Protein 7L1J (pdb70)

Sequence (908 aa):
GGTILVVTGTGTGVGKTVVCAALASAARQAGIDVAVCKPVQTGTARGDDDLAEVGRRLAGVTQLAGLARYPQPMAPAAAAEHAGMALPARDQIVRLIADLDRPGRLTLVEGAGGLLVELAEPGVTLRDVAVDVAAAALVVVTADLGTLNHTKLTLEALAAQQVSCAGLVIGSWPDPPGLVAASNRSALARIAMVRAALPAGAASLDAGDFAAMSAAAFDRNWVAGLVGGGTILVVTGTGTGVGKTVVCAALASAARQAGIDVAVCKPVQTGTARGDDDLAEVGRLAGVTQLAGLARYPQPMAPAAAAEHAGMALPARDQIVRLIADLDRPGRLTLVEGAGGLLVELAEPGVTLRDVAVDVAAAALVVVTADLGTLNHTKLTLEALAAQQVSCAGLVIGSWPDPPGLVAASNRSALARIAMVRAALPAGAASLDAGDFAAMSAAAFDRNWVAGLVHHGGTILVVTGTGTGVGKTVVCAALASAARQAGIDVAVCKPVQTGTARGDDDLAEVGRRLAGVTQLAGLARYPQPMAPAAAAEHAGMALPARDQIVRLIADLDRPGRLTLVEGAGGLLVELAEPGVTLRDVAVDVAAAALVVVTADLGTLNHTKLTLEALAAQQVSCAGLVIGSWPDPPGLVAASNRSALARIAMVRAALPAGAASLDAGDFAAMSAAAFDRNWVAGLVGGGTILVVTGTGTGVGKTVVCAALASAARQAGIDVAVCKPVQTGTARGDDDLAEVGRLAGVTQLAGLARYPQPMAPAAAAEHAGMALPARDQIVRLIADLDRPGRLTLVEGAGGLLVELAEPGVTLRDVAVDVAAAALVVVTADLGTLNHTKLTLEALAAQQVSCAGLVIGSWPDPPGLVAASNRSALARIAMVRAALPAGAASLDAGDFAAMSAAAFDRNWVAGLV

InterPro domains:
  IPR004472 Dethiobiotin synthase BioD [MF_00336] (1-216)
  IPR004472 Dethiobiotin synthase BioD [PTHR43210] (2-219)
  IPR004472 Dethiobiotin synthase BioD [TIGR00347] (6-168)
  IPR027417 P-loop containing nucleoside triphosphate hydrolase [G3DSA:3.40.50.300] (2-226)
  IPR027417 P-loop containing nucleoside triphosphate hydrolase [SSF52540] (1-179)

Secondary structure (DSSP, 8-state):
--EEEEEEESSSSSSHHHHHHHHHHHHHHTT-EEEEEEEEE--GGGT--HHHHHHHHH---EEEEEEE-SSSS-HHHHHHHHT-PPPPHHHHHHHHHHH--TTEEEEEE-SSSTT-EEETTTEEHHHHHHHHT-EEEEEE-SSTTHHHHHHHHHHHHHHTT--EEEEEEEEE-SS--HHHHHHHHHHHHHS-EEEEEETTGGGS-HHHHHHHHHHHS-HHHHHHT--/--EEEEEEESSSSSSHHHHHHHHHHHHHHTT-EEEEE-SEE--TTTT--HHHHHHHHH---EEE-SEE-SSSS-HHHHHHHHT-PPPBHHHHHHHHHHH--TTEEEEEE-SSSTT-EEEBTTEEHHHHHHHHT-EEEEEE-SSTTHHHHHHHHHHHHHHTTPPEEEEEEEEE-SS--HHHHHHHHHHHHHS-EEEEEETTGGGS-HHHHHHHHHHHS-HHHHHHT-/--S-EEEEEEESSSSSSHHHHHHHHHHHHHHTT-EEEEEEEEE--GGGT--HHHHHHHHH----EEEEEE-SSSS-HHHHHHHHT-PPPPHHHHHHHHHHH--TTEEEEEE-SSSTT-EEETTTEEHHHHHHHHT-EEEEEE-SSTTHHHHHHHHHHHHHHTT--EEEEEEEEE-SS--HHHHHHHHHHHHHS-EEEEEETTGGGS-HHHHHHHHHHHS-HHHHHTT--/--EEEEEEESSSSSSHHHHHHHHHHHHHHTT-EEEEE--EE--GGGT--HHHHHHHHH---EEE-SEE-SSSS-HHHHHHHHT-PPPPHHHHHHHHHHH--TTEEEEEEPSSSTT-EEETTTEEHHHHHHHHT-EEEEEE-SSTTHHHHHHHHHHHHHHTTPPEEEEEEEEE-SS--HHHHHHHHHHHHHS-EEEEEETTGGGS-HHHHHHHHHHHS-HHHHHTT-

Structure (mmCIF, N/CA/C/O backbone):
data_7L1J
#
_entry.id   7L1J
#
_cell.length_a   54.866
_cell.length_b   104.406
_cell.length_c   153.787
_cell.angle_alpha   90.000
_cell.angle_beta   90.000
_cell.angle_gamma   90.000
#
_symmetry.space_group_name_H-M   'P 21 21 21'
#
loop_
_entity.id
_entity.type
_entity.pdbx_description
1 polymer 'ATP-dependent dethiobiotin synthetase BioD'
2 non-polymer '{(1R,2R)-2-[4-(1H-tetrazol-5-yl)benzene-1-carbonyl]cyclopentyl}propanedioic acid'
3 non-polymer GLYCEROL
4 non-polymer 'SULFATE ION'
5 water water
#
loop_
_atom_site.group_PDB
_atom_site.id
_atom_site.type_symbol
_atom_site.label_atom_id
_atom_site.label_alt_id
_atom_site.label_comp_id
_atom_site.label_asym_id
_atom_site.label_entity_id
_atom_site.label_seq_id
_atom_site.pdbx_PDB_ins_code
_atom_site.Cartn_x
_atom_site.Cartn_y
_atom_site.Cartn_z
_atom_site.occupancy
_atom_site.B_iso_or_equiv
_atom_site.auth_seq_id
_atom_site.auth_comp_id
_atom_site.auth_asym_id
_atom_site.auth_atom_id
_atom_site.pdbx_PDB_model_num
ATOM 1 N N . GLY A 1 7 ? -9.943 -18.183 -2.483 1.00 38.88 0 GLY A N 1
ATOM 2 C CA . GLY A 1 7 ? -10.102 -19.484 -1.862 1.00 27.58 0 GLY A CA 1
ATOM 3 C C . GLY A 1 7 ? -11.393 -19.628 -1.073 1.00 36.92 0 GLY A C 1
ATOM 4 O O . GLY A 1 7 ? -12.367 -18.916 -1.318 1.00 32.16 0 GLY A O 1
ATOM 5 N N . GLY A 1 8 ? -11.398 -20.562 -0.131 1.00 28.14 1 GLY A N 1
ATOM 6 C CA . GLY A 1 8 ? -12.515 -20.791 0.775 1.00 24.89 1 GLY A CA 1
ATOM 7 C C . GLY A 1 8 ? -12.242 -20.210 2.145 1.00 28.37 1 GLY A C 1
ATOM 8 O O . GLY A 1 8 ? -11.655 -19.131 2.278 1.00 25.48 1 GLY A O 1
ATOM 9 N N . THR A 1 9 ? -12.660 -20.930 3.183 1.00 22.72 2 THR A N 1
ATOM 10 C CA . THR A 1 9 ? -12.421 -20.498 4.555 1.00 23.63 2 THR A CA 1
ATOM 11 C C . THR A 1 9 ? -11.430 -21.449 5.203 1.00 23.59 2 THR A C 1
ATOM 12 O O . THR A 1 9 ? -11.674 -22.659 5.257 1.00 23.63 2 THR A O 1
ATOM 16 N N . ILE A 1 10 ? -10.317 -20.899 5.687 1.00 21.96 3 ILE A N 1
ATOM 17 C CA . ILE A 1 10 ? -9.344 -21.656 6.465 1.00 22.64 3 ILE A CA 1
ATOM 18 C C . ILE A 1 10 ? -9.504 -21.268 7.923 1.00 21.92 3 ILE A C 1
ATOM 19 O O . ILE A 1 10 ? -9.542 -20.080 8.266 1.00 22.30 3 ILE A O 1
ATOM 24 N N . LEU A 1 11 ? -9.577 -22.267 8.785 1.00 21.19 4 LEU A N 1
ATOM 25 C CA . LEU A 1 11 ? -9.765 -22.046 10.203 1.00 22.03 4 LEU A CA 1
ATOM 26 C C . LEU A 1 11 ? -8.750 -22.921 10.911 1.00 20.60 4 LEU A C 1
ATOM 27 O O . LEU A 1 11 ? -8.771 -24.138 10.734 1.00 21.92 4 LEU A O 1
ATOM 32 N N . VAL A 1 12 ? -7.819 -22.315 11.634 1.00 18.93 5 VAL A N 1
ATOM 33 C CA . VAL A 1 12 ? -6.948 -23.126 12.479 1.00 19.31 5 VAL A CA 1
ATOM 34 C C . VAL A 1 12 ? -7.697 -23.477 13.756 1.00 21.81 5 VAL A C 1
ATOM 35 O O . VAL A 1 12 ? -8.448 -22.664 14.309 1.00 21.62 5 VAL A O 1
ATOM 39 N N . VAL A 1 13 ? -7.525 -24.711 14.206 1.00 19.14 6 VAL A N 1
ATOM 40 C CA . VAL A 1 13 ? -8.156 -25.179 15.439 1.00 17.62 6 VAL A CA 1
ATOM 41 C C . VAL A 1 13 ? -7.035 -25.446 16.420 1.00 18.68 6 VAL A C 1
ATOM 42 O O . VAL A 1 13 ? -6.264 -26.397 16.253 1.00 18.89 6 VAL A O 1
ATOM 46 N N . THR A 1 14 ? -6.928 -24.588 17.429 1.00 18.32 7 THR A N 1
ATOM 47 C CA . THR A 1 14 ? -5.902 -24.689 18.442 1.00 18.08 7 THR A CA 1
ATOM 48 C C . THR A 1 14 ? -6.578 -25.028 19.769 1.00 18.75 7 THR A C 1
ATOM 49 O O . THR A 1 14 ? -7.767 -25.357 19.824 1.00 18.31 7 THR A O 1
ATOM 53 N N . GLY A 1 15 ? -5.811 -24.972 20.840 1.00 16.68 8 GLY A N 1
ATOM 54 C CA . GLY A 1 15 ? -6.396 -25.236 22.142 1.00 19.41 8 GLY A CA 1
ATOM 55 C C . GLY A 1 15 ? -5.543 -24.575 23.193 1.00 17.06 8 GLY A C 1
ATOM 56 O O . GLY A 1 15 ? -4.470 -24.045 22.903 1.00 19.36 8 GLY A O 1
ATOM 57 N N . THR A 1 16 ? -6.031 -24.617 24.433 1.00 17.73 9 THR A N 1
ATOM 58 C CA . THR A 1 16 ? -5.217 -24.101 25.526 1.00 16.27 9 THR A CA 1
ATOM 59 C C . THR A 1 16 ? -4.062 -25.032 25.867 1.00 19.66 9 THR A C 1
ATOM 60 O O . THR A 1 16 ? -3.147 -24.620 26.583 1.00 19.79 9 THR A O 1
ATOM 64 N N . GLY A 1 17 ? -4.063 -26.255 25.352 1.00 18.86 10 GLY A N 1
ATOM 65 C CA . GLY A 1 17 ? -2.994 -27.191 25.653 1.00 18.39 10 GLY A CA 1
ATOM 66 C C . GLY A 1 17 ? -3.160 -28.487 24.894 1.00 19.54 10 GLY A C 1
ATOM 67 O O . GLY A 1 17 ? -3.781 -28.509 23.825 1.00 18.09 10 GLY A O 1
ATOM 68 N N . THR A 1 18 ? -2.594 -29.570 25.419 1.00 19.04 11 THR A N 1
ATOM 69 C CA . THR A 1 18 ? -2.780 -30.887 24.832 1.00 22.50 11 THR A CA 1
ATOM 70 C C . THR A 1 18 ? -3.816 -31.656 25.644 1.00 22.87 11 THR A C 1
ATOM 71 O O . THR A 1 18 ? -3.941 -31.471 26.858 1.00 24.05 11 THR A O 1
ATOM 75 N N . GLY A 1 19 ? -4.572 -32.510 24.957 1.00 22.68 12 GLY A N 1
ATOM 76 C CA . GLY A 1 19 ? -5.602 -33.288 25.617 1.00 20.36 12 GLY A CA 1
ATOM 77 C C . GLY A 1 19 ? -6.831 -32.502 26.013 1.00 20.39 12 GLY A C 1
ATOM 78 O O . GLY A 1 19 ? -7.543 -32.907 26.942 1.00 26.11 12 GLY A O 1
ATOM 79 N N . VAL A 1 20 ? -7.110 -31.389 25.331 1.00 18.87 13 VAL A N 1
ATOM 80 C CA . VAL A 1 20 ? -8.232 -30.521 25.700 1.00 19.97 13 VAL A CA 1
ATOM 81 C C . VAL A 1 20 ? -9.435 -30.715 24.798 1.00 18.67 13 VAL A C 1
ATOM 82 O O . VAL A 1 20 ? -10.498 -30.140 25.078 1.00 20.05 13 VAL A O 1
ATOM 86 N N . GLY A 1 21 ? -9.302 -31.475 23.711 1.00 20.38 14 GLY A N 1
ATOM 87 C CA . GLY A 1 21 ? -10.426 -31.740 22.837 1.00 20.66 14 GLY A CA 1
ATOM 88 C C . GLY A 1 21 ? -10.273 -31.218 21.423 1.00 22.36 14 GLY A C 1
ATOM 89 O O . GLY A 1 21 ? -11.261 -31.151 20.688 1.00 20.33 14 GLY A O 1
ATOM 90 N N . LYS A 1 22 ? -9.052 -30.856 21.017 1.00 19.64 15 LYS A N 1
ATOM 91 C CA . LYS A 1 22 ? -8.851 -30.345 19.660 1.00 19.35 15 LYS A CA 1
ATOM 92 C C . LYS A 1 22 ? -9.389 -31.312 18.611 1.00 20.34 15 LYS A C 1
ATOM 93 O O . LYS A 1 22 ? -10.075 -30.900 17.669 1.00 19.07 15 LYS A O 1
ATOM 99 N N . THR A 1 23 ? -9.055 -32.598 18.725 1.00 19.62 16 THR A N 1
ATOM 100 C CA . THR A 1 23 ? -9.429 -33.526 17.659 1.00 20.68 16 THR A CA 1
ATOM 101 C C . THR A 1 23 ? -10.940 -33.724 17.607 1.00 20.71 16 THR A C 1
ATOM 102 O O . THR A 1 23 ? -11.548 -33.674 16.528 1.00 21.00 16 THR A O 1
ATOM 106 N N . VAL A 1 24 ? -11.575 -33.940 18.766 1.00 19.44 17 VAL A N 1
ATOM 107 C CA . VAL A 1 24 ? -13.014 -34.200 18.733 1.00 20.33 17 VAL A CA 1
ATOM 108 C C . VAL A 1 24 ? -13.772 -32.952 18.292 1.00 20.30 17 VAL A C 1
ATOM 109 O O . VAL A 1 24 ? -14.816 -33.054 17.636 1.00 21.94 17 VAL A O 1
ATOM 113 N N . VAL A 1 25 ? -13.255 -31.758 18.607 1.00 19.44 18 VAL A N 1
ATOM 114 C CA . VAL A 1 25 ? -13.885 -30.530 18.127 1.00 19.78 18 VAL A CA 1
ATOM 115 C C . VAL A 1 25 ? -13.735 -30.399 16.616 1.00 21.31 18 VAL A C 1
ATOM 116 O O . VAL A 1 25 ? -14.683 -30.025 15.919 1.00 20.73 18 VAL A O 1
ATOM 120 N N . CYS A 1 26 ? -12.534 -30.672 16.092 1.00 18.31 19 CYS A N 1
ATOM 121 C CA . CYS A 1 26 ? -12.342 -30.714 14.644 1.00 19.69 19 CYS A CA 1
ATOM 122 C C . CYS A 1 26 ? -13.355 -31.635 13.984 1.00 19.28 19 CYS A C 1
ATOM 123 O O . CYS A 1 26 ? -13.961 -31.285 12.962 1.00 20.95 19 CYS A O 1
ATOM 126 N N . ALA A 1 27 ? -13.528 -32.834 14.547 1.00 19.19 20 ALA A N 1
ATOM 127 C CA . ALA A 1 27 ? -14.484 -33.792 13.999 1.00 21.27 20 ALA A CA 1
ATOM 128 C C . ALA A 1 27 ? -15.910 -33.269 14.104 1.00 23.39 20 ALA A C 1
ATOM 129 O O . ALA A 1 27 ? -16.694 -33.392 13.153 1.00 21.51 20 ALA A O 1
ATOM 131 N N . ALA A 1 28 ? -16.255 -32.650 15.234 1.00 21.54 21 ALA A N 1
ATOM 132 C CA . ALA A 1 28 ? -17.625 -32.184 15.425 1.00 21.71 21 ALA A CA 1
ATOM 133 C C . ALA A 1 28 ? -17.966 -31.036 14.477 1.00 22.88 21 ALA A C 1
ATOM 134 O O . ALA A 1 28 ? -19.052 -31.020 13.886 1.00 20.40 21 ALA A O 1
ATOM 136 N N . LEU A 1 29 ? -17.060 -30.060 14.332 1.00 20.38 22 LEU A N 1
ATOM 137 C CA . LEU A 1 29 ? -17.300 -28.969 13.395 1.00 18.43 22 LEU A CA 1
ATOM 138 C C . LEU A 1 29 ? -17.312 -29.489 11.962 1.00 19.36 22 LEU A C 1
ATOM 139 O O . LEU A 1 29 ? -18.137 -29.065 11.141 1.00 22.86 22 LEU A O 1
ATOM 144 N N . ALA A 1 30 ? -16.409 -30.419 11.652 1.00 19.61 23 ALA A N 1
ATOM 145 C CA . ALA A 1 30 ? -16.411 -31.011 10.320 1.00 20.98 23 ALA A CA 1
ATOM 146 C C . ALA A 1 30 ? -17.746 -31.687 10.037 1.00 24.35 23 ALA A C 1
ATOM 147 O O . ALA A 1 30 ? -18.324 -31.520 8.954 1.00 24.46 23 ALA A O 1
ATOM 149 N N . SER A 1 31 ? -18.253 -32.443 11.011 1.00 23.94 24 SER A N 1
ATOM 150 C CA . SER A 1 31 ? -19.539 -33.112 10.852 1.00 22.25 24 SER A CA 1
ATOM 151 C C . SER A 1 31 ? -20.665 -32.105 10.665 1.00 24.66 24 SER A C 1
ATOM 152 O O . SER A 1 31 ? -21.511 -32.262 9.776 1.00 23.89 24 SER A O 1
ATOM 155 N N . ALA A 1 32 ? -20.707 -31.069 11.511 1.00 23.23 25 ALA A N 1
ATOM 156 C CA . ALA A 1 32 ? -21.767 -30.071 11.394 1.00 23.52 25 ALA A CA 1
ATOM 157 C C . ALA A 1 32 ? -21.719 -29.379 10.041 1.00 25.68 25 ALA A C 1
ATOM 158 O O . ALA A 1 32 ? -22.759 -29.151 9.410 1.00 25.06 25 ALA A O 1
ATOM 160 N N . ALA A 1 33 ? -20.519 -29.022 9.588 1.00 22.31 26 ALA A N 1
ATOM 161 C CA . ALA A 1 33 ? -20.390 -28.357 8.296 1.00 23.44 26 ALA A CA 1
ATOM 162 C C . ALA A 1 33 ? -20.800 -29.279 7.148 1.00 23.63 26 ALA A C 1
ATOM 163 O O . ALA A 1 33 ? -21.507 -28.852 6.224 1.00 24.91 26 ALA A O 1
ATOM 165 N N . ARG A 1 34 ? -20.351 -30.535 7.170 1.00 23.68 27 ARG A N 1
ATOM 166 C CA . ARG A 1 34 ? -20.755 -31.474 6.121 1.00 24.47 27 ARG A CA 1
ATOM 167 C C . ARG A 1 34 ? -22.268 -31.639 6.082 1.00 30.86 27 ARG A C 1
ATOM 168 O O . ARG A 1 34 ? -22.867 -31.710 5.001 1.00 28.88 27 ARG A O 1
ATOM 176 N N . GLN A 1 35 ? -22.912 -31.681 7.251 1.00 26.84 28 GLN A N 1
ATOM 177 C CA . GLN A 1 35 ? -24.363 -31.803 7.250 1.00 30.49 28 GLN A CA 1
ATOM 178 C C . GLN A 1 35 ? -25.037 -30.562 6.690 1.00 27.03 28 GLN A C 1
ATOM 179 O O . GLN A 1 35 ? -26.161 -30.657 6.189 1.00 35.14 28 GLN A O 1
ATOM 185 N N . ALA A 1 36 ? -24.374 -29.410 6.753 1.00 23.95 29 ALA A N 1
ATOM 186 C CA . ALA A 1 36 ? -24.854 -28.196 6.109 1.00 25.77 29 ALA A CA 1
ATOM 187 C C . ALA A 1 36 ? -24.480 -28.120 4.628 1.00 27.55 29 ALA A C 1
ATOM 188 O O . ALA A 1 36 ? -24.728 -27.085 4.002 1.00 28.69 29 ALA A O 1
ATOM 190 N N . GLY A 1 37 ? -23.905 -29.181 4.064 1.00 27.17 30 GLY A N 1
ATOM 191 C CA . GLY A 1 37 ? -23.556 -29.210 2.653 1.00 26.30 30 GLY A CA 1
ATOM 192 C C . GLY A 1 37 ? -22.263 -28.511 2.306 1.00 28.98 30 GLY A C 1
ATOM 193 O O . GLY A 1 37 ? -21.987 -28.302 1.117 1.00 26.49 30 GLY A O 1
ATOM 194 N N . ILE A 1 38 ? -21.465 -28.146 3.308 1.00 24.91 31 ILE A N 1
ATOM 195 C CA . ILE A 1 38 ? -20.171 -27.506 3.110 1.00 23.63 31 ILE A CA 1
ATOM 196 C C . ILE A 1 38 ? -19.129 -28.594 2.895 1.00 23.79 31 ILE A C 1
ATOM 197 O O . ILE A 1 38 ? -19.067 -29.556 3.668 1.00 23.88 31 ILE A O 1
ATOM 202 N N . ASP A 1 39 ? -18.303 -28.441 1.857 1.00 23.74 32 ASP A N 1
ATOM 203 C CA . ASP A 1 39 ? -17.177 -29.345 1.651 1.00 23.07 32 ASP A CA 1
ATOM 204 C C . ASP A 1 39 ? -16.109 -29.083 2.712 1.00 21.06 32 ASP A C 1
ATOM 205 O O . ASP A 1 39 ? -15.755 -27.931 2.960 1.00 21.85 32 ASP A O 1
ATOM 210 N N . VAL A 1 40 ? -15.594 -30.144 3.341 1.00 22.02 33 VAL A N 1
ATOM 211 C CA . VAL A 1 40 ? -14.657 -30.000 4.456 1.00 22.68 33 VAL A CA 1
ATOM 212 C C . VAL A 1 40 ? -13.376 -30.765 4.158 1.00 22.56 33 VAL A C 1
ATOM 213 O O . VAL A 1 40 ? -13.419 -31.928 3.740 1.00 23.09 33 VAL A O 1
ATOM 217 N N . ALA A 1 41 ? -12.237 -30.117 4.396 1.00 23.33 34 ALA A N 1
ATOM 218 C CA . ALA A 1 41 ? -10.950 -30.790 4.467 1.00 21.16 34 ALA A CA 1
ATOM 219 C C . ALA A 1 41 ? -10.366 -30.555 5.855 1.00 19.21 34 ALA A C 1
ATOM 220 O O . ALA A 1 41 ? -10.553 -29.487 6.443 1.00 23.27 34 ALA A O 1
ATOM 222 N N . VAL A 1 42 ? -9.676 -31.560 6.391 1.00 18.69 35 VAL A N 1
ATOM 223 C CA . VAL A 1 42 ? -8.996 -31.426 7.679 1.00 21.29 35 VAL A CA 1
ATOM 224 C C . VAL A 1 42 ? -7.528 -31.762 7.475 1.00 21.84 35 VAL A C 1
ATOM 225 O O . VAL A 1 42 ? -7.200 -32.776 6.851 1.00 22.44 35 VAL A O 1
ATOM 229 N N . CYS A 1 43 ? -6.641 -30.912 7.982 1.00 20.22 36 CYS A N 1
ATOM 230 C CA . CYS A 1 43 ? -5.236 -31.266 7.936 1.00 22.18 36 CYS A CA 1
ATOM 231 C C . CYS A 1 43 ? -4.592 -31.104 9.302 1.00 20.04 36 CYS A C 1
ATOM 232 O O . CYS A 1 43 ? -5.009 -30.291 10.133 1.00 21.62 36 CYS A O 1
ATOM 235 N N . LYS A 1 44 ? -3.595 -31.945 9.525 1.00 21.33 37 LYS A N 1
ATOM 236 C CA . LYS A 1 44 ? -2.856 -32.010 10.781 1.00 18.63 37 LYS A CA 1
ATOM 237 C C . LYS A 1 44 ? -1.409 -31.965 10.328 1.00 20.94 37 LYS A C 1
ATOM 238 O O . LYS A 1 44 ? -0.803 -33.011 10.036 1.00 22.97 37 LYS A O 1
ATOM 244 N N . PRO A 1 45 ? -0.835 -30.771 10.193 1.00 18.60 38 PRO A N 1
ATOM 245 C CA . PRO A 1 45 ? 0.495 -30.688 9.571 1.00 22.96 38 PRO A CA 1
ATOM 246 C C . PRO A 1 45 ? 1.582 -31.349 10.397 1.00 26.36 38 PRO A C 1
ATOM 247 O O . PRO A 1 45 ? 2.558 -31.851 9.827 1.00 20.30 38 PRO A O 1
ATOM 251 N N . VAL A 1 46 ? 1.439 -31.396 11.721 1.00 20.32 39 VAL A N 1
ATOM 252 C CA . VAL A 1 46 ? 2.407 -32.069 12.574 1.00 19.73 39 VAL A CA 1
ATOM 253 C C . VAL A 1 46 ? 1.650 -32.983 13.522 1.00 18.66 39 VAL A C 1
ATOM 254 O O . VAL A 1 46 ? 0.809 -32.515 14.296 1.00 20.41 39 VAL A O 1
ATOM 258 N N . GLN A 1 47 ? 1.955 -34.278 13.468 1.00 19.27 40 GLN A N 1
ATOM 259 C CA . GLN A 1 47 ? 1.334 -35.284 14.315 1.00 18.04 40 GLN A CA 1
ATOM 260 C C . GLN A 1 47 ? 2.427 -36.000 15.094 1.00 20.64 40 GLN A C 1
ATOM 261 O O . GLN A 1 47 ? 3.300 -36.633 14.494 1.00 21.62 40 GLN A O 1
ATOM 267 N N . THR A 1 48 ? 2.375 -35.920 16.427 1.00 18.71 41 THR A N 1
ATOM 268 C CA . THR A 1 48 ? 3.270 -36.725 17.249 1.00 19.08 41 THR A CA 1
ATOM 269 C C . THR A 1 48 ? 2.500 -37.887 17.864 1.00 21.38 41 THR A C 1
ATOM 270 O O . THR A 1 48 ? 1.283 -38.015 17.711 1.00 21.48 41 THR A O 1
ATOM 274 N N . GLY A 1 49 ? 3.228 -38.744 18.579 1.00 20.42 42 GLY A N 1
ATOM 275 C CA . GLY A 1 49 ? 2.600 -39.889 19.212 1.00 20.64 42 GLY A CA 1
ATOM 276 C C . GLY A 1 49 ? 2.133 -41.000 18.289 1.00 22.26 42 GLY A C 1
ATOM 277 O O . GLY A 1 49 ? 1.295 -41.807 18.694 1.00 22.29 42 GLY A O 1
ATOM 278 N N . THR A 1 50 ? 2.640 -41.080 17.051 1.00 20.95 43 THR A N 1
ATOM 279 C CA . THR A 1 50 ? 2.139 -42.119 16.158 1.00 24.37 43 THR A CA 1
ATOM 280 C C . THR A 1 50 ? 2.539 -43.514 16.610 1.00 22.99 43 THR A C 1
ATOM 281 O O . THR A 1 50 ? 1.862 -44.476 16.234 1.00 25.19 43 THR A O 1
ATOM 285 N N . ALA A 1 51 ? 3.607 -43.644 17.405 1.00 23.67 44 ALA A N 1
ATOM 286 C CA . ALA A 1 51 ? 3.978 -44.948 17.950 1.00 25.47 44 ALA A CA 1
ATOM 287 C C . ALA A 1 51 ? 3.063 -45.385 19.087 1.00 25.95 44 ALA A C 1
ATOM 288 O O . ALA A 1 51 ? 3.130 -46.546 19.524 1.00 26.43 44 ALA A O 1
ATOM 290 N N . ARG A 1 52 ? 2.209 -44.492 19.569 1.00 24.28 45 ARG A N 1
ATOM 291 C CA . ARG A 1 52 ? 1.192 -44.814 20.557 1.00 30.51 45 ARG A CA 1
ATOM 292 C C . ARG A 1 52 ? -0.182 -44.979 19.925 1.00 31.82 45 ARG A C 1
ATOM 293 O O . ARG A 1 52 ? -1.157 -45.235 20.637 1.00 38.27 45 ARG A O 1
ATOM 301 N N . GLY A 1 53 ? -0.277 -44.840 18.605 1.00 26.22 46 GLY A N 1
ATOM 302 C CA . GLY A 1 53 ? -1.537 -44.936 17.907 1.00 29.61 46 GLY A CA 1
ATOM 303 C C . GLY A 1 53 ? -2.217 -43.611 17.664 1.00 29.13 46 GLY A C 1
ATOM 304 O O . GLY A 1 53 ? -3.287 -43.589 17.043 1.00 39.40 46 GLY A O 1
ATOM 305 N N . ASP A 1 54 ? -1.641 -42.510 18.147 1.00 27.51 47 ASP A N 1
ATOM 306 C CA . ASP A 1 54 ? -2.229 -41.196 17.928 1.00 25.96 47 ASP A CA 1
ATOM 307 C C . ASP A 1 54 ? -2.252 -40.886 16.438 1.00 32.42 47 ASP A C 1
ATOM 308 O O . ASP A 1 54 ? -1.207 -40.878 15.783 1.00 30.71 47 ASP A O 1
ATOM 313 N N . ASP A 1 55 ? -3.444 -40.640 15.899 1.00 25.93 48 ASP A N 1
ATOM 314 C CA . ASP A 1 55 ? -3.582 -40.305 14.476 1.00 22.69 48 ASP A CA 1
ATOM 315 C C . ASP A 1 55 ? -4.877 -39.505 14.362 1.00 25.28 48 ASP A C 1
ATOM 316 O O . ASP A 1 55 ? -5.952 -40.071 14.152 1.00 24.87 48 ASP A O 1
ATOM 321 N N . ASP A 1 56 ? -4.756 -38.184 14.521 1.00 22.13 49 ASP A N 1
ATOM 322 C CA . ASP A 1 56 ? -5.948 -37.350 14.619 1.00 20.38 49 ASP A CA 1
ATOM 323 C C . ASP A 1 56 ? -6.732 -37.315 13.318 1.00 20.71 49 ASP A C 1
ATOM 324 O O . ASP A 1 56 ? -7.965 -37.235 13.351 1.00 23.87 49 ASP A O 1
ATOM 329 N N . LEU A 1 57 ? -6.047 -37.363 12.170 1.00 23.11 50 LEU A N 1
ATOM 330 C CA . LEU A 1 57 ? -6.750 -37.402 10.891 1.00 20.36 50 LEU A CA 1
ATOM 331 C C . LEU A 1 57 ? -7.623 -38.643 10.791 1.00 25.00 50 LEU A C 1
ATOM 332 O O . LEU A 1 57 ? -8.787 -38.568 10.376 1.00 23.08 50 LEU A O 1
ATOM 337 N N . ALA A 1 58 ? -7.072 -39.797 11.168 1.00 23.84 51 ALA A N 1
ATOM 338 C CA . ALA A 1 58 ? -7.846 -41.032 11.111 1.00 27.12 51 ALA A CA 1
ATOM 339 C C . ALA A 1 58 ? -9.057 -40.957 12.032 1.00 28.36 51 ALA A C 1
ATOM 340 O O . ALA A 1 58 ? -10.153 -41.407 11.668 1.00 26.76 51 ALA A O 1
ATOM 342 N N . GLU A 1 59 ? -8.881 -40.365 13.221 1.00 23.53 52 GLU A N 1
ATOM 343 C CA . GLU A 1 59 ? -9.990 -40.230 14.159 1.00 22.49 52 GLU A CA 1
ATOM 344 C C . GLU A 1 59 ? -11.074 -39.311 13.606 1.00 25.53 52 GLU A C 1
ATOM 345 O O . GLU A 1 59 ? -12.268 -39.605 13.738 1.00 24.45 52 GLU A O 1
ATOM 351 N N . VAL A 1 60 ? -10.685 -38.202 12.967 1.00 20.90 53 VAL A N 1
ATOM 352 C CA . VAL A 1 60 ? -11.682 -37.325 12.358 1.00 22.12 53 VAL A CA 1
ATOM 353 C C . VAL A 1 60 ? -12.426 -38.050 11.242 1.00 25.21 53 VAL A C 1
ATOM 354 O O . VAL A 1 60 ? -13.648 -37.923 11.110 1.00 27.99 53 VAL A O 1
ATOM 358 N N . GLY A 1 61 ? -11.705 -38.811 10.415 1.00 27.81 54 GLY A N 1
ATOM 359 C CA . GLY A 1 61 ? -12.379 -39.603 9.394 1.00 27.65 54 GLY A CA 1
ATOM 360 C C . GLY A 1 61 ? -13.385 -40.568 9.992 1.00 27.63 54 GLY A C 1
ATOM 361 O O . GLY A 1 61 ? -14.512 -40.689 9.503 1.00 31.01 54 GLY A O 1
ATOM 362 N N A ARG A 1 62 ? -12.992 -41.264 11.057 0.46 27.51 55 ARG A N 1
ATOM 363 N N B ARG A 1 62 ? -13.003 -41.228 11.085 0.54 27.49 55 ARG A N 1
ATOM 364 C CA A ARG A 1 62 ? -13.894 -42.193 11.731 0.46 27.79 55 ARG A CA 1
ATOM 365 C CA B ARG A 1 62 ? -13.866 -42.200 11.750 0.54 27.74 55 ARG A CA 1
ATOM 366 C C A ARG A 1 62 ? -15.137 -41.483 12.256 0.46 34.48 55 ARG A C 1
ATOM 367 C C B ARG A 1 62 ? -15.112 -41.538 12.332 0.54 34.57 55 ARG A C 1
ATOM 368 O O A ARG A 1 62 ? -16.268 -41.910 11.997 0.46 31.94 55 ARG A O 1
ATOM 369 O O B ARG A 1 62 ? -16.229 -42.046 12.176 0.54 31.99 55 ARG A O 1
ATOM 384 N N . LEU A 1 63 ? -14.942 -40.400 13.009 1.00 27.22 56 LEU A N 1
ATOM 385 C CA . LEU A 1 63 ? -16.061 -39.770 13.700 1.00 25.51 56 LEU A CA 1
ATOM 386 C C . LEU A 1 63 ? -16.984 -39.011 12.759 1.00 26.37 56 LEU A C 1
ATOM 387 O O . LEU A 1 63 ? -18.207 -39.028 12.948 1.00 30.05 56 LEU A O 1
ATOM 392 N N . ALA A 1 64 ? -16.426 -38.315 11.767 1.00 25.47 57 ALA A N 1
ATOM 393 C CA . ALA A 1 64 ? -17.179 -37.342 10.985 1.00 27.48 57 ALA A CA 1
ATOM 394 C C . ALA A 1 64 ? -17.356 -37.720 9.521 1.00 29.06 57 ALA A C 1
ATOM 395 O O . ALA A 1 64 ? -18.111 -37.042 8.816 1.00 29.62 57 ALA A O 1
ATOM 397 N N . GLY A 1 65 ? -16.683 -38.760 9.046 1.00 28.56 58 GLY A N 1
ATOM 398 C CA . GLY A 1 65 ? -16.791 -39.147 7.649 1.00 30.83 58 GLY A CA 1
ATOM 399 C C . GLY A 1 65 ? -15.945 -38.341 6.692 1.00 34.46 58 GLY A C 1
ATOM 400 O O . GLY A 1 65 ? -16.078 -38.514 5.471 1.00 35.61 58 GLY A O 1
ATOM 401 N N . VAL A 1 66 ? -15.082 -37.458 7.202 1.00 27.76 59 VAL A N 1
ATOM 402 C CA . VAL A 1 66 ? -14.221 -36.667 6.333 1.00 28.31 59 VAL A CA 1
ATOM 403 C C . VAL A 1 66 ? -13.287 -37.593 5.573 1.00 23.53 59 VAL A C 1
ATOM 404 O O . VAL A 1 66 ? -12.633 -38.459 6.163 1.00 28.18 59 VAL A O 1
ATOM 408 N N . THR A 1 67 ? -13.229 -37.415 4.249 1.00 31.05 60 THR A N 1
ATOM 409 C CA . THR A 1 67 ? -12.294 -38.151 3.407 1.00 31.84 60 THR A CA 1
ATOM 410 C C . THR A 1 67 ? -11.109 -37.309 2.957 1.00 29.05 60 THR A C 1
ATOM 411 O O . THR A 1 67 ? -10.049 -37.867 2.647 1.00 30.92 60 THR A O 1
ATOM 415 N N . GLN A 1 68 ? -11.263 -35.988 2.927 1.00 26.53 61 GLN A N 1
ATOM 416 C CA . GLN A 1 68 ? -10.203 -35.072 2.518 1.00 22.27 61 GLN A CA 1
ATOM 417 C C . GLN A 1 68 ? -9.358 -34.769 3.748 1.00 23.26 61 GLN A C 1
ATOM 418 O O . GLN A 1 68 ? -9.598 -33.807 4.479 1.00 26.49 61 GLN A O 1
ATOM 424 N N . LEU A 1 69 ? -8.354 -35.616 3.963 1.00 24.16 62 LEU A N 1
ATOM 425 C CA . LEU A 1 69 ? -7.482 -35.591 5.133 1.00 22.89 62 LEU A CA 1
ATOM 426 C C . LEU A 1 69 ? -6.051 -35.428 4.645 1.00 28.45 62 LEU A C 1
ATOM 427 O O . LEU A 1 69 ? -5.635 -36.111 3.701 1.00 32.17 62 LEU A O 1
ATOM 432 N N . ALA A 1 70 ? -5.303 -34.519 5.264 1.00 22.72 63 ALA A N 1
ATOM 433 C CA . ALA A 1 70 ? -3.968 -34.183 4.781 1.00 25.11 63 ALA A CA 1
ATOM 434 C C . ALA A 1 70 ? -3.003 -34.086 5.947 1.00 24.45 63 ALA A C 1
ATOM 435 O O . ALA A 1 70 ? -3.206 -33.281 6.860 1.00 23.74 63 ALA A O 1
ATOM 437 N N . GLY A 1 71 ? -1.923 -34.867 5.888 1.00 23.35 64 GLY A N 1
ATOM 438 C CA . GLY A 1 71 ? -0.857 -34.782 6.860 1.00 22.12 64 GLY A CA 1
ATOM 439 C C . GLY A 1 71 ? 0.449 -34.377 6.193 1.00 28.03 64 GLY A C 1
ATOM 440 O O . GLY A 1 71 ? 0.540 -34.236 4.967 1.00 27.08 64 GLY A O 1
ATOM 441 N N . LEU A 1 72 ? 1.464 -34.177 7.027 1.00 24.38 65 LEU A N 1
ATOM 442 C CA . LEU A 1 72 ? 2.784 -33.801 6.539 1.00 23.64 65 LEU A CA 1
ATOM 443 C C . LEU A 1 72 ? 3.847 -34.499 7.376 1.00 25.89 65 LEU A C 1
ATOM 444 O O . LEU A 1 72 ? 4.480 -35.451 6.917 1.00 27.59 65 LEU A O 1
ATOM 449 N N . ALA A 1 73 ? 4.035 -34.063 8.619 1.00 21.25 66 ALA A N 1
ATOM 450 C CA . ALA A 1 73 ? 5.044 -34.645 9.491 1.00 20.69 66 ALA A CA 1
ATOM 451 C C . ALA A 1 73 ? 4.389 -35.566 10.516 1.00 23.41 66 ALA A C 1
ATOM 452 O O . ALA A 1 73 ? 3.381 -35.197 11.135 1.00 22.30 66 ALA A O 1
ATOM 454 N N . ARG A 1 74 ? 4.968 -36.756 10.698 1.00 22.68 67 ARG A N 1
ATOM 455 C CA . ARG A 1 74 ? 4.509 -37.740 11.675 1.00 20.72 67 ARG A CA 1
ATOM 456 C C . ARG A 1 74 ? 5.705 -38.175 12.516 1.00 25.70 67 ARG A C 1
ATOM 457 O O . ARG A 1 74 ? 6.727 -38.601 11.965 1.00 24.77 67 ARG A O 1
ATOM 465 N N . TYR A 1 75 ? 5.593 -38.055 13.846 1.00 19.95 68 TYR A N 1
ATOM 466 C CA . TYR A 1 75 ? 6.680 -38.464 14.728 1.00 21.20 68 TYR A CA 1
ATOM 467 C C . TYR A 1 75 ? 6.201 -39.504 15.738 1.00 19.96 68 TYR A C 1
ATOM 468 O O . TYR A 1 75 ? 5.087 -39.397 16.255 1.00 21.79 68 TYR A O 1
ATOM 477 N N . PRO A 1 76 ? 7.021 -40.515 16.040 1.00 20.51 69 PRO A N 1
ATOM 478 C CA . PRO A 1 76 ? 6.548 -41.607 16.918 1.00 19.84 69 PRO A CA 1
ATOM 479 C C . PRO A 1 76 ? 6.210 -41.204 18.349 1.00 19.75 69 PRO A C 1
ATOM 480 O O . PRO A 1 76 ? 5.166 -41.617 18.860 1.00 20.98 69 PRO A O 1
ATOM 484 N N . GLN A 1 77 ? 7.078 -40.448 19.030 1.00 19.24 70 GLN A N 1
ATOM 485 C CA . GLN A 1 77 ? 6.894 -40.311 20.477 1.00 22.51 70 GLN A CA 1
ATOM 486 C C . GLN A 1 77 ? 5.781 -39.314 20.794 1.00 21.12 70 GLN A C 1
ATOM 487 O O . GLN A 1 77 ? 5.659 -38.291 20.115 1.00 20.01 70 GLN A O 1
ATOM 493 N N . PRO A 1 78 ? 4.977 -39.571 21.859 1.00 22.94 71 PRO A N 1
ATOM 494 C CA . PRO A 1 78 ? 3.914 -38.639 22.316 1.00 19.96 71 PRO A CA 1
ATOM 495 C C . PRO A 1 78 ? 4.488 -37.475 23.112 1.00 20.10 71 PRO A C 1
ATOM 496 O O . PRO A 1 78 ? 4.374 -37.390 24.350 1.00 23.21 71 PRO A O 1
ATOM 500 N N . MET A 1 79 ? 5.139 -36.571 22.388 1.00 19.05 72 MET A N 1
ATOM 501 C CA . MET A 1 79 ? 5.889 -35.469 22.964 1.00 22.03 72 MET A CA 1
ATOM 502 C C . MET A 1 79 ? 5.578 -34.229 22.142 1.00 22.35 72 MET A C 1
ATOM 503 O O . MET A 1 79 ? 4.942 -34.306 21.087 1.00 21.98 72 MET A O 1
ATOM 508 N N . ALA A 1 80 ? 6.055 -33.083 22.612 1.00 19.39 73 ALA A N 1
ATOM 509 C CA . ALA A 1 80 ? 5.993 -31.894 21.780 1.00 17.37 73 ALA A CA 1
ATOM 510 C C . ALA A 1 80 ? 6.758 -32.145 20.481 1.00 22.19 73 ALA A C 1
ATOM 511 O O . ALA A 1 80 ? 7.760 -32.864 20.475 1.00 20.84 73 ALA A O 1
ATOM 513 N N . PRO A 1 81 ? 6.301 -31.559 19.369 1.00 20.55 74 PRO A N 1
ATOM 514 C CA . PRO A 1 81 ? 6.963 -31.804 18.072 1.00 19.05 74 PRO A CA 1
ATOM 515 C C . PRO A 1 81 ? 8.485 -31.709 18.083 1.00 22.90 74 PRO A C 1
ATOM 516 O O . PRO A 1 81 ? 9.155 -32.604 17.551 1.00 22.13 74 PRO A O 1
ATOM 520 N N . ALA A 1 82 ? 9.053 -30.642 18.645 1.00 21.21 75 ALA A N 1
ATOM 521 C CA . ALA A 1 82 ? 10.506 -30.503 18.625 1.00 22.52 75 ALA A CA 1
ATOM 522 C C . ALA A 1 82 ? 11.178 -31.684 19.313 1.00 26.11 75 ALA A C 1
ATOM 523 O O . ALA A 1 82 ? 12.163 -32.233 18.801 1.00 24.87 75 ALA A O 1
ATOM 525 N N . ALA A 1 83 ? 10.623 -32.123 20.446 1.00 20.34 76 ALA A N 1
ATOM 526 C CA . ALA A 1 83 ? 11.194 -33.246 21.187 1.00 21.84 76 ALA A CA 1
ATOM 527 C C . ALA A 1 83 ? 10.969 -34.565 20.459 1.00 25.63 76 ALA A C 1
ATOM 528 O O . ALA A 1 83 ? 11.854 -35.432 20.440 1.00 26.61 76 ALA A O 1
ATOM 530 N N . ALA A 1 84 ? 9.782 -34.753 19.885 1.00 20.40 77 ALA A N 1
ATOM 531 C CA . ALA A 1 84 ? 9.525 -35.985 19.145 1.00 22.92 77 ALA A CA 1
ATOM 532 C C . ALA A 1 84 ? 10.435 -36.083 17.927 1.00 25.84 77 ALA A C 1
ATOM 533 O O . ALA A 1 84 ? 10.986 -37.153 17.639 1.00 24.92 77 ALA A O 1
ATOM 535 N N . ALA A 1 85 ? 10.628 -34.973 17.214 1.00 24.52 78 ALA A N 1
ATOM 536 C CA . ALA A 1 85 ? 11.536 -34.988 16.074 1.00 26.62 78 ALA A CA 1
ATOM 537 C C . ALA A 1 85 ? 12.949 -35.331 16.523 1.00 29.41 78 ALA A C 1
ATOM 538 O O . ALA A 1 85 ? 13.592 -36.222 15.959 1.00 29.44 78 ALA A O 1
ATOM 540 N N . GLU A 1 86 ? 13.428 -34.667 17.578 1.00 27.06 79 GLU A N 1
ATOM 541 C CA . GLU A 1 86 ? 14.767 -34.955 18.084 1.00 31.45 79 GLU A CA 1
ATOM 542 C C . GLU A 1 86 ? 14.914 -36.424 18.453 1.00 30.37 79 GLU A C 1
ATOM 543 O O . GLU A 1 86 ? 15.925 -37.058 18.122 1.00 33.04 79 GLU A O 1
ATOM 549 N N . HIS A 1 87 ? 13.911 -36.990 19.124 1.00 28.38 80 HIS A N 1
ATOM 550 C CA . HIS A 1 87 ? 14.010 -38.379 19.556 1.00 26.75 80 HIS A CA 1
ATOM 551 C C . HIS A 1 87 ? 14.059 -39.336 18.371 1.00 29.84 80 HIS A C 1
ATOM 552 O O . HIS A 1 87 ? 14.752 -40.356 18.428 1.00 28.50 80 HIS A O 1
ATOM 559 N N . ALA A 1 88 ? 13.342 -39.030 17.295 1.00 27.97 81 ALA A N 1
ATOM 560 C CA . ALA A 1 88 ? 13.361 -39.876 16.111 1.00 29.78 81 ALA A CA 1
ATOM 561 C C . ALA A 1 88 ? 14.539 -39.588 15.189 1.00 36.99 81 ALA A C 1
ATOM 562 O O . ALA A 1 88 ? 14.671 -40.258 14.158 1.00 37.07 81 ALA A O 1
ATOM 564 N N . GLY A 1 89 ? 15.391 -38.623 15.526 1.00 30.00 82 GLY A N 1
ATOM 565 C CA . GLY A 1 89 ? 16.458 -38.222 14.630 1.00 31.76 82 GLY A CA 1
ATOM 566 C C . GLY A 1 89 ? 15.962 -37.541 13.373 1.00 36.70 82 GLY A C 1
ATOM 567 O O . GLY A 1 89 ? 16.635 -37.587 12.336 1.00 33.90 82 GLY A O 1
ATOM 568 N N . MET A 1 90 ? 14.793 -36.916 13.437 1.00 30.26 83 MET A N 1
ATOM 569 C CA . MET A 1 90 ? 14.172 -36.254 12.300 1.00 27.04 83 MET A CA 1
ATOM 570 C C . MET A 1 90 ? 14.147 -34.745 12.518 1.00 30.35 83 MET A C 1
ATOM 571 O O . MET A 1 90 ? 14.405 -34.236 13.612 1.00 31.51 83 MET A O 1
ATOM 576 N N . ALA A 1 91 ? 13.834 -34.024 11.452 1.00 33.92 84 ALA A N 1
ATOM 577 C CA . ALA A 1 91 ? 13.714 -32.576 11.505 1.00 30.62 84 ALA A CA 1
ATOM 578 C C . ALA A 1 91 ? 12.244 -32.178 11.511 1.00 25.38 84 ALA A C 1
ATOM 579 O O . ALA A 1 91 ? 11.382 -32.920 11.033 1.00 27.72 84 ALA A O 1
ATOM 581 N N . LEU A 1 92 ? 11.966 -31.007 12.087 1.00 22.89 85 LEU A N 1
ATOM 582 C CA . LEU A 1 92 ? 10.666 -30.374 11.913 1.00 25.08 85 LEU A CA 1
ATOM 583 C C . LEU A 1 92 ? 10.497 -29.926 10.460 1.00 23.42 85 LEU A C 1
ATOM 584 O O . LEU A 1 92 ? 11.481 -29.652 9.772 1.00 25.55 85 LEU A O 1
ATOM 589 N N . PRO A 1 93 ? 9.265 -29.827 9.971 1.00 22.16 86 PRO A N 1
ATOM 590 C CA . PRO A 1 93 ? 9.059 -29.271 8.628 1.00 22.46 86 PRO A CA 1
ATOM 591 C C . PRO A 1 93 ? 9.402 -27.794 8.602 1.00 25.46 86 PRO A C 1
ATOM 592 O O . PRO A 1 93 ? 9.531 -27.131 9.633 1.00 25.22 86 PRO A O 1
ATOM 596 N N . ALA A 1 94 ? 9.562 -27.275 7.391 1.00 22.59 87 ALA A N 1
ATOM 597 C CA . ALA A 1 94 ? 9.748 -25.847 7.239 1.00 24.68 87 ALA A CA 1
ATOM 598 C C . ALA A 1 94 ? 8.401 -25.144 7.253 1.00 21.61 87 ALA A C 1
ATOM 599 O O . ALA A 1 94 ? 7.376 -25.719 6.880 1.00 25.71 87 ALA A O 1
ATOM 601 N N . ARG A 1 95 ? 8.422 -23.886 7.691 1.00 22.84 88 ARG A N 1
ATOM 602 C CA . ARG A 1 95 ? 7.214 -23.070 7.712 1.00 20.12 88 ARG A CA 1
ATOM 603 C C . ARG A 1 95 ? 6.485 -23.116 6.371 1.00 23.56 88 ARG A C 1
ATOM 604 O O . ARG A 1 95 ? 5.279 -23.379 6.315 1.00 22.13 88 ARG A O 1
ATOM 612 N N . ASP A 1 96 ? 7.204 -22.883 5.273 1.00 26.21 89 ASP A N 1
ATOM 613 C CA . ASP A 1 96 ? 6.542 -22.866 3.968 1.00 24.05 89 ASP A CA 1
ATOM 614 C C . ASP A 1 96 ? 5.941 -24.223 3.600 1.00 22.51 89 ASP A C 1
ATOM 615 O O . ASP A 1 96 ? 4.983 -24.278 2.820 1.00 25.85 89 ASP A O 1
ATOM 620 N N . GLN A 1 97 ? 6.473 -25.327 4.140 1.00 21.34 90 GLN A N 1
ATOM 621 C CA . GLN A 1 97 ? 5.882 -26.635 3.860 1.00 21.83 90 GLN A CA 1
ATOM 622 C C . GLN A 1 97 ? 4.510 -26.776 4.501 1.00 22.39 90 GLN A C 1
ATOM 623 O O . GLN A 1 97 ? 3.601 -27.367 3.907 1.00 22.27 90 GLN A O 1
ATOM 629 N N . ILE A 1 98 ? 4.360 -26.268 5.727 1.00 20.90 91 ILE A N 1
ATOM 630 C CA . ILE A 1 98 ? 3.060 -26.277 6.390 1.00 22.10 91 ILE A CA 1
ATOM 631 C C . ILE A 1 98 ? 2.073 -25.427 5.604 1.00 21.57 91 ILE A C 1
ATOM 632 O O . ILE A 1 98 ? 0.927 -25.829 5.358 1.00 22.19 91 ILE A O 1
ATOM 637 N N . VAL A 1 99 ? 2.523 -24.253 5.155 1.00 21.06 92 VAL A N 1
ATOM 638 C CA . VAL A 1 99 ? 1.653 -23.346 4.418 1.00 18.85 92 VAL A CA 1
ATOM 639 C C . VAL A 1 99 ? 1.243 -23.974 3.092 1.00 24.41 92 VAL A C 1
ATOM 640 O O . VAL A 1 99 ? 0.084 -23.878 2.673 1.00 21.69 92 VAL A O 1
ATOM 644 N N . ARG A 1 100 ? 2.180 -24.658 2.429 1.00 23.54 93 ARG A N 1
ATOM 645 C CA . ARG A 1 100 ? 1.867 -25.303 1.159 1.00 25.27 93 ARG A CA 1
ATOM 646 C C . ARG A 1 100 ? 0.785 -26.361 1.330 1.00 25.43 93 ARG A C 1
ATOM 647 O O . ARG A 1 100 ? -0.161 -26.432 0.531 1.00 23.28 93 ARG A O 1
ATOM 655 N N . LEU A 1 101 ? 0.904 -27.184 2.374 1.00 22.01 94 LEU A N 1
ATOM 656 C CA . LEU A 1 101 ? -0.102 -28.202 2.662 1.00 25.61 94 LEU A CA 1
ATOM 657 C C . LEU A 1 101 ? -1.494 -27.595 2.750 1.00 28.24 94 LEU A C 1
ATOM 658 O O . LEU A 1 101 ? -2.451 -28.109 2.154 1.00 25.54 94 LEU A O 1
ATOM 663 N N . ILE A 1 102 ? -1.615 -26.494 3.499 1.00 21.70 95 ILE A N 1
ATOM 664 C CA . ILE A 1 102 ? -2.905 -25.843 3.722 1.00 23.36 95 ILE A CA 1
ATOM 665 C C . ILE A 1 102 ? -3.414 -25.211 2.437 1.00 29.33 95 ILE A C 1
ATOM 666 O O . ILE A 1 102 ? -4.589 -25.349 2.079 1.00 24.61 95 ILE A O 1
ATOM 671 N N . ALA A 1 103 ? -2.536 -24.484 1.737 1.00 26.46 96 ALA A N 1
ATOM 672 C CA . ALA A 1 103 ? -2.937 -23.787 0.520 1.00 27.25 96 ALA A CA 1
ATOM 673 C C . ALA A 1 103 ? -3.405 -24.753 -0.559 1.00 28.61 96 ALA A C 1
ATOM 674 O O . ALA A 1 103 ? -4.310 -24.423 -1.337 1.00 27.95 96 ALA A O 1
ATOM 676 N N . ASP A 1 104 ? -2.802 -25.944 -0.626 1.00 23.28 97 ASP A N 1
ATOM 677 C CA . ASP A 1 104 ? -3.225 -26.938 -1.608 1.00 25.18 97 ASP A CA 1
ATOM 678 C C . ASP A 1 104 ? -4.662 -27.389 -1.369 1.00 31.79 97 ASP A C 1
ATOM 679 O O . ASP A 1 104 ? -5.349 -27.798 -2.311 1.00 28.77 97 ASP A O 1
ATOM 684 N N . LEU A 1 105 ? -5.138 -27.315 -0.125 1.00 22.72 98 LEU A N 1
ATOM 685 C CA . LEU A 1 105 ? -6.500 -27.723 0.191 1.00 22.74 98 LEU A CA 1
ATOM 686 C C . LEU A 1 105 ? -7.517 -26.619 -0.046 1.00 24.46 98 LEU A C 1
ATOM 687 O O . LEU A 1 105 ? -8.694 -26.916 -0.278 1.00 25.80 98 LEU A O 1
ATOM 692 N N . ASP A 1 106 ? -7.096 -25.360 0.045 1.00 23.83 99 ASP A N 1
ATOM 693 C CA . ASP A 1 106 ? -8.027 -24.240 0.102 1.00 25.48 99 ASP A CA 1
ATOM 694 C C . ASP A 1 106 ? -8.729 -24.072 -1.241 1.00 28.01 99 ASP A C 1
ATOM 695 O O . ASP A 1 106 ? -8.087 -24.117 -2.294 1.00 30.77 99 ASP A O 1
ATOM 700 N N . ARG A 1 107 ? -10.052 -23.864 -1.201 1.00 27.67 100 ARG A N 1
ATOM 701 C CA . ARG A 1 107 ? -10.888 -23.869 -2.403 1.00 24.65 100 ARG A CA 1
ATOM 702 C C . ARG A 1 107 ? -12.196 -23.166 -2.079 1.00 27.66 100 ARG A C 1
ATOM 703 O O . ARG A 1 107 ? -12.728 -23.378 -0.985 1.00 24.24 100 ARG A O 1
ATOM 711 N N . PRO A 1 108 ? -12.739 -22.334 -2.973 1.00 27.64 101 PRO A N 1
ATOM 712 C CA . PRO A 1 108 ? -14.009 -21.664 -2.667 1.00 27.20 101 PRO A CA 1
ATOM 713 C C . PRO A 1 108 ? -15.087 -22.672 -2.286 1.00 25.76 101 PRO A C 1
ATOM 714 O O . PRO A 1 108 ? -15.156 -23.772 -2.837 1.00 24.94 101 PRO A O 1
ATOM 718 N N . GLY A 1 109 ? -15.903 -22.306 -1.292 1.00 25.30 102 GLY A N 1
ATOM 719 C CA . GLY A 1 109 ? -16.949 -23.186 -0.817 1.00 25.51 102 GLY A CA 1
ATOM 720 C C . GLY A 1 109 ? -16.502 -24.231 0.182 1.00 27.71 102 GLY A C 1
ATOM 721 O O . GLY A 1 109 ? -17.354 -24.923 0.754 1.00 24.83 102 GLY A O 1
ATOM 722 N N . ARG A 1 110 ? -15.206 -24.360 0.427 1.00 23.31 103 ARG A N 1
ATOM 723 C CA . ARG A 1 110 ? -14.664 -25.391 1.299 1.00 21.28 103 ARG A CA 1
ATOM 724 C C . ARG A 1 110 ? -14.221 -24.786 2.626 1.00 20.77 103 ARG A C 1
ATOM 725 O O . ARG A 1 110 ? -13.629 -23.699 2.662 1.00 21.93 103 ARG A O 1
ATOM 733 N N . LEU A 1 111 ? -14.528 -25.499 3.716 1.00 22.51 104 LEU A N 1
ATOM 734 C CA . LEU A 1 111 ? -13.980 -25.219 5.039 1.00 22.32 104 LEU A CA 1
ATOM 735 C C . LEU A 1 111 ? -12.768 -26.125 5.243 1.00 20.64 104 LEU A C 1
ATOM 736 O O . LEU A 1 111 ? -12.907 -27.349 5.303 1.00 21.66 104 LEU A O 1
ATOM 741 N N . THR A 1 112 ? -11.582 -25.521 5.345 1.00 20.23 105 THR A N 1
ATOM 742 C CA . THR A 1 112 ? -10.349 -26.243 5.646 1.00 18.71 105 THR A CA 1
ATOM 743 C C . THR A 1 112 ? -9.981 -25.995 7.106 1.00 20.69 105 THR A C 1
ATOM 744 O O . THR A 1 112 ? -9.653 -24.866 7.474 1.00 19.76 105 THR A O 1
ATOM 748 N N . LEU A 1 113 ? -10.031 -27.048 7.922 1.00 19.08 106 LEU A N 1
ATOM 749 C CA . LEU A 1 113 ? -9.650 -26.993 9.329 1.00 18.75 106 LEU A CA 1
ATOM 750 C C . LEU A 1 113 ? -8.198 -27.427 9.474 1.00 20.36 106 LEU A C 1
ATOM 751 O O . LEU A 1 113 ? -7.822 -28.503 8.997 1.00 21.47 106 LEU A O 1
ATOM 756 N N . VAL A 1 114 ? -7.394 -26.612 10.160 1.00 19.75 107 VAL A N 1
ATOM 757 C CA . VAL A 1 114 ? -5.979 -26.901 10.356 1.00 16.16 107 VAL A CA 1
ATOM 758 C C . VAL A 1 114 ? -5.784 -27.173 11.839 1.00 18.99 107 VAL A C 1
ATOM 759 O O . VAL A 1 114 ? -5.797 -26.234 12.647 1.00 19.07 107 VAL A O 1
ATOM 763 N N . GLU A 1 115 ? -5.597 -28.441 12.203 1.00 17.99 108 GLU A N 1
ATOM 764 C CA . GLU A 1 115 ? -5.502 -28.830 13.608 1.00 17.40 108 GLU A CA 1
ATOM 765 C C . GLU A 1 115 ? -4.063 -28.684 14.094 1.00 18.37 108 GLU A C 1
ATOM 766 O O . GLU A 1 115 ? -3.140 -29.270 13.522 1.00 19.89 108 GLU A O 1
ATOM 772 N N . GLY A 1 116 ? -3.874 -27.905 15.146 1.00 17.78 109 GLY A N 1
ATOM 773 C CA . GLY A 1 116 ? -2.552 -27.756 15.714 1.00 17.75 109 GLY A CA 1
ATOM 774 C C . GLY A 1 116 ? -2.111 -28.975 16.515 1.00 20.25 109 GLY A C 1
ATOM 775 O O . GLY A 1 116 ? -2.865 -29.924 16.739 1.00 19.36 109 GLY A O 1
ATOM 776 N N . ALA A 1 117 ? -0.857 -28.931 16.965 1.00 17.15 110 ALA A N 1
ATOM 777 C CA . ALA A 1 117 ? -0.314 -29.906 17.909 1.00 18.55 110 ALA A CA 1
ATOM 778 C C . ALA A 1 117 ? -0.148 -29.211 19.254 1.00 16.59 110 ALA A C 1
ATOM 779 O O . ALA A 1 117 ? 0.562 -28.199 19.346 1.00 17.84 110 ALA A O 1
ATOM 781 N N . GLY A 1 118 ? -0.808 -29.742 20.285 1.00 18.10 111 GLY A N 1
ATOM 782 C CA . GLY A 1 118 ? -0.815 -29.058 21.576 1.00 18.58 111 GLY A CA 1
ATOM 783 C C . GLY A 1 118 ? -1.476 -27.695 21.447 1.00 18.27 111 GLY A C 1
ATOM 784 O O . GLY A 1 118 ? -2.398 -27.490 20.639 1.00 18.47 111 GLY A O 1
ATOM 785 N N . GLY A 1 119 ? -0.974 -26.741 22.233 1.00 18.80 112 GLY A N 1
ATOM 786 C CA . GLY A 1 119 ? -1.500 -25.391 22.260 1.00 18.72 112 GLY A CA 1
ATOM 787 C C . GLY A 1 119 ? -0.868 -24.448 21.240 1.00 17.68 112 GLY A C 1
ATOM 788 O O . GLY A 1 119 ? -0.066 -24.833 20.387 1.00 18.85 112 GLY A O 1
ATOM 789 N N . LEU A 1 120 ? -1.231 -23.167 21.375 1.00 17.81 113 LEU A N 1
ATOM 790 C CA . LEU A 1 120 ? -1.039 -22.214 20.283 1.00 19.27 113 LEU A CA 1
ATOM 791 C C . LEU A 1 120 ? 0.434 -21.946 20.013 1.00 18.07 113 LEU A C 1
ATOM 792 O O . LEU A 1 120 ? 0.834 -21.804 18.850 1.00 19.29 113 LEU A O 1
ATOM 797 N N . LEU A 1 121 ? 1.257 -21.842 21.067 1.00 17.69 114 LEU A N 1
ATOM 798 C CA . LEU A 1 121 ? 2.642 -21.426 20.896 1.00 18.22 114 LEU A CA 1
ATOM 799 C C . LEU A 1 121 ? 3.614 -22.602 20.827 1.00 18.18 114 LEU A C 1
ATOM 800 O O . LEU A 1 121 ? 4.827 -22.400 20.959 1.00 18.33 114 LEU A O 1
ATOM 805 N N . VAL A 1 122 ? 3.109 -23.818 20.582 1.00 18.02 115 VAL A N 1
ATOM 806 C CA . VAL A 1 122 ? 3.980 -24.964 20.341 1.00 18.08 115 VAL A CA 1
ATOM 807 C C . VAL A 1 122 ? 4.766 -24.750 19.051 1.00 19.63 115 VAL A C 1
ATOM 808 O O . VAL A 1 122 ? 4.208 -24.363 18.013 1.00 20.44 115 VAL A O 1
ATOM 812 N N . GLU A 1 123 ? 6.071 -25.002 19.109 1.00 18.18 116 GLU A N 1
ATOM 813 C CA . GLU A 1 123 ? 6.903 -24.915 17.909 1.00 20.50 116 GLU A CA 1
ATOM 814 C C . GLU A 1 123 ? 6.522 -26.018 16.927 1.00 22.87 116 GLU A C 1
ATOM 815 O O . GLU A 1 123 ? 6.568 -27.205 17.264 1.00 19.41 116 GLU A O 1
ATOM 821 N N . LEU A 1 124 ? 6.158 -25.626 15.700 1.00 19.08 117 LEU A N 1
ATOM 822 C CA . LEU A 1 124 ? 5.854 -26.569 14.633 1.00 22.13 117 LEU A CA 1
ATOM 823 C C . LEU A 1 124 ? 6.922 -26.593 13.553 1.00 20.60 117 LEU A C 1
ATOM 824 O O . LEU A 1 124 ? 6.995 -27.569 12.801 1.00 22.78 117 LEU A O 1
ATOM 829 N N . ALA A 1 125 ? 7.750 -25.551 13.479 1.00 22.94 118 ALA A N 1
ATOM 830 C CA . ALA A 1 125 ? 8.800 -25.413 12.478 1.00 21.55 118 ALA A CA 1
ATOM 831 C C . ALA A 1 125 ? 9.898 -24.528 13.059 1.00 25.63 118 ALA A C 1
ATOM 832 O O . ALA A 1 125 ? 9.627 -23.642 13.874 1.00 24.75 118 ALA A O 1
ATOM 834 N N . GLU A 1 126 ? 11.156 -24.774 12.633 1.00 30.28 119 GLU A N 1
ATOM 835 C CA . GLU A 1 126 ? 12.258 -23.944 13.108 1.00 30.08 119 GLU A CA 1
ATOM 836 C C . GLU A 1 126 ? 12.265 -22.591 12.391 1.00 33.82 119 GLU A C 1
ATOM 837 O O . GLU A 1 126 ? 11.875 -22.502 11.226 1.00 35.87 119 GLU A O 1
ATOM 843 N N . PRO A 1 127 ? 12.689 -21.508 13.074 1.00 32.80 120 PRO A N 1
ATOM 844 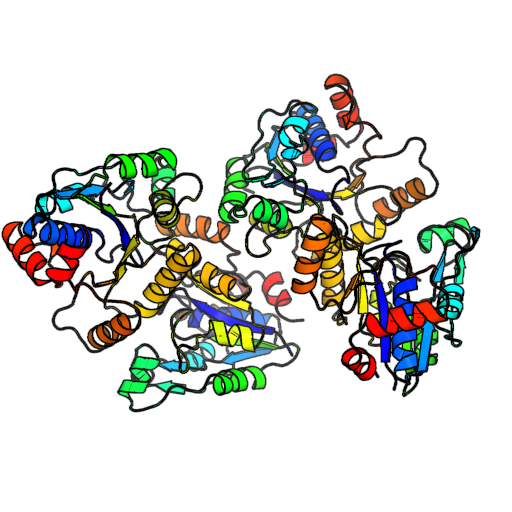C CA . PRO A 1 127 ? 12.978 -21.420 14.507 1.00 36.63 120 PRO A CA 1
ATOM 845 C C . PRO A 1 127 ? 11.811 -20.812 15.276 1.00 35.33 120 PRO A C 1
ATOM 846 O O . PRO A 1 127 ? 11.502 -19.634 15.099 1.00 31.43 120 PRO A O 1
ATOM 850 N N . GLY A 1 128 ? 11.152 -21.611 16.108 1.00 29.79 121 GLY A N 1
ATOM 851 C CA . GLY A 1 128 ? 10.064 -21.087 16.911 1.00 27.29 121 GLY A CA 1
ATOM 852 C C . GLY A 1 128 ? 8.849 -20.643 16.123 1.00 25.97 121 GLY A C 1
ATOM 853 O O . GLY A 1 128 ? 8.097 -19.782 16.594 1.00 25.38 121 GLY A O 1
ATOM 854 N N . VAL A 1 129 ? 8.636 -21.214 14.937 1.00 26.62 122 VAL A N 1
ATOM 855 C CA . VAL A 1 129 ? 7.435 -20.942 14.152 1.00 22.16 122 VAL A CA 1
ATOM 856 C C . VAL A 1 129 ? 6.277 -21.742 14.731 1.00 22.43 122 VAL A C 1
ATOM 857 O O . VAL A 1 129 ? 6.382 -22.962 14.907 1.00 22.10 122 VAL A O 1
ATOM 861 N N . THR A 1 130 ? 5.159 -21.067 14.988 1.00 20.08 123 THR A N 1
ATOM 862 C CA . THR A 1 130 ? 4.012 -21.693 15.639 1.00 18.46 123 THR A CA 1
ATOM 863 C C . THR A 1 130 ? 2.797 -21.662 14.718 1.00 15.53 123 THR A C 1
ATOM 864 O O . THR A 1 130 ? 2.805 -21.044 13.653 1.00 18.69 123 THR A O 1
ATOM 868 N N . LEU A 1 131 ? 1.721 -22.294 15.189 1.00 21.01 124 LEU A N 1
ATOM 869 C CA . LEU A 1 131 ? 0.441 -22.226 14.494 1.00 18.75 124 LEU A CA 1
ATOM 870 C C . LEU A 1 131 ? -0.064 -20.788 14.375 1.00 19.81 124 LEU A C 1
ATOM 871 O O . LEU A 1 131 ? -0.822 -20.470 13.448 1.00 20.19 124 LEU A O 1
ATOM 876 N N . ARG A 1 132 ? 0.320 -19.912 15.311 1.00 18.84 125 ARG A N 1
ATOM 877 C CA . ARG A 1 132 ? -0.023 -18.501 15.167 1.00 18.96 125 ARG A CA 1
ATOM 878 C C . ARG A 1 132 ? 0.616 -17.907 13.915 1.00 19.60 125 ARG A C 1
ATOM 879 O O . ARG A 1 132 ? -0.040 -17.186 13.153 1.00 20.88 125 ARG A O 1
ATOM 887 N N . ASP A 1 133 ? 1.900 -18.197 13.686 1.00 19.65 126 ASP A N 1
ATOM 888 C CA . ASP A 1 133 ? 2.566 -17.715 12.475 1.00 22.18 126 ASP A CA 1
ATOM 889 C C . ASP A 1 133 ? 1.910 -18.277 11.222 1.00 21.11 126 ASP A C 1
ATOM 890 O O . ASP A 1 133 ? 1.742 -17.569 10.224 1.00 23.18 126 ASP A O 1
ATOM 895 N N . VAL A 1 134 ? 1.542 -19.555 11.255 1.00 20.12 127 VAL A N 1
ATOM 896 C CA . VAL A 1 134 ? 0.896 -20.184 10.109 1.00 21.22 127 VAL A CA 1
ATOM 897 C C . VAL A 1 134 ? -0.439 -19.516 9.817 1.00 22.32 127 VAL A C 1
ATOM 898 O O . VAL A 1 134 ? -0.787 -19.264 8.654 1.00 20.64 127 VAL A O 1
ATOM 902 N N . ALA A 1 135 ? -1.211 -19.232 10.868 1.00 21.08 128 ALA A N 1
ATOM 903 C CA . ALA A 1 135 ? -2.487 -18.544 10.699 1.00 20.94 128 ALA A CA 1
ATOM 904 C C . ALA A 1 135 ? -2.293 -17.195 10.017 1.00 22.94 128 ALA A C 1
ATOM 905 O O . ALA A 1 135 ? -3.076 -16.822 9.135 1.00 22.16 128 ALA A O 1
ATOM 907 N N . VAL A 1 136 ? -1.233 -16.467 10.376 1.00 21.63 129 VAL A N 1
ATOM 908 C CA . VAL A 1 136 ? -0.964 -15.205 9.682 1.00 23.70 129 VAL A CA 1
ATOM 909 C C . VAL A 1 136 ? -0.673 -15.462 8.209 1.00 25.35 129 VAL A C 1
ATOM 910 O O . VAL A 1 136 ? -1.191 -14.758 7.325 1.00 23.53 129 VAL A O 1
ATOM 914 N N . ASP A 1 137 ? 0.136 -16.489 7.915 1.00 21.04 130 ASP A N 1
ATOM 915 C CA . ASP A 1 137 ? 0.546 -16.740 6.531 1.00 22.36 130 ASP A CA 1
ATOM 916 C C . ASP A 1 137 ? -0.647 -17.045 5.633 1.00 27.52 130 ASP A C 1
ATOM 917 O O . ASP A 1 137 ? -0.668 -16.639 4.461 1.00 27.12 130 ASP A O 1
ATOM 922 N N . VAL A 1 138 ? -1.641 -17.774 6.147 1.00 22.79 131 VAL A N 1
ATOM 923 C CA . VAL A 1 138 ? -2.779 -18.188 5.325 1.00 22.50 131 VAL A CA 1
ATOM 924 C C . VAL A 1 138 ? -4.026 -17.354 5.609 1.00 23.61 131 VAL A C 1
ATOM 925 O O . VAL A 1 138 ? -5.103 -17.658 5.081 1.00 25.55 131 VAL A O 1
ATOM 929 N N . ALA A 1 139 ? -3.897 -16.300 6.414 1.00 22.14 132 ALA A N 1
ATOM 930 C CA . ALA A 1 139 ? -4.996 -15.395 6.762 1.00 21.02 132 ALA A CA 1
ATOM 931 C C . ALA A 1 139 ? -6.172 -16.147 7.377 1.00 25.23 132 ALA A C 1
ATOM 932 O O . ALA A 1 139 ? -7.328 -15.917 7.022 1.00 27.79 132 ALA A O 1
ATOM 934 N N . ALA A 1 140 ? -5.876 -17.077 8.279 1.00 22.32 133 ALA A N 1
ATOM 935 C CA . ALA A 1 140 ? -6.908 -17.850 8.957 1.00 20.28 133 ALA A CA 1
ATOM 936 C C . ALA A 1 140 ? -7.266 -17.240 10.304 1.00 21.36 133 ALA A C 1
ATOM 937 O O . ALA A 1 140 ? -6.412 -16.705 11.017 1.00 23.36 133 ALA A O 1
ATOM 939 N N . ALA A 1 141 ? -8.539 -17.351 10.656 1.00 19.29 134 ALA A N 1
ATOM 940 C CA . ALA A 1 141 ? -8.930 -17.150 12.042 1.00 20.86 134 ALA A CA 1
ATOM 941 C C . ALA A 1 141 ? -8.652 -18.423 12.841 1.00 17.35 134 ALA A C 1
ATOM 942 O O . ALA A 1 141 ? -8.381 -19.489 12.287 1.00 19.28 134 ALA A O 1
ATOM 944 N N . ALA A 1 142 ? -8.728 -18.303 14.165 1.00 18.51 135 ALA A N 1
ATOM 945 C CA . ALA A 1 142 ? -8.395 -19.397 15.068 1.00 17.61 135 ALA A CA 1
ATOM 946 C C . ALA A 1 142 ? -9.580 -19.711 15.965 1.00 20.24 135 ALA A C 1
ATOM 947 O O . ALA A 1 142 ? -10.069 -18.829 16.683 1.00 20.38 135 ALA A O 1
ATOM 949 N N . LEU A 1 143 ? -10.001 -20.977 15.953 1.00 19.18 136 LEU A N 1
ATOM 950 C CA . LEU A 1 143 ? -10.970 -21.513 16.900 1.00 19.87 136 LEU A CA 1
ATOM 951 C C . LEU A 1 143 ? -10.185 -22.131 18.049 1.00 19.63 136 LEU A C 1
ATOM 952 O O . LEU A 1 143 ? -9.250 -22.903 17.808 1.00 19.69 136 LEU A O 1
ATOM 957 N N . VAL A 1 144 ? -10.536 -21.773 19.286 1.00 17.94 137 VAL A N 1
ATOM 958 C CA . VAL A 1 144 ? -9.758 -22.143 20.471 1.00 16.07 137 VAL A CA 1
ATOM 959 C C . VAL A 1 144 ? -10.555 -23.135 21.303 1.00 21.55 137 VAL A C 1
ATOM 960 O O . VAL A 1 144 ? -11.605 -22.788 21.856 1.00 19.83 137 VAL A O 1
ATOM 964 N N . VAL A 1 145 ? -10.041 -24.355 21.424 1.00 18.90 138 VAL A N 1
ATOM 965 C CA . VAL A 1 145 ? -10.655 -25.377 22.263 1.00 18.03 138 VAL A CA 1
ATOM 966 C C . VAL A 1 145 ? -10.160 -25.219 23.696 1.00 19.58 138 VAL A C 1
ATOM 967 O O . VAL A 1 145 ? -8.955 -25.090 23.944 1.00 18.82 138 VAL A O 1
ATOM 971 N N . VAL A 1 146 ? -11.098 -25.220 24.639 1.00 18.69 139 VAL A N 1
ATOM 972 C CA . VAL A 1 146 ? -10.808 -24.995 26.050 1.00 17.03 139 VAL A CA 1
ATOM 973 C C . VAL A 1 146 ? -11.480 -26.091 26.862 1.00 16.66 139 VAL A C 1
ATOM 974 O O . VAL A 1 146 ? -12.404 -26.760 26.395 1.00 20.49 139 VAL A O 1
ATOM 978 N N . THR A 1 147 ? -11.002 -26.282 28.093 1.00 21.20 140 THR A N 1
ATOM 979 C CA . THR A 1 147 ? -11.713 -27.167 29.006 1.00 18.26 140 THR A CA 1
ATOM 980 C C . THR A 1 147 ? -12.688 -26.361 29.856 1.00 19.46 140 THR A C 1
ATOM 981 O O . THR A 1 147 ? -12.707 -25.128 29.844 1.00 20.14 140 THR A O 1
ATOM 985 N N . ALA A 1 148 ? -13.506 -27.087 30.609 1.00 20.42 141 ALA A N 1
ATOM 986 C CA . ALA A 1 148 ? -14.374 -26.484 31.603 1.00 23.09 141 ALA A CA 1
ATOM 987 C C . ALA A 1 148 ? -13.774 -26.557 32.992 1.00 23.43 141 ALA A C 1
ATOM 988 O O . ALA A 1 148 ? -14.427 -26.152 33.955 1.00 22.90 141 ALA A O 1
ATOM 990 N N . ASP A 1 149 ? -12.546 -27.054 33.113 1.00 20.76 142 ASP A N 1
ATOM 991 C CA . ASP A 1 149 ? -11.974 -27.400 34.405 1.00 24.13 142 ASP A CA 1
ATOM 992 C C . ASP A 1 149 ? -11.251 -26.218 35.042 1.00 21.66 142 ASP A C 1
ATOM 993 O O . ASP A 1 149 ? -10.961 -25.200 34.406 1.00 20.94 142 ASP A O 1
ATOM 998 N N . LEU A 1 150 ? -10.980 -26.377 36.334 1.00 22.34 143 LEU A N 1
ATOM 999 C CA . LEU A 1 150 ? -10.224 -25.397 37.096 1.00 21.85 143 LEU A CA 1
ATOM 1000 C C . LEU A 1 150 ? -8.959 -24.990 36.350 1.00 22.17 143 LEU A C 1
ATOM 1001 O O . LEU A 1 150 ? -8.192 -25.842 35.892 1.00 22.13 143 LEU A O 1
ATOM 1006 N N . GLY A 1 151 ? -8.767 -23.676 36.205 1.00 19.49 144 GLY A N 1
ATOM 1007 C CA . GLY A 1 151 ? -7.638 -23.112 35.501 1.00 17.80 144 GLY A CA 1
ATOM 1008 C C . GLY A 1 151 ? -7.904 -22.700 34.060 1.00 22.46 144 GLY A C 1
ATOM 1009 O O . GLY A 1 151 ? -7.043 -22.049 33.457 1.00 20.92 144 GLY A O 1
ATOM 1010 N N . THR A 1 152 ? -9.076 -23.022 33.498 1.00 17.97 145 THR A N 1
ATOM 1011 C CA . THR A 1 152 ? -9.289 -22.781 32.070 1.00 18.21 145 THR A CA 1
ATOM 1012 C C . THR A 1 152 ? -9.342 -21.293 31.722 1.00 19.35 145 THR A C 1
ATOM 1013 O O . THR A 1 152 ? -8.922 -20.910 30.624 1.00 19.50 145 THR A O 1
ATOM 1017 N N . LEU A 1 153 ? -9.818 -20.434 32.634 1.00 20.18 146 LEU A N 1
ATOM 1018 C CA . LEU A 1 153 ? -9.979 -19.026 32.279 1.00 19.07 146 LEU A CA 1
ATOM 1019 C C . LEU A 1 153 ? -8.626 -18.362 32.042 1.00 19.35 146 LEU A C 1
ATOM 1020 O O . LEU A 1 153 ? -8.448 -17.626 31.061 1.00 19.52 146 LEU A O 1
ATOM 1025 N N . ASN A 1 154 ? -7.657 -18.617 32.928 1.00 19.88 147 ASN A N 1
ATOM 1026 C CA . ASN A 1 154 ? -6.315 -18.078 32.742 1.00 18.08 147 ASN A CA 1
ATOM 1027 C C . ASN A 1 154 ? -5.716 -18.534 31.412 1.00 17.90 147 ASN A C 1
ATOM 1028 O O . ASN A 1 154 ? -5.196 -17.719 30.641 1.00 19.40 147 ASN A O 1
ATOM 1033 N N . HIS A 1 155 ? -5.772 -19.839 31.136 1.00 18.77 148 HIS A N 1
ATOM 1034 C CA . HIS A 1 155 ? -5.187 -20.355 29.901 1.00 19.13 148 HIS A CA 1
ATOM 1035 C C . HIS A 1 155 ? -5.898 -19.802 28.677 1.00 18.41 148 HIS A C 1
ATOM 1036 O O . HIS A 1 155 ? -5.260 -19.514 27.658 1.00 19.28 148 HIS A O 1
ATOM 1043 N N . THR A 1 156 ? -7.224 -19.666 28.746 1.00 17.94 149 THR A N 1
ATOM 1044 C CA . THR A 1 156 ? -7.958 -19.108 27.612 1.00 18.06 149 THR A CA 1
ATOM 1045 C C . THR A 1 156 ? -7.571 -17.653 27.372 1.00 19.41 149 THR A C 1
ATOM 1046 O O . THR A 1 156 ? -7.322 -17.249 26.232 1.00 19.66 149 THR A O 1
ATOM 1050 N N . LYS A 1 157 ? -7.501 -16.847 28.440 1.00 18.93 150 LYS A N 1
ATOM 1051 C CA . LYS A 1 157 ? -7.148 -15.441 28.244 1.00 17.10 150 LYS A CA 1
ATOM 1052 C C . LYS A 1 157 ? -5.725 -15.303 27.724 1.00 19.04 150 LYS A C 1
ATOM 1053 O O . LYS A 1 157 ? -5.457 -14.453 26.865 1.00 20.33 150 LYS A O 1
ATOM 1059 N N . LEU A 1 158 ? -4.804 -16.130 28.238 1.00 19.33 151 LEU A N 1
ATOM 1060 C CA . LEU A 1 158 ? -3.437 -16.138 27.719 1.00 19.41 151 LEU A CA 1
ATOM 1061 C C . LEU A 1 158 ? -3.417 -16.444 26.231 1.00 20.80 151 LEU A C 1
ATOM 1062 O O . LEU A 1 158 ? -2.683 -15.807 25.467 1.00 19.18 151 LEU A O 1
ATOM 1067 N N . THR A 1 159 ? -4.198 -17.440 25.811 1.00 17.93 152 THR A N 1
ATOM 1068 C CA . THR A 1 159 ? -4.214 -17.831 24.404 1.00 16.52 152 THR A CA 1
ATOM 1069 C C . THR A 1 159 ? -4.826 -16.733 23.534 1.00 17.95 152 THR A C 1
ATOM 1070 O O . THR A 1 159 ? -4.282 -16.399 22.476 1.00 18.00 152 THR A O 1
ATOM 1074 N N . LEU A 1 160 ? -5.919 -16.109 23.995 1.00 19.66 153 LEU A N 1
ATOM 1075 C CA . LEU A 1 160 ? -6.544 -15.060 23.188 1.00 19.63 153 LEU A CA 1
ATOM 1076 C C . LEU A 1 160 ? -5.657 -13.824 23.098 1.00 20.95 153 LEU A C 1
ATOM 1077 O O . LEU A 1 160 ? -5.612 -13.162 22.055 1.00 20.33 153 LEU A O 1
ATOM 1082 N N . GLU A 1 161 ? -4.949 -13.485 24.176 1.00 19.83 154 GLU A N 1
ATOM 1083 C CA . GLU A 1 161 ? -4.022 -12.362 24.091 1.00 21.32 154 GLU A CA 1
ATOM 1084 C C . GLU A 1 161 ? -2.927 -12.647 23.076 1.00 21.67 154 GLU A C 1
ATOM 1085 O O . GLU A 1 161 ? -2.542 -11.770 22.292 1.00 22.58 154 GLU A O 1
ATOM 1091 N N . ALA A 1 162 ? -2.444 -13.886 23.046 1.00 19.13 155 ALA A N 1
ATOM 1092 C CA . ALA A 1 162 ? -1.413 -14.247 22.086 1.00 17.28 155 ALA A CA 1
ATOM 1093 C C . ALA A 1 162 ? -1.927 -14.139 20.655 1.00 19.35 155 ALA A C 1
ATOM 1094 O O . ALA A 1 162 ? -1.199 -13.692 19.759 1.00 22.44 155 ALA A O 1
ATOM 1096 N N . LEU A 1 163 ? -3.177 -14.548 20.415 1.00 18.15 156 LEU A N 1
ATOM 1097 C CA . LEU A 1 163 ? -3.744 -14.403 19.077 1.00 19.78 156 LEU A CA 1
ATOM 1098 C C . LEU A 1 163 ? -3.803 -12.935 18.687 1.00 23.68 156 LEU A C 1
ATOM 1099 O O . LEU A 1 163 ? -3.420 -12.554 17.572 1.00 23.14 156 LEU A O 1
ATOM 1104 N N . ALA A 1 164 ? -4.268 -12.095 19.609 1.00 20.42 157 ALA A N 1
ATOM 1105 C CA . ALA A 1 164 ? -4.432 -10.682 19.286 1.00 22.60 157 ALA A CA 1
ATOM 1106 C C . ALA A 1 164 ? -3.092 -10.015 19.006 1.00 24.33 157 ALA A C 1
ATOM 1107 O O . ALA A 1 164 ? -3.030 -9.062 18.218 1.00 24.18 157 ALA A O 1
ATOM 1109 N N . ALA A 1 165 ? -2.010 -10.520 19.612 1.00 24.16 158 ALA A N 1
ATOM 1110 C CA . ALA A 1 165 ? -0.697 -9.898 19.451 1.00 25.82 158 ALA A CA 1
ATOM 1111 C C . ALA A 1 165 ? -0.217 -9.935 18.007 1.00 26.85 158 ALA A C 1
ATOM 1112 O O . ALA A 1 165 ? 0.588 -9.088 17.603 1.00 31.48 158 ALA A O 1
ATOM 1114 N N . GLN A 1 166 ? -0.670 -10.916 17.225 1.00 21.05 159 GLN A N 1
ATOM 1115 C CA . GLN A 1 166 ? -0.322 -11.031 15.814 1.00 22.80 159 GLN A CA 1
ATOM 1116 C C . GLN A 1 166 ? -1.521 -10.792 14.901 1.00 27.17 159 GLN A C 1
ATOM 1117 O O . GLN A 1 166 ? -1.487 -11.154 13.716 1.00 26.13 159 GLN A O 1
ATOM 1123 N N . GLN A 1 167 ? -2.575 -10.173 15.436 1.00 23.48 160 GLN A N 1
ATOM 1124 C CA . GLN A 1 167 ? -3.775 -9.836 14.673 1.00 19.99 160 GLN A CA 1
ATOM 1125 C C . GLN A 1 167 ? -4.405 -11.073 14.033 1.00 26.57 160 GLN A C 1
ATOM 1126 O O . GLN A 1 167 ? -4.907 -11.035 12.906 1.00 26.45 160 GLN A O 1
ATOM 1132 N N . VAL A 1 168 ? -4.391 -12.189 14.754 1.00 23.19 161 VAL A N 1
ATOM 1133 C CA . VAL A 1 168 ? -5.100 -13.384 14.313 1.00 21.31 161 VAL A CA 1
ATOM 1134 C C . VAL A 1 168 ? -6.470 -13.349 14.973 1.00 22.82 161 VAL A C 1
ATOM 1135 O O . VAL A 1 168 ? -6.573 -13.393 16.199 1.00 21.72 161 VAL A O 1
ATOM 1139 N N . SER A 1 169 ? -7.520 -13.242 14.161 1.00 24.39 162 SER A N 1
ATOM 1140 C CA . SER A 1 169 ? -8.874 -13.162 14.696 1.00 24.16 162 SER A CA 1
ATOM 1141 C C . SER A 1 169 ? -9.235 -14.453 15.419 1.00 23.00 162 SER A C 1
ATOM 1142 O O . SER A 1 169 ? -8.844 -15.544 14.997 1.00 21.27 162 SER A O 1
ATOM 1145 N N . CYS A 1 170 ? -9.978 -14.325 16.514 1.00 20.83 163 CYS A N 1
ATOM 1146 C CA . CYS A 1 170 ? -10.491 -15.485 17.235 1.00 18.55 163 CYS A CA 1
ATOM 1147 C C . CYS A 1 170 ? -11.891 -15.802 16.720 1.00 25.80 163 CYS A C 1
ATOM 1148 O O . CYS A 1 170 ? -12.797 -14.964 16.815 1.00 24.41 163 CYS A O 1
ATOM 1151 N N . ALA A 1 171 ? -12.066 -17.009 16.182 1.00 20.47 164 ALA A N 1
ATOM 1152 C CA . ALA A 1 171 ? -13.362 -17.432 15.673 1.00 20.34 164 ALA A CA 1
ATOM 1153 C C . ALA A 1 171 ? -14.318 -17.858 16.772 1.00 20.51 164 ALA A C 1
ATOM 1154 O O . ALA A 1 171 ? -15.486 -18.137 16.481 1.00 22.84 164 ALA A O 1
ATOM 1156 N N . GLY A 1 172 ? -13.856 -17.927 18.014 1.00 20.40 165 GLY A N 1
ATOM 1157 C CA . GLY A 1 172 ? -14.668 -18.370 19.121 1.00 20.80 165 GLY A CA 1
ATOM 1158 C C . GLY A 1 172 ? -13.977 -19.449 19.920 1.00 21.53 165 GLY A C 1
ATOM 1159 O O . GLY A 1 172 ? -12.860 -19.872 19.626 1.00 20.19 165 GLY A O 1
ATOM 1160 N N . LEU A 1 173 ? -14.663 -19.878 20.968 1.00 17.94 166 LEU A N 1
ATOM 1161 C CA . LEU A 1 173 ? -14.204 -20.950 21.835 1.00 16.37 166 LEU A CA 1
ATOM 1162 C C . LEU A 1 173 ? -15.108 -22.164 21.676 1.00 19.36 166 LEU A C 1
ATOM 1163 O O . LEU A 1 173 ? -16.295 -22.037 21.382 1.00 20.74 166 LEU A O 1
ATOM 1168 N N . VAL A 1 174 ? -14.554 -23.346 21.913 1.00 20.53 167 VAL A N 1
ATOM 1169 C CA . VAL A 1 174 ? -15.365 -24.552 22.045 1.00 18.32 167 VAL A CA 1
ATOM 1170 C C . VAL A 1 174 ? -14.918 -25.266 23.304 1.00 19.97 167 VAL A C 1
ATOM 1171 O O . VAL A 1 174 ? -13.729 -25.555 23.465 1.00 20.05 167 VAL A O 1
ATOM 1175 N N . ILE A 1 175 ? -15.864 -25.556 24.194 1.00 20.49 168 ILE A N 1
ATOM 1176 C CA . ILE A 1 175 ? -15.556 -26.405 25.338 1.00 20.56 168 ILE A CA 1
ATOM 1177 C C . ILE A 1 175 ? -15.467 -27.851 24.858 1.00 20.98 168 ILE A C 1
ATOM 1178 O O . ILE A 1 175 ? -16.430 -28.398 24.309 1.00 21.96 168 ILE A O 1
ATOM 1183 N N . GLY A 1 176 ? -14.306 -28.481 25.066 1.00 19.52 169 GLY A N 1
ATOM 1184 C CA . GLY A 1 176 ? -14.065 -29.781 24.462 1.00 20.70 169 GLY A CA 1
ATOM 1185 C C . GLY A 1 176 ? -14.815 -30.916 25.123 1.00 21.27 169 GLY A C 1
ATOM 1186 O O . GLY A 1 176 ? -15.123 -31.921 24.469 1.00 22.06 169 GLY A O 1
ATOM 1187 N N . SER A 1 177 ? -15.119 -30.778 26.411 1.00 23.63 170 SER A N 1
ATOM 1188 C CA . SER A 1 177 ? -15.832 -31.808 27.156 1.00 24.50 170 SER A CA 1
ATOM 1189 C C . SER A 1 177 ? -16.671 -31.120 28.219 1.00 24.30 170 SER A C 1
ATOM 1190 O O . SER A 1 177 ? -16.128 -30.462 29.115 1.00 23.07 170 SER A O 1
ATOM 1193 N N . TRP A 1 178 ? -17.990 -31.254 28.104 1.00 25.78 171 TRP A N 1
ATOM 1194 C CA . TRP A 1 178 ? -18.916 -30.604 29.017 1.00 21.84 171 TRP A CA 1
ATOM 1195 C C . TRP A 1 178 ? -19.558 -31.667 29.895 1.00 28.36 171 TRP A C 1
ATOM 1196 O O . TRP A 1 178 ? -20.205 -32.590 29.378 1.00 28.60 171 TRP A O 1
ATOM 1207 N N . PRO A 1 179 ? -19.386 -31.587 31.206 1.00 29.11 172 PRO A N 1
ATOM 1208 C CA . PRO A 1 179 ? -19.859 -32.660 32.087 1.00 30.36 172 PRO A CA 1
ATOM 1209 C C . PRO A 1 179 ? -21.361 -32.591 32.311 1.00 33.65 172 PRO A C 1
ATOM 1210 O O . PRO A 1 179 ? -21.982 -31.526 32.256 1.00 32.47 172 PRO A O 1
ATOM 1214 N N . ASP A 1 180 ? -21.945 -33.757 32.558 1.00 37.26 173 ASP A N 1
ATOM 1215 C CA . ASP A 1 180 ? -23.363 -33.860 32.900 1.00 55.97 173 ASP A CA 1
ATOM 1216 C C . ASP A 1 180 ? -23.503 -34.707 34.155 1.00 63.00 173 ASP A C 1
ATOM 1217 O O . ASP A 1 180 ? -23.174 -35.911 34.124 1.00 54.66 173 ASP A O 1
ATOM 1222 N N . PRO A 1 181 ? -23.964 -34.133 35.277 1.00 62.72 174 PRO A N 1
ATOM 1223 C CA . PRO A 1 181 ? -24.306 -32.712 35.401 1.00 54.27 174 PRO A CA 1
ATOM 1224 C C . PRO A 1 181 ? -23.071 -31.842 35.651 1.00 42.05 174 PRO A C 1
ATOM 1225 O O . PRO A 1 181 ? -22.035 -32.369 36.043 1.00 37.43 174 PRO A O 1
ATOM 1229 N N . PRO A 1 182 ? -23.169 -30.536 35.410 1.00 36.81 175 PRO A N 1
ATOM 1230 C CA . PRO A 1 182 ? -22.033 -29.652 35.698 1.00 38.16 175 PRO A CA 1
ATOM 1231 C C . PRO A 1 182 ? -21.934 -29.309 37.178 1.00 40.24 175 PRO A C 1
ATOM 1232 O O . PRO A 1 182 ? -22.931 -29.003 37.837 1.00 43.84 175 PRO A O 1
ATOM 1236 N N . GLY A 1 183 ? -20.708 -29.364 37.699 1.00 30.10 176 GLY A N 1
ATOM 1237 C CA . GLY A 1 183 ? -20.423 -28.878 39.035 1.00 27.59 176 GLY A CA 1
ATOM 1238 C C . GLY A 1 183 ? -20.366 -27.361 39.066 1.00 27.64 176 GLY A C 1
ATOM 1239 O O . GLY A 1 183 ? -20.491 -26.685 38.043 1.00 27.97 176 GLY A O 1
ATOM 1240 N N . LEU A 1 184 ? -20.179 -26.822 40.277 1.00 27.63 177 LEU A N 1
ATOM 1241 C CA . LEU A 1 184 ? -20.128 -25.372 40.447 1.00 28.29 177 LEU A CA 1
ATOM 1242 C C . LEU A 1 184 ? -19.001 -24.755 39.634 1.00 25.18 177 LEU A C 1
ATOM 1243 O O . LEU A 1 184 ? -19.174 -23.687 39.027 1.00 24.28 177 LEU A O 1
ATOM 1248 N N . VAL A 1 185 ? -17.830 -25.394 39.642 1.00 25.00 178 VAL A N 1
ATOM 1249 C CA . VAL A 1 185 ? -16.680 -24.855 38.925 1.00 20.73 178 VAL A CA 1
ATOM 1250 C C . VAL A 1 185 ? -16.949 -24.847 37.425 1.00 18.55 178 VAL A C 1
ATOM 1251 O O . VAL A 1 185 ? -16.725 -23.840 36.748 1.00 22.05 178 VAL A O 1
ATOM 1255 N N . ALA A 1 186 ? -17.454 -25.962 36.890 1.00 23.68 179 ALA A N 1
ATOM 1256 C CA . ALA A 1 186 ? -17.722 -26.028 35.453 1.00 25.38 179 ALA A CA 1
ATOM 1257 C C . ALA A 1 186 ? -18.774 -25.005 35.030 1.00 23.66 179 ALA A C 1
ATOM 1258 O O . ALA A 1 186 ? -18.624 -24.330 34.001 1.00 23.95 179 ALA A O 1
ATOM 1260 N N . ALA A 1 187 ? -19.841 -24.859 35.822 1.00 23.34 180 ALA A N 1
ATOM 1261 C CA . ALA A 1 187 ? -20.875 -23.887 35.484 1.00 24.32 180 ALA A CA 1
ATOM 1262 C C . ALA A 1 187 ? -20.327 -22.468 35.545 1.00 22.53 180 ALA A C 1
ATOM 1263 O O . ALA A 1 187 ? -20.612 -21.642 34.668 1.00 23.39 180 ALA A O 1
ATOM 1265 N N . SER A 1 188 ? -19.546 -22.166 36.587 1.00 21.25 181 SER A N 1
ATOM 1266 C CA . SER A 1 188 ? -18.950 -20.842 36.699 1.00 23.29 181 SER A CA 1
ATOM 1267 C C . SER A 1 188 ? -18.014 -20.576 35.531 1.00 19.99 181 SER A C 1
ATOM 1268 O O . SER A 1 188 ? -18.028 -19.485 34.947 1.00 20.78 181 SER A O 1
ATOM 1271 N N . ASN A 1 189 ? -17.204 -21.570 35.169 1.00 21.72 182 ASN A N 1
ATOM 1272 C CA . ASN A 1 189 ? -16.253 -21.376 34.080 1.00 20.66 182 ASN A CA 1
ATOM 1273 C C . ASN A 1 189 ? -16.966 -21.133 32.760 1.00 19.82 182 ASN A C 1
ATOM 1274 O O . ASN A 1 189 ? -16.527 -20.301 31.958 1.00 19.87 182 ASN A O 1
ATOM 1279 N N . ARG A 1 190 ? -18.068 -21.847 32.508 1.00 22.00 183 ARG A N 1
ATOM 1280 C CA . ARG A 1 190 ? -18.765 -21.646 31.242 1.00 26.10 183 ARG A CA 1
ATOM 1281 C C . ARG A 1 190 ? -19.324 -20.235 31.144 1.00 23.35 183 ARG A C 1
ATOM 1282 O O . ARG A 1 190 ? -19.211 -19.592 30.096 1.00 22.00 183 ARG A O 1
ATOM 1290 N N . SER A 1 191 ? -19.917 -19.724 32.232 1.00 23.09 184 SER A N 1
ATOM 1291 C CA . SER A 1 191 ? -20.409 -18.350 32.208 1.00 22.05 184 SER A CA 1
ATOM 1292 C C . SER A 1 191 ? -19.274 -17.358 31.967 1.00 18.49 184 SER A C 1
ATOM 1293 O O . SER A 1 191 ? -19.420 -16.407 31.192 1.00 24.38 184 SER A O 1
ATOM 1296 N N . ALA A 1 192 ? -18.128 -17.570 32.618 1.00 21.83 185 ALA A N 1
ATOM 1297 C CA . ALA A 1 192 ? -17.017 -16.631 32.479 1.00 22.06 185 ALA A CA 1
ATOM 1298 C C . ALA A 1 192 ? -16.382 -16.716 31.097 1.00 24.28 185 ALA A C 1
ATOM 1299 O O . ALA A 1 192 ? -15.995 -15.693 30.519 1.00 22.81 185 ALA A O 1
ATOM 1301 N N . LEU A 1 193 ? -16.254 -17.929 30.560 1.00 21.71 186 LEU A N 1
ATOM 1302 C CA . LEU A 1 193 ? -15.722 -18.084 29.208 1.00 19.90 186 LEU A CA 1
ATOM 1303 C C . LEU A 1 193 ? -16.556 -17.308 28.196 1.00 21.29 186 LEU A C 1
ATOM 1304 O O . LEU A 1 193 ? -16.010 -16.702 27.267 1.00 22.51 186 LEU A O 1
ATOM 1309 N N . ALA A 1 194 ? -17.884 -17.317 28.360 1.00 23.68 187 ALA A N 1
ATOM 1310 C CA . ALA A 1 194 ? -18.768 -16.631 27.421 1.00 24.30 187 ALA A CA 1
ATOM 1311 C C . ALA A 1 194 ? -18.662 -15.114 27.510 1.00 26.84 187 ALA A C 1
ATOM 1312 O O . ALA A 1 194 ? -19.087 -14.424 26.575 1.00 26.31 187 ALA A O 1
ATOM 1314 N N . ARG A 1 195 ? -18.112 -14.573 28.601 1.00 24.58 188 ARG A N 1
ATOM 1315 C CA . ARG A 1 195 ? -17.844 -13.137 28.652 1.00 24.69 188 ARG A CA 1
ATOM 1316 C C . ARG A 1 195 ? -16.532 -12.768 27.972 1.00 25.32 188 ARG A C 1
ATOM 1317 O O . ARG A 1 195 ? -16.338 -11.601 27.614 1.00 25.52 188 ARG A O 1
ATOM 1325 N N . ILE A 1 196 ? -15.644 -13.744 27.771 1.00 24.96 189 ILE A N 1
ATOM 1326 C CA . ILE A 1 196 ? -14.349 -13.507 27.136 1.00 21.61 189 ILE A CA 1
ATOM 1327 C C . ILE A 1 196 ? -14.461 -13.565 25.613 1.00 27.88 189 ILE A C 1
ATOM 1328 O O . ILE A 1 196 ? -13.774 -12.825 24.900 1.00 26.67 189 ILE A O 1
ATOM 1333 N N . ALA A 1 197 ? -15.281 -14.478 25.091 1.00 26.22 190 ALA A N 1
ATOM 1334 C CA . ALA A 1 197 ? -15.439 -14.660 23.655 1.00 25.36 190 ALA A CA 1
ATOM 1335 C C . ALA A 1 197 ? -16.684 -15.501 23.426 1.00 24.16 190 ALA A C 1
ATOM 1336 O O . ALA A 1 197 ? -17.252 -16.073 24.361 1.00 28.66 190 ALA A O 1
ATOM 1338 N N . MET A 1 198 ? -17.093 -15.590 22.163 1.00 22.34 191 MET A N 1
ATOM 1339 C CA . MET A 1 198 ? -18.253 -16.405 21.834 1.00 20.06 191 MET A CA 1
ATOM 1340 C C . MET A 1 198 ? -17.927 -17.872 22.063 1.00 24.67 191 MET A C 1
ATOM 1341 O O . MET A 1 198 ? -16.920 -18.375 21.558 1.00 24.21 191 MET A O 1
ATOM 1346 N N . VAL A 1 199 ? -18.785 -18.562 22.805 1.00 21.77 192 VAL A N 1
ATOM 1347 C CA . VAL A 1 199 ? -18.647 -20.003 22.986 1.00 22.36 192 VAL A CA 1
ATOM 1348 C C . VAL A 1 199 ? -19.496 -20.691 21.923 1.00 25.58 192 VAL A C 1
ATOM 1349 O O . VAL A 1 199 ? -20.728 -20.683 22.000 1.00 24.71 192 VAL A O 1
ATOM 1353 N N . ARG A 1 200 ? -18.835 -21.277 20.919 1.00 20.92 193 ARG A N 1
ATOM 1354 C CA . ARG A 1 200 ? -19.563 -21.806 19.769 1.00 20.22 193 ARG A CA 1
ATOM 1355 C C . ARG A 1 200 ? -20.233 -23.134 20.066 1.00 23.67 193 ARG A C 1
ATOM 1356 O O . ARG A 1 200 ? -21.226 -23.472 19.413 1.00 25.77 193 ARG A O 1
ATOM 1364 N N . ALA A 1 201 ? -19.702 -23.900 21.016 1.00 20.07 194 ALA A N 1
ATOM 1365 C CA . ALA A 1 201 ? -20.247 -25.206 21.354 1.00 21.33 194 ALA A CA 1
ATOM 1366 C C . ALA A 1 201 ? -19.623 -25.670 22.657 1.00 22.92 194 ALA A C 1
ATOM 1367 O O . ALA A 1 201 ? -18.562 -25.190 23.072 1.00 21.01 194 ALA A O 1
ATOM 1369 N N . ALA A 1 202 ? -20.307 -26.612 23.302 1.00 21.43 195 ALA A N 1
ATOM 1370 C CA . ALA A 1 202 ? -19.775 -27.311 24.470 1.00 20.67 195 ALA A CA 1
ATOM 1371 C C . ALA A 1 202 ? -20.106 -28.774 24.222 1.00 22.54 195 ALA A C 1
ATOM 1372 O O . ALA A 1 202 ? -21.259 -29.179 24.376 1.00 25.37 195 ALA A O 1
ATOM 1374 N N . LEU A 1 203 ? -19.119 -29.544 23.785 1.00 21.99 196 LEU A N 1
ATOM 1375 C CA . LEU A 1 203 ? -19.397 -30.907 23.374 1.00 21.04 196 LEU A CA 1
ATOM 1376 C C . LEU A 1 203 ? -19.640 -31.762 24.605 1.00 22.94 196 LEU A C 1
ATOM 1377 O O . LEU A 1 203 ? -18.879 -31.671 25.579 1.00 24.17 196 LEU A O 1
ATOM 1382 N N . PRO A 1 204 ? -20.668 -32.603 24.606 1.00 25.60 197 PRO A N 1
ATOM 1383 C CA . PRO A 1 204 ? -20.894 -33.463 25.771 1.00 22.68 197 PRO A CA 1
ATOM 1384 C C . PRO A 1 204 ? -19.704 -34.370 26.021 1.00 23.45 197 PRO A C 1
ATOM 1385 O O . PRO A 1 204 ? -19.061 -34.859 25.088 1.00 26.00 197 PRO A O 1
ATOM 1389 N N . ALA A 1 205 ? -19.403 -34.573 27.305 1.00 24.34 198 ALA A N 1
ATOM 1390 C CA . ALA A 1 205 ? -18.370 -35.524 27.684 1.00 23.99 198 ALA A CA 1
ATOM 1391 C C . ALA A 1 205 ? -18.659 -36.878 27.046 1.00 25.27 198 ALA A C 1
ATOM 1392 O O . ALA A 1 205 ? -19.816 -37.286 26.925 1.00 30.40 198 ALA A O 1
ATOM 1394 N N . GLY A 1 206 ? -17.602 -37.558 26.605 1.00 26.10 199 GLY A N 1
ATOM 1395 C CA . GLY A 1 206 ? -17.746 -38.844 25.958 1.00 27.71 199 GLY A CA 1
ATOM 1396 C C . GLY A 1 206 ? -18.079 -38.786 24.484 1.00 30.65 199 GLY A C 1
ATOM 1397 O O . GLY A 1 206 ? -18.279 -39.841 23.870 1.00 31.45 199 GLY A O 1
ATOM 1398 N N . ALA A 1 207 ? -18.132 -37.588 23.894 1.00 25.20 200 ALA A N 1
ATOM 1399 C CA . ALA A 1 207 ? -18.497 -37.464 22.484 1.00 25.04 200 ALA A CA 1
ATOM 1400 C C . ALA A 1 207 ? -17.584 -38.277 21.580 1.00 26.62 200 ALA A C 1
ATOM 1401 O O . ALA A 1 207 ? -18.036 -38.798 20.556 1.00 26.41 200 ALA A O 1
ATOM 1403 N N . ALA A 1 208 ? -16.299 -38.378 21.921 1.00 27.26 201 ALA A N 1
ATOM 1404 C CA . ALA A 1 208 ? -15.366 -39.131 21.095 1.00 31.33 201 ALA A CA 1
ATOM 1405 C C . ALA A 1 208 ? -15.666 -40.624 21.079 1.00 34.76 201 ALA A C 1
ATOM 1406 O O . ALA A 1 208 ? -15.076 -41.344 20.268 1.00 35.04 201 ALA A O 1
ATOM 1408 N N . SER A 1 209 ? -16.566 -41.098 21.939 1.00 30.88 202 SER A N 1
ATOM 1409 C CA . SER A 1 209 ? -16.949 -42.502 21.979 1.00 33.00 202 SER A CA 1
ATOM 1410 C C . SER A 1 209 ? -18.254 -42.790 21.251 1.00 38.16 202 SER A C 1
ATOM 1411 O O . SER A 1 209 ? -18.685 -43.947 21.223 1.00 34.32 202 SER A O 1
ATOM 1414 N N . LEU A 1 210 ? -18.895 -41.781 20.667 1.00 30.95 203 LEU A N 1
ATOM 1415 C CA . LEU A 1 210 ? -20.134 -42.001 19.937 1.00 30.66 203 LEU A CA 1
ATOM 1416 C C . LEU A 1 210 ? -19.856 -42.662 18.589 1.00 33.42 203 LEU A C 1
ATOM 1417 O O . LEU A 1 210 ? -18.813 -42.440 17.964 1.00 31.22 203 LEU A O 1
ATOM 1422 N N . ASP A 1 211 ? -20.799 -43.490 18.145 1.00 39.07 204 ASP A N 1
ATOM 1423 C CA . ASP A 1 211 ? -20.713 -44.036 16.798 1.00 37.33 204 ASP A CA 1
ATOM 1424 C C . ASP A 1 211 ? -21.005 -42.936 15.778 1.00 34.59 204 ASP A C 1
ATOM 1425 O O . ASP A 1 211 ? -21.373 -41.809 16.124 1.00 31.03 204 ASP A O 1
ATOM 1430 N N . ALA A 1 212 ? -20.856 -43.280 14.496 1.00 32.81 205 ALA A N 1
ATOM 1431 C CA . ALA A 1 212 ? -20.941 -42.277 13.438 1.00 36.29 205 ALA A CA 1
ATOM 1432 C C . ALA A 1 212 ? -22.269 -41.524 13.475 1.00 36.16 205 ALA A C 1
ATOM 1433 O O . ALA A 1 212 ? -22.299 -40.290 13.388 1.00 32.25 205 ALA A O 1
ATOM 1435 N N . GLY A 1 213 ? -23.382 -42.252 13.594 1.00 36.66 206 GLY A N 1
ATOM 1436 C CA . GLY A 1 213 ? -24.682 -41.599 13.571 1.00 30.94 206 GLY A CA 1
ATOM 1437 C C . GLY A 1 213 ? -24.941 -40.734 14.793 1.00 27.58 206 GLY A C 1
ATOM 1438 O O . GLY A 1 213 ? -25.462 -39.620 14.679 1.00 32.86 206 GLY A O 1
ATOM 1439 N N . ASP A 1 214 ? -24.611 -41.244 15.980 1.00 28.03 207 ASP A N 1
ATOM 1440 C CA . ASP A 1 214 ? -24.783 -40.452 17.195 1.00 28.05 207 ASP A CA 1
ATOM 1441 C C . ASP A 1 214 ? -23.840 -39.254 17.211 1.00 29.17 207 ASP A C 1
ATOM 1442 O O . ASP A 1 214 ? -24.204 -38.177 17.698 1.00 29.26 207 ASP A O 1
ATOM 1447 N N . PHE A 1 215 ? -22.620 -39.428 16.698 1.00 30.14 208 PHE A N 1
ATOM 1448 C CA . PHE A 1 215 ? -21.709 -38.292 16.612 1.00 26.96 208 PHE A CA 1
ATOM 1449 C C . PHE A 1 215 ? -22.254 -37.223 15.677 1.00 26.03 208 PHE A C 1
ATOM 1450 O O . PHE A 1 215 ? -22.139 -36.026 15.964 1.00 24.69 208 PHE A O 1
ATOM 1458 N N . ALA A 1 216 ? -22.839 -37.630 14.544 1.00 25.61 209 ALA A N 1
ATOM 1459 C CA . ALA A 1 216 ? -23.409 -36.650 13.623 1.00 24.37 209 ALA A CA 1
ATOM 1460 C C . ALA A 1 216 ? -24.542 -35.868 14.280 1.00 25.93 209 ALA A C 1
ATOM 1461 O O . ALA A 1 216 ? -24.609 -34.640 14.160 1.00 28.48 209 ALA A O 1
ATOM 1463 N N . ALA A 1 217 ? -25.423 -36.555 15.014 1.00 28.03 210 ALA A N 1
ATOM 1464 C CA . ALA A 1 217 ? -26.520 -35.859 15.680 1.00 29.79 210 ALA A CA 1
ATOM 1465 C C . ALA A 1 217 ? -26.005 -34.910 16.756 1.00 27.03 210 ALA A C 1
ATOM 1466 O O . ALA A 1 217 ? -26.488 -33.778 16.884 1.00 26.76 210 ALA A O 1
ATOM 1468 N N . MET A 1 218 ? -25.043 -35.365 17.554 1.00 29.09 211 MET A N 1
ATOM 1469 C CA . MET A 1 218 ? -24.442 -34.495 18.558 1.00 29.80 211 MET A CA 1
ATOM 1470 C C . MET A 1 218 ? -23.855 -33.251 17.907 1.00 26.48 211 MET A C 1
ATOM 1471 O O . MET A 1 218 ? -24.047 -32.131 18.395 1.00 24.23 211 MET A O 1
ATOM 1476 N N . SER A 1 219 ? -23.162 -33.433 16.782 1.00 23.14 212 SER A N 1
ATOM 1477 C CA . SER A 1 219 ? -22.477 -32.315 16.139 1.00 22.89 212 SER A CA 1
ATOM 1478 C C . SER A 1 219 ? -23.463 -31.279 15.605 1.00 24.39 212 SER A C 1
ATOM 1479 O O . SER A 1 219 ? -23.238 -30.070 15.739 1.00 26.89 212 SER A O 1
ATOM 1482 N N . ALA A 1 220 ? -24.560 -31.734 14.995 1.00 26.59 213 ALA A N 1
ATOM 1483 C CA . ALA A 1 220 ? -25.542 -30.803 14.445 1.00 28.40 213 ALA A CA 1
ATOM 1484 C C . ALA A 1 220 ? -26.201 -29.979 15.544 1.00 34.28 213 ALA A C 1
ATOM 1485 O O . ALA A 1 220 ? -26.468 -28.785 15.361 1.00 32.01 213 ALA A O 1
ATOM 1487 N N . ALA A 1 221 ? -26.456 -30.592 16.698 1.00 30.60 214 ALA A N 1
ATOM 1488 C CA . ALA A 1 221 ? -27.080 -29.883 17.806 1.00 28.78 214 ALA A CA 1
ATOM 1489 C C . ALA A 1 221 ? -26.095 -29.015 18.578 1.00 26.08 214 ALA A C 1
ATOM 1490 O O . ALA A 1 221 ? -26.522 -28.083 19.268 1.00 29.39 214 ALA A O 1
ATOM 1492 N N . ALA A 1 222 ? -24.793 -29.295 18.469 1.00 26.09 215 ALA A N 1
ATOM 1493 C CA . ALA A 1 222 ? -23.809 -28.625 19.317 1.00 21.92 215 ALA A CA 1
ATOM 1494 C C . ALA A 1 222 ? -23.524 -27.194 18.875 1.00 23.09 215 ALA A C 1
ATOM 1495 O O . ALA A 1 222 ? -23.256 -26.332 19.723 1.00 25.94 215 ALA A O 1
ATOM 1497 N N . PHE A 1 223 ? -23.557 -26.926 17.571 1.00 23.45 216 PHE A N 1
ATOM 1498 C CA . PHE A 1 223 ? -23.213 -25.630 17.007 1.00 27.03 216 PHE A CA 1
ATOM 1499 C C . PHE A 1 223 ? -24.462 -24.901 16.535 1.00 26.71 216 PHE A C 1
ATOM 1500 O O . PHE A 1 223 ? -25.455 -25.525 16.158 1.00 28.28 216 PHE A O 1
ATOM 1508 N N . ASP A 1 224 ? -24.397 -23.571 16.542 1.00 25.02 217 ASP A N 1
ATOM 1509 C CA . ASP A 1 224 ? -25.440 -22.759 15.929 1.00 23.73 217 ASP A CA 1
ATOM 1510 C C . ASP A 1 224 ? -25.374 -22.924 14.416 1.00 28.60 217 ASP A C 1
ATOM 1511 O O . ASP A 1 224 ? -24.322 -22.690 13.811 1.00 25.60 217 ASP A O 1
ATOM 1516 N N . ARG A 1 225 ? -26.494 -23.340 13.814 1.00 33.86 218 ARG A N 1
ATOM 1517 C CA . ARG A 1 225 ? -26.526 -23.617 12.380 1.00 34.05 218 ARG A CA 1
ATOM 1518 C C . ARG A 1 225 ? -26.184 -22.376 11.563 1.00 28.66 218 ARG A C 1
ATOM 1519 O O . ARG A 1 225 ? -25.528 -22.473 10.518 1.00 30.71 218 ARG A O 1
ATOM 1521 N N . ASN A 1 226 ? -26.619 -21.197 12.018 1.00 29.63 219 ASN A N 1
ATOM 1522 C CA . ASN A 1 226 ? -26.307 -19.972 11.286 1.00 28.45 219 ASN A CA 1
ATOM 1523 C C . ASN A 1 226 ? -24.823 -19.649 11.333 1.00 28.71 219 ASN A C 1
ATOM 1524 O O . ASN A 1 226 ? -24.280 -19.124 10.355 1.00 31.25 219 ASN A O 1
ATOM 1529 N N . TRP A 1 227 ? -24.152 -19.948 12.451 1.00 25.99 220 TRP A N 1
ATOM 1530 C CA . TRP A 1 227 ? -22.715 -19.700 12.524 1.00 24.10 220 TRP A CA 1
ATOM 1531 C C . TRP A 1 227 ? -21.949 -20.640 11.599 1.00 21.64 220 TRP A C 1
ATOM 1532 O O . TRP A 1 227 ? -21.056 -20.203 10.858 1.00 24.59 220 TRP A O 1
ATOM 1543 N N . VAL A 1 228 ? -22.289 -21.932 11.624 1.00 25.14 221 VAL A N 1
ATOM 1544 C CA . VAL A 1 228 ? -21.612 -22.895 10.759 1.00 22.74 221 VAL A CA 1
ATOM 1545 C C . VAL A 1 228 ? -21.819 -22.516 9.296 1.00 23.90 221 VAL A C 1
ATOM 1546 O O . VAL A 1 228 ? -20.864 -22.435 8.512 1.00 23.57 221 VAL A O 1
ATOM 1550 N N . ALA A 1 229 ? -23.065 -22.225 8.919 1.00 24.30 222 ALA A N 1
ATOM 1551 C CA . ALA A 1 229 ? -23.337 -21.847 7.532 1.00 26.41 222 ALA A CA 1
ATOM 1552 C C . ALA A 1 229 ? -22.626 -20.553 7.158 1.00 27.75 222 ALA A C 1
ATOM 1553 O O . ALA A 1 229 ? -22.183 -20.386 6.014 1.00 27.57 222 ALA A O 1
ATOM 1555 N N . GLY A 1 230 ? -22.507 -19.622 8.105 1.00 24.35 223 GLY A N 1
ATOM 1556 C CA . GLY A 1 230 ? -21.847 -18.364 7.829 1.00 26.49 223 GLY A CA 1
ATOM 1557 C C . GLY A 1 230 ? -20.346 -18.462 7.644 1.00 26.68 223 GLY A C 1
ATOM 1558 O O . GLY A 1 230 ? -19.739 -17.499 7.164 1.00 28.47 223 GLY A O 1
ATOM 1559 N N . LEU A 1 231 ? -19.739 -19.595 8.004 1.00 26.31 224 LEU A N 1
ATOM 1560 C CA . LEU A 1 231 ? -18.287 -19.715 7.908 1.00 23.31 224 LEU A CA 1
ATOM 1561 C C . LEU A 1 231 ? -17.803 -19.699 6.467 1.00 25.49 224 LEU A C 1
ATOM 1562 O O . LEU A 1 231 ? -16.692 -19.233 6.199 1.00 26.27 224 LEU A O 1
ATOM 1567 N N . VAL A 1 232 ? -18.604 -20.220 5.537 1.00 25.92 225 VAL A N 1
ATOM 1568 C CA . VAL A 1 232 ? -18.184 -20.444 4.161 1.00 30.12 225 VAL A CA 1
ATOM 1569 C C . VAL A 1 232 ? -19.276 -19.921 3.245 1.00 34.30 225 VAL A C 1
ATOM 1570 O O . VAL A 1 232 ? -20.444 -20.299 3.390 1.00 29.14 225 VAL A O 1
ATOM 1574 N N . GLY A 1 233 ? -18.899 -19.057 2.309 1.00 35.04 226 GLY A N 1
ATOM 1575 C CA . GLY A 1 233 ? -19.840 -18.550 1.330 1.00 33.77 226 GLY A CA 1
ATOM 1576 C C . GLY A 1 233 ? -19.723 -19.282 0.006 1.00 50.22 226 GLY A C 1
ATOM 1577 O O . GLY A 1 233 ? -20.653 -19.963 -0.421 1.00 41.46 226 GLY A O 1
ATOM 1578 N N . GLY B 1 7 ? 12.996 1.572 48.438 1.00 51.14 0 GLY B N 1
ATOM 1579 C CA . GLY B 1 7 ? 12.602 0.318 49.060 1.00 45.41 0 GLY B CA 1
ATOM 1580 C C . GLY B 1 7 ? 13.544 -0.833 48.757 1.00 45.30 0 GLY B C 1
ATOM 1581 O O . GLY B 1 7 ? 14.721 -0.621 48.466 1.00 40.64 0 GLY B O 1
ATOM 1582 N N . GLY B 1 8 ? 13.025 -2.059 48.821 1.00 30.00 1 GLY B N 1
ATOM 1583 C CA . GLY B 1 8 ? 13.843 -3.234 48.592 1.00 29.35 1 GLY B CA 1
ATOM 1584 C C . GLY B 1 8 ? 13.551 -3.878 47.252 1.00 27.35 1 GLY B C 1
ATOM 1585 O O . GLY B 1 8 ? 13.477 -3.189 46.229 1.00 29.23 1 GLY B O 1
ATOM 1586 N N . THR B 1 9 ? 13.370 -5.195 47.238 1.00 22.64 2 THR B N 1
ATOM 1587 C CA . THR B 1 9 ? 13.053 -5.920 46.014 1.00 24.20 2 THR B CA 1
ATOM 1588 C C . THR B 1 9 ? 11.687 -6.566 46.168 1.00 27.20 2 THR B C 1
ATOM 1589 O O . THR B 1 9 ? 11.468 -7.334 47.110 1.00 24.08 2 THR B O 1
ATOM 1593 N N . ILE B 1 10 ? 10.770 -6.238 45.261 1.00 23.58 3 ILE B N 1
ATOM 1594 C CA . ILE B 1 10 ? 9.469 -6.894 45.179 1.00 23.66 3 ILE B CA 1
ATOM 1595 C C . ILE B 1 10 ? 9.485 -7.848 43.992 1.00 24.71 3 ILE B C 1
ATOM 1596 O O . ILE B 1 10 ? 9.799 -7.444 42.866 1.00 25.35 3 ILE B O 1
ATOM 1601 N N . LEU B 1 11 ? 9.121 -9.104 44.240 1.00 20.46 4 LEU B N 1
ATOM 1602 C CA . LEU B 1 11 ? 8.943 -10.111 43.199 1.00 23.08 4 LEU B CA 1
ATOM 1603 C C . LEU B 1 11 ? 7.538 -10.669 43.305 1.00 21.16 4 LEU B C 1
ATOM 1604 O O . LEU B 1 11 ? 7.144 -11.133 44.380 1.00 22.13 4 LEU B O 1
ATOM 1609 N N . VAL B 1 12 ? 6.785 -10.641 42.206 1.00 18.96 5 VAL B N 1
ATOM 1610 C CA . VAL B 1 12 ? 5.546 -11.404 42.192 1.00 19.97 5 VAL B CA 1
ATOM 1611 C C . VAL B 1 12 ? 5.906 -12.831 41.824 1.00 20.55 5 VAL B C 1
ATOM 1612 O O . VAL B 1 12 ? 6.818 -13.070 41.022 1.00 23.50 5 VAL B O 1
ATOM 1616 N N . VAL B 1 13 ? 5.255 -13.781 42.476 1.00 19.29 6 VAL B N 1
ATOM 1617 C CA . VAL B 1 13 ? 5.449 -15.191 42.179 1.00 20.83 6 VAL B CA 1
ATOM 1618 C C . VAL B 1 13 ? 4.149 -15.686 41.579 1.00 19.86 6 VAL B C 1
ATOM 1619 O O . VAL B 1 13 ? 3.127 -15.796 42.270 1.00 21.34 6 VAL B O 1
ATOM 1623 N N . THR B 1 14 ? 4.187 -15.957 40.284 1.00 18.87 7 THR B N 1
ATOM 1624 C CA . THR B 1 14 ? 3.034 -16.421 39.538 1.00 18.27 7 THR B CA 1
ATOM 1625 C C . THR B 1 14 ? 3.288 -17.856 39.089 1.00 18.00 7 THR B C 1
ATOM 1626 O O . THR B 1 14 ? 4.283 -18.486 39.464 1.00 19.81 7 THR B O 1
ATOM 1630 N N . GLY B 1 15 ? 2.351 -18.393 38.321 1.00 21.33 8 GLY B N 1
ATOM 1631 C CA . GLY B 1 15 ? 2.518 -19.739 37.808 1.00 20.68 8 GLY B CA 1
ATOM 1632 C C . GLY B 1 15 ? 1.836 -19.847 36.465 1.00 18.47 8 GLY B C 1
ATOM 1633 O O . GLY B 1 15 ? 1.057 -18.984 36.073 1.00 19.32 8 GLY B O 1
ATOM 1634 N N . THR B 1 16 ? 2.133 -20.937 35.754 1.00 16.82 9 THR B N 1
ATOM 1635 C CA . THR B 1 16 ? 1.394 -21.197 34.526 1.00 18.04 9 THR B CA 1
ATOM 1636 C C . THR B 1 16 ? -0.064 -21.555 34.790 1.00 19.60 9 THR B C 1
ATOM 1637 O O . THR B 1 16 ? -0.872 -21.545 33.852 1.00 22.49 9 THR B O 1
ATOM 1641 N N . GLY B 1 17 ? -0.412 -21.871 36.031 1.00 19.83 10 GLY B N 1
ATOM 1642 C CA . GLY B 1 17 ? -1.782 -22.226 36.361 1.00 20.77 10 GLY B CA 1
ATOM 1643 C C . GLY B 1 17 ? -1.917 -22.454 37.849 1.00 21.16 10 GLY B C 1
ATOM 1644 O O . GLY B 1 17 ? -1.117 -21.951 38.644 1.00 20.94 10 GLY B O 1
ATOM 1645 N N . THR B 1 18 ? -2.949 -23.201 38.235 1.00 22.05 11 THR B N 1
ATOM 1646 C CA . THR B 1 18 ? -3.144 -23.515 39.642 1.00 22.24 11 THR B CA 1
ATOM 1647 C C . THR B 1 18 ? -2.649 -24.930 39.931 1.00 24.69 11 THR B C 1
ATOM 1648 O O . THR B 1 18 ? -2.669 -25.811 39.069 1.00 23.08 11 THR B O 1
ATOM 1652 N N . GLY B 1 19 ? -2.178 -25.133 41.153 1.00 23.97 12 GLY B N 1
ATOM 1653 C CA . GLY B 1 19 ? -1.646 -26.433 41.515 1.00 21.85 12 GLY B CA 1
ATOM 1654 C C . GLY B 1 19 ? -0.290 -26.762 40.932 1.00 24.06 12 GLY B C 1
ATOM 1655 O O . GLY B 1 19 ? 0.041 -27.945 40.803 1.00 26.73 12 GLY B O 1
ATOM 1656 N N . VAL B 1 20 ? 0.516 -25.750 40.586 1.00 21.13 13 VAL B N 1
ATOM 1657 C CA . VAL B 1 20 ? 1.810 -25.970 39.944 1.00 18.70 13 VAL B CA 1
ATOM 1658 C C . VAL B 1 20 ? 2.970 -25.837 40.910 1.00 23.30 13 VAL B C 1
ATOM 1659 O O . VAL B 1 20 ? 4.123 -26.045 40.510 1.00 20.58 13 VAL B O 1
ATOM 1663 N N . GLY B 1 21 ? 2.710 -25.465 42.154 1.00 22.44 14 GLY B N 1
ATOM 1664 C CA . GLY B 1 21 ? 3.735 -25.317 43.156 1.00 25.61 14 GLY B CA 1
ATOM 1665 C C . GLY B 1 21 ? 4.077 -23.905 43.570 1.00 22.71 14 GLY B C 1
ATOM 1666 O O . GLY B 1 21 ? 5.154 -23.703 44.129 1.00 25.39 14 GLY B O 1
ATOM 1667 N N . LYS B 1 22 ? 3.200 -22.925 43.320 1.00 22.69 15 LYS B N 1
ATOM 1668 C CA . LYS B 1 22 ? 3.515 -21.542 43.676 1.00 20.51 15 LYS B CA 1
ATOM 1669 C C . LYS B 1 22 ? 3.868 -21.411 45.151 1.00 20.52 15 LYS B C 1
ATOM 1670 O O . LYS B 1 22 ? 4.854 -20.753 45.503 1.00 22.31 15 LYS B O 1
ATOM 1676 N N . THR B 1 23 ? 3.055 -22.003 46.037 1.00 19.88 16 THR B N 1
ATOM 1677 C CA . THR B 1 23 ? 3.266 -21.773 47.464 1.00 19.02 16 THR B CA 1
ATOM 1678 C C . THR B 1 23 ? 4.578 -22.395 47.923 1.00 18.22 16 THR B C 1
ATOM 1679 O O . THR B 1 23 ? 5.344 -21.764 48.661 1.00 18.95 16 THR B O 1
ATOM 1683 N N . VAL B 1 24 ? 4.870 -23.622 47.481 1.00 21.82 17 VAL B N 1
ATOM 1684 C CA . VAL B 1 24 ? 6.107 -24.258 47.930 1.00 19.07 17 VAL B CA 1
ATOM 1685 C C . VAL B 1 24 ? 7.321 -23.524 47.363 1.00 19.86 17 VAL B C 1
ATOM 1686 O O . VAL B 1 24 ? 8.362 -23.434 48.024 1.00 20.63 17 VAL B O 1
ATOM 1690 N N . VAL B 1 25 ? 7.215 -22.975 46.146 1.00 19.07 18 VAL B N 1
ATOM 1691 C CA . VAL B 1 25 ? 8.311 -22.175 45.604 1.00 18.49 18 VAL B CA 1
ATOM 1692 C C . VAL B 1 25 ? 8.482 -20.879 46.393 1.00 21.33 18 VAL B C 1
ATOM 1693 O O . VAL B 1 25 ? 9.605 -20.479 46.715 1.00 20.11 18 VAL B O 1
ATOM 1697 N N . CYS B 1 26 ? 7.382 -20.185 46.690 1.00 20.07 19 CYS B N 1
ATOM 1698 C CA . CYS B 1 26 ? 7.468 -19.029 47.583 1.00 19.73 19 CYS B CA 1
ATOM 1699 C C . CYS B 1 26 ? 8.201 -19.376 48.874 1.00 20.14 19 CYS B C 1
ATOM 1700 O O . CYS B 1 26 ? 9.110 -18.651 49.303 1.00 22.88 19 CYS B O 1
ATOM 1703 N N . ALA B 1 27 ? 7.809 -20.487 49.508 1.00 17.61 20 ALA B N 1
ATOM 1704 C CA . ALA B 1 27 ? 8.471 -20.935 50.729 1.00 20.37 20 ALA B CA 1
ATOM 1705 C C . ALA B 1 27 ? 9.943 -21.238 50.485 1.00 21.87 20 ALA B C 1
ATOM 1706 O O . ALA B 1 27 ? 10.801 -20.877 51.300 1.00 20.15 20 ALA B O 1
ATOM 1708 N N . ALA B 1 28 ? 10.254 -21.935 49.385 1.00 19.89 21 ALA B N 1
ATOM 1709 C CA . ALA B 1 28 ? 11.638 -22.309 49.122 1.00 18.04 21 ALA B CA 1
ATOM 1710 C C . ALA B 1 28 ? 12.521 -21.088 48.882 1.00 20.09 21 ALA B C 1
ATOM 1711 O O . ALA B 1 28 ? 13.634 -21.014 49.418 1.00 21.68 21 ALA B O 1
ATOM 1713 N N . LEU B 1 29 ? 12.054 -20.122 48.079 1.00 18.52 22 LEU B N 1
ATOM 1714 C CA . LEU B 1 29 ? 12.871 -18.941 47.830 1.00 18.95 22 LEU B CA 1
ATOM 1715 C C . LEU B 1 29 ? 13.011 -18.124 49.102 1.00 22.34 22 LEU B C 1
ATOM 1716 O O . LEU B 1 29 ? 14.108 -17.657 49.430 1.00 21.91 22 LEU B O 1
ATOM 1721 N N . ALA B 1 30 ? 11.921 -18.003 49.862 1.00 19.71 23 ALA B N 1
ATOM 1722 C CA . ALA B 1 30 ? 11.996 -17.311 51.147 1.00 18.08 23 ALA B CA 1
ATOM 1723 C C . ALA B 1 30 ? 13.029 -17.960 52.064 1.00 19.97 23 ALA B C 1
ATOM 1724 O O . ALA B 1 30 ? 13.822 -17.261 52.704 1.00 22.28 23 ALA B O 1
ATOM 1726 N N . SER B 1 31 ? 13.043 -19.293 52.129 1.00 19.87 24 SER B N 1
ATOM 1727 C CA . SER B 1 31 ? 14.008 -19.983 52.984 1.00 17.96 24 SER B CA 1
ATOM 1728 C C . SER B 1 31 ? 15.436 -19.754 52.498 1.00 22.52 24 SER B C 1
ATOM 1729 O O . SER B 1 31 ? 16.337 -19.464 53.297 1.00 22.79 24 SER B O 1
ATOM 1732 N N . ALA B 1 32 ? 15.667 -19.886 51.189 1.00 22.57 25 ALA B N 1
ATOM 1733 C CA . ALA B 1 32 ? 17.004 -19.631 50.652 1.00 24.81 25 ALA B CA 1
ATOM 1734 C C . ALA B 1 32 ? 17.452 -18.198 50.928 1.00 24.41 25 ALA B C 1
ATOM 1735 O O . ALA B 1 32 ? 18.612 -17.961 51.290 1.00 26.41 25 ALA B O 1
ATOM 1737 N N . ALA B 1 33 ? 16.541 -17.232 50.776 1.00 20.74 26 ALA B N 1
ATOM 1738 C CA . ALA B 1 33 ? 16.887 -15.838 51.016 1.00 23.10 26 ALA B CA 1
ATOM 1739 C C . ALA B 1 33 ? 17.170 -15.592 52.492 1.00 25.27 26 ALA B C 1
ATOM 1740 O O . ALA B 1 33 ? 18.140 -14.906 52.836 1.00 25.37 26 ALA B O 1
ATOM 1742 N N . ARG B 1 34 ? 16.340 -16.147 53.381 1.00 23.97 27 ARG B N 1
ATOM 1743 C CA . ARG B 1 34 ? 16.586 -15.974 54.810 1.00 25.27 27 ARG B CA 1
ATOM 1744 C C . ARG B 1 34 ? 17.954 -16.527 55.193 1.00 27.55 27 ARG B C 1
ATOM 1745 O O . ARG B 1 34 ? 18.676 -15.920 55.996 1.00 29.29 27 ARG B O 1
ATOM 1753 N N . GLN B 1 35 ? 18.340 -17.664 54.606 1.00 24.94 28 GLN B N 1
ATOM 1754 C CA . GLN B 1 35 ? 19.625 -18.263 54.928 1.00 27.35 28 GLN B CA 1
ATOM 1755 C C . GLN B 1 35 ? 20.790 -17.452 54.379 1.00 29.28 28 GLN B C 1
ATOM 1756 O O . GLN B 1 35 ? 21.899 -17.544 54.914 1.00 35.48 28 GLN B O 1
ATOM 1762 N N . ALA B 1 36 ? 20.562 -16.655 53.339 1.00 26.54 29 ALA B N 1
ATOM 1763 C CA . ALA B 1 36 ? 21.550 -15.701 52.855 1.00 27.19 29 ALA B CA 1
ATOM 1764 C C . ALA B 1 36 ? 21.567 -14.404 53.662 1.00 32.29 29 ALA B C 1
ATOM 1765 O O . ALA B 1 36 ? 22.300 -13.479 53.300 1.00 36.50 29 ALA B O 1
ATOM 1767 N N . GLY B 1 37 ? 20.779 -14.311 54.731 1.00 26.85 30 GLY B N 1
ATOM 1768 C CA . GLY B 1 37 ? 20.749 -13.115 55.549 1.00 30.56 30 GLY B CA 1
ATOM 1769 C C . GLY B 1 37 ? 19.814 -12.026 55.078 1.00 32.78 30 GLY B C 1
ATOM 1770 O O . GLY B 1 37 ? 19.909 -10.896 55.572 1.00 32.51 30 GLY B O 1
ATOM 1771 N N . ILE B 1 38 ? 18.913 -12.326 54.155 1.00 28.04 31 ILE B N 1
ATOM 1772 C CA . ILE B 1 38 ? 17.962 -11.358 53.624 1.00 24.84 31 ILE B CA 1
ATOM 1773 C C . ILE B 1 38 ? 16.676 -11.440 54.433 1.00 28.24 31 ILE B C 1
ATOM 1774 O O . ILE B 1 38 ? 16.214 -12.536 54.774 1.00 27.65 31 ILE B O 1
ATOM 1779 N N . ASP B 1 39 ? 16.103 -10.282 54.764 1.00 26.32 32 ASP B N 1
ATOM 1780 C CA . ASP B 1 39 ? 14.793 -10.239 55.399 1.00 26.52 32 ASP B CA 1
ATOM 1781 C C . ASP B 1 39 ? 13.720 -10.487 54.345 1.00 24.30 32 ASP B C 1
ATOM 1782 O O . ASP B 1 39 ? 13.764 -9.898 53.264 1.00 24.38 32 ASP B O 1
ATOM 1787 N N . VAL B 1 40 ? 12.752 -11.349 54.659 1.00 24.54 33 VAL B N 1
ATOM 1788 C CA . VAL B 1 40 ? 11.767 -11.797 53.677 1.00 21.16 33 VAL B CA 1
ATOM 1789 C C . VAL B 1 40 ? 10.365 -11.560 54.216 1.00 21.55 33 VAL B C 1
ATOM 1790 O O . VAL B 1 40 ? 10.063 -11.917 55.360 1.00 23.55 33 VAL B O 1
ATOM 1794 N N . ALA B 1 41 ? 9.517 -10.948 53.396 1.00 22.23 34 ALA B N 1
ATOM 1795 C CA . ALA B 1 41 ? 8.087 -10.910 53.642 1.00 20.64 34 ALA B CA 1
ATOM 1796 C C . ALA B 1 41 ? 7.378 -11.615 52.494 1.00 22.90 34 ALA B C 1
ATOM 1797 O O . ALA B 1 41 ? 7.856 -11.620 51.352 1.00 21.83 34 ALA B O 1
ATOM 1799 N N . VAL B 1 42 ? 6.236 -12.220 52.795 1.00 20.76 35 VAL B N 1
ATOM 1800 C CA . VAL B 1 42 ? 5.430 -12.875 51.772 1.00 21.31 35 VAL B CA 1
ATOM 1801 C C . VAL B 1 42 ? 3.999 -12.387 51.906 1.00 23.25 35 VAL B C 1
ATOM 1802 O O . VAL B 1 42 ? 3.447 -12.352 53.014 1.00 21.04 35 VAL B O 1
ATOM 1806 N N . CYS B 1 43 ? 3.409 -11.999 50.783 1.00 22.05 36 CYS B N 1
ATOM 1807 C CA . CYS B 1 43 ? 2.065 -11.443 50.725 1.00 22.43 36 CYS B CA 1
ATOM 1808 C C . CYS B 1 43 ? 1.245 -12.307 49.784 1.00 22.90 36 CYS B C 1
ATOM 1809 O O . CYS B 1 43 ? 1.625 -12.489 48.622 1.00 22.54 36 CYS B O 1
ATOM 1812 N N . LYS B 1 44 ? 0.139 -12.849 50.286 1.00 21.30 37 LYS B N 1
ATOM 1813 C CA . LYS B 1 44 ? -0.845 -13.556 49.465 1.00 21.43 37 LYS B CA 1
ATOM 1814 C C . LYS B 1 44 ? -2.121 -12.738 49.590 1.00 21.10 37 LYS B C 1
ATOM 1815 O O . LYS B 1 44 ? -2.939 -12.967 50.499 1.00 22.01 37 LYS B O 1
ATOM 1821 N N . PRO B 1 45 ? -2.309 -11.731 48.733 1.00 20.09 38 PRO B N 1
ATOM 1822 C CA . PRO B 1 45 ? -3.432 -10.810 48.953 1.00 22.13 38 PRO B CA 1
ATOM 1823 C C . PRO B 1 45 ? -4.774 -11.504 48.953 1.00 25.85 38 PRO B C 1
ATOM 1824 O O . PRO B 1 45 ? -5.621 -11.183 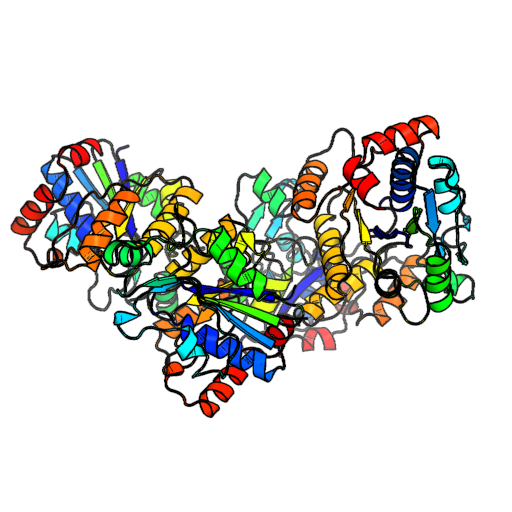49.791 1.00 21.81 38 PRO B O 1
ATOM 1828 N N . VAL B 1 46 ? -4.990 -12.457 48.043 1.00 22.68 39 VAL B N 1
ATOM 1829 C CA . VAL B 1 46 ? -6.253 -13.178 47.948 1.00 23.26 39 VAL B CA 1
ATOM 1830 C C . VAL B 1 46 ? -5.978 -14.674 47.996 1.00 23.49 39 VAL B C 1
ATOM 1831 O O . VAL B 1 46 ? -5.164 -15.183 47.217 1.00 26.73 39 VAL B O 1
ATOM 1835 N N . GLN B 1 47 ? -6.684 -15.365 48.888 1.00 23.02 40 GLN B N 1
ATOM 1836 C CA . GLN B 1 47 ? -6.591 -16.805 49.108 1.00 27.66 40 GLN B CA 1
ATOM 1837 C C . GLN B 1 47 ? -7.983 -17.407 48.956 1.00 28.68 40 GLN B C 1
ATOM 1838 O O . GLN B 1 47 ? -8.943 -16.891 49.533 1.00 27.29 40 GLN B O 1
ATOM 1844 N N . THR B 1 48 ? -8.108 -18.486 48.183 1.00 23.67 41 THR B N 1
ATOM 1845 C CA . THR B 1 48 ? -9.375 -19.212 48.153 1.00 22.53 41 THR B CA 1
ATOM 1846 C C . THR B 1 48 ? -9.171 -20.639 48.657 1.00 23.19 41 THR B C 1
ATOM 1847 O O . THR B 1 48 ? -8.066 -21.046 49.025 1.00 24.47 41 THR B O 1
ATOM 1851 N N . GLY B 1 49 ? -10.272 -21.387 48.699 1.00 23.30 42 GLY B N 1
ATOM 1852 C CA . GLY B 1 49 ? -10.243 -22.753 49.190 1.00 25.51 42 GLY B CA 1
ATOM 1853 C C . GLY B 1 49 ? -10.000 -22.910 50.677 1.00 26.49 42 GLY B C 1
ATOM 1854 O O . GLY B 1 49 ? -9.452 -23.933 51.096 1.00 29.93 42 GLY B O 1
ATOM 1855 N N . THR B 1 50 ? -10.399 -21.933 51.498 1.00 25.40 43 THR B N 1
ATOM 1856 C CA . THR B 1 50 ? -10.118 -22.039 52.926 1.00 31.79 43 THR B CA 1
ATOM 1857 C C . THR B 1 50 ? -11.063 -22.976 53.661 1.00 35.07 43 THR B C 1
ATOM 1858 O O . THR B 1 50 ? -10.807 -23.280 54.829 1.00 38.00 43 THR B O 1
ATOM 1862 N N . ALA B 1 51 ? -12.155 -23.416 53.038 1.00 31.51 44 ALA B N 1
ATOM 1863 C CA . ALA B 1 51 ? -13.062 -24.313 53.747 1.00 37.44 44 ALA B CA 1
ATOM 1864 C C . ALA B 1 51 ? -12.396 -25.653 54.033 1.00 49.75 44 ALA B C 1
ATOM 1865 O O . ALA B 1 51 ? -12.565 -26.218 55.119 1.00 46.03 44 ALA B O 1
ATOM 1867 N N . ARG B 1 52 ? -11.624 -26.171 53.084 1.00 41.10 45 ARG B N 1
ATOM 1868 C CA . ARG B 1 52 ? -10.938 -27.440 53.270 1.00 45.83 45 ARG B CA 1
ATOM 1869 C C . ARG B 1 52 ? -9.588 -27.287 53.957 1.00 56.13 45 ARG B C 1
ATOM 1870 O O . ARG B 1 52 ? -8.928 -28.298 54.226 1.00 60.55 45 ARG B O 1
ATOM 1878 N N . GLY B 1 53 ? -9.162 -26.057 54.247 1.00 48.20 46 GLY B N 1
ATOM 1879 C CA . GLY B 1 53 ? -7.969 -25.819 55.037 1.00 57.47 46 GLY B CA 1
ATOM 1880 C C . GLY B 1 53 ? -6.838 -25.104 54.329 1.00 51.32 46 GLY B C 1
ATOM 1881 O O . GLY B 1 53 ? -5.776 -24.919 54.939 1.00 54.06 46 GLY B O 1
ATOM 1882 N N . ASP B 1 54 ? -7.016 -24.700 53.072 1.00 42.86 47 ASP B N 1
ATOM 1883 C CA . ASP B 1 54 ? -5.964 -23.976 52.370 1.00 47.44 47 ASP B CA 1
ATOM 1884 C C . ASP B 1 54 ? -5.642 -22.670 53.091 1.00 45.79 47 ASP B C 1
ATOM 1885 O O . ASP B 1 54 ? -6.535 -21.878 53.410 1.00 41.80 47 ASP B O 1
ATOM 1890 N N . ASP B 1 55 ? -4.351 -22.459 53.366 1.00 47.97 48 ASP B N 1
ATOM 1891 C CA . ASP B 1 55 ? -3.844 -21.257 54.035 1.00 34.85 48 ASP B CA 1
ATOM 1892 C C . ASP B 1 55 ? -2.368 -21.181 53.650 1.00 30.54 48 ASP B C 1
ATOM 1893 O O . ASP B 1 55 ? -1.485 -21.631 54.382 1.00 28.55 48 ASP B O 1
ATOM 1898 N N . ASP B 1 56 ? -2.111 -20.615 52.464 1.00 28.12 49 ASP B N 1
ATOM 1899 C CA . ASP B 1 56 ? -0.764 -20.670 51.909 1.00 23.86 49 ASP B CA 1
ATOM 1900 C C . ASP B 1 56 ? 0.228 -19.883 52.757 1.00 23.32 49 ASP B C 1
ATOM 1901 O O . ASP B 1 56 ? 1.403 -20.256 52.837 1.00 22.97 49 ASP B O 1
ATOM 1906 N N . LEU B 1 57 ? -0.214 -18.791 53.381 1.00 24.12 50 LEU B N 1
ATOM 1907 C CA . LEU B 1 57 ? 0.682 -18.043 54.255 1.00 24.54 50 LEU B CA 1
ATOM 1908 C C . LEU B 1 57 ? 1.122 -18.884 55.445 1.00 22.31 50 LEU B C 1
ATOM 1909 O O . LEU B 1 57 ? 2.291 -18.843 55.838 1.00 24.17 50 LEU B O 1
ATOM 1914 N N . ALA B 1 58 ? 0.201 -19.657 56.028 1.00 23.04 51 ALA B N 1
ATOM 1915 C CA . ALA B 1 58 ? 0.576 -20.531 57.137 1.00 23.01 51 ALA B CA 1
ATOM 1916 C C . ALA B 1 58 ? 1.605 -21.564 56.700 1.00 21.87 51 ALA B C 1
ATOM 1917 O O . ALA B 1 58 ? 2.535 -21.885 57.450 1.00 25.67 51 ALA B O 1
ATOM 1919 N N . GLU B 1 59 ? 1.458 -22.090 55.486 1.00 21.54 52 GLU B N 1
ATOM 1920 C CA . GLU B 1 59 ? 2.436 -23.047 54.980 1.00 24.16 52 GLU B CA 1
ATOM 1921 C C . GLU B 1 59 ? 3.803 -22.402 54.789 1.00 22.74 52 GLU B C 1
ATOM 1922 O O . GLU B 1 59 ? 4.828 -23.000 55.137 1.00 24.53 52 GLU B O 1
ATOM 1928 N N . VAL B 1 60 ? 3.847 -21.186 54.229 1.00 21.47 53 VAL B N 1
ATOM 1929 C CA . VAL B 1 60 ? 5.124 -20.487 54.102 1.00 19.89 53 VAL B CA 1
ATOM 1930 C C . VAL B 1 60 ? 5.747 -20.261 55.475 1.00 24.45 53 VAL B C 1
ATOM 1931 O O . VAL B 1 60 ? 6.958 -20.447 55.669 1.00 23.42 53 VAL B O 1
ATOM 1935 N N . GLY B 1 61 ? 4.931 -19.880 56.457 1.00 22.07 54 GLY B N 1
ATOM 1936 C CA . GLY B 1 61 ? 5.459 -19.672 57.798 1.00 22.57 54 GLY B CA 1
ATOM 1937 C C . GLY B 1 61 ? 6.058 -20.935 58.389 1.00 22.13 54 GLY B C 1
ATOM 1938 O O . GLY B 1 61 ? 7.143 -20.905 58.975 1.00 29.01 54 GLY B O 1
ATOM 1939 N N . ARG B 1 62 ? 5.381 -22.067 58.209 1.00 23.15 55 ARG B N 1
ATOM 1940 C CA . ARG B 1 62 ? 5.881 -23.315 58.772 1.00 29.06 55 ARG B CA 1
ATOM 1941 C C . ARG B 1 62 ? 7.118 -23.808 58.032 1.00 31.34 55 ARG B C 1
ATOM 1942 O O . ARG B 1 62 ? 8.075 -24.283 58.657 1.00 30.73 55 ARG B O 1
ATOM 1950 N N . LEU B 1 63 ? 7.112 -23.722 56.703 1.00 24.60 56 LEU B N 1
ATOM 1951 C CA . LEU B 1 63 ? 8.214 -24.283 55.934 1.00 23.26 56 LEU B CA 1
ATOM 1952 C C . LEU B 1 63 ? 9.468 -23.425 56.003 1.00 26.34 56 LEU B C 1
ATOM 1953 O O . LEU B 1 63 ? 10.578 -23.966 56.056 1.00 22.63 56 LEU B O 1
ATOM 1958 N N . ALA B 1 64 ? 9.318 -22.092 55.966 1.00 20.03 57 ALA B N 1
ATOM 1959 C CA . ALA B 1 64 ? 10.445 -21.186 55.804 1.00 19.31 57 ALA B CA 1
ATOM 1960 C C . ALA B 1 64 ? 10.698 -20.302 57.014 1.00 20.54 57 ALA B C 1
ATOM 1961 O O . ALA B 1 64 ? 11.728 -19.619 57.052 1.00 24.07 57 ALA B O 1
ATOM 1963 N N . GLY B 1 65 ? 9.776 -20.259 57.969 1.00 23.19 58 GLY B N 1
ATOM 1964 C CA . GLY B 1 65 ? 9.958 -19.446 59.161 1.00 21.57 58 GLY B CA 1
ATOM 1965 C C . GLY B 1 65 ? 9.646 -17.975 58.985 1.00 25.94 58 GLY B C 1
ATOM 1966 O O . GLY B 1 65 ? 9.914 -17.191 59.901 1.00 23.93 58 GLY B O 1
ATOM 1967 N N . VAL B 1 66 ? 9.106 -17.575 57.830 1.00 22.69 59 VAL B N 1
ATOM 1968 C CA . VAL B 1 66 ? 8.722 -16.184 57.607 1.00 22.07 59 VAL B CA 1
ATOM 1969 C C . VAL B 1 66 ? 7.674 -15.761 58.627 1.00 21.07 59 VAL B C 1
ATOM 1970 O O . VAL B 1 66 ? 6.740 -16.516 58.929 1.00 22.80 59 VAL B O 1
ATOM 1974 N N . THR B 1 67 ? 7.834 -14.551 59.177 1.00 22.42 60 THR B N 1
ATOM 1975 C CA . THR B 1 67 ? 6.842 -13.986 60.089 1.00 22.42 60 THR B CA 1
ATOM 1976 C C . THR B 1 67 ? 6.047 -12.841 59.489 1.00 23.07 60 THR B C 1
ATOM 1977 O O . THR B 1 67 ? 4.911 -12.614 59.910 1.00 21.44 60 THR B O 1
ATOM 1981 N N . GLN B 1 68 ? 6.609 -12.102 58.535 1.00 21.76 61 GLN B N 1
ATOM 1982 C CA . GLN B 1 68 ? 5.870 -11.020 57.890 1.00 22.32 61 GLN B CA 1
ATOM 1983 C C . GLN B 1 68 ? 5.045 -11.644 56.771 1.00 21.60 61 GLN B C 1
ATOM 1984 O O . GLN B 1 68 ? 5.492 -11.783 55.630 1.00 21.33 61 GLN B O 1
ATOM 1990 N N . LEU B 1 69 ? 3.828 -12.042 57.131 1.00 20.53 62 LEU B N 1
ATOM 1991 C CA . LEU B 1 69 ? 2.911 -12.798 56.287 1.00 20.80 62 LEU B CA 1
ATOM 1992 C C . LEU B 1 69 ? 1.629 -11.985 56.184 1.00 21.93 62 LEU B C 1
ATOM 1993 O O . LEU B 1 69 ? 0.888 -11.864 57.169 1.00 23.42 62 LEU B O 1
ATOM 1998 N N . ALA B 1 70 ? 1.370 -11.421 55.005 1.00 21.18 63 ALA B N 1
ATOM 1999 C CA . ALA B 1 70 ? 0.329 -10.418 54.841 1.00 22.06 63 ALA B CA 1
ATOM 2000 C C . ALA B 1 70 ? -0.711 -10.870 53.824 1.00 24.23 63 ALA B C 1
ATOM 2001 O O . ALA B 1 70 ? -0.367 -11.367 52.744 1.00 23.68 63 ALA B O 1
ATOM 2003 N N . GLY B 1 71 ? -1.983 -10.671 54.168 1.00 22.66 64 GLY B N 1
ATOM 2004 C CA . GLY B 1 71 ? -3.077 -11.009 53.274 1.00 24.21 64 GLY B CA 1
ATOM 2005 C C . GLY B 1 71 ? -4.258 -10.095 53.520 1.00 21.70 64 GLY B C 1
ATOM 2006 O O . GLY B 1 71 ? -4.335 -9.410 54.548 1.00 23.31 64 GLY B O 1
ATOM 2007 N N . LEU B 1 72 ? -5.186 -10.089 52.560 1.00 20.82 65 LEU B N 1
ATOM 2008 C CA . LEU B 1 72 ? -6.354 -9.211 52.601 1.00 21.15 65 LEU B CA 1
ATOM 2009 C C . LEU B 1 72 ? -7.683 -9.940 52.582 1.00 25.44 65 LEU B C 1
ATOM 2010 O O . LEU B 1 72 ? -8.648 -9.442 53.162 1.00 21.74 65 LEU B O 1
ATOM 2015 N N . ALA B 1 73 ? -7.784 -11.078 51.900 1.00 22.75 66 ALA B N 1
ATOM 2016 C CA . ALA B 1 73 ? -9.088 -11.682 51.711 1.00 23.97 66 ALA B CA 1
ATOM 2017 C C . ALA B 1 73 ? -8.932 -13.189 51.646 1.00 21.69 66 ALA B C 1
ATOM 2018 O O . ALA B 1 73 ? -7.926 -13.707 51.141 1.00 23.75 66 ALA B O 1
ATOM 2020 N N . ARG B 1 74 ? -9.945 -13.885 52.158 1.00 20.99 67 ARG B N 1
ATOM 2021 C CA . ARG B 1 74 ? -9.934 -15.341 52.244 1.00 21.74 67 ARG B CA 1
ATOM 2022 C C . ARG B 1 74 ? -11.326 -15.845 51.908 1.00 29.46 67 ARG B C 1
ATOM 2023 O O . ARG B 1 74 ? -12.293 -15.499 52.595 1.00 29.26 67 ARG B O 1
ATOM 2031 N N . TYR B 1 75 ? -11.432 -16.654 50.846 1.00 25.17 68 TYR B N 1
ATOM 2032 C CA . TYR B 1 75 ? -12.730 -17.188 50.477 1.00 26.46 68 TYR B CA 1
ATOM 2033 C C . TYR B 1 75 ? -12.752 -18.694 50.685 1.00 28.34 68 TYR B C 1
ATOM 2034 O O . TYR B 1 75 ? -11.746 -19.367 50.442 1.00 25.43 68 TYR B O 1
ATOM 2043 N N . PRO B 1 76 ? -13.870 -19.233 51.175 1.00 27.16 69 PRO B N 1
ATOM 2044 C CA . PRO B 1 76 ? -13.906 -20.665 51.520 1.00 24.17 69 PRO B CA 1
ATOM 2045 C C . PRO B 1 76 ? -13.880 -21.603 50.322 1.00 23.30 69 PRO B C 1
ATOM 2046 O O . PRO B 1 76 ? -13.280 -22.681 50.415 1.00 25.24 69 PRO B O 1
ATOM 2050 N N . GLN B 1 77 ? -14.538 -21.252 49.220 1.00 24.14 70 GLN B N 1
ATOM 2051 C CA . GLN B 1 77 ? -14.695 -22.223 48.139 1.00 26.58 70 GLN B CA 1
ATOM 2052 C C . GLN B 1 77 ? -13.404 -22.355 47.333 1.00 22.94 70 GLN B C 1
ATOM 2053 O O . GLN B 1 77 ? -12.716 -21.360 47.089 1.00 23.36 70 GLN B O 1
ATOM 2059 N N . PRO B 1 78 ? -13.067 -23.572 46.885 1.00 24.10 71 PRO B N 1
ATOM 2060 C CA . PRO B 1 78 ? -11.843 -23.791 46.085 1.00 23.61 71 PRO B CA 1
ATOM 2061 C C . PRO B 1 78 ? -12.059 -23.452 44.615 1.00 22.82 71 PRO B C 1
ATOM 2062 O O . PRO B 1 78 ? -12.116 -24.311 43.715 1.00 25.62 71 PRO B O 1
ATOM 2066 N N . MET B 1 79 ? -12.209 -22.159 44.344 1.00 22.43 72 MET B N 1
ATOM 2067 C CA . MET B 1 79 ? -12.535 -21.659 43.022 1.00 20.91 72 MET B CA 1
ATOM 2068 C C . MET B 1 79 ? -11.615 -20.493 42.695 1.00 22.42 72 MET B C 1
ATOM 2069 O O . MET B 1 79 ? -10.888 -19.988 43.558 1.00 24.42 72 MET B O 1
ATOM 2074 N N . ALA B 1 80 ? -11.654 -20.056 41.433 1.00 22.61 73 ALA B N 1
ATOM 2075 C CA . ALA B 1 80 ? -10.993 -18.812 41.065 1.00 19.76 73 ALA B CA 1
ATOM 2076 C C . ALA B 1 80 ? -11.503 -17.715 41.995 1.00 21.81 73 ALA B C 1
ATOM 2077 O O . ALA B 1 80 ? -12.676 -17.749 42.391 1.00 23.66 73 ALA B O 1
ATOM 2079 N N . PRO B 1 81 ? -10.656 -16.749 42.371 1.00 20.79 74 PRO B N 1
ATOM 2080 C CA . PRO B 1 81 ? -11.115 -15.670 43.271 1.00 20.71 74 PRO B CA 1
ATOM 2081 C C . PRO B 1 81 ? -12.456 -15.049 42.895 1.00 21.06 74 PRO B C 1
ATOM 2082 O O . PRO B 1 81 ? -13.335 -14.932 43.762 1.00 22.85 74 PRO B O 1
ATOM 2086 N N . ALA B 1 82 ? -12.660 -14.675 41.628 1.00 23.36 75 ALA B N 1
ATOM 2087 C CA . ALA B 1 82 ? -13.920 -14.033 41.254 1.00 24.47 75 ALA B CA 1
ATOM 2088 C C . ALA B 1 82 ? -15.115 -14.950 41.509 1.00 29.53 75 ALA B C 1
ATOM 2089 O O . ALA B 1 82 ? -16.162 -14.498 41.991 1.00 26.93 75 ALA B O 1
ATOM 2091 N N . ALA B 1 83 ? -14.976 -16.242 41.206 1.00 21.00 76 ALA B N 1
ATOM 2092 C CA . ALA B 1 83 ? -16.074 -17.176 41.442 1.00 26.63 76 ALA B CA 1
ATOM 2093 C C . ALA B 1 83 ? -16.277 -17.424 42.932 1.00 26.01 76 ALA B C 1
ATOM 2094 O O . ALA B 1 83 ? -17.418 -17.528 43.402 1.00 26.54 76 ALA B O 1
ATOM 2096 N N . ALA B 1 84 ? -15.180 -17.546 43.687 1.00 23.55 77 ALA B N 1
ATOM 2097 C CA . ALA B 1 84 ? -15.290 -17.750 45.127 1.00 22.77 77 ALA B CA 1
ATOM 2098 C C . ALA B 1 84 ? -15.942 -16.546 45.798 1.00 22.29 77 ALA B C 1
ATOM 2099 O O . ALA B 1 84 ? -16.757 -16.701 46.716 1.00 22.81 77 ALA B O 1
ATOM 2101 N N . ALA B 1 85 ? -15.606 -15.343 45.337 1.00 25.71 78 ALA B N 1
ATOM 2102 C CA . ALA B 1 85 ? -16.234 -14.140 45.874 1.00 24.90 78 ALA B CA 1
ATOM 2103 C C . ALA B 1 85 ? -17.715 -14.098 45.526 1.00 30.84 78 ALA B C 1
ATOM 2104 O O . ALA B 1 85 ? -18.557 -13.822 46.390 1.00 31.97 78 ALA B O 1
ATOM 2106 N N . GLU B 1 86 ? -18.051 -14.406 44.271 1.00 26.29 79 GLU B N 1
ATOM 2107 C CA . GLU B 1 86 ? -19.452 -14.450 43.862 1.00 27.34 79 GLU B CA 1
ATOM 2108 C C . GLU B 1 86 ? -20.231 -15.456 44.698 1.00 30.09 79 GLU B C 1
ATOM 2109 O O . GLU B 1 86 ? -21.341 -15.162 45.162 1.00 32.79 79 GLU B O 1
ATOM 2115 N N . HIS B 1 87 ? -19.659 -16.646 44.905 1.00 25.29 80 HIS B N 1
ATOM 2116 C CA . HIS B 1 87 ? -20.325 -17.669 45.704 1.00 24.89 80 HIS B CA 1
ATOM 2117 C C . HIS B 1 87 ? -20.571 -17.180 47.127 1.00 32.54 80 HIS B C 1
ATOM 2118 O O . HIS B 1 87 ? -21.623 -17.459 47.714 1.00 29.78 80 HIS B O 1
ATOM 2125 N N . ALA B 1 88 ? -19.615 -16.443 47.693 1.00 28.84 81 ALA B N 1
ATOM 2126 C CA . ALA B 1 88 ? -19.749 -15.939 49.052 1.00 30.27 81 ALA B CA 1
ATOM 2127 C C . ALA B 1 88 ? -20.623 -14.697 49.146 1.00 30.25 81 ALA B C 1
ATOM 2128 O O . ALA B 1 88 ? -20.986 -14.306 50.262 1.00 32.07 81 ALA B O 1
ATOM 2130 N N . GLY B 1 89 ? -20.981 -14.079 48.021 1.00 30.91 82 GLY B N 1
ATOM 2131 C CA . GLY B 1 89 ? -21.777 -12.868 48.060 1.00 30.71 82 GLY B CA 1
ATOM 2132 C C . GLY B 1 89 ? -21.015 -11.636 48.478 1.00 37.02 82 GLY B C 1
ATOM 2133 O O . GLY B 1 89 ? -21.620 -10.676 48.970 1.00 34.96 82 GLY B O 1
ATOM 2134 N N . MET B 1 90 ? -19.699 -11.629 48.297 1.00 30.77 83 MET B N 1
ATOM 2135 C CA . MET B 1 90 ? -18.871 -10.510 48.707 1.00 31.81 83 MET B CA 1
ATOM 2136 C C . MET B 1 90 ? -17.866 -10.198 47.610 1.00 32.59 83 MET B C 1
ATOM 2137 O O . MET B 1 90 ? -17.449 -11.083 46.864 1.00 40.66 83 MET B O 1
ATOM 2142 N N . ALA B 1 91 ? -17.488 -8.928 47.507 1.00 28.58 84 ALA B N 1
ATOM 2143 C CA . ALA B 1 91 ? -16.583 -8.524 46.445 1.00 27.62 84 ALA B CA 1
ATOM 2144 C C . ALA B 1 91 ? -15.142 -8.920 46.764 1.00 30.00 84 ALA B C 1
ATOM 2145 O O . ALA B 1 91 ? -14.773 -9.152 47.919 1.00 31.64 84 ALA B O 1
ATOM 2147 N N . LEU B 1 92 ? -14.325 -8.987 45.709 1.00 25.08 85 LEU B N 1
ATOM 2148 C CA . LEU B 1 92 ? -12.881 -9.047 45.856 1.00 24.11 85 LEU B CA 1
ATOM 2149 C C . LEU B 1 92 ? -12.370 -7.744 46.466 1.00 24.85 85 LEU B C 1
ATOM 2150 O O . LEU B 1 92 ? -13.067 -6.725 46.439 1.00 26.58 85 LEU B O 1
ATOM 2155 N N . PRO B 1 93 ? -11.152 -7.742 47.011 1.00 25.88 86 PRO B N 1
ATOM 2156 C CA . PRO B 1 93 ? -10.583 -6.479 47.504 1.00 27.04 86 PRO B CA 1
ATOM 2157 C C . PRO B 1 93 ? -10.380 -5.484 46.374 1.00 32.13 86 PRO B C 1
ATOM 2158 O O . PRO B 1 93 ? -10.410 -5.823 45.188 1.00 29.76 86 PRO B O 1
ATOM 2162 N N . ALA B 1 94 ? -10.143 -4.233 46.760 1.00 26.89 87 ALA B N 1
ATOM 2163 C CA . ALA B 1 94 ? -9.899 -3.181 45.787 1.00 28.85 87 ALA B CA 1
ATOM 2164 C C . ALA B 1 94 ? -8.453 -3.214 45.308 1.00 22.60 87 ALA B C 1
ATOM 2165 O O . ALA B 1 94 ? -7.544 -3.618 46.037 1.00 25.34 87 ALA B O 1
ATOM 2167 N N . ARG B 1 95 ? -8.250 -2.787 44.059 1.00 25.91 88 ARG B N 1
ATOM 2168 C CA . ARG B 1 95 ? -6.900 -2.675 43.514 1.00 25.54 88 ARG B CA 1
ATOM 2169 C C . ARG B 1 95 ? -5.988 -1.879 44.440 1.00 32.01 88 ARG B C 1
ATOM 2170 O O . ARG B 1 95 ? -4.847 -2.281 44.698 1.00 26.11 88 ARG B O 1
ATOM 2178 N N . ASP B 1 96 ? -6.480 -0.747 44.958 1.00 27.08 89 ASP B N 1
ATOM 2179 C CA . ASP B 1 96 ? -5.668 0.087 45.838 1.00 24.97 89 ASP B CA 1
ATOM 2180 C C . ASP B 1 96 ? -5.214 -0.673 47.078 1.00 22.81 89 ASP B C 1
ATOM 2181 O O . ASP B 1 96 ? -4.087 -0.484 47.548 1.00 27.76 89 ASP B O 1
ATOM 2186 N N . GLN B 1 97 ? -6.085 -1.520 47.633 1.00 26.22 90 GLN B N 1
ATOM 2187 C CA . GLN B 1 97 ? -5.718 -2.305 48.807 1.00 21.47 90 GLN B CA 1
ATOM 2188 C C . GLN B 1 97 ? -4.501 -3.174 48.526 1.00 24.24 90 GLN B C 1
ATOM 2189 O O . GLN B 1 97 ? -3.575 -3.248 49.341 1.00 22.96 90 GLN B O 1
ATOM 2195 N N . ILE B 1 98 ? -4.498 -3.857 47.378 1.00 21.60 91 ILE B N 1
ATOM 2196 C CA . ILE B 1 98 ? -3.425 -4.804 47.095 1.00 21.86 91 ILE B CA 1
ATOM 2197 C C . ILE B 1 98 ? -2.119 -4.070 46.844 1.00 23.47 91 ILE B C 1
ATOM 2198 O O . ILE B 1 98 ? -1.071 -4.430 47.395 1.00 22.84 91 ILE B O 1
ATOM 2203 N N . VAL B 1 99 ? -2.156 -3.042 45.992 1.00 23.88 92 VAL B N 1
ATOM 2204 C CA . VAL B 1 99 ? -0.937 -2.320 45.639 1.00 23.48 92 VAL B CA 1
ATOM 2205 C C . VAL B 1 99 ? -0.333 -1.646 46.866 1.00 22.73 92 VAL B C 1
ATOM 2206 O O . VAL B 1 99 ? 0.885 -1.688 47.079 1.00 25.95 92 VAL B O 1
ATOM 2210 N N . ARG B 1 100 ? -1.169 -1.027 47.701 1.00 24.70 93 ARG B N 1
ATOM 2211 C CA . ARG B 1 100 ? -0.637 -0.305 48.854 1.00 24.35 93 ARG B CA 1
ATOM 2212 C C . ARG B 1 100 ? -0.093 -1.257 49.916 1.00 23.24 93 ARG B C 1
ATOM 2213 O O . ARG B 1 100 ? 0.929 -0.961 50.550 1.00 25.78 93 ARG B O 1
ATOM 2221 N N . LEU B 1 101 ? -0.773 -2.391 50.142 1.00 24.37 94 LEU B N 1
ATOM 2222 C CA . LEU B 1 101 ? -0.260 -3.394 51.075 1.00 22.64 94 LEU B CA 1
ATOM 2223 C C . LEU B 1 101 ? 1.149 -3.816 50.686 1.00 24.90 94 LEU B C 1
ATOM 2224 O O . LEU B 1 101 ? 2.052 -3.873 51.528 1.00 23.86 94 LEU B O 1
ATOM 2229 N N . ILE B 1 102 ? 1.354 -4.112 49.400 1.00 22.08 95 ILE B N 1
ATOM 2230 C CA . ILE B 1 102 ? 2.664 -4.545 48.921 1.00 22.85 95 ILE B CA 1
ATOM 2231 C C . ILE B 1 102 ? 3.696 -3.438 49.082 1.00 23.04 95 ILE B C 1
ATOM 2232 O O . ILE B 1 102 ? 4.804 -3.669 49.581 1.00 23.22 95 ILE B O 1
ATOM 2237 N N . ALA B 1 103 ? 3.357 -2.222 48.639 1.00 25.66 96 ALA B N 1
ATOM 2238 C CA . ALA B 1 103 ? 4.278 -1.096 48.758 1.00 27.90 96 ALA B CA 1
ATOM 2239 C C . ALA B 1 103 ? 4.657 -0.842 50.213 1.00 25.77 96 ALA B C 1
ATOM 2240 O O . ALA B 1 103 ? 5.808 -0.505 50.510 1.00 27.48 96 ALA B O 1
ATOM 2242 N N . ASP B 1 104 ? 3.704 -1.023 51.135 1.00 25.70 97 ASP B N 1
ATOM 2243 C CA . ASP B 1 104 ? 3.971 -0.825 52.560 1.00 23.38 97 ASP B CA 1
ATOM 2244 C C . ASP B 1 104 ? 4.872 -1.915 53.137 1.00 28.89 97 ASP B C 1
ATOM 2245 O O . ASP B 1 104 ? 5.651 -1.649 54.061 1.00 28.70 97 ASP B O 1
ATOM 2250 N N . LEU B 1 105 ? 4.756 -3.148 52.627 1.00 24.38 98 LEU B N 1
ATOM 2251 C CA . LEU B 1 105 ? 5.620 -4.241 53.062 1.00 22.78 98 LEU B CA 1
ATOM 2252 C C . LEU B 1 105 ? 7.053 -4.017 52.612 1.00 24.91 98 LEU B C 1
ATOM 2253 O O . LEU B 1 105 ? 8.003 -4.392 53.307 1.00 25.73 98 LEU B O 1
ATOM 2258 N N . ASP B 1 106 ? 7.216 -3.449 51.425 1.00 20.40 99 ASP B N 1
ATOM 2259 C CA . ASP B 1 106 ? 8.519 -3.268 50.808 1.00 27.82 99 ASP B CA 1
ATOM 2260 C C . ASP B 1 106 ? 9.375 -2.314 51.632 1.00 31.26 99 ASP B C 1
ATOM 2261 O O . ASP B 1 106 ? 8.898 -1.282 52.106 1.00 31.51 99 ASP B O 1
ATOM 2266 N N . ARG B 1 107 ? 10.640 -2.675 51.823 1.00 27.10 100 ARG B N 1
ATOM 2267 C CA . ARG B 1 107 ? 11.567 -1.832 52.567 1.00 32.38 100 ARG B CA 1
ATOM 2268 C C . ARG B 1 107 ? 12.989 -2.198 52.158 1.00 37.30 100 ARG B C 1
ATOM 2269 O O . ARG B 1 107 ? 13.234 -3.312 51.670 1.00 30.63 100 ARG B O 1
ATOM 2277 N N . PRO B 1 108 ? 13.942 -1.279 52.325 1.00 30.16 101 PRO B N 1
ATOM 2278 C CA . PRO B 1 108 ? 15.329 -1.585 51.954 1.00 32.31 101 PRO B CA 1
ATOM 2279 C C . PRO B 1 108 ? 15.846 -2.799 52.709 1.00 29.69 101 PRO B C 1
ATOM 2280 O O . PRO B 1 108 ? 15.551 -2.992 53.892 1.00 32.08 101 PRO B O 1
ATOM 2284 N N . GLY B 1 109 ? 16.600 -3.641 52.000 1.00 32.93 102 GLY B N 1
ATOM 2285 C CA . GLY B 1 109 ? 17.132 -4.865 52.565 1.00 31.29 102 GLY B CA 1
ATOM 2286 C C . GLY B 1 109 ? 16.161 -6.026 52.620 1.00 31.88 102 GLY B C 1
ATOM 2287 O O . GLY B 1 109 ? 16.521 -7.093 53.137 1.00 31.97 102 GLY B O 1
ATOM 2288 N N . ARG B 1 110 ? 14.946 -5.857 52.117 1.00 28.33 103 ARG B N 1
ATOM 2289 C CA . ARG B 1 110 ? 13.914 -6.879 52.203 1.00 25.73 103 ARG B CA 1
ATOM 2290 C C . ARG B 1 110 ? 13.573 -7.412 50.818 1.00 23.11 103 ARG B C 1
ATOM 2291 O O . ARG B 1 110 ? 13.526 -6.655 49.841 1.00 24.75 103 ARG B O 1
ATOM 2299 N N . LEU B 1 111 ? 13.347 -8.722 50.745 1.00 22.42 104 LEU B N 1
ATOM 2300 C CA . LEU B 1 111 ? 12.744 -9.368 49.587 1.00 20.94 104 LEU B CA 1
ATOM 2301 C C . LEU B 1 111 ? 11.277 -9.608 49.911 1.00 23.41 104 LEU B C 1
ATOM 2302 O O . LEU B 1 111 ? 10.967 -10.367 50.833 1.00 21.28 104 LEU B O 1
ATOM 2307 N N . THR B 1 112 ? 10.384 -8.958 49.169 1.00 21.34 105 THR B N 1
ATOM 2308 C CA . THR B 1 112 ? 8.942 -9.104 49.350 1.00 20.15 105 THR B CA 1
ATOM 2309 C C . THR B 1 112 ? 8.422 -9.952 48.205 1.00 20.73 105 THR B C 1
ATOM 2310 O O . THR B 1 112 ? 8.486 -9.530 47.048 1.00 22.37 105 THR B O 1
ATOM 2314 N N . LEU B 1 113 ? 7.922 -11.145 48.527 1.00 20.16 106 LEU B N 1
ATOM 2315 C CA . LEU B 1 113 ? 7.335 -12.042 47.537 1.00 17.20 106 LEU B CA 1
ATOM 2316 C C . LEU B 1 113 ? 5.817 -11.896 47.547 1.00 22.21 106 LEU B C 1
ATOM 2317 O O . LEU B 1 113 ? 5.188 -11.971 48.610 1.00 25.79 106 LEU B O 1
ATOM 2322 N N . VAL B 1 114 ? 5.225 -11.716 46.366 1.00 22.16 107 VAL B N 1
ATOM 2323 C CA . VAL B 1 114 ? 3.780 -11.554 46.239 1.00 17.60 107 VAL B CA 1
ATOM 2324 C C . VAL B 1 114 ? 3.234 -12.775 45.513 1.00 21.60 107 VAL B C 1
ATOM 2325 O O . VAL B 1 114 ? 3.450 -12.929 44.305 1.00 24.41 107 VAL B O 1
ATOM 2329 N N . GLU B 1 115 ? 2.504 -13.630 46.232 1.00 19.72 108 GLU B N 1
ATOM 2330 C CA . GLU B 1 115 ? 2.017 -14.881 45.649 1.00 20.33 108 GLU B CA 1
ATOM 2331 C C . GLU B 1 115 ? 0.644 -14.646 45.040 1.00 20.37 108 GLU B C 1
ATOM 2332 O O . GLU B 1 115 ? -0.280 -14.207 45.734 1.00 23.97 108 GLU B O 1
ATOM 2338 N N . GLY B 1 116 ? 0.515 -14.946 43.742 1.00 19.65 109 GLY B N 1
ATOM 2339 C CA . GLY B 1 116 ? -0.774 -14.873 43.091 1.00 24.52 109 GLY B CA 1
ATOM 2340 C C . GLY B 1 116 ? -1.662 -16.062 43.429 1.00 24.50 109 GLY B C 1
ATOM 2341 O O . GLY B 1 116 ? -1.258 -17.004 44.112 1.00 25.61 109 GLY B O 1
ATOM 2342 N N . ALA B 1 117 ? -2.905 -15.984 42.961 1.00 18.66 110 ALA B N 1
ATOM 2343 C CA . ALA B 1 117 ? -3.838 -17.100 42.992 1.00 19.19 110 ALA B CA 1
ATOM 2344 C C . ALA B 1 117 ? -3.985 -17.615 41.568 1.00 21.73 110 ALA B C 1
ATOM 2345 O O . ALA B 1 117 ? -4.260 -16.831 40.652 1.00 21.25 110 ALA B O 1
ATOM 2347 N N . GLY B 1 118 ? -3.800 -18.923 41.384 1.00 19.07 111 GLY B N 1
ATOM 2348 C CA . GLY B 1 118 ? -3.762 -19.436 40.019 1.00 20.00 111 GLY B CA 1
ATOM 2349 C C . GLY B 1 118 ? -2.671 -18.762 39.199 1.00 21.56 111 GLY B C 1
ATOM 2350 O O . GLY B 1 118 ? -1.631 -18.333 39.715 1.00 19.62 111 GLY B O 1
ATOM 2351 N N . GLY B 1 119 ? -2.930 -18.638 37.895 1.00 20.25 112 GLY B N 1
ATOM 2352 C CA . GLY B 1 119 ? -1.971 -18.081 36.962 1.00 21.72 112 GLY B CA 1
ATOM 2353 C C . GLY B 1 119 ? -2.042 -16.564 36.818 1.00 19.08 112 GLY B C 1
ATOM 2354 O O . GLY B 1 119 ? -2.721 -15.857 37.564 1.00 19.96 112 GLY B O 1
ATOM 2355 N N . LEU B 1 120 ? -1.325 -16.071 35.805 1.00 18.45 113 LEU B N 1
ATOM 2356 C CA . LEU B 1 120 ? -0.981 -14.651 35.742 1.00 19.11 113 LEU B CA 1
ATOM 2357 C C . LEU B 1 120 ? -2.196 -13.767 35.464 1.00 19.29 113 LEU B C 1
ATOM 2358 O O . LEU B 1 120 ? -2.289 -12.655 35.999 1.00 21.15 113 LEU B O 1
ATOM 2363 N N . LEU B 1 121 ? -3.136 -14.221 34.630 1.00 17.72 114 LEU B N 1
ATOM 2364 C CA . LEU B 1 121 ? -4.246 -13.370 34.213 1.00 19.75 114 LEU B CA 1
ATOM 2365 C C . LEU B 1 121 ? -5.510 -13.607 35.036 1.00 18.66 114 LEU B C 1
ATOM 2366 O O . LEU B 1 121 ? -6.609 -13.233 34.606 1.00 23.32 114 LEU B O 1
ATOM 2371 N N . VAL B 1 122 ? -5.368 -14.208 36.220 1.00 17.77 115 VAL B N 1
ATOM 2372 C CA . VAL B 1 122 ? -6.493 -14.412 37.124 1.00 19.61 115 VAL B CA 1
ATOM 2373 C C . VAL B 1 122 ? -6.906 -13.079 37.740 1.00 21.00 115 VAL B C 1
ATOM 2374 O O . VAL B 1 122 ? -6.055 -12.289 38.176 1.00 22.05 115 VAL B O 1
ATOM 2378 N N . GLU B 1 123 ? -8.214 -12.815 37.786 1.00 21.97 116 GLU B N 1
ATOM 2379 C CA . GLU B 1 123 ? -8.702 -11.586 38.422 1.00 22.76 116 GLU B CA 1
ATOM 2380 C C . GLU B 1 123 ? -8.507 -11.668 39.938 1.00 24.83 116 GLU B C 1
ATOM 2381 O O . GLU B 1 123 ? -8.955 -12.626 40.579 1.00 23.95 116 GLU B O 1
ATOM 2387 N N . LEU B 1 124 ? -7.827 -10.671 40.506 1.00 23.10 117 LEU B N 1
ATOM 2388 C CA . LEU B 1 124 ? -7.599 -10.604 41.948 1.00 26.34 117 LEU B CA 1
ATOM 2389 C C . LEU B 1 124 ? -8.336 -9.465 42.626 1.00 24.10 117 LEU B C 1
ATOM 2390 O O . LEU B 1 124 ? -8.642 -9.565 43.816 1.00 28.47 117 LEU B O 1
ATOM 2395 N N . ALA B 1 125 ? -8.613 -8.392 41.902 1.00 25.25 118 ALA B N 1
ATOM 2396 C CA . ALA B 1 125 ? -9.300 -7.237 42.450 1.00 29.22 118 ALA B CA 1
ATOM 2397 C C . ALA B 1 125 ? -10.307 -6.730 41.433 1.00 35.74 118 ALA B C 1
ATOM 2398 O O . ALA B 1 125 ? -10.175 -6.952 40.225 1.00 32.18 118 ALA B O 1
ATOM 2400 N N . GLU B 1 126 ? -11.306 -6.021 41.945 1.00 48.52 119 GLU B N 1
ATOM 2401 C CA . GLU B 1 126 ? -12.298 -5.385 41.096 1.00 46.43 119 GLU B CA 1
ATOM 2402 C C . GLU B 1 126 ? -11.688 -4.171 40.396 1.00 43.04 119 GLU B C 1
ATOM 2403 O O . GLU B 1 126 ? -10.882 -3.452 40.994 1.00 52.66 119 GLU B O 1
ATOM 2409 N N . PRO B 1 127 ? -12.026 -3.929 39.121 1.00 39.67 120 PRO B N 1
ATOM 2410 C CA . PRO B 1 127 ? -12.705 -4.839 38.199 1.00 51.80 120 PRO B CA 1
ATOM 2411 C C . PRO B 1 127 ? -11.737 -5.380 37.143 1.00 44.42 120 PRO B C 1
ATOM 2412 O O . PRO B 1 127 ? -11.224 -4.627 36.307 1.00 50.37 120 PRO B O 1
ATOM 2416 N N . GLY B 1 128 ? -11.478 -6.681 37.188 1.00 39.50 121 GLY B N 1
ATOM 2417 C CA . GLY B 1 128 ? -10.597 -7.289 36.212 1.00 34.16 121 GLY B CA 1
ATOM 2418 C C . GLY B 1 128 ? -9.127 -6.995 36.404 1.00 32.36 121 GLY B C 1
ATOM 2419 O O . GLY B 1 128 ? -8.367 -7.040 35.436 1.00 34.27 121 GLY B O 1
ATOM 2420 N N . VAL B 1 129 ? -8.701 -6.706 37.632 1.00 23.58 122 VAL B N 1
ATOM 2421 C CA . VAL B 1 129 ? -7.305 -6.396 37.926 1.00 23.88 122 VAL B CA 1
ATOM 2422 C C . VAL B 1 129 ? -6.563 -7.689 38.252 1.00 22.92 122 VAL B C 1
ATOM 2423 O O . VAL B 1 129 ? -7.024 -8.493 39.070 1.00 24.11 122 VAL B O 1
ATOM 2427 N N . THR B 1 130 ? -5.411 -7.889 37.618 1.00 21.58 123 THR B N 1
ATOM 2428 C CA . THR B 1 130 ? -4.642 -9.122 37.754 1.00 21.48 123 THR B CA 1
ATOM 2429 C C . THR B 1 130 ? -3.322 -8.867 38.465 1.00 22.27 123 THR B C 1
ATOM 2430 O O . THR B 1 130 ? -2.904 -7.726 38.672 1.00 21.55 123 THR B O 1
ATOM 2434 N N . LEU B 1 131 ? -2.640 -9.967 38.794 1.00 18.99 124 LEU B N 1
ATOM 2435 C CA . LEU B 1 131 ? -1.288 -9.869 39.327 1.00 21.33 124 LEU B CA 1
ATOM 2436 C C . LEU B 1 131 ? -0.343 -9.165 38.356 1.00 21.77 124 LEU B C 1
ATOM 2437 O O . LEU B 1 131 ? 0.627 -8.533 38.792 1.00 22.26 124 LEU B O 1
ATOM 2442 N N . ARG B 1 132 ? -0.579 -9.289 37.043 1.00 19.33 125 ARG B N 1
ATOM 2443 C CA . ARG B 1 132 ? 0.236 -8.549 36.085 1.00 19.86 125 ARG B CA 1
ATOM 2444 C C . ARG B 1 132 ? 0.064 -7.047 36.279 1.00 22.78 125 ARG B C 1
ATOM 2445 O O . ARG B 1 132 ? 1.050 -6.301 36.297 1.00 21.68 125 ARG B O 1
ATOM 2453 N N . ASP B 1 133 ? -1.190 -6.587 36.417 1.00 22.55 126 ASP B N 1
ATOM 2454 C CA . ASP B 1 133 ? -1.448 -5.169 36.683 1.00 22.95 126 ASP B CA 1
ATOM 2455 C C . ASP B 1 133 ? -0.766 -4.723 37.968 1.00 25.35 126 ASP B C 1
ATOM 2456 O O . ASP B 1 133 ? -0.157 -3.645 38.023 1.00 25.90 126 ASP B O 1
ATOM 2461 N N . VAL B 1 134 ? -0.863 -5.545 39.016 1.00 20.82 127 VAL B N 1
ATOM 2462 C CA . VAL B 1 134 ? -0.218 -5.239 40.292 1.00 23.87 127 VAL B CA 1
ATOM 2463 C C . VAL B 1 134 ? 1.291 -5.132 40.125 1.00 26.77 127 VAL B C 1
ATOM 2464 O O . VAL B 1 134 ? 1.927 -4.220 40.672 1.00 25.40 127 VAL B O 1
ATOM 2468 N N . ALA B 1 135 ? 1.889 -6.061 39.371 1.00 21.93 128 ALA B N 1
ATOM 2469 C CA . ALA B 1 135 ? 3.332 -6.028 39.148 1.00 18.25 128 ALA B CA 1
ATOM 2470 C C . ALA B 1 135 ? 3.756 -4.733 38.466 1.00 24.30 128 ALA B C 1
ATOM 2471 O O . ALA B 1 135 ? 4.807 -4.165 38.793 1.00 27.10 128 ALA B O 1
ATOM 2473 N N . VAL B 1 136 ? 2.960 -4.260 37.504 1.00 26.93 129 VAL B N 1
ATOM 2474 C CA . VAL B 1 136 ? 3.240 -2.974 36.867 1.00 24.28 129 VAL B CA 1
ATOM 2475 C C . VAL B 1 136 ? 3.200 -1.852 37.902 1.00 25.77 129 VAL B C 1
ATOM 2476 O O . VAL B 1 136 ? 4.112 -1.020 37.980 1.00 28.83 129 VAL B O 1
ATOM 2480 N N . ASP B 1 137 ? 2.155 -1.842 38.737 1.00 24.13 130 ASP B N 1
ATOM 2481 C CA . ASP B 1 137 ? 1.940 -0.748 39.685 1.00 24.39 130 ASP B CA 1
ATOM 2482 C C . ASP B 1 137 ? 3.057 -0.647 40.717 1.00 30.28 130 ASP B C 1
ATOM 2483 O O . ASP B 1 137 ? 3.433 0.462 41.116 1.00 29.36 130 ASP B O 1
ATOM 2488 N N . VAL B 1 138 ? 3.576 -1.779 41.199 1.00 28.23 131 VAL B N 1
ATOM 2489 C CA . VAL B 1 138 ? 4.609 -1.750 42.232 1.00 25.21 131 VAL B CA 1
ATOM 2490 C C . VAL B 1 138 ? 6.005 -1.940 41.661 1.00 25.86 131 VAL B C 1
ATOM 2491 O O . VAL B 1 138 ? 6.967 -2.032 42.434 1.00 30.03 131 VAL B O 1
ATOM 2495 N N . ALA B 1 139 ? 6.141 -1.999 40.332 1.00 26.32 132 ALA B N 1
ATOM 2496 C CA . ALA B 1 139 ? 7.429 -2.129 39.643 1.00 28.42 132 ALA B CA 1
ATOM 2497 C C . ALA B 1 139 ? 8.167 -3.407 40.051 1.00 31.39 132 ALA B C 1
ATOM 2498 O O . ALA B 1 139 ? 9.367 -3.401 40.333 1.00 32.67 132 ALA B O 1
ATOM 2500 N N . ALA B 1 140 ? 7.438 -4.518 40.071 1.00 27.06 133 ALA B N 1
ATOM 2501 C CA . ALA B 1 140 ? 8.003 -5.807 40.439 1.00 23.25 133 ALA B CA 1
ATOM 2502 C C . ALA B 1 140 ? 8.263 -6.646 39.196 1.00 22.83 133 ALA B C 1
ATOM 2503 O O . ALA B 1 140 ? 7.505 -6.584 38.224 1.00 25.18 133 ALA B O 1
ATOM 2505 N N . ALA B 1 141 ? 9.349 -7.416 39.229 1.00 21.97 134 ALA B N 1
ATOM 2506 C CA . ALA B 1 141 ? 9.545 -8.474 38.255 1.00 22.83 134 ALA B CA 1
ATOM 2507 C C . ALA B 1 141 ? 8.740 -9.703 38.676 1.00 21.35 134 ALA B C 1
ATOM 2508 O O . ALA B 1 141 ? 8.193 -9.764 39.778 1.00 22.51 134 ALA B O 1
ATOM 2510 N N . ALA B 1 142 ? 8.655 -10.690 37.777 1.00 19.98 135 ALA B N 1
ATOM 2511 C CA . ALA B 1 142 ? 7.827 -11.869 38.015 1.00 20.74 135 ALA B CA 1
ATOM 2512 C C . ALA B 1 142 ? 8.656 -13.140 37.934 1.00 19.91 135 ALA B C 1
ATOM 2513 O O . ALA B 1 142 ? 9.363 -13.370 36.949 1.00 23.41 135 ALA B O 1
ATOM 2515 N N . LEU B 1 143 ? 8.544 -13.967 38.968 1.00 17.40 136 LEU B N 1
ATOM 2516 C CA . LEU B 1 143 ? 9.068 -15.325 38.952 1.00 21.36 136 LEU B CA 1
ATOM 2517 C C . LEU B 1 143 ? 7.927 -16.263 38.576 1.00 20.84 136 LEU B C 1
ATOM 2518 O O . LEU B 1 143 ? 6.840 -16.180 39.160 1.00 21.81 136 LEU B O 1
ATOM 2523 N N . VAL B 1 144 ? 8.163 -17.148 37.605 1.00 17.30 137 VAL B N 1
ATOM 2524 C CA . VAL B 1 144 ? 7.101 -17.962 37.019 1.00 18.55 137 VAL B CA 1
ATOM 2525 C C . VAL B 1 144 ? 7.317 -19.411 37.419 1.00 18.80 137 VAL B C 1
ATOM 2526 O O . VAL B 1 144 ? 8.336 -20.018 37.060 1.00 19.03 137 VAL B O 1
ATOM 2530 N N . VAL B 1 145 ? 6.350 -19.974 38.149 1.00 18.24 138 VAL B N 1
ATOM 2531 C CA . VAL B 1 145 ? 6.399 -21.377 38.545 1.00 14.75 138 VAL B CA 1
ATOM 2532 C C . VAL B 1 145 ? 5.766 -22.230 37.450 1.00 18.12 138 VAL B C 1
ATOM 2533 O O . VAL B 1 145 ? 4.652 -21.953 36.988 1.00 19.55 138 VAL B O 1
ATOM 2537 N N . VAL B 1 146 ? 6.484 -23.268 37.030 1.00 16.89 139 VAL B N 1
ATOM 2538 C CA . VAL B 1 146 ? 6.073 -24.107 35.912 1.00 18.59 139 VAL B CA 1
ATOM 2539 C C . VAL B 1 146 ? 6.147 -25.564 36.340 1.00 18.50 139 VAL B C 1
ATOM 2540 O O . VAL B 1 146 ? 6.841 -25.926 37.297 1.00 20.80 139 VAL B O 1
ATOM 2544 N N . THR B 1 147 ? 5.429 -26.414 35.612 1.00 19.45 140 THR B N 1
ATOM 2545 C CA . THR B 1 147 ? 5.594 -27.839 35.855 1.00 18.76 140 THR B CA 1
ATOM 2546 C C . THR B 1 147 ? 6.632 -28.430 34.905 1.00 17.88 140 THR B C 1
ATOM 2547 O O . THR B 1 147 ? 7.098 -27.788 33.959 1.00 20.47 140 THR B O 1
ATOM 2551 N N . ALA B 1 148 ? 7.004 -29.674 35.181 1.00 20.27 141 ALA B N 1
ATOM 2552 C CA . ALA B 1 148 ? 7.845 -30.435 34.277 1.00 21.94 141 ALA B CA 1
ATOM 2553 C C . ALA B 1 148 ? 7.041 -31.277 33.298 1.00 21.16 141 ALA B C 1
ATOM 2554 O O . ALA B 1 148 ? 7.640 -32.045 32.539 1.00 20.95 141 ALA B O 1
ATOM 2556 N N . ASP B 1 149 ? 5.713 -31.163 33.307 1.00 20.93 142 ASP B N 1
ATOM 2557 C CA . ASP B 1 149 ? 4.866 -32.155 32.659 1.00 22.05 142 ASP B CA 1
ATOM 2558 C C . ASP B 1 149 ? 4.494 -31.752 31.235 1.00 20.09 142 ASP B C 1
ATOM 2559 O O . ASP B 1 149 ? 4.694 -30.617 30.797 1.00 18.68 142 ASP B O 1
ATOM 2564 N N . LEU B 1 150 ? 3.943 -32.717 30.512 1.00 19.01 143 LEU B N 1
ATOM 2565 C CA . LEU B 1 150 ? 3.453 -32.478 29.158 1.00 17.82 143 LEU B CA 1
ATOM 2566 C C . LEU B 1 150 ? 2.570 -31.235 29.104 1.00 20.32 143 LEU B C 1
ATOM 2567 O O . LEU B 1 150 ? 1.626 -31.092 29.884 1.00 23.05 143 LEU B O 1
ATOM 2572 N N . GLY B 1 151 ? 2.885 -30.329 28.173 1.00 17.96 144 GLY B N 1
ATOM 2573 C CA . GLY B 1 151 ? 2.147 -29.097 28.013 1.00 20.17 144 GLY B CA 1
ATOM 2574 C C . GLY B 1 151 ? 2.801 -27.883 28.635 1.00 19.16 144 GLY B C 1
ATOM 2575 O O . GLY B 1 151 ? 2.354 -26.762 28.371 1.00 19.03 144 GLY B O 1
ATOM 2576 N N . THR B 1 152 ? 3.856 -28.068 29.438 1.00 18.94 145 THR B N 1
ATOM 2577 C CA . THR B 1 152 ? 4.405 -26.932 30.180 1.00 17.93 145 THR B CA 1
ATOM 2578 C C . THR B 1 152 ? 5.030 -25.872 29.269 1.00 18.57 145 THR B C 1
ATOM 2579 O O . THR B 1 152 ? 4.983 -24.679 29.596 1.00 17.41 145 THR B O 1
ATOM 2583 N N . LEU B 1 153 ? 5.609 -26.271 28.131 1.00 18.33 146 LEU B N 1
ATOM 2584 C CA . LEU B 1 153 ? 6.314 -25.310 27.291 1.00 19.80 146 LEU B CA 1
ATOM 2585 C C . LEU B 1 153 ? 5.351 -24.268 26.728 1.00 17.73 146 LEU B C 1
ATOM 2586 O O . LEU B 1 153 ? 5.630 -23.060 26.761 1.00 18.63 146 LEU B O 1
ATOM 2591 N N . ASN B 1 154 ? 4.215 -24.725 26.191 1.00 18.24 147 ASN B N 1
ATOM 2592 C CA . ASN B 1 154 ? 3.201 -23.809 25.677 1.00 18.59 147 ASN B CA 1
ATOM 2593 C C . ASN B 1 154 ? 2.728 -22.850 26.763 1.00 18.81 147 ASN B C 1
ATOM 2594 O O . ASN B 1 154 ? 2.702 -21.625 26.568 1.00 18.82 147 ASN B O 1
ATOM 2599 N N . HIS B 1 155 ? 2.362 -23.394 27.925 1.00 16.51 148 HIS B N 1
ATOM 2600 C CA . HIS B 1 155 ? 1.872 -22.542 29.008 1.00 15.61 148 HIS B CA 1
ATOM 2601 C C . HIS B 1 155 ? 2.934 -21.558 29.485 1.00 17.87 148 HIS B C 1
ATOM 2602 O O . HIS B 1 155 ? 2.618 -20.402 29.789 1.00 19.15 148 HIS B O 1
ATOM 2609 N N . THR B 1 156 ? 4.201 -21.986 29.537 1.00 17.59 149 THR B N 1
ATOM 2610 C CA . THR B 1 156 ? 5.279 -21.082 29.930 1.00 21.73 149 THR B CA 1
ATOM 2611 C C . THR B 1 156 ? 5.468 -19.971 28.899 1.00 18.94 149 THR B C 1
ATOM 2612 O O . THR B 1 156 ? 5.557 -18.792 29.258 1.00 18.21 149 THR B O 1
ATOM 2616 N N . LYS B 1 157 ? 5.514 -20.330 27.608 1.00 17.05 150 LYS B N 1
ATOM 2617 C CA . LYS B 1 157 ? 5.672 -19.316 26.567 1.00 17.58 150 LYS B CA 1
ATOM 2618 C C . LYS B 1 157 ? 4.510 -18.322 26.581 1.00 17.92 150 LYS B C 1
ATOM 2619 O O . LYS B 1 157 ? 4.719 -17.111 26.445 1.00 20.28 150 LYS B O 1
ATOM 2625 N N . LEU B 1 158 ? 3.280 -18.819 26.745 1.00 18.23 151 LEU B N 1
ATOM 2626 C CA . LEU B 1 158 ? 2.125 -17.929 26.844 1.00 18.84 151 LEU B CA 1
ATOM 2627 C C . LEU B 1 158 ? 2.261 -16.961 28.011 1.00 18.22 151 LEU B C 1
ATOM 2628 O O . LEU B 1 158 ? 1.933 -15.777 27.876 1.00 18.97 151 LEU B O 1
ATOM 2633 N N . THR B 1 159 ? 2.709 -17.459 29.171 1.00 17.46 152 THR B N 1
ATOM 2634 C CA . THR B 1 159 ? 2.831 -16.611 30.358 1.00 18.07 152 THR B CA 1
ATOM 2635 C C . THR B 1 159 ? 3.945 -15.591 30.172 1.00 19.27 152 THR B C 1
ATOM 2636 O O . THR B 1 159 ? 3.790 -14.422 30.537 1.00 18.98 152 THR B O 1
ATOM 2640 N N . LEU B 1 160 ? 5.065 -16.004 29.577 1.00 19.11 153 LEU B N 1
ATOM 2641 C CA . LEU B 1 160 ? 6.149 -15.056 29.336 1.00 20.68 153 LEU B CA 1
ATOM 2642 C C . LEU B 1 160 ? 5.746 -13.970 28.340 1.00 23.24 153 LEU B C 1
ATOM 2643 O O . LEU B 1 160 ? 6.101 -12.799 28.529 1.00 21.92 153 LEU B O 1
ATOM 2648 N N . GLU B 1 161 ? 5.018 -14.334 27.275 1.00 19.62 154 GLU B N 1
ATOM 2649 C CA . GLU B 1 161 ? 4.548 -13.318 26.329 1.00 20.82 154 GLU B CA 1
ATOM 2650 C C . GLU B 1 161 ? 3.648 -12.306 27.027 1.00 22.41 154 GLU B C 1
ATOM 2651 O O . GLU B 1 161 ? 3.729 -11.096 26.768 1.00 21.68 154 GLU B O 1
ATOM 2657 N N . ALA B 1 162 ? 2.795 -12.781 27.940 1.00 21.17 155 ALA B N 1
ATOM 2658 C CA . ALA B 1 162 ? 1.882 -11.882 28.639 1.00 23.45 155 ALA B CA 1
ATOM 2659 C C . ALA B 1 162 ? 2.633 -10.928 29.564 1.00 20.84 155 ALA B C 1
ATOM 2660 O O . ALA B 1 162 ? 2.244 -9.762 29.705 1.00 22.31 155 ALA B O 1
ATOM 2662 N N . LEU B 1 163 ? 3.702 -11.406 30.212 1.00 20.98 156 LEU B N 1
ATOM 2663 C CA . LEU B 1 163 ? 4.540 -10.524 31.020 1.00 22.84 156 LEU B CA 1
ATOM 2664 C C . LEU B 1 163 ? 5.181 -9.452 30.149 1.00 22.56 156 LEU B C 1
ATOM 2665 O O . LEU B 1 163 ? 5.144 -8.261 30.477 1.00 25.18 156 LEU B O 1
ATOM 2670 N N . ALA B 1 164 ? 5.775 -9.867 29.027 1.00 21.64 157 ALA B N 1
ATOM 2671 C CA . ALA B 1 164 ? 6.446 -8.918 28.147 1.00 25.54 157 ALA B CA 1
ATOM 2672 C C . ALA B 1 164 ? 5.466 -7.903 27.576 1.00 24.62 157 ALA B C 1
ATOM 2673 O O . ALA B 1 164 ? 5.837 -6.744 27.347 1.00 27.32 157 ALA B O 1
ATOM 2675 N N . ALA B 1 165 ? 4.208 -8.304 27.362 1.00 22.25 158 ALA B N 1
ATOM 2676 C CA . ALA B 1 165 ? 3.240 -7.398 26.743 1.00 22.96 158 ALA B CA 1
ATOM 2677 C C . ALA B 1 165 ? 2.950 -6.177 27.611 1.00 29.31 158 ALA B C 1
ATOM 2678 O O . ALA B 1 165 ? 2.534 -5.135 27.087 1.00 29.62 158 ALA B O 1
ATOM 2680 N N . GLN B 1 166 ? 3.136 -6.281 28.930 1.00 26.21 159 GLN B N 1
ATOM 2681 C CA . GLN B 1 166 ? 2.969 -5.149 29.837 1.00 27.68 159 GLN B CA 1
ATOM 2682 C C . GLN B 1 166 ? 4.292 -4.732 30.469 1.00 23.71 159 GLN B C 1
ATOM 2683 O O . GLN B 1 166 ? 4.304 -4.098 31.534 1.00 29.74 159 GLN B O 1
ATOM 2689 N N . GLN B 1 167 ? 5.402 -5.094 29.825 1.00 26.96 160 GLN B N 1
ATOM 2690 C CA . GLN B 1 167 ? 6.746 -4.694 30.233 1.00 33.80 160 GLN B CA 1
ATOM 2691 C C . GLN B 1 167 ? 7.035 -5.071 31.682 1.00 32.60 160 GLN B C 1
ATOM 2692 O O . GLN B 1 167 ? 7.620 -4.298 32.442 1.00 34.26 160 GLN B O 1
ATOM 2698 N N . VAL B 1 168 ? 6.624 -6.274 32.075 1.00 26.18 161 VAL B N 1
ATOM 2699 C CA . VAL B 1 168 ? 7.006 -6.838 33.365 1.00 21.51 161 VAL B CA 1
ATOM 2700 C C . VAL B 1 168 ? 8.186 -7.771 33.130 1.00 23.12 161 VAL B C 1
ATOM 2701 O O . VAL B 1 168 ? 8.095 -8.723 32.345 1.00 24.63 161 VAL B O 1
ATOM 2705 N N . SER B 1 169 ? 9.296 -7.499 33.810 1.00 24.27 162 SER B N 1
ATOM 2706 C CA . SER B 1 169 ? 10.492 -8.311 33.662 1.00 22.36 162 SER B CA 1
ATOM 2707 C C . SER B 1 169 ? 10.267 -9.706 34.236 1.00 22.73 162 SER B C 1
ATOM 2708 O O . SER B 1 169 ? 9.601 -9.868 35.261 1.00 23.19 162 SER B O 1
ATOM 2711 N N . CYS B 1 170 ? 10.815 -10.717 33.566 1.00 23.83 163 CYS B N 1
ATOM 2712 C CA . CYS B 1 170 ? 10.772 -12.087 34.076 1.00 21.52 163 CYS B CA 1
ATOM 2713 C C . CYS B 1 170 ? 12.051 -12.369 34.857 1.00 21.94 163 CYS B C 1
ATOM 2714 O O . CYS B 1 170 ? 13.155 -12.265 34.311 1.00 23.00 163 CYS B O 1
ATOM 2717 N N . ALA B 1 171 ? 11.903 -12.735 36.131 1.00 20.03 164 ALA B N 1
ATOM 2718 C CA . ALA B 1 171 ? 13.049 -13.028 36.983 1.00 21.55 164 ALA B CA 1
ATOM 2719 C C . ALA B 1 171 ? 13.543 -14.459 36.820 1.00 21.72 164 ALA B C 1
ATOM 2720 O O . ALA B 1 171 ? 14.560 -14.824 37.420 1.00 23.97 164 ALA B O 1
ATOM 2722 N N . GLY B 1 172 ? 12.839 -15.274 36.049 1.00 19.45 165 GLY B N 1
ATOM 2723 C CA . GLY B 1 172 ? 13.206 -16.654 35.823 1.00 22.62 165 GLY B CA 1
ATOM 2724 C C . GLY B 1 172 ? 12.033 -17.584 36.048 1.00 19.92 165 GLY B C 1
ATOM 2725 O O . GLY B 1 172 ? 10.916 -17.162 36.342 1.00 20.86 165 GLY B O 1
ATOM 2726 N N . LEU B 1 173 ? 12.306 -18.880 35.880 1.00 21.44 166 LEU B N 1
ATOM 2727 C CA . LEU B 1 173 ? 11.344 -19.950 36.111 1.00 16.90 166 LEU B CA 1
ATOM 2728 C C . LEU B 1 173 ? 11.766 -20.774 37.318 1.00 18.27 166 LEU B C 1
ATOM 2729 O O . LEU B 1 173 ? 12.953 -20.866 37.639 1.00 22.84 166 LEU B O 1
ATOM 2734 N N . VAL B 1 174 ? 10.790 -21.406 37.964 1.00 20.42 167 VAL B N 1
ATOM 2735 C CA . VAL B 1 174 ? 11.068 -22.474 38.919 1.00 20.38 167 VAL B CA 1
ATOM 2736 C C . VAL B 1 174 ? 10.168 -23.651 38.581 1.00 17.88 167 VAL B C 1
ATOM 2737 O O . VAL B 1 174 ? 8.953 -23.483 38.433 1.00 19.93 167 VAL B O 1
ATOM 2741 N N . ILE B 1 175 ? 10.758 -24.838 38.451 1.00 19.90 168 ILE B N 1
ATOM 2742 C CA . ILE B 1 175 ? 9.967 -26.055 38.306 1.00 22.34 168 ILE B CA 1
ATOM 2743 C C . ILE B 1 175 ? 9.450 -26.454 39.685 1.00 21.56 168 ILE B C 1
ATOM 2744 O O . ILE B 1 175 ? 10.236 -26.727 40.597 1.00 20.54 168 ILE B O 1
ATOM 2749 N N . GLY B 1 176 ? 8.125 -26.484 39.839 1.00 19.88 169 GLY B N 1
ATOM 2750 C CA . GLY B 1 176 ? 7.536 -26.631 41.161 1.00 19.00 169 GLY B CA 1
ATOM 2751 C C . GLY B 1 176 ? 7.672 -28.026 41.737 1.00 19.98 169 GLY B C 1
ATOM 2752 O O . GLY B 1 176 ? 7.672 -28.198 42.960 1.00 22.71 169 GLY B O 1
ATOM 2753 N N . SER B 1 177 ? 7.792 -29.034 40.878 1.00 20.54 170 SER B N 1
ATOM 2754 C CA . SER B 1 177 ? 7.890 -30.412 41.344 1.00 21.68 170 SER B CA 1
ATOM 2755 C C . SER B 1 177 ? 8.707 -31.181 40.321 1.00 21.72 170 SER B C 1
ATOM 2756 O O . SER B 1 177 ? 8.275 -31.350 39.175 1.00 25.01 170 SER B O 1
ATOM 2759 N N . TRP B 1 178 ? 9.886 -31.641 40.733 1.00 21.97 171 TRP B N 1
ATOM 2760 C CA . TRP B 1 178 ? 10.752 -32.380 39.843 1.00 23.26 171 TRP B CA 1
ATOM 2761 C C . TRP B 1 178 ? 10.597 -33.861 40.144 1.00 27.39 171 TRP B C 1
ATOM 2762 O O . TRP B 1 178 ? 10.899 -34.289 41.277 1.00 24.14 171 TRP B O 1
ATOM 2773 N N . PRO B 1 179 ? 10.117 -34.667 39.193 1.00 28.13 172 PRO B N 1
ATOM 2774 C CA . PRO B 1 179 ? 9.731 -36.048 39.516 1.00 31.38 172 PRO B CA 1
ATOM 2775 C C . PRO B 1 179 ? 10.940 -36.938 39.740 1.00 30.82 172 PRO B C 1
ATOM 2776 O O . PRO B 1 179 ? 12.060 -36.633 39.324 1.00 26.44 172 PRO B O 1
ATOM 2780 N N . ASP B 1 180 ? 10.692 -38.065 40.432 1.00 34.35 173 ASP B N 1
ATOM 2781 C CA . ASP B 1 180 ? 11.725 -39.074 40.624 1.00 32.11 173 ASP B CA 1
ATOM 2782 C C . ASP B 1 180 ? 11.161 -40.470 40.392 1.00 40.74 173 ASP B C 1
ATOM 2783 O O . ASP B 1 180 ? 10.261 -40.908 41.124 1.00 33.65 173 ASP B O 1
ATOM 2788 N N . PRO B 1 181 ? 11.663 -41.204 39.386 1.00 38.66 174 PRO B N 1
ATOM 2789 C CA . PRO B 1 181 ? 12.675 -40.740 38.428 1.00 34.26 174 PRO B CA 1
ATOM 2790 C C . PRO B 1 181 ? 12.052 -39.795 37.399 1.00 32.10 174 PRO B C 1
ATOM 2791 O O . PRO B 1 181 ? 10.835 -39.847 37.227 1.00 36.99 174 PRO B O 1
ATOM 2795 N N . PRO B 1 182 ? 12.863 -38.951 36.752 1.00 32.47 175 PRO B N 1
ATOM 2796 C CA . PRO B 1 182 ? 12.304 -37.885 35.899 1.00 30.12 175 PRO B CA 1
ATOM 2797 C C . PRO B 1 182 ? 11.409 -38.380 34.768 1.00 43.98 175 PRO B C 1
ATOM 2798 O O . PRO B 1 182 ? 10.212 -38.063 34.731 1.00 43.74 175 PRO B O 1
ATOM 2802 N N . GLY B 1 183 ? 11.975 -39.148 33.844 1.00 32.81 176 GLY B N 1
ATOM 2803 C CA . GLY B 1 183 ? 11.274 -39.559 32.643 1.00 33.73 176 GLY B CA 1
ATOM 2804 C C . GLY B 1 183 ? 11.669 -38.719 31.437 1.00 31.63 176 GLY B C 1
ATOM 2805 O O . GLY B 1 183 ? 12.194 -37.609 31.556 1.00 29.83 176 GLY B O 1
ATOM 2806 N N . LEU B 1 184 ? 11.408 -39.267 30.242 1.00 28.08 177 LEU B N 1
ATOM 2807 C CA . LEU B 1 184 ? 11.867 -38.617 29.013 1.00 27.37 177 LEU B CA 1
ATOM 2808 C C . LEU B 1 184 ? 11.210 -37.255 28.815 1.00 23.39 177 LEU B C 1
ATOM 2809 O O . LEU B 1 184 ? 11.872 -36.296 28.391 1.00 27.75 177 LEU B O 1
ATOM 2814 N N . VAL B 1 185 ? 9.912 -37.145 29.109 1.00 28.29 178 VAL B N 1
ATOM 2815 C CA . VAL B 1 185 ? 9.220 -35.871 28.902 1.00 23.98 178 VAL B CA 1
ATOM 2816 C C . VAL B 1 185 ? 9.731 -34.816 29.878 1.00 22.70 178 VAL B C 1
ATOM 2817 O O . VAL B 1 185 ? 10.021 -33.676 29.488 1.00 23.17 178 VAL B O 1
ATOM 2821 N N . ALA B 1 186 ? 9.836 -35.173 31.163 1.00 25.00 179 ALA B N 1
ATOM 2822 C CA . ALA B 1 186 ? 10.331 -34.219 32.153 1.00 20.16 179 ALA B CA 1
ATOM 2823 C C . ALA B 1 186 ? 11.753 -33.779 31.834 1.00 20.08 179 ALA B C 1
ATOM 2824 O O . ALA B 1 186 ? 12.088 -32.591 31.931 1.00 23.12 179 ALA B O 1
ATOM 2826 N N . ALA B 1 187 ? 12.607 -34.723 31.437 1.00 22.87 180 ALA B N 1
ATOM 2827 C CA . ALA B 1 187 ? 13.974 -34.360 31.082 1.00 23.58 180 ALA B CA 1
ATOM 2828 C C . ALA B 1 187 ? 14.006 -33.457 29.860 1.00 21.72 180 ALA B C 1
ATOM 2829 O O . ALA B 1 187 ? 14.735 -32.456 29.829 1.00 23.11 180 ALA B O 1
ATOM 2831 N N . SER B 1 188 ? 13.231 -33.804 28.832 1.00 22.20 181 SER B N 1
ATOM 2832 C CA . SER B 1 188 ? 13.160 -32.957 27.647 1.00 24.79 181 SER B CA 1
ATOM 2833 C C . SER B 1 188 ? 12.628 -31.573 27.990 1.00 23.20 181 SER B C 1
ATOM 2834 O O . SER B 1 188 ? 13.136 -30.557 27.492 1.00 23.10 181 SER B O 1
ATOM 2837 N N . ASN B 1 189 ? 11.603 -31.513 28.843 1.00 23.36 182 ASN B N 1
ATOM 2838 C CA . ASN B 1 189 ? 11.027 -30.220 29.192 1.00 20.92 182 ASN B CA 1
ATOM 2839 C C . ASN B 1 189 ? 12.011 -29.365 29.975 1.00 22.39 182 ASN B C 1
ATOM 2840 O O . ASN B 1 189 ? 12.085 -28.152 29.761 1.00 24.29 182 ASN B O 1
ATOM 2845 N N . ARG B 1 190 ? 12.778 -29.971 30.891 1.00 22.35 183 ARG B N 1
ATOM 2846 C CA . ARG B 1 190 ? 13.738 -29.175 31.645 1.00 22.57 183 ARG B CA 1
ATOM 2847 C C . ARG B 1 190 ? 14.765 -28.526 30.721 1.00 24.45 183 ARG B C 1
ATOM 2848 O O . ARG B 1 190 ? 15.120 -27.355 30.905 1.00 25.36 183 ARG B O 1
ATOM 2856 N N . SER B 1 191 ? 15.234 -29.262 29.701 1.00 21.28 184 SER B N 1
ATOM 2857 C CA . SER B 1 191 ? 16.162 -28.678 28.737 1.00 25.69 184 SER B CA 1
ATOM 2858 C C . SER B 1 191 ? 15.495 -27.571 27.933 1.00 23.01 184 SER B C 1
ATOM 2859 O O . SER B 1 191 ? 16.086 -26.508 27.725 1.00 25.50 184 SER B O 1
ATOM 2862 N N . ALA B 1 192 ? 14.253 -27.797 27.499 1.00 22.98 185 ALA B N 1
ATOM 2863 C CA . ALA B 1 192 ? 13.550 -26.820 26.672 1.00 22.59 185 ALA B CA 1
ATOM 2864 C C . ALA B 1 192 ? 13.201 -25.557 27.455 1.00 22.86 185 ALA B C 1
ATOM 2865 O O . ALA B 1 192 ? 13.283 -24.442 26.921 1.00 24.02 185 ALA B O 1
ATOM 2867 N N . LEU B 1 193 ? 12.787 -25.718 28.714 1.00 20.55 186 LEU B N 1
ATOM 2868 C CA . LEU B 1 193 ? 12.481 -24.566 29.552 1.00 18.40 186 LEU B CA 1
ATOM 2869 C C . LEU B 1 193 ? 13.686 -23.641 29.679 1.00 27.38 186 LEU B C 1
ATOM 2870 O O . LEU B 1 193 ? 13.545 -22.416 29.641 1.00 23.38 186 LEU B O 1
ATOM 2875 N N . ALA B 1 194 ? 14.885 -24.212 29.808 1.00 24.28 187 ALA B N 1
ATOM 2876 C CA . ALA B 1 194 ? 16.085 -23.395 29.910 1.00 26.80 187 ALA B CA 1
ATOM 2877 C C . ALA B 1 194 ? 16.392 -22.646 28.616 1.00 25.08 187 ALA B C 1
ATOM 2878 O O . ALA B 1 194 ? 17.117 -21.645 28.653 1.00 30.19 187 ALA B O 1
ATOM 2880 N N . ARG B 1 195 ? 15.855 -23.095 27.478 1.00 25.00 188 ARG B N 1
ATOM 2881 C CA . ARG B 1 195 ? 15.981 -22.330 26.245 1.00 29.63 188 ARG B CA 1
ATOM 2882 C C . ARG B 1 195 ? 15.019 -21.147 26.197 1.00 30.03 188 ARG B C 1
ATOM 2883 O O . ARG B 1 195 ? 15.182 -20.269 25.344 1.00 32.05 188 ARG B O 1
ATOM 2885 N N . ILE B 1 196 ? 14.050 -21.095 27.107 1.00 25.64 189 ILE B N 1
ATOM 2886 C CA . ILE B 1 196 ? 13.046 -20.037 27.152 1.00 29.27 189 ILE B CA 1
ATOM 2887 C C . ILE B 1 196 ? 13.398 -18.964 28.178 1.00 30.30 189 ILE B C 1
ATOM 2888 O O . ILE B 1 196 ? 13.173 -17.774 27.944 1.00 31.26 189 ILE B O 1
ATOM 2893 N N . ALA B 1 197 ? 13.952 -19.367 29.321 1.00 24.35 190 ALA B N 1
ATOM 2894 C CA . ALA B 1 197 ? 14.278 -18.444 30.401 1.00 23.29 190 ALA B CA 1
ATOM 2895 C C . ALA B 1 197 ? 15.213 -19.161 31.367 1.00 20.76 190 ALA B C 1
ATOM 2896 O O . ALA B 1 197 ? 15.400 -20.376 31.284 1.00 30.67 190 ALA B O 1
ATOM 2898 N N . MET B 1 198 ? 15.805 -18.398 32.294 1.00 22.20 191 MET B N 1
ATOM 2899 C CA . MET B 1 198 ? 16.643 -19.012 33.315 1.00 20.65 191 MET B CA 1
ATOM 2900 C C . MET B 1 198 ? 15.793 -19.898 34.218 1.00 25.10 191 MET B C 1
ATOM 2901 O O . MET B 1 198 ? 14.789 -19.438 34.774 1.00 24.85 191 MET B O 1
ATOM 2906 N N . VAL B 1 199 ? 16.199 -21.157 34.381 1.00 22.83 192 VAL B N 1
ATOM 2907 C CA . VAL B 1 199 ? 15.583 -22.046 35.364 1.00 23.26 192 VAL B CA 1
ATOM 2908 C C . VAL B 1 199 ? 16.336 -21.870 36.681 1.00 25.42 192 VAL B C 1
ATOM 2909 O O . VAL B 1 199 ? 17.478 -22.311 36.826 1.00 26.18 192 VAL B O 1
ATOM 2913 N N . ARG B 1 200 ? 15.693 -21.211 37.645 1.00 20.87 193 ARG B N 1
ATOM 2914 C CA . ARG B 1 200 ? 16.367 -20.854 38.892 1.00 21.94 193 ARG B CA 1
ATOM 2915 C C . ARG B 1 200 ? 16.441 -22.015 39.867 1.00 25.61 193 ARG B C 1
ATOM 2916 O O . ARG B 1 200 ? 17.339 -22.041 40.718 1.00 23.49 193 ARG B O 1
ATOM 2924 N N . ALA B 1 201 ? 15.485 -22.937 39.801 1.00 21.07 194 ALA B N 1
ATOM 2925 C CA . ALA B 1 201 ? 15.459 -24.094 40.684 1.00 20.43 194 ALA B CA 1
ATOM 2926 C C . ALA B 1 201 ? 14.477 -25.103 40.118 1.00 23.88 194 ALA B C 1
ATOM 2927 O O . ALA B 1 201 ? 13.613 -24.766 39.305 1.00 21.17 194 ALA B O 1
ATOM 2929 N N . ALA B 1 202 ? 14.623 -26.347 40.564 1.00 20.73 195 ALA B N 1
ATOM 2930 C CA . ALA B 1 202 ? 13.646 -27.405 40.324 1.00 18.99 195 ALA B CA 1
ATOM 2931 C C . ALA B 1 202 ? 13.460 -28.125 41.651 1.00 21.02 195 ALA B C 1
ATOM 2932 O O . ALA B 1 202 ? 14.348 -28.869 42.085 1.00 24.55 195 ALA B O 1
ATOM 2934 N N . LEU B 1 203 ? 12.335 -27.886 42.306 1.00 19.29 196 LEU B N 1
ATOM 2935 C CA . LEU B 1 203 ? 12.142 -28.410 43.661 1.00 20.31 196 LEU B CA 1
ATOM 2936 C C . LEU B 1 203 ? 11.800 -29.895 43.595 1.00 21.24 196 LEU B C 1
ATOM 2937 O O . LEU B 1 203 ? 10.911 -30.286 42.833 1.00 20.90 196 LEU B O 1
ATOM 2942 N N . PRO B 1 204 ? 12.488 -30.748 44.356 1.00 22.91 197 PRO B N 1
ATOM 2943 C CA . PRO B 1 204 ? 12.173 -32.179 44.320 1.00 21.88 197 PRO B CA 1
ATOM 2944 C C . PRO B 1 204 ? 10.714 -32.441 44.649 1.00 18.37 197 PRO B C 1
ATOM 2945 O O . PRO B 1 204 ? 10.121 -31.780 45.509 1.00 21.18 197 PRO B O 1
ATOM 2949 N N . ALA B 1 205 ? 10.139 -33.420 43.951 1.00 20.75 198 ALA B N 1
ATOM 2950 C CA . ALA B 1 205 ? 8.785 -33.853 44.258 1.00 18.88 198 ALA B CA 1
ATOM 2951 C C . ALA B 1 205 ? 8.690 -34.244 45.728 1.00 23.04 198 ALA B C 1
ATOM 2952 O O . ALA B 1 205 ? 9.583 -34.902 46.268 1.00 23.50 198 ALA B O 1
ATOM 2954 N N . GLY B 1 206 ? 7.615 -33.802 46.382 1.00 24.02 199 GLY B N 1
ATOM 2955 C CA . GLY B 1 206 ? 7.382 -34.095 47.784 1.00 24.26 199 GLY B CA 1
ATOM 2956 C C . GLY B 1 206 ? 7.931 -33.071 48.751 1.00 19.98 199 GLY B C 1
ATOM 2957 O O . GLY B 1 206 ? 7.731 -33.223 49.965 1.00 24.78 199 GLY B O 1
ATOM 2958 N N . ALA B 1 207 ? 8.599 -32.024 48.251 1.00 20.75 200 ALA B N 1
ATOM 2959 C CA . ALA B 1 207 ? 9.263 -31.060 49.126 1.00 21.97 200 ALA B CA 1
ATOM 2960 C C . ALA B 1 207 ? 8.282 -30.377 50.072 1.00 20.62 200 ALA B C 1
ATOM 2961 O O . ALA B 1 207 ? 8.658 -29.992 51.187 1.00 23.04 200 ALA B O 1
ATOM 2963 N N . ALA B 1 208 ? 7.017 -30.246 49.671 1.00 24.69 201 ALA B N 1
ATOM 2964 C CA . ALA B 1 208 ? 6.042 -29.570 50.520 1.00 27.70 201 ALA B CA 1
ATOM 2965 C C . ALA B 1 208 ? 5.745 -30.318 51.817 1.00 26.31 201 ALA B C 1
ATOM 2966 O O . ALA B 1 208 ? 5.153 -29.729 52.727 1.00 25.91 201 ALA B O 1
ATOM 2968 N N . SER B 1 209 ? 6.140 -31.583 51.923 1.00 23.32 202 SER B N 1
ATOM 2969 C CA . SER B 1 209 ? 5.894 -32.391 53.113 1.00 27.02 202 SER B CA 1
ATOM 2970 C C . SER B 1 209 ? 7.055 -32.374 54.099 1.00 28.38 202 SER B C 1
ATOM 2971 O O . SER B 1 209 ? 6.941 -32.974 55.173 1.00 26.52 202 SER B O 1
ATOM 2974 N N . LEU B 1 210 ? 8.156 -31.704 53.767 1.00 23.87 203 LEU B N 1
ATOM 2975 C CA . LEU B 1 210 ? 9.337 -31.681 54.621 1.00 21.02 203 LEU B CA 1
ATOM 2976 C C . LEU B 1 210 ? 9.090 -30.872 55.888 1.00 26.96 203 LEU B C 1
ATOM 2977 O O . LEU B 1 210 ? 8.293 -29.927 55.906 1.00 25.10 203 LEU B O 1
ATOM 2982 N N . ASP B 1 211 ? 9.796 -31.241 56.957 1.00 25.07 204 ASP B N 1
ATOM 2983 C CA . ASP B 1 211 ? 9.768 -30.393 58.136 1.00 22.64 204 ASP B CA 1
ATOM 2984 C C . ASP B 1 211 ? 10.652 -29.173 57.896 1.00 24.82 204 ASP B C 1
ATOM 2985 O O . ASP B 1 211 ? 11.349 -29.074 56.887 1.00 23.46 204 ASP B O 1
ATOM 2990 N N . ALA B 1 212 ? 10.602 -28.213 58.824 1.00 24.95 205 ALA B N 1
ATOM 2991 C CA . ALA B 1 212 ? 11.253 -26.933 58.566 1.00 25.31 205 ALA B CA 1
ATOM 2992 C C . ALA B 1 212 ? 12.751 -27.095 58.340 1.00 23.95 205 ALA B C 1
ATOM 2993 O O . ALA B 1 212 ? 13.319 -26.472 57.436 1.00 23.54 205 ALA B O 1
ATOM 2995 N N . GLY B 1 213 ? 13.414 -27.930 59.146 1.00 25.13 206 GLY B N 1
ATOM 2996 C CA . GLY B 1 213 ? 14.850 -28.093 58.984 1.00 24.11 206 GLY B CA 1
ATOM 2997 C C . GLY B 1 213 ? 15.212 -28.741 57.660 1.00 23.04 206 GLY B C 1
ATOM 2998 O O . GLY B 1 213 ? 16.140 -28.306 56.974 1.00 24.53 206 GLY B O 1
ATOM 2999 N N . ASP B 1 214 ? 14.490 -29.797 57.296 1.00 20.95 207 ASP B N 1
ATOM 3000 C CA . ASP B 1 214 ? 14.745 -30.477 56.026 1.00 21.01 207 ASP B CA 1
ATOM 3001 C C . ASP B 1 214 ? 14.410 -29.572 54.847 1.00 26.90 207 ASP B C 1
ATOM 3002 O O . ASP B 1 214 ? 15.116 -29.574 53.826 1.00 22.96 207 ASP B O 1
ATOM 3007 N N . PHE B 1 215 ? 13.333 -28.787 54.976 1.00 22.80 208 PHE B N 1
ATOM 3008 C CA . PHE B 1 215 ? 12.954 -27.874 53.901 1.00 22.90 208 PHE B CA 1
ATOM 3009 C C . PHE B 1 215 ? 13.997 -26.784 53.711 1.00 21.80 208 PHE B C 1
ATOM 3010 O O . PHE B 1 215 ? 14.274 -26.369 52.578 1.00 21.97 208 PHE B O 1
ATOM 3018 N N . ALA B 1 216 ? 14.585 -26.299 54.808 1.00 22.06 209 ALA B N 1
ATOM 3019 C CA . ALA B 1 216 ? 15.628 -25.289 54.686 1.00 22.06 209 ALA B CA 1
ATOM 3020 C C . ALA B 1 216 ? 16.850 -25.848 53.967 1.00 21.19 209 ALA B C 1
ATOM 3021 O O . ALA B 1 216 ? 17.449 -25.167 53.130 1.00 22.54 209 ALA B O 1
ATOM 3023 N N . ALA B 1 217 ? 17.239 -27.086 54.286 1.00 25.34 210 ALA B N 1
ATOM 3024 C CA . ALA B 1 217 ? 18.383 -27.686 53.606 1.00 25.94 210 ALA B CA 1
ATOM 3025 C C . ALA B 1 217 ? 18.104 -27.864 52.118 1.00 27.07 210 ALA B C 1
ATOM 3026 O O . ALA B 1 217 ? 18.943 -27.525 51.272 1.00 27.20 210 ALA B O 1
ATOM 3028 N N . MET B 1 218 ? 16.922 -28.387 51.787 1.00 21.39 211 MET B N 1
ATOM 3029 C CA . MET B 1 218 ? 16.498 -28.492 50.393 1.00 21.42 211 MET B CA 1
ATOM 3030 C C . MET B 1 218 ? 16.563 -27.136 49.695 1.00 23.61 211 MET B C 1
ATOM 3031 O O . MET B 1 218 ? 17.138 -27.010 48.607 1.00 22.92 211 MET B O 1
ATOM 3036 N N . SER B 1 219 ? 15.998 -26.099 50.327 1.00 21.25 212 SER B N 1
ATOM 3037 C CA . SER B 1 219 ? 15.892 -24.783 49.699 1.00 20.15 212 SER B CA 1
ATOM 3038 C C . SER B 1 219 ? 17.256 -24.165 49.424 1.00 21.45 212 SER B C 1
ATOM 3039 O O . SER B 1 219 ? 17.470 -23.563 48.363 1.00 24.74 212 SER B O 1
ATOM 3042 N N . ALA B 1 220 ? 18.180 -24.260 50.385 1.00 25.54 213 ALA B N 1
ATOM 3043 C CA . ALA B 1 220 ? 19.494 -23.663 50.190 1.00 24.82 213 ALA B CA 1
ATOM 3044 C C . ALA B 1 220 ? 20.241 -24.324 49.042 1.00 25.16 213 ALA B C 1
ATOM 3045 O O . ALA B 1 220 ? 21.030 -23.667 48.355 1.00 31.69 213 ALA B O 1
ATOM 3047 N N . ALA B 1 221 ? 20.013 -25.618 48.826 1.00 24.56 214 ALA B N 1
ATOM 3048 C CA . ALA B 1 221 ? 20.692 -26.323 47.751 1.00 22.76 214 ALA B CA 1
ATOM 3049 C C . ALA B 1 221 ? 19.995 -26.146 46.409 1.00 28.07 214 ALA B C 1
ATOM 3050 O O . ALA B 1 221 ? 20.614 -26.378 45.364 1.00 29.14 214 ALA B O 1
ATOM 3052 N N . ALA B 1 222 ? 18.727 -25.741 46.414 1.00 26.10 215 ALA B N 1
ATOM 3053 C CA . ALA B 1 222 ? 17.949 -25.700 45.180 1.00 23.42 215 ALA B CA 1
ATOM 3054 C C . ALA B 1 222 ? 18.246 -24.464 44.339 1.00 22.71 215 ALA B C 1
ATOM 3055 O O . ALA B 1 222 ? 18.089 -24.506 43.110 1.00 24.07 215 ALA B O 1
ATOM 3057 N N . PHE B 1 223 ? 18.655 -23.363 44.965 1.00 23.96 216 PHE B N 1
ATOM 3058 C CA . PHE B 1 223 ? 18.896 -22.101 44.282 1.00 28.67 216 PHE B CA 1
ATOM 3059 C C . PHE B 1 223 ? 20.381 -21.774 44.287 1.00 31.84 216 PHE B C 1
ATOM 3060 O O . PHE B 1 223 ? 21.090 -22.064 45.255 1.00 32.12 216 PHE B O 1
ATOM 3068 N N . ASP B 1 224 ? 20.833 -21.123 43.214 1.00 29.38 217 ASP B N 1
ATOM 3069 C CA . ASP B 1 224 ? 22.191 -20.593 43.168 1.00 30.24 217 ASP B CA 1
ATOM 3070 C C . ASP B 1 224 ? 22.333 -19.495 44.220 1.00 27.44 217 ASP B C 1
ATOM 3071 O O . ASP B 1 224 ? 21.590 -18.509 44.198 1.00 28.43 217 ASP B O 1
ATOM 3076 N N . ARG B 1 225 ? 23.278 -19.668 45.151 1.00 31.65 218 ARG B N 1
ATOM 3077 C CA . ARG B 1 225 ? 23.413 -18.713 46.248 1.00 34.84 218 ARG B CA 1
ATOM 3078 C C . ARG B 1 225 ? 23.730 -17.308 45.749 1.00 31.11 218 ARG B C 1
ATOM 3079 O O . ARG B 1 225 ? 23.303 -16.322 46.362 1.00 33.00 218 ARG B O 1
ATOM 3081 N N . ASN B 1 226 ? 24.464 -17.192 44.640 1.00 28.53 219 ASN B N 1
ATOM 3082 C CA . ASN B 1 226 ? 24.805 -15.873 44.116 1.00 28.93 219 ASN B CA 1
ATOM 3083 C C . ASN B 1 226 ? 23.586 -15.171 43.530 1.00 28.44 219 ASN B C 1
ATOM 3084 O O . ASN B 1 226 ? 23.476 -13.944 43.612 1.00 29.90 219 ASN B O 1
ATOM 3089 N N . TRP B 1 227 ? 22.664 -15.922 42.923 1.00 28.02 220 TRP B N 1
ATOM 3090 C CA . TRP B 1 227 ? 21.461 -15.282 42.398 1.00 28.27 220 TRP B CA 1
ATOM 3091 C C . TRP B 1 227 ? 20.580 -14.777 43.531 1.00 26.52 220 TRP B C 1
ATOM 3092 O O . TRP B 1 227 ? 20.059 -13.656 43.467 1.00 27.48 220 TRP B O 1
ATOM 3103 N N . VAL B 1 228 ? 20.402 -15.597 44.573 1.00 27.05 221 VAL B N 1
ATOM 3104 C CA . VAL B 1 228 ? 19.573 -15.198 45.707 1.00 24.27 221 VAL B CA 1
ATOM 3105 C C . VAL B 1 228 ? 20.132 -13.938 46.349 1.00 26.44 221 VAL B C 1
ATOM 3106 O O . VAL B 1 228 ? 19.414 -12.950 46.551 1.00 28.06 221 VAL B O 1
ATOM 3110 N N . ALA B 1 229 ? 21.431 -13.946 46.657 1.00 34.02 222 ALA B N 1
ATOM 3111 C CA . ALA B 1 229 ? 22.045 -12.775 47.281 1.00 33.87 222 ALA B CA 1
ATOM 3112 C C . ALA B 1 229 ? 21.932 -11.543 46.393 1.00 40.47 222 ALA B C 1
ATOM 3113 O O . ALA B 1 229 ? 21.757 -10.426 46.898 1.00 44.13 222 ALA B O 1
ATOM 3115 N N . GLY B 1 230 ? 21.999 -11.724 45.075 1.00 30.32 223 GLY B N 1
ATOM 3116 C CA . GLY B 1 230 ? 21.872 -10.610 44.158 1.00 31.57 223 GLY B CA 1
ATOM 3117 C C . GLY B 1 230 ? 20.482 -10.014 44.072 1.00 33.20 223 GLY B C 1
ATOM 3118 O O . GLY B 1 230 ? 20.329 -8.944 43.472 1.00 31.77 223 GLY B O 1
ATOM 3119 N N . LEU B 1 231 ? 19.473 -10.669 44.656 1.00 34.58 224 LEU B N 1
ATOM 3120 C CA . LEU B 1 231 ? 18.101 -10.189 44.511 1.00 31.65 224 LEU B CA 1
ATOM 3121 C C . LEU B 1 231 ? 17.873 -8.877 45.249 1.00 26.61 224 LEU B C 1
ATOM 3122 O O . LEU B 1 231 ? 17.031 -8.074 44.830 1.00 30.74 224 LEU B O 1
ATOM 3127 N N . VAL B 1 232 ? 18.608 -8.639 46.328 1.00 27.31 225 VAL B N 1
ATOM 3128 C CA . VAL B 1 232 ? 18.436 -7.435 47.134 1.00 31.54 225 VAL B CA 1
ATOM 3129 C C . VAL B 1 232 ? 19.751 -6.672 47.224 1.00 39.27 225 VAL B C 1
ATOM 3130 O O . VAL B 1 232 ? 20.804 -7.273 47.433 1.00 39.89 225 VAL B O 1
ATOM 3134 N N . HIS C 1 5 ? -34.783 -16.563 28.575 1.00 42.61 -2 HIS C N 1
ATOM 3135 C CA . HIS C 1 5 ? -35.814 -15.725 29.175 1.00 39.86 -2 HIS C CA 1
ATOM 3136 C C . HIS C 1 5 ? -35.352 -15.127 30.491 1.00 44.54 -2 HIS C C 1
ATOM 3137 O O . HIS C 1 5 ? -36.147 -14.527 31.217 1.00 38.17 -2 HIS C O 1
ATOM 3144 N N . HIS C 1 6 ? -34.072 -15.302 30.803 1.00 34.74 -1 HIS C N 1
ATOM 3145 C CA . HIS C 1 6 ? -33.560 -14.818 32.076 1.00 33.07 -1 HIS C CA 1
ATOM 3146 C C . HIS C 1 6 ? -33.469 -13.294 32.072 1.00 35.61 -1 HIS C C 1
ATOM 3147 O O . HIS C 1 6 ? -33.401 -12.648 31.019 1.00 37.25 -1 HIS C O 1
ATOM 3154 N N . GLY C 1 7 ? -33.493 -12.722 33.277 1.00 36.14 0 GLY C N 1
ATOM 3155 C CA . GLY C 1 7 ? -33.298 -11.293 33.453 1.00 28.91 0 GLY C CA 1
ATOM 3156 C C . GLY C 1 7 ? -34.431 -10.464 32.874 1.00 30.08 0 GLY C C 1
ATOM 3157 O O . GLY C 1 7 ? -35.580 -10.904 32.762 1.00 28.57 0 GLY C O 1
ATOM 3158 N N . GLY C 1 8 ? -34.096 -9.235 32.501 1.00 29.41 1 GLY C N 1
ATOM 3159 C CA . GLY C 1 8 ? -35.069 -8.357 31.893 1.00 26.20 1 GLY C CA 1
ATOM 3160 C C . GLY C 1 8 ? -34.778 -8.102 30.431 1.00 30.59 1 GLY C C 1
ATOM 3161 O O . GLY C 1 8 ? -34.432 -9.023 29.680 1.00 29.11 1 GLY C O 1
ATOM 3162 N N . THR C 1 9 ? -34.916 -6.858 30.003 1.00 26.62 2 THR C N 1
ATOM 3163 C CA . THR C 1 9 ? -34.664 -6.496 28.616 1.00 27.80 2 THR C CA 1
ATOM 3164 C C . THR C 1 9 ? -33.441 -5.593 28.567 1.00 31.36 2 THR C C 1
ATOM 3165 O O . THR C 1 9 ? -33.418 -4.538 29.212 1.00 29.15 2 THR C O 1
ATOM 3169 N N . ILE C 1 10 ? -32.422 -6.030 27.832 1.00 27.06 3 ILE C N 1
ATOM 3170 C CA . ILE C 1 10 ? -31.273 -5.202 27.494 1.00 25.41 3 ILE C CA 1
ATOM 3171 C C . ILE C 1 10 ? -31.464 -4.724 26.064 1.00 23.35 3 ILE C C 1
ATOM 3172 O O . ILE C 1 10 ? -31.796 -5.515 25.168 1.00 23.90 3 ILE C O 1
ATOM 3177 N N . LEU C 1 11 ? -31.262 -3.433 25.844 1.00 22.97 4 LEU C N 1
ATOM 3178 C CA . LEU C 1 11 ? -31.391 -2.838 24.524 1.00 22.25 4 LEU C CA 1
ATOM 3179 C C . LEU C 1 11 ? -30.177 -1.952 24.318 1.00 26.29 4 LEU C C 1
ATOM 3180 O O . LEU C 1 11 ? -29.962 -1.019 25.099 1.00 25.49 4 LEU C O 1
ATOM 3185 N N . VAL C 1 12 ? -29.368 -2.247 23.297 1.00 23.79 5 VAL C N 1
ATOM 3186 C CA . VAL C 1 12 ? -28.279 -1.333 22.977 1.00 22.36 5 VAL C CA 1
ATOM 3187 C C . VAL C 1 12 ? -28.846 -0.197 22.145 1.00 23.07 5 VAL C C 1
ATOM 3188 O O . VAL C 1 12 ? -29.739 -0.391 21.311 1.00 23.16 5 VAL C O 1
ATOM 3192 N N . VAL C 1 13 ? -28.368 1.005 22.414 1.00 20.11 6 VAL C N 1
ATOM 3193 C CA . VAL C 1 13 ? -28.781 2.182 21.667 1.00 21.75 6 VAL C CA 1
ATOM 3194 C C . VAL C 1 13 ? -27.557 2.631 20.895 1.00 21.20 6 VAL C C 1
ATOM 3195 O O . VAL C 1 13 ? -26.578 3.102 21.485 1.00 20.84 6 VAL C O 1
ATOM 3199 N N . THR C 1 14 ? -27.588 2.429 19.589 1.00 18.53 7 THR C N 1
ATOM 3200 C CA . THR C 1 14 ? -26.486 2.792 18.716 1.00 18.47 7 THR C CA 1
ATOM 3201 C C . THR C 1 14 ? -26.933 3.937 17.809 1.00 21.02 7 THR C C 1
ATOM 3202 O O . THR C 1 14 ? -28.015 4.511 17.976 1.00 21.99 7 THR C O 1
ATOM 3206 N N . GLY C 1 15 ? -26.083 4.297 16.856 1.00 21.44 8 GLY C N 1
ATOM 3207 C CA . GLY C 1 15 ? -26.419 5.355 15.926 1.00 20.65 8 GLY C CA 1
ATOM 3208 C C . GLY C 1 15 ? -25.721 5.109 14.606 1.00 21.67 8 GLY C C 1
ATOM 3209 O O . GLY C 1 15 ? -24.845 4.251 14.488 1.00 21.32 8 GLY C O 1
ATOM 3210 N N . THR C 1 16 ? -26.130 5.873 13.595 1.00 18.87 9 THR C N 1
ATOM 3211 C CA . THR C 1 16 ? -25.402 5.815 12.340 1.00 20.83 9 THR C CA 1
ATOM 3212 C C . THR C 1 16 ? -24.006 6.403 12.464 1.00 21.01 9 THR C C 1
ATOM 3213 O O . THR C 1 16 ? -23.173 6.188 11.576 1.00 21.47 9 THR C O 1
ATOM 3217 N N . GLY C 1 17 ? -23.736 7.136 13.536 1.00 21.19 10 GLY C N 1
ATOM 3218 C CA . GLY C 1 17 ? -22.445 7.767 13.705 1.00 22.38 10 GLY C CA 1
ATOM 3219 C C . GLY C 1 17 ? -22.369 8.512 15.022 1.00 22.89 10 GLY C C 1
ATOM 3220 O O . GLY C 1 17 ? -23.037 8.153 15.999 1.00 20.83 10 GLY C O 1
ATOM 3221 N N . THR C 1 18 ? -21.546 9.544 15.077 1.00 21.12 11 THR C N 1
ATOM 3222 C CA . THR C 1 18 ? -21.431 10.322 16.299 1.00 24.34 11 THR C CA 1
ATOM 3223 C C . THR C 1 18 ? -22.154 11.659 16.135 1.00 23.91 11 THR C C 1
ATOM 3224 O O . THR C 1 18 ? -22.266 12.196 15.030 1.00 24.82 11 THR C O 1
ATOM 3228 N N . GLY C 1 19 ? -22.705 12.153 17.241 1.00 22.40 12 GLY C N 1
ATOM 3229 C CA . GLY C 1 19 ? -23.442 13.405 17.212 1.00 26.12 12 GLY C CA 1
ATOM 3230 C C . GLY C 1 19 ? -24.803 13.328 16.562 1.00 26.79 12 GLY C C 1
ATOM 3231 O O . GLY C 1 19 ? -25.311 14.349 16.083 1.00 27.65 12 GLY C O 1
ATOM 3232 N N . VAL C 1 20 ? -25.416 12.141 16.532 1.00 20.76 13 VAL C N 1
ATOM 3233 C CA . VAL C 1 20 ? -26.692 11.947 15.848 1.00 21.30 13 VAL C CA 1
ATOM 3234 C C . VAL C 1 20 ? -27.876 11.920 16.798 1.00 20.45 13 VAL C C 1
ATOM 3235 O O . VAL C 1 20 ? -29.025 11.872 16.331 1.00 23.26 13 VAL C O 1
ATOM 3239 N N . GLY C 1 21 ? -27.639 11.918 18.108 1.00 20.47 14 GLY C N 1
ATOM 3240 C CA . GLY C 1 21 ? -28.714 11.967 19.081 1.00 23.43 14 GLY C CA 1
ATOM 3241 C C . GLY C 1 21 ? -28.840 10.775 20.013 1.00 21.82 14 GLY C C 1
ATOM 3242 O O . GLY C 1 21 ? -29.875 10.631 20.667 1.00 23.29 14 GLY C O 1
ATOM 3243 N N . LYS C 1 22 ? -27.810 9.923 20.102 1.00 21.00 15 LYS C N 1
ATOM 3244 C CA . LYS C 1 22 ? -27.896 8.738 20.958 1.00 21.16 15 LYS C CA 1
ATOM 3245 C C . LYS C 1 22 ? -28.246 9.105 22.397 1.00 21.20 15 LYS C C 1
ATOM 3246 O O . LYS C 1 22 ? -29.100 8.467 23.023 1.00 22.52 15 LYS C O 1
ATOM 3252 N N . THR C 1 23 ? -27.592 10.135 22.942 1.00 23.96 16 THR C N 1
ATOM 3253 C CA . THR C 1 23 ? -27.764 10.445 24.356 1.00 24.19 16 THR C CA 1
ATOM 3254 C C . THR C 1 23 ? -29.165 10.965 24.635 1.00 24.37 16 THR C C 1
ATOM 3255 O O . THR C 1 23 ? -29.826 10.519 25.583 1.00 23.75 16 THR C O 1
ATOM 3259 N N . VAL C 1 24 ? -29.635 11.911 23.819 1.00 23.16 17 VAL C N 1
ATOM 3260 C CA . VAL C 1 24 ? -30.974 12.446 24.036 1.00 21.93 17 VAL C CA 1
ATOM 3261 C C . VAL C 1 24 ? -32.021 11.374 23.773 1.00 23.73 17 VAL C C 1
ATOM 3262 O O . VAL C 1 24 ? -33.060 11.343 24.442 1.00 23.92 17 VAL C O 1
ATOM 3266 N N . VAL C 1 25 ? -31.756 10.444 22.847 1.00 21.49 18 VAL C N 1
ATOM 3267 C CA . VAL C 1 25 ? -32.692 9.344 22.638 1.00 25.10 18 VAL C CA 1
ATOM 3268 C C . VAL C 1 25 ? -32.707 8.405 23.844 1.00 23.72 18 VAL C C 1
ATOM 3269 O O . VAL C 1 25 ? -33.773 7.960 24.284 1.00 22.76 18 VAL C O 1
ATOM 3273 N N . CYS C 1 26 ? -31.534 8.062 24.379 1.00 23.28 19 CYS C N 1
ATOM 3274 C CA . CYS C 1 26 ? -31.500 7.256 25.599 1.00 22.70 19 CYS C CA 1
ATOM 3275 C C . CYS C 1 26 ? -32.302 7.922 26.704 1.00 27.02 19 CYS C C 1
ATOM 3276 O O . CYS C 1 26 ? -33.111 7.275 27.378 1.00 26.72 19 CYS C O 1
ATOM 3279 N N . ALA C 1 27 ? -32.100 9.230 26.885 1.00 23.25 20 ALA C N 1
ATOM 3280 C CA . ALA C 1 27 ? -32.848 9.966 27.898 1.00 28.99 20 ALA C CA 1
ATOM 3281 C C . ALA C 1 27 ? -34.347 9.927 27.625 1.00 25.15 20 ALA C C 1
ATOM 3282 O O . ALA C 1 27 ? -35.145 9.723 28.550 1.00 27.45 20 ALA C O 1
ATOM 3284 N N . ALA C 1 28 ? -34.750 10.125 26.363 1.00 24.46 21 ALA C N 1
ATOM 3285 C CA . ALA C 1 28 ? -36.175 10.170 26.041 1.00 22.30 21 ALA C CA 1
ATOM 3286 C C . ALA C 1 28 ? -36.834 8.812 26.240 1.00 31.82 21 ALA C C 1
ATOM 3287 O O . ALA C 1 28 ? -37.924 8.725 26.818 1.00 30.64 21 ALA C O 1
ATOM 3289 N N . LEU C 1 29 ? -36.189 7.737 25.779 1.00 24.91 22 LEU C N 1
ATOM 3290 C CA . LEU C 1 29 ? -36.743 6.406 26.001 1.00 24.36 22 LEU C CA 1
ATOM 3291 C C . LEU C 1 29 ? -36.772 6.057 27.489 1.00 26.75 22 LEU C C 1
ATOM 3292 O O . LEU C 1 29 ? -37.767 5.506 27.983 1.00 28.20 22 LEU C O 1
ATOM 3297 N N . ALA C 1 30 ? -35.699 6.378 28.224 1.00 26.03 23 ALA C N 1
ATOM 3298 C CA . ALA C 1 30 ? -35.690 6.131 29.663 1.00 27.64 23 ALA C CA 1
ATOM 3299 C C . ALA C 1 30 ? -36.840 6.858 30.345 1.00 31.78 23 ALA C C 1
ATOM 3300 O O . ALA C 1 30 ? -37.515 6.292 31.211 1.00 27.68 23 ALA C O 1
ATOM 3302 N N . SER C 1 31 ? -37.089 8.109 29.949 1.00 28.54 24 SER C N 1
ATOM 3303 C CA . SER C 1 31 ? -38.199 8.862 30.527 1.00 33.16 24 SER C CA 1
ATOM 3304 C C . SER C 1 31 ? -39.539 8.225 30.176 1.00 32.95 24 SER C C 1
ATOM 3305 O O . SER C 1 31 ? -40.395 8.041 31.050 1.00 34.13 24 SER C O 1
ATOM 3308 N N . ALA C 1 32 ? -39.740 7.890 28.896 1.00 31.20 25 ALA C N 1
ATOM 3309 C CA . ALA C 1 32 ? -40.980 7.237 28.481 1.00 32.89 25 ALA C CA 1
ATOM 3310 C C . ALA C 1 32 ? -41.187 5.927 29.231 1.00 41.81 25 ALA C C 1
ATOM 3311 O O . ALA C 1 32 ? -42.314 5.592 29.620 1.00 36.12 25 ALA C O 1
ATOM 3313 N N . ALA C 1 33 ? -40.109 5.175 29.444 1.00 31.53 26 ALA C N 1
ATOM 3314 C CA . ALA C 1 33 ? -40.231 3.902 30.146 1.00 39.78 26 ALA C CA 1
ATOM 3315 C C . ALA C 1 33 ? -40.516 4.115 31.628 1.00 38.00 26 ALA C C 1
ATOM 3316 O O . ALA C 1 33 ? -41.334 3.395 32.216 1.00 39.35 26 ALA C O 1
ATOM 3318 N N . ARG C 1 34 ? -39.857 5.098 32.249 1.00 32.22 27 ARG C N 1
ATOM 3319 C CA . ARG C 1 34 ? -40.160 5.419 33.642 1.00 36.85 27 ARG C CA 1
ATOM 3320 C C . ARG C 1 34 ? -41.614 5.843 33.808 1.00 41.69 27 ARG C C 1
ATOM 3321 O O . ARG C 1 34 ? -42.257 5.500 34.807 1.00 36.18 27 ARG C O 1
ATOM 3329 N N . GLN C 1 35 ? -42.153 6.589 32.839 1.00 39.80 28 GLN C N 1
ATOM 3330 C CA . GLN C 1 35 ? -43.543 7.019 32.930 1.00 37.99 28 GLN C CA 1
ATOM 3331 C C . GLN C 1 35 ? -44.511 5.874 32.664 1.00 48.59 28 GLN C C 1
ATOM 3332 O O . GLN C 1 35 ? -45.686 5.973 33.033 1.00 45.08 28 GLN C O 1
ATOM 3338 N N . ALA C 1 36 ? -44.045 4.790 32.051 1.00 41.03 29 ALA C N 1
ATOM 3339 C CA . ALA C 1 36 ? -44.838 3.580 31.897 1.00 44.60 29 ALA C CA 1
ATOM 3340 C C . ALA C 1 36 ? -44.679 2.624 33.074 1.00 44.00 29 ALA C C 1
ATOM 3341 O O . ALA C 1 36 ? -45.167 1.491 33.006 1.00 57.73 29 ALA C O 1
ATOM 3343 N N . GLY C 1 37 ? -44.004 3.048 34.143 1.00 42.10 30 GLY C N 1
ATOM 3344 C CA . GLY C 1 37 ? -43.821 2.221 35.319 1.00 40.58 30 GLY C CA 1
ATOM 3345 C C . GLY C 1 37 ? -42.673 1.237 35.255 1.00 45.36 30 GLY C C 1
ATOM 3346 O O . GLY C 1 37 ? -42.552 0.396 36.154 1.00 49.48 30 GLY C O 1
ATOM 3347 N N . ILE C 1 38 ? -41.821 1.320 34.232 1.00 38.51 31 ILE C N 1
ATOM 3348 C CA . ILE C 1 38 ? -40.708 0.398 34.033 1.00 34.57 31 ILE C CA 1
ATOM 3349 C C . ILE C 1 38 ? -39.508 0.852 34.856 1.00 35.51 31 ILE C C 1
ATOM 3350 O O . ILE C 1 38 ? -39.185 2.045 34.918 1.00 36.02 31 ILE C O 1
ATOM 3355 N N . ASP C 1 39 ? -38.849 -0.111 35.492 1.00 29.63 32 ASP C N 1
ATOM 3356 C CA . ASP C 1 39 ? -37.557 0.115 36.130 1.00 30.75 32 ASP C CA 1
ATOM 3357 C C . ASP C 1 39 ? -36.478 0.234 35.053 1.00 35.37 32 ASP C C 1
ATOM 3358 O O . ASP C 1 39 ? -36.296 -0.689 34.252 1.00 29.38 32 ASP C O 1
ATOM 3363 N N . VAL C 1 40 ? -35.772 1.366 35.014 1.00 29.78 33 VAL C N 1
ATOM 3364 C CA . VAL C 1 40 ? -34.862 1.684 33.912 1.00 24.70 33 VAL C CA 1
ATOM 3365 C C . VAL C 1 40 ? -33.463 1.909 34.466 1.00 28.59 33 VAL C C 1
ATOM 3366 O O . VAL C 1 40 ? -33.285 2.654 35.436 1.00 29.67 33 VAL C O 1
ATOM 3370 N N . ALA C 1 41 ? -32.475 1.267 33.849 1.00 23.19 34 ALA C N 1
ATOM 3371 C CA . ALA C 1 41 ? -31.070 1.562 34.083 1.00 25.54 34 ALA C CA 1
ATOM 3372 C C . ALA C 1 41 ? -30.438 1.963 32.759 1.00 25.85 34 ALA C C 1
ATOM 3373 O O . ALA C 1 41 ? -30.862 1.501 31.697 1.00 23.30 34 ALA C O 1
ATOM 3375 N N . VAL C 1 42 ? -29.439 2.845 32.819 1.00 25.49 35 VAL C N 1
ATOM 3376 C CA . VAL C 1 42 ? -28.714 3.276 31.627 1.00 25.22 35 VAL C CA 1
ATOM 3377 C C . VAL C 1 42 ? -27.226 3.072 31.860 1.00 25.84 35 VAL C C 1
ATOM 3378 O O . VAL C 1 42 ? -26.701 3.417 32.925 1.00 24.68 35 VAL C O 1
ATOM 3382 N N . CYS C 1 43 ? -26.554 2.514 30.856 1.00 24.67 36 CYS C N 1
ATOM 3383 C CA . CYS C 1 43 ? -25.158 2.108 30.928 1.00 23.64 36 CYS C CA 1
ATOM 3384 C C . CYS C 1 43 ? -24.423 2.772 29.774 1.00 24.97 36 CYS C C 1
ATOM 3385 O O . CYS C 1 43 ? -24.904 2.741 28.643 1.00 26.67 36 CYS C O 1
ATOM 3388 N N . LYS C 1 44 ? -23.276 3.389 30.061 1.00 22.67 37 LYS C N 1
ATOM 3389 C CA . LYS C 1 44 ? -22.413 3.980 29.035 1.00 23.69 37 LYS C CA 1
ATOM 3390 C C . LYS C 1 44 ? -21.045 3.352 29.257 1.00 22.25 37 LYS C C 1
ATOM 3391 O O . LYS C 1 44 ? -20.226 3.881 30.026 1.00 22.60 37 LYS C O 1
ATOM 3397 N N . PRO C 1 45 ? -20.767 2.192 28.657 1.00 20.67 38 PRO C N 1
ATOM 3398 C CA . PRO C 1 45 ? -19.525 1.489 29.020 1.00 21.92 38 PRO C CA 1
ATOM 3399 C C . PRO C 1 45 ? -18.271 2.240 28.625 1.00 22.94 38 PRO C C 1
ATOM 3400 O O . PRO C 1 45 ? -17.242 2.096 29.300 1.00 23.19 38 PRO C O 1
ATOM 3404 N N . VAL C 1 46 ? -18.326 3.054 27.569 1.00 20.28 39 VAL C N 1
ATOM 3405 C CA . VAL C 1 46 ? -17.178 3.831 27.117 1.00 17.52 39 VAL C CA 1
ATOM 3406 C C . VAL C 1 46 ? -17.633 5.262 26.882 1.00 23.54 39 VAL C C 1
ATOM 3407 O O . VAL C 1 46 ? -18.538 5.499 26.073 1.00 22.07 39 VAL C O 1
ATOM 3411 N N . GLN C 1 47 ? -17.003 6.211 27.579 1.00 23.09 40 GLN C N 1
ATOM 3412 C CA . GLN C 1 47 ? -17.296 7.635 27.457 1.00 20.96 40 GLN C CA 1
ATOM 3413 C C . GLN C 1 47 ? -16.007 8.370 27.102 1.00 25.43 40 GLN C C 1
ATOM 3414 O O . GLN C 1 47 ? -15.027 8.304 27.852 1.00 22.82 40 GLN C O 1
ATOM 3420 N N . THR C 1 48 ? -15.993 9.050 25.958 1.00 21.06 41 THR C N 1
ATOM 3421 C CA . THR C 1 48 ? -14.878 9.927 25.628 1.00 19.75 41 THR C CA 1
ATOM 3422 C C . THR C 1 48 ? -15.325 11.381 25.740 1.00 22.06 41 THR C C 1
ATOM 3423 O O . THR C 1 48 ? -16.496 11.684 25.982 1.00 22.25 41 THR C O 1
ATOM 3427 N N . GLY C 1 49 ? -14.361 12.287 25.602 1.00 21.43 42 GLY C N 1
ATOM 3428 C CA . GLY C 1 49 ? -14.702 13.694 25.555 1.00 19.97 42 GLY C CA 1
ATOM 3429 C C . GLY C 1 49 ? -14.908 14.384 26.891 1.00 21.97 42 GLY C C 1
ATOM 3430 O O . GLY C 1 49 ? -15.504 15.468 26.917 1.00 21.36 42 GLY C O 1
ATOM 3431 N N . THR C 1 50 ? -14.445 13.805 28.009 1.00 21.78 43 THR C N 1
ATOM 3432 C CA . THR C 1 50 ? -14.645 14.507 29.281 1.00 20.87 43 THR C CA 1
ATOM 3433 C C . THR C 1 50 ? -13.903 15.836 29.311 1.00 22.22 43 THR C C 1
ATOM 3434 O O . THR C 1 50 ? -14.331 16.743 30.034 1.00 22.32 43 THR C O 1
ATOM 3438 N N . ALA C 1 51 ? -12.850 15.996 28.500 1.00 22.84 44 ALA C N 1
ATOM 3439 C CA . ALA C 1 51 ? -12.156 17.284 28.435 1.00 22.99 44 ALA C CA 1
ATOM 3440 C C . ALA C 1 51 ? -13.028 18.388 27.846 1.00 23.47 44 ALA C C 1
ATOM 3441 O O . ALA C 1 51 ? -12.779 19.574 28.105 1.00 21.94 44 ALA C O 1
ATOM 3443 N N . ARG C 1 52 ? -14.041 18.028 27.063 1.00 23.78 45 ARG C N 1
ATOM 3444 C CA . ARG C 1 52 ? -14.996 18.981 26.524 1.00 20.75 45 ARG C CA 1
ATOM 3445 C C . ARG C 1 52 ? -16.158 19.224 27.476 1.00 21.69 45 ARG C C 1
ATOM 3446 O O . ARG C 1 52 ? -16.958 20.137 27.242 1.00 24.28 45 ARG C O 1
ATOM 3454 N N . GLY C 1 53 ? -16.244 18.451 28.561 1.00 20.13 46 GLY C N 1
ATOM 3455 C CA . GLY C 1 53 ? -17.342 18.540 29.498 1.00 22.85 46 GLY C CA 1
ATOM 3456 C C . GLY C 1 53 ? -18.373 17.442 29.376 1.00 22.62 46 GLY C C 1
ATOM 3457 O O . GLY C 1 53 ? -19.294 17.391 30.201 1.00 25.69 46 GLY C O 1
ATOM 3458 N N . ASP C 1 54 ? -18.240 16.560 28.379 1.00 23.96 47 ASP C N 1
ATOM 3459 C CA . ASP C 1 54 ? -19.260 15.556 28.099 1.00 23.14 47 ASP C CA 1
ATOM 3460 C C . ASP C 1 54 ? -19.394 14.560 29.239 1.00 21.39 47 ASP C C 1
ATOM 3461 O O . ASP C 1 54 ? -18.401 14.102 29.808 1.00 22.67 47 ASP C O 1
ATOM 3466 N N . ASP C 1 55 ? -20.640 14.197 29.539 1.00 20.94 48 ASP C N 1
ATOM 3467 C CA . ASP C 1 55 ? -20.916 13.072 30.425 1.00 23.10 48 ASP C CA 1
ATOM 3468 C C . ASP C 1 55 ? -22.349 12.649 30.109 1.00 20.62 48 ASP C C 1
ATOM 3469 O O . ASP C 1 55 ? -23.299 13.265 30.596 1.00 23.28 48 ASP C O 1
ATOM 3474 N N . ASP C 1 56 ? -22.485 11.620 29.268 1.00 20.38 49 ASP C N 1
ATOM 3475 C CA . ASP C 1 56 ? -23.803 11.250 28.768 1.00 20.83 49 ASP C CA 1
ATOM 3476 C C . ASP C 1 56 ? -24.688 10.697 29.880 1.00 21.21 49 ASP C C 1
ATOM 3477 O O . ASP C 1 56 ? -25.905 10.916 29.871 1.00 25.38 49 ASP C O 1
ATOM 3482 N N . LEU C 1 57 ? -24.104 9.953 30.824 1.00 22.84 50 LEU C N 1
ATOM 3483 C CA . LEU C 1 57 ? -24.875 9.434 31.949 1.00 23.07 50 LEU C CA 1
ATOM 3484 C C . LEU C 1 57 ? -25.439 10.572 32.782 1.00 25.50 50 LEU C C 1
ATOM 3485 O O . LEU C 1 57 ? -26.617 10.555 33.156 1.00 25.79 50 LEU C O 1
ATOM 3490 N N . ALA C 1 58 ? -24.600 11.571 33.084 1.00 27.90 51 ALA C N 1
ATOM 3491 C CA . ALA C 1 58 ? -25.067 12.731 33.834 1.00 29.50 51 ALA C CA 1
ATOM 3492 C C . ALA C 1 58 ? -26.194 13.433 33.099 1.00 25.12 51 ALA C C 1
ATOM 3493 O O . ALA C 1 58 ? -27.175 13.868 33.715 1.00 32.17 51 ALA C O 1
ATOM 3495 N N . GLU C 1 59 ? -26.060 13.569 31.778 1.00 23.43 52 GLU C N 1
ATOM 3496 C CA . GLU C 1 59 ? -27.100 14.206 30.983 1.00 23.03 52 GLU C CA 1
ATOM 3497 C C . GLU C 1 59 ? -28.396 13.408 31.009 1.00 26.77 52 GLU C C 1
ATOM 3498 O O . GLU C 1 59 ? -29.480 13.984 31.156 1.00 27.89 52 GLU C O 1
ATOM 3504 N N . VAL C 1 60 ? -28.311 12.083 30.852 1.00 22.54 53 VAL C N 1
ATOM 3505 C CA . VAL C 1 60 ? -29.504 11.246 30.967 1.00 26.52 53 VAL C CA 1
ATOM 3506 C C . VAL C 1 60 ? -30.139 11.409 32.342 1.00 24.59 53 VAL C C 1
ATOM 3507 O O . VAL C 1 60 ? -31.364 11.531 32.469 1.00 29.61 53 VAL C O 1
ATOM 3511 N N . GLY C 1 61 ? -29.318 11.387 33.393 1.00 26.80 54 GLY C N 1
ATOM 3512 C CA . GLY C 1 61 ? -29.850 11.584 34.733 1.00 29.75 54 GLY C CA 1
ATOM 3513 C C . GLY C 1 61 ? -30.530 12.930 34.894 1.00 31.08 54 GLY C C 1
ATOM 3514 O O . GLY C 1 61 ? -31.588 13.035 35.521 1.00 35.42 54 GLY C O 1
ATOM 3515 N N A ARG C 1 62 ? -29.934 13.979 34.328 0.47 28.34 55 ARG C N 1
ATOM 3516 N N B ARG C 1 62 ? -29.939 13.974 34.315 0.53 28.32 55 ARG C N 1
ATOM 3517 C CA A ARG C 1 62 ? -30.514 15.313 34.442 0.47 28.64 55 ARG C CA 1
ATOM 3518 C CA B ARG C 1 62 ? -30.491 15.321 34.427 0.53 28.63 55 ARG C CA 1
ATOM 3519 C C A ARG C 1 62 ? -31.817 15.423 33.658 0.47 35.30 55 ARG C C 1
ATOM 3520 C C B ARG C 1 62 ? -31.788 15.466 33.635 0.53 35.34 55 ARG C C 1
ATOM 3521 O O A ARG C 1 62 ? -32.786 16.026 34.136 0.47 32.84 55 ARG C O 1
ATOM 3522 O O B ARG C 1 62 ? -32.728 16.128 34.090 0.53 33.00 55 ARG C O 1
ATOM 3537 N N . LEU C 1 63 ? -31.868 14.837 32.458 1.00 31.30 56 LEU C N 1
ATOM 3538 C CA . LEU C 1 63 ? -33.045 14.990 31.605 1.00 25.96 56 LEU C CA 1
ATOM 3539 C C . LEU C 1 63 ? -34.190 14.076 32.011 1.00 30.97 56 LEU C C 1
ATOM 3540 O O . LEU C 1 63 ? -35.354 14.491 31.976 1.00 31.58 56 LEU C O 1
ATOM 3545 N N . ALA C 1 64 ? -33.891 12.818 32.331 1.00 28.22 57 ALA C N 1
ATOM 3546 C CA . ALA C 1 64 ? -34.918 11.807 32.518 1.00 33.27 57 ALA C CA 1
ATOM 3547 C C . ALA C 1 64 ? -35.151 11.443 33.976 1.00 32.25 57 ALA C C 1
ATOM 3548 O O . ALA C 1 64 ? -36.141 10.767 34.275 1.00 35.97 57 ALA C O 1
ATOM 3550 N N . GLY C 1 65 ? -34.274 11.861 34.883 1.00 31.29 58 GLY C N 1
ATOM 3551 C CA . GLY C 1 65 ? -34.419 11.499 36.280 1.00 29.49 58 GLY C CA 1
ATOM 3552 C C . GLY C 1 65 ? -33.950 10.106 36.627 1.00 40.29 58 GLY C C 1
ATOM 3553 O O . GLY C 1 65 ? -34.265 9.611 37.713 1.00 38.25 58 GLY C O 1
ATOM 3554 N N . VAL C 1 66 ? -33.215 9.448 35.729 1.00 29.71 59 VAL C N 1
ATOM 3555 C CA . VAL C 1 66 ? -32.645 8.138 36.016 1.00 28.72 59 VAL C CA 1
ATOM 3556 C C . VAL C 1 66 ? -31.510 8.277 37.022 1.00 32.98 59 VAL C C 1
ATOM 3557 O O . VAL C 1 66 ? -30.597 9.092 36.845 1.00 30.39 59 VAL C O 1
ATOM 3561 N N . THR C 1 67 ? -31.555 7.469 38.082 1.00 33.14 60 THR C N 1
ATOM 3562 C CA . THR C 1 67 ? -30.455 7.395 39.032 1.00 27.37 60 THR C CA 1
ATOM 3563 C C . THR C 1 67 ? -29.623 6.135 38.878 1.00 26.86 60 THR C C 1
ATOM 3564 O O . THR C 1 67 ? -28.491 6.091 39.378 1.00 33.19 60 THR C O 1
ATOM 3568 N N . GLN C 1 68 ? -30.161 5.114 38.215 1.00 31.84 61 GLN C N 1
ATOM 3569 C CA . GLN C 1 68 ? -29.465 3.849 37.996 1.00 27.50 61 GLN C CA 1
ATOM 3570 C C . GLN C 1 68 ? -28.614 4.010 36.744 1.00 25.14 61 GLN C C 1
ATOM 3571 O O . GLN C 1 68 ? -29.030 3.683 35.629 1.00 25.70 61 GLN C O 1
ATOM 3577 N N . LEU C 1 69 ? -27.408 4.543 36.952 1.00 28.10 62 LEU C N 1
ATOM 3578 C CA . LEU C 1 69 ? -26.475 4.937 35.902 1.00 24.65 62 LEU C CA 1
ATOM 3579 C C . LEU C 1 69 ? -25.160 4.213 36.137 1.00 31.98 62 LEU C C 1
ATOM 3580 O O . LEU C 1 69 ? -24.650 4.205 37.262 1.00 33.32 62 LEU C O 1
ATOM 3585 N N . ALA C 1 70 ? -24.613 3.590 35.091 1.00 22.47 63 ALA C N 1
ATOM 3586 C CA . ALA C 1 70 ? -23.421 2.762 35.241 1.00 23.89 63 ALA C CA 1
ATOM 3587 C C . ALA C 1 70 ? -22.426 3.074 34.134 1.00 26.66 63 ALA C C 1
ATOM 3588 O O . ALA C 1 70 ? -22.731 2.897 32.946 1.00 24.20 63 ALA C O 1
ATOM 3590 N N . GLY C 1 71 ? -21.231 3.518 34.530 1.00 26.19 64 GLY C N 1
ATOM 3591 C CA . GLY C 1 71 ? -20.130 3.730 33.621 1.00 25.94 64 GLY C CA 1
ATOM 3592 C C . GLY C 1 71 ? -19.026 2.710 33.847 1.00 26.45 64 GLY C C 1
ATOM 3593 O O . GLY C 1 71 ? -19.097 1.847 34.720 1.00 28.26 64 GLY C O 1
ATOM 3594 N N . LEU C 1 72 ? -17.990 2.816 33.014 1.00 24.13 65 LEU C N 1
ATOM 3595 C CA . LEU C 1 72 ? -16.835 1.935 33.153 1.00 23.34 65 LEU C CA 1
ATOM 3596 C C . LEU C 1 72 ? -15.553 2.643 32.733 1.00 29.72 65 LEU C C 1
ATOM 3597 O O . LEU C 1 72 ? -14.708 2.957 33.579 1.00 38.17 65 LEU C O 1
ATOM 3602 N N . ALA C 1 73 ? -15.397 2.902 31.439 1.00 24.03 66 ALA C N 1
ATOM 3603 C CA . ALA C 1 73 ? -14.207 3.556 30.914 1.00 23.16 66 ALA C CA 1
ATOM 3604 C C . ALA C 1 73 ? -14.517 5.007 30.562 1.00 23.61 66 ALA C C 1
ATOM 3605 O O . ALA C 1 73 ? -15.556 5.302 29.962 1.00 22.61 66 ALA C O 1
ATOM 3607 N N . ARG C 1 74 ? -13.613 5.916 30.941 1.00 22.65 67 ARG C N 1
ATOM 3608 C CA . ARG C 1 74 ? -13.766 7.339 30.653 1.00 23.55 67 ARG C CA 1
ATOM 3609 C C . ARG C 1 74 ? -12.441 7.899 30.154 1.00 22.64 67 ARG C C 1
ATOM 3610 O O . ARG C 1 74 ? -11.391 7.618 30.734 1.00 26.16 67 ARG C O 1
ATOM 3618 N N . TYR C 1 75 ? -12.491 8.703 29.084 1.00 22.47 68 TYR C N 1
ATOM 3619 C CA . TYR C 1 75 ? -11.292 9.289 28.487 1.00 20.93 68 TYR C CA 1
ATOM 3620 C C . TYR C 1 75 ? -11.506 10.773 28.225 1.00 20.75 68 TYR C C 1
ATOM 3621 O O . TYR C 1 75 ? -12.615 11.188 27.875 1.00 21.99 68 TYR C O 1
ATOM 3630 N N . PRO C 1 76 ? -10.460 11.612 28.384 1.00 23.20 69 PRO C N 1
ATOM 3631 C CA . PRO C 1 76 ? -10.628 13.060 28.187 1.00 22.96 69 PRO C CA 1
ATOM 3632 C C . PRO C 1 76 ? -10.937 13.505 26.762 1.00 21.00 69 PRO C C 1
ATOM 3633 O O . PRO C 1 76 ? -11.866 14.289 26.560 1.00 23.49 69 PRO C O 1
ATOM 3637 N N . GLN C 1 77 ? -10.175 13.059 25.776 1.00 21.47 70 GLN C N 1
ATOM 3638 C CA . GLN C 1 77 ? -10.305 13.759 24.493 1.00 23.25 70 GLN C CA 1
ATOM 3639 C C . GLN C 1 77 ? -11.536 13.276 23.723 1.00 22.38 70 GLN C C 1
ATOM 3640 O O . GLN C 1 77 ? -11.868 12.089 23.766 1.00 22.80 70 GLN C O 1
ATOM 3646 N N . PRO C 1 78 ? -12.246 14.188 23.038 1.00 24.17 71 PRO C N 1
ATOM 3647 C CA . PRO C 1 78 ? -13.465 13.855 22.266 1.00 22.66 71 PRO C CA 1
ATOM 3648 C C . PRO C 1 78 ? -13.128 13.198 20.934 1.00 20.12 71 PRO C C 1
ATOM 3649 O O . PRO C 1 78 ? -13.269 13.775 19.844 1.00 23.06 71 PRO C O 1
ATOM 3653 N N . MET C 1 79 ? -12.654 11.958 21.023 1.00 21.94 72 MET C N 1
ATOM 3654 C CA . MET C 1 79 ? -12.221 11.163 19.883 1.00 21.21 72 MET C CA 1
ATOM 3655 C C . MET C 1 79 ? -12.876 9.792 19.947 1.00 19.84 72 MET C C 1
ATOM 3656 O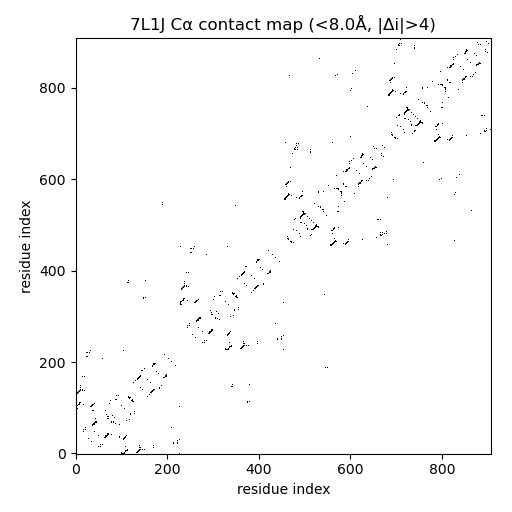 O . MET C 1 79 ? -13.574 9.462 20.905 1.00 20.43 72 MET C O 1
ATOM 3661 N N . ALA C 1 80 ? -12.667 8.991 18.899 1.00 21.36 73 ALA C N 1
ATOM 3662 C CA . ALA C 1 80 ? -13.064 7.596 18.974 1.00 21.54 73 ALA C CA 1
ATOM 3663 C C . ALA C 1 80 ? -12.391 6.956 20.190 1.00 19.49 73 ALA C C 1
ATOM 3664 O O . ALA C 1 80 ? -11.267 7.326 20.545 1.00 22.23 73 ALA C O 1
ATOM 3666 N N . PRO C 1 81 ? -13.058 6.002 20.851 1.00 19.67 74 PRO C N 1
ATOM 3667 C CA . PRO C 1 81 ? -12.465 5.375 22.047 1.00 21.27 74 PRO C CA 1
ATOM 3668 C C . PRO C 1 81 ? -11.010 4.953 21.904 1.00 21.17 74 PRO C C 1
ATOM 3669 O O . PRO C 1 81 ? -10.195 5.262 22.783 1.00 21.07 74 PRO C O 1
ATOM 3673 N N . ALA C 1 82 ? -10.649 4.263 20.817 1.00 21.73 75 ALA C N 1
ATOM 3674 C CA . ALA C 1 82 ? -9.275 3.786 20.704 1.00 24.51 75 ALA C CA 1
ATOM 3675 C C . ALA C 1 82 ? -8.294 4.949 20.673 1.00 22.18 75 ALA C C 1
ATOM 3676 O O . ALA C 1 82 ? -7.250 4.905 21.334 1.00 23.04 75 ALA C O 1
ATOM 3678 N N . ALA C 1 83 ? -8.622 6.005 19.918 1.00 21.65 76 ALA C N 1
ATOM 3679 C CA . ALA C 1 83 ? -7.741 7.167 19.842 1.00 21.88 76 ALA C CA 1
ATOM 3680 C C . ALA C 1 83 ? -7.716 7.930 21.161 1.00 24.07 76 ALA C C 1
ATOM 3681 O O . ALA C 1 83 ? -6.669 8.454 21.558 1.00 26.03 76 ALA C O 1
ATOM 3683 N N . ALA C 1 84 ? -8.863 8.033 21.839 1.00 20.11 77 ALA C N 1
ATOM 3684 C CA . ALA C 1 84 ? -8.893 8.755 23.107 1.00 20.91 77 ALA C CA 1
ATOM 3685 C C . ALA C 1 84 ? -8.088 8.013 24.167 1.00 23.74 77 ALA C C 1
ATOM 3686 O O . ALA C 1 84 ? -7.384 8.633 24.978 1.00 25.21 77 ALA C O 1
ATOM 3688 N N . ALA C 1 85 ? -8.190 6.683 24.182 1.00 22.79 78 ALA C N 1
ATOM 3689 C CA . ALA C 1 85 ? -7.377 5.887 25.099 1.00 23.85 78 ALA C CA 1
ATOM 3690 C C . ALA C 1 85 ? -5.893 6.051 24.793 1.00 24.80 78 ALA C C 1
ATOM 3691 O O . ALA C 1 85 ? -5.083 6.268 25.705 1.00 28.72 78 ALA C O 1
ATOM 3693 N N . GLU C 1 86 ? -5.519 5.966 23.514 1.00 26.49 79 GLU C N 1
ATOM 3694 C CA . GLU C 1 86 ? -4.125 6.178 23.132 1.00 30.55 79 GLU C CA 1
ATOM 3695 C C . GLU C 1 86 ? -3.621 7.531 23.623 1.00 30.74 79 GLU C C 1
ATOM 3696 O O . GLU C 1 86 ? -2.538 7.624 24.211 1.00 30.64 79 GLU C O 1
ATOM 3702 N N . HIS C 1 87 ? -4.401 8.591 23.386 1.00 25.74 80 HIS C N 1
ATOM 3703 C CA . HIS C 1 87 ? -3.983 9.935 23.778 1.00 23.49 80 HIS C CA 1
ATOM 3704 C C . HIS C 1 87 ? -3.751 10.023 25.279 1.00 28.07 80 HIS C C 1
ATOM 3705 O O . HIS C 1 87 ? -2.825 10.702 25.736 1.00 31.37 80 HIS C O 1
ATOM 3712 N N . ALA C 1 88 ? -4.569 9.332 26.058 1.00 27.37 81 ALA C N 1
ATOM 3713 C CA . ALA C 1 88 ? -4.447 9.351 27.508 1.00 26.07 81 ALA C CA 1
ATOM 3714 C C . ALA C 1 88 ? -3.450 8.325 28.035 1.00 30.93 81 ALA C C 1
ATOM 3715 O O . ALA C 1 88 ? -3.252 8.247 29.254 1.00 32.45 81 ALA C O 1
ATOM 3717 N N . GLY C 1 89 ? -2.809 7.553 27.160 1.00 28.60 82 GLY C N 1
ATOM 3718 C CA . GLY C 1 89 ? -1.900 6.514 27.615 1.00 30.47 82 GLY C CA 1
ATOM 3719 C C . GLY C 1 89 ? -2.593 5.418 28.388 1.00 32.55 82 GLY C C 1
ATOM 3720 O O . GLY C 1 89 ? -1.996 4.817 29.289 1.00 34.26 82 GLY C O 1
ATOM 3721 N N . MET C 1 90 ? -3.855 5.156 28.070 1.00 29.28 83 MET C N 1
ATOM 3722 C CA . MET C 1 90 ? -4.686 4.204 28.785 1.00 27.89 83 MET C CA 1
ATOM 3723 C C . MET C 1 90 ? -5.074 3.069 27.848 1.00 29.67 83 MET C C 1
ATOM 3724 O O . MET C 1 90 ? -4.874 3.132 26.632 1.00 32.61 83 MET C O 1
ATOM 3729 N N . ALA C 1 91 ? -5.634 2.020 28.428 1.00 30.27 84 ALA C N 1
ATOM 3730 C CA . ALA C 1 91 ? -6.168 0.915 27.653 1.00 31.08 84 ALA C CA 1
ATOM 3731 C C . ALA C 1 91 ? -7.679 1.057 27.504 1.00 26.17 84 ALA C C 1
ATOM 3732 O O . ALA C 1 91 ? -8.350 1.717 28.302 1.00 27.06 84 ALA C O 1
ATOM 3734 N N . LEU C 1 92 ? -8.201 0.444 26.445 1.00 26.40 85 LEU C N 1
ATOM 3735 C CA . LEU C 1 92 ? -9.629 0.198 26.351 1.00 27.09 85 LEU C CA 1
ATOM 3736 C C . LEU C 1 92 ? -10.063 -0.776 27.448 1.00 26.94 85 LEU C C 1
ATOM 3737 O O . LEU C 1 92 ? -9.256 -1.568 27.940 1.00 29.15 85 LEU C O 1
ATOM 3742 N N . PRO C 1 93 ? -11.329 -0.738 27.854 1.00 24.26 86 PRO C N 1
ATOM 3743 C CA . PRO C 1 93 ? -11.810 -1.722 28.824 1.00 26.78 86 PRO C CA 1
ATOM 3744 C C . PRO C 1 93 ? -11.799 -3.112 28.217 1.00 26.63 86 PRO C C 1
ATOM 3745 O O . PRO C 1 93 ? -11.791 -3.288 27.000 1.00 27.23 86 PRO C O 1
ATOM 3749 N N . ALA C 1 94 ? -11.775 -4.108 29.092 1.00 28.17 87 ALA C N 1
ATOM 3750 C CA . ALA C 1 94 ? -11.839 -5.488 28.643 1.00 24.78 87 ALA C CA 1
ATOM 3751 C C . ALA C 1 94 ? -13.264 -5.850 28.248 1.00 24.75 87 ALA C C 1
ATOM 3752 O O . ALA C 1 94 ? -14.233 -5.394 28.861 1.00 25.43 87 ALA C O 1
ATOM 3754 N N . ARG C 1 95 ? -13.378 -6.699 27.224 1.00 22.68 88 ARG C N 1
ATOM 3755 C CA . ARG C 1 95 ? -14.682 -7.205 26.798 1.00 25.54 88 ARG C CA 1
ATOM 3756 C C . ARG C 1 95 ? -15.474 -7.794 27.966 1.00 24.35 88 ARG C C 1
ATOM 3757 O O . ARG C 1 95 ? -16.659 -7.484 28.146 1.00 22.24 88 ARG C O 1
ATOM 3765 N N . ASP C 1 96 ? -14.844 -8.654 28.773 1.00 23.91 89 ASP C N 1
ATOM 3766 C CA . ASP C 1 96 ? -15.628 -9.308 29.817 1.00 25.71 89 ASP C CA 1
ATOM 3767 C C . ASP C 1 96 ? -16.056 -8.341 30.915 1.00 22.88 89 ASP C C 1
ATOM 3768 O O . ASP C 1 96 ? -17.035 -8.622 31.617 1.00 25.81 89 ASP C O 1
ATOM 3773 N N . GLN C 1 97 ? -15.386 -7.189 31.045 1.00 24.16 90 GLN C N 1
ATOM 3774 C CA . GLN C 1 97 ? -15.839 -6.191 32.013 1.00 24.98 90 GLN C CA 1
ATOM 3775 C C . GLN C 1 97 ? -16.998 -5.361 31.474 1.00 23.59 90 GLN C C 1
ATOM 3776 O O . GLN C 1 97 ? -17.861 -4.932 32.245 1.00 26.15 90 GLN C O 1
ATOM 3782 N N . ILE C 1 98 ? -17.044 -5.129 30.160 1.00 22.54 91 ILE C N 1
ATOM 3783 C CA . ILE C 1 98 ? -18.231 -4.519 29.569 1.00 21.62 91 ILE C CA 1
ATOM 3784 C C . ILE C 1 98 ? -19.431 -5.439 29.741 1.00 22.33 91 ILE C C 1
ATOM 3785 O O . ILE C 1 98 ? -20.522 -5.009 30.130 1.00 24.38 91 ILE C O 1
ATOM 3790 N N . VAL C 1 99 ? -19.258 -6.717 29.407 1.00 22.76 92 VAL C N 1
ATOM 3791 C CA . VAL C 1 99 ? -20.367 -7.658 29.522 1.00 24.95 92 VAL C CA 1
ATOM 3792 C C . VAL C 1 99 ? -20.802 -7.804 30.974 1.00 25.01 92 VAL C C 1
ATOM 3793 O O . VAL C 1 99 ? -22.000 -7.853 31.274 1.00 29.14 92 VAL C O 1
ATOM 3797 N N . ARG C 1 100 ? -19.839 -7.893 31.895 1.00 24.21 93 ARG C N 1
ATOM 3798 C CA . ARG C 1 100 ? -20.187 -8.048 33.304 1.00 33.87 93 ARG C CA 1
ATOM 3799 C C . ARG C 1 100 ? -20.931 -6.822 33.819 1.00 29.43 93 ARG C C 1
ATOM 3800 O O . ARG C 1 100 ? -21.893 -6.949 34.588 1.00 35.14 93 ARG C O 1
ATOM 3808 N N . LEU C 1 101 ? -20.522 -5.627 33.373 1.00 28.77 94 LEU C N 1
ATOM 3809 C CA . LEU C 1 101 ? -21.194 -4.394 33.778 1.00 29.96 94 LEU C CA 1
ATOM 3810 C C . LEU C 1 101 ? -22.659 -4.409 33.367 1.00 35.85 94 LEU C C 1
ATOM 3811 O O . LEU C 1 101 ? -23.542 -4.025 34.145 1.00 35.34 94 LEU C O 1
ATOM 3816 N N . ILE C 1 102 ? -22.936 -4.857 32.144 1.00 26.57 95 ILE C N 1
ATOM 3817 C CA . ILE C 1 102 ? -24.311 -4.925 31.666 1.00 25.84 95 ILE C CA 1
ATOM 3818 C C . ILE C 1 102 ? -25.066 -6.042 32.367 1.00 28.96 95 ILE C C 1
ATOM 3819 O O . ILE C 1 102 ? -26.225 -5.870 32.768 1.00 25.57 95 ILE C O 1
ATOM 3824 N N . ALA C 1 103 ? -24.434 -7.212 32.496 1.00 29.73 96 ALA C N 1
ATOM 3825 C CA . ALA C 1 103 ? -25.099 -8.363 33.095 1.00 32.62 96 ALA C CA 1
ATOM 3826 C C . ALA C 1 103 ? -25.499 -8.076 34.536 1.00 34.60 96 ALA C C 1
ATOM 3827 O O . ALA C 1 103 ? -26.569 -8.503 34.988 1.00 36.18 96 ALA C O 1
ATOM 3829 N N . ASP C 1 104 ? -24.659 -7.336 35.265 1.00 31.30 97 ASP C N 1
ATOM 3830 C CA . ASP C 1 104 ? -24.965 -7.013 36.655 1.00 33.73 97 ASP C CA 1
ATOM 3831 C C . ASP C 1 104 ? -26.174 -6.090 36.767 1.00 42.67 97 ASP C C 1
ATOM 3832 O O . ASP C 1 104 ? -26.907 -6.153 37.759 1.00 39.78 97 ASP C O 1
ATOM 3837 N N . LEU C 1 105 ? -26.399 -5.227 35.769 1.00 30.58 98 LEU C N 1
ATOM 3838 C CA . LEU C 1 105 ? -27.548 -4.321 35.801 1.00 26.19 98 LEU C CA 1
ATOM 3839 C C . LEU C 1 105 ? -28.847 -5.033 35.447 1.00 27.95 98 LEU C C 1
ATOM 3840 O O . LEU C 1 105 ? -29.916 -4.676 35.958 1.00 32.51 98 LEU C O 1
ATOM 3845 N N . ASP C 1 106 ? -28.768 -6.013 34.555 1.00 29.98 99 ASP C N 1
ATOM 3846 C CA . ASP C 1 106 ? -29.945 -6.685 34.021 1.00 33.60 99 ASP C CA 1
ATOM 3847 C C . ASP C 1 106 ? -30.684 -7.433 35.126 1.00 35.37 99 ASP C C 1
ATOM 3848 O O . ASP C 1 106 ? -30.068 -8.138 35.928 1.00 40.76 99 ASP C O 1
ATOM 3853 N N . ARG C 1 107 ? -32.004 -7.275 35.176 1.00 34.03 100 ARG C N 1
ATOM 3854 C CA . ARG C 1 107 ? -32.816 -8.008 36.140 1.00 32.80 100 ARG C CA 1
ATOM 3855 C C . ARG C 1 107 ? -34.252 -8.049 35.638 1.00 32.21 100 ARG C C 1
ATOM 3856 O O . ARG C 1 107 ? -34.659 -7.195 34.844 1.00 28.28 100 ARG C O 1
ATOM 3864 N N . PRO C 1 108 ? -35.039 -9.040 36.067 1.00 30.81 101 PRO C N 1
ATOM 3865 C CA . PRO C 1 108 ? -36.419 -9.143 35.581 1.00 28.24 101 PRO C CA 1
ATOM 3866 C C . PRO C 1 108 ? -37.198 -7.857 35.823 1.00 26.45 101 PRO C C 1
ATOM 3867 O O . PRO C 1 108 ? -37.072 -7.219 36.873 1.00 30.14 101 PRO C O 1
ATOM 3871 N N . GLY C 1 109 ? -38.017 -7.493 34.838 1.00 28.47 102 GLY C N 1
ATOM 3872 C CA . GLY C 1 109 ? -38.824 -6.298 34.889 1.00 29.74 102 GLY C CA 1
ATOM 3873 C C . GLY C 1 109 ? -38.094 -5.014 34.560 1.00 28.59 102 GLY C C 1
ATOM 3874 O O . GLY C 1 109 ? -38.730 -3.952 34.531 1.00 31.90 102 GLY C O 1
ATOM 3875 N N . ARG C 1 110 ? -36.789 -5.070 34.316 1.00 29.89 103 ARG C N 1
ATOM 3876 C CA . ARG C 1 110 ? -35.981 -3.876 34.106 1.00 27.96 103 ARG C CA 1
ATOM 3877 C C . ARG C 1 110 ? -35.641 -3.717 32.632 1.00 32.57 103 ARG C C 1
ATOM 3878 O O . ARG C 1 110 ? -35.353 -4.698 31.941 1.00 29.73 103 ARG C O 1
ATOM 3886 N N . LEU C 1 111 ? -35.696 -2.475 32.156 1.00 24.37 104 LEU C N 1
ATOM 3887 C CA . LEU C 1 111 ? -35.169 -2.100 30.850 1.00 25.69 104 LEU C CA 1
ATOM 3888 C C . LEU C 1 111 ? -33.795 -1.481 31.073 1.00 25.51 104 LEU C C 1
ATOM 3889 O O . LEU C 1 111 ? -33.674 -0.430 31.710 1.00 23.94 104 LEU C O 1
ATOM 3894 N N . THR C 1 112 ? -32.763 -2.141 30.565 1.00 26.03 105 THR C N 1
ATOM 3895 C CA . THR C 1 112 ? -31.391 -1.666 30.662 1.00 27.62 105 THR C CA 1
ATOM 3896 C C . THR C 1 112 ? -30.982 -1.166 29.286 1.00 22.71 105 THR C C 1
ATOM 3897 O O . THR C 1 112 ? -30.938 -1.949 28.331 1.00 24.51 105 THR C O 1
ATOM 3901 N N . LEU C 1 113 ? -30.703 0.130 29.177 1.00 22.44 106 LEU C N 1
ATOM 3902 C CA . LEU C 1 113 ? -30.245 0.711 27.920 1.00 22.91 106 LEU C CA 1
ATOM 3903 C C . LEU C 1 113 ? -28.730 0.824 27.952 1.00 20.87 106 LEU C C 1
ATOM 3904 O O . LEU C 1 113 ? -28.157 1.308 28.935 1.00 23.30 106 LEU C O 1
ATOM 3909 N N . VAL C 1 114 ? -28.088 0.380 26.879 1.00 17.76 107 VAL C N 1
ATOM 3910 C CA . VAL C 1 114 ? -26.638 0.395 26.751 1.00 19.23 107 VAL C CA 1
ATOM 3911 C C . VAL C 1 114 ? -26.302 1.380 25.637 1.00 19.88 107 VAL C C 1
ATOM 3912 O O . VAL C 1 114 ? -26.478 1.073 24.453 1.00 20.77 107 VAL C O 1
ATOM 3916 N N . GLU C 1 115 ? -25.816 2.567 26.002 1.00 21.02 108 GLU C N 1
ATOM 3917 C CA . GLU C 1 115 ? -25.497 3.594 25.015 1.00 20.94 108 GLU C CA 1
ATOM 3918 C C . GLU C 1 115 ? -24.096 3.366 24.463 1.00 22.53 108 GLU C C 1
ATOM 3919 O O . GLU C 1 115 ? -23.120 3.297 25.221 1.00 21.39 108 GLU C O 1
ATOM 3925 N N . GLY C 1 116 ? -23.996 3.255 23.144 1.00 21.44 109 GLY C N 1
ATOM 3926 C CA . GLY C 1 116 ? -22.715 3.092 22.502 1.00 22.85 109 GLY C CA 1
ATOM 3927 C C . GLY C 1 116 ? -21.938 4.392 22.445 1.00 21.79 109 GLY C C 1
ATOM 3928 O O . GLY C 1 116 ? -22.399 5.460 22.860 1.00 23.14 109 GLY C O 1
ATOM 3929 N N . ALA C 1 117 ? -20.721 4.278 21.925 1.00 20.46 110 ALA C N 1
ATOM 3930 C CA . ALA C 1 117 ? -19.872 5.419 21.593 1.00 20.38 110 ALA C CA 1
ATOM 3931 C C . ALA C 1 117 ? -19.751 5.491 20.076 1.00 20.88 110 ALA C C 1
ATOM 3932 O O . ALA C 1 117 ? -19.282 4.534 19.448 1.00 20.77 110 ALA C O 1
ATOM 3934 N N . GLY C 1 118 ? -20.178 6.612 19.490 1.00 21.43 111 GLY C N 1
ATOM 3935 C CA . GLY C 1 118 ? -20.221 6.701 18.030 1.00 18.14 111 GLY C CA 1
ATOM 3936 C C . GLY C 1 118 ? -21.201 5.691 17.463 1.00 20.80 111 GLY C C 1
ATOM 3937 O O . GLY C 1 118 ? -22.229 5.378 18.078 1.00 21.08 111 GLY C O 1
ATOM 3938 N N . GLY C 1 119 ? -20.873 5.156 16.286 1.00 20.52 112 GLY C N 1
ATOM 3939 C CA . GLY C 1 119 ? -21.740 4.230 15.584 1.00 21.59 112 GLY C CA 1
ATOM 3940 C C . GLY C 1 119 ? -21.484 2.765 15.923 1.00 19.60 112 GLY C C 1
ATOM 3941 O O . GLY C 1 119 ? -20.715 2.420 16.817 1.00 19.30 112 GLY C O 1
ATOM 3942 N N . LEU C 1 120 ? -22.115 1.885 15.140 1.00 17.84 113 LEU C N 1
ATOM 3943 C CA . LEU C 1 120 ? -22.240 0.489 15.562 1.00 20.31 113 LEU C CA 1
ATOM 3944 C C . LEU C 1 120 ? -20.902 -0.243 15.562 1.00 18.53 113 LEU C C 1
ATOM 3945 O O . LEU C 1 120 ? -20.646 -1.081 16.444 1.00 21.37 113 LEU C O 1
ATOM 3950 N N . LEU C 1 121 ? -20.043 0.021 14.575 1.00 18.11 114 LEU C N 1
ATOM 3951 C CA . LEU C 1 121 ? -18.815 -0.760 14.444 1.00 19.66 114 LEU C CA 1
ATOM 3952 C C . LEU C 1 121 ? -17.611 -0.076 15.084 1.00 20.60 114 LEU C C 1
ATOM 3953 O O . LEU C 1 121 ? -16.473 -0.468 14.817 1.00 22.18 114 LEU C O 1
ATOM 3958 N N . VAL C 1 122 ? -17.843 0.906 15.958 1.00 19.02 115 VAL C N 1
ATOM 3959 C CA . VAL C 1 122 ? -16.756 1.541 16.702 1.00 19.22 115 VAL C CA 1
ATOM 3960 C C . VAL C 1 122 ? -16.128 0.534 17.661 1.00 20.37 115 VAL C C 1
ATOM 3961 O O . VAL C 1 122 ? -16.837 -0.184 18.379 1.00 20.95 115 VAL C O 1
ATOM 3965 N N . GLU C 1 123 ? -14.791 0.486 17.696 1.00 19.17 116 GLU C N 1
ATOM 3966 C CA . GLU C 1 123 ? -14.104 -0.406 18.636 1.00 18.65 116 GLU C CA 1
ATOM 3967 C C . GLU C 1 123 ? -14.295 0.094 20.067 1.00 22.04 116 GLU C C 1
ATOM 3968 O O . GLU C 1 123 ? -13.950 1.240 20.386 1.00 21.21 116 GLU C O 1
ATOM 3974 N N . LEU C 1 124 ? -14.846 -0.770 20.935 1.00 19.38 117 LEU C N 1
ATOM 3975 C CA . LEU C 1 124 ? -14.985 -0.457 22.354 1.00 19.56 117 LEU C CA 1
ATOM 3976 C C . LEU C 1 124 ? -14.029 -1.233 23.246 1.00 19.71 117 LEU C C 1
ATOM 3977 O O . LEU C 1 124 ? -13.750 -0.779 24.358 1.00 21.71 117 LEU C O 1
ATOM 3982 N N . ALA C 1 125 ? -13.522 -2.380 22.785 1.00 22.87 118 ALA C N 1
ATOM 3983 C CA . ALA C 1 125 ? -12.595 -3.209 23.546 1.00 22.21 118 ALA C CA 1
ATOM 3984 C C . ALA C 1 125 ? -11.682 -3.941 22.570 1.00 23.65 118 ALA C C 1
ATOM 3985 O O . ALA C 1 125 ? -12.040 -4.158 21.410 1.00 23.01 118 ALA C O 1
ATOM 3987 N N . GLU C 1 126 ? -10.494 -4.318 23.058 1.00 24.62 119 GLU C N 1
ATOM 3988 C CA . GLU C 1 126 ? -9.543 -5.068 22.237 1.00 30.45 119 GLU C CA 1
ATOM 3989 C C . GLU C 1 126 ? -10.018 -6.506 22.030 1.00 23.15 119 GLU C C 1
ATOM 3990 O O . GLU C 1 126 ? -10.557 -7.118 22.953 1.00 27.55 119 GLU C O 1
ATOM 3996 N N . PRO C 1 127 ? -9.822 -7.080 20.830 1.00 23.69 120 PRO C N 1
ATOM 3997 C CA . PRO C 1 127 ? -9.389 -6.434 19.595 1.00 25.00 120 PRO C CA 1
ATOM 3998 C C . PRO C 1 127 ? -10.555 -6.248 18.630 1.00 32.00 120 PRO C C 1
ATOM 3999 O O . PRO C 1 127 ? -11.102 -7.237 18.130 1.00 25.54 120 PRO C O 1
ATOM 4003 N N . GLY C 1 128 ? -10.942 -4.998 18.372 1.00 24.34 121 GLY C N 1
ATOM 4004 C CA . GLY C 1 128 ? -12.039 -4.769 17.452 1.00 22.25 121 GLY C CA 1
ATOM 4005 C C . GLY C 1 128 ? -13.389 -5.199 17.975 1.00 23.18 121 GLY C C 1
ATOM 4006 O O . GLY C 1 128 ? -14.308 -5.425 17.182 1.00 22.16 121 GLY C O 1
ATOM 4007 N N . VAL C 1 129 ? -13.529 -5.352 19.293 1.00 23.02 122 VAL C N 1
ATOM 4008 C CA . VAL C 1 129 ? -14.824 -5.687 19.872 1.00 21.20 122 VAL C CA 1
ATOM 4009 C C . VAL C 1 129 ? -15.733 -4.467 19.811 1.00 22.49 122 VAL C C 1
ATOM 4010 O O . VAL C 1 129 ? -15.359 -3.376 20.260 1.00 22.22 122 VAL C O 1
ATOM 4014 N N . THR C 1 130 ? -16.935 -4.649 19.266 1.00 21.90 123 THR C N 1
ATOM 4015 C CA . THR C 1 130 ? -17.865 -3.553 19.020 1.00 20.62 123 THR C CA 1
ATOM 4016 C C . THR C 1 130 ? -19.137 -3.739 19.833 1.00 18.94 123 THR C C 1
ATOM 4017 O O . THR C 1 130 ? -19.368 -4.779 20.459 1.00 19.38 123 THR C O 1
ATOM 4021 N N . LEU C 1 131 ? -19.978 -2.707 19.793 1.00 19.18 124 LEU C N 1
ATOM 4022 C CA . LEU C 1 131 ? -21.288 -2.802 20.422 1.00 19.41 124 LEU C CA 1
ATOM 4023 C C . LEU C 1 131 ? -22.137 -3.896 19.778 1.00 20.39 124 LEU C C 1
ATOM 4024 O O . LEU C 1 131 ? -23.019 -4.468 20.436 1.00 22.14 124 LEU C O 1
ATOM 4029 N N . ARG C 1 132 ? -21.886 -4.201 18.501 1.00 17.65 125 ARG C N 1
ATOM 4030 C CA . ARG C 1 132 ? -22.579 -5.323 17.870 1.00 19.13 125 ARG C CA 1
ATOM 4031 C C . ARG C 1 132 ? -22.191 -6.637 18.537 1.00 20.11 125 ARG C C 1
ATOM 4032 O O . ARG C 1 132 ? -23.054 -7.474 18.817 1.00 21.95 125 ARG C O 1
ATOM 4040 N N . ASP C 1 133 ? -20.894 -6.831 18.801 1.00 18.98 126 ASP C N 1
ATOM 4041 C CA . ASP C 1 133 ? -20.457 -8.041 19.491 1.00 22.20 126 ASP C CA 1
ATOM 4042 C C . ASP C 1 133 ? -21.073 -8.122 20.883 1.00 24.81 126 ASP C C 1
ATOM 4043 O O . ASP C 1 133 ? -21.506 -9.197 21.318 1.00 23.64 126 ASP C O 1
ATOM 4048 N N . VAL C 1 134 ? -21.120 -6.988 21.595 1.00 21.02 127 VAL C N 1
ATOM 4049 C CA . VAL C 1 134 ? -21.695 -6.960 22.938 1.00 22.14 127 VAL C CA 1
ATOM 4050 C C . VAL C 1 134 ? -23.178 -7.307 22.898 1.00 24.20 127 VAL C C 1
ATOM 4051 O O . VAL C 1 134 ? -23.679 -8.058 23.745 1.00 25.62 127 VAL C O 1
ATOM 4055 N N . ALA C 1 135 ? -23.902 -6.778 21.912 1.00 21.18 128 ALA C N 1
ATOM 4056 C CA . ALA C 1 135 ? -25.322 -7.093 21.781 1.00 22.50 128 ALA C CA 1
ATOM 4057 C C . ALA C 1 135 ? -25.540 -8.588 21.610 1.00 27.95 128 ALA C C 1
ATOM 4058 O O . ALA C 1 135 ? -26.475 -9.155 22.187 1.00 28.30 128 ALA C O 1
ATOM 4060 N N . VAL C 1 136 ? -24.693 -9.241 20.813 1.00 23.74 129 VAL C N 1
ATOM 4061 C CA . VAL C 1 136 ? -24.785 -10.694 20.691 1.00 25.15 129 VAL C CA 1
ATOM 4062 C C . VAL C 1 136 ? -24.482 -11.359 22.029 1.00 26.32 129 VAL C C 1
ATOM 4063 O O . VAL C 1 136 ? -25.188 -12.291 22.442 1.00 35.59 129 VAL C O 1
ATOM 4067 N N . ASP C 1 137 ? -23.442 -10.888 22.736 1.00 25.92 130 ASP C N 1
ATOM 4068 C CA . ASP C 1 137 ? -23.063 -11.483 24.021 1.00 28.30 130 ASP C CA 1
ATOM 4069 C C . ASP C 1 137 ? -24.246 -11.526 24.980 1.00 35.72 130 ASP C C 1
ATOM 4070 O O . ASP C 1 137 ? -24.486 -12.541 25.647 1.00 35.03 130 ASP C O 1
ATOM 4075 N N . VAL C 1 138 ? -24.989 -10.422 25.074 1.00 30.16 131 VAL C N 1
ATOM 4076 C CA . VAL C 1 138 ? -26.023 -10.264 26.092 1.00 28.89 131 VAL C CA 1
ATOM 4077 C C . VAL C 1 138 ? -27.422 -10.451 25.517 1.00 25.26 131 VAL C C 1
ATOM 4078 O O . VAL C 1 138 ? -28.411 -10.230 26.229 1.00 30.91 131 VAL C O 1
ATOM 4082 N N . ALA C 1 139 ? -27.528 -10.849 24.246 1.00 24.74 132 ALA C N 1
ATOM 4083 C CA . ALA C 1 139 ? -28.809 -11.113 23.586 1.00 26.63 132 ALA C CA 1
ATOM 4084 C C . ALA C 1 139 ? -29.706 -9.875 23.612 1.00 33.70 132 ALA C C 1
ATOM 4085 O O . ALA C 1 139 ? -30.896 -9.940 23.931 1.00 30.48 132 ALA C O 1
ATOM 4087 N N . ALA C 1 140 ? -29.116 -8.733 23.276 1.00 24.49 133 ALA C N 1
ATOM 4088 C CA . ALA C 1 140 ? -29.845 -7.476 23.183 1.00 25.45 133 ALA C CA 1
ATOM 4089 C C . ALA C 1 140 ? -30.208 -7.183 21.735 1.00 23.81 133 ALA C C 1
ATOM 4090 O O . ALA C 1 140 ? -29.423 -7.458 20.825 1.00 25.30 133 ALA C O 1
ATOM 4092 N N . ALA C 1 141 ? -31.403 -6.629 21.528 1.00 24.91 134 ALA C N 1
ATOM 4093 C CA . ALA C 1 141 ? -31.708 -5.963 20.274 1.00 24.95 134 ALA C CA 1
ATOM 4094 C C . ALA C 1 141 ? -31.040 -4.591 20.259 1.00 20.12 134 ALA C C 1
ATOM 4095 O O . ALA C 1 141 ? -30.523 -4.120 21.272 1.00 24.32 134 ALA C O 1
ATOM 4097 N N . ALA C 1 142 ? -31.065 -3.946 19.092 1.00 23.38 135 ALA C N 1
ATOM 4098 C CA . ALA C 1 142 ? -30.430 -2.648 18.883 1.00 22.68 135 ALA C CA 1
ATOM 4099 C C . ALA C 1 142 ? -31.451 -1.632 18.391 1.00 22.60 135 ALA C C 1
ATOM 4100 O O . ALA C 1 142 ? -32.147 -1.873 17.397 1.00 23.24 135 ALA C O 1
ATOM 4102 N N . LEU C 1 143 ? -31.529 -0.500 19.083 1.00 21.45 136 LEU C N 1
ATOM 4103 C CA . LEU C 1 143 ? -32.263 0.667 18.619 1.00 23.16 136 LEU C CA 1
ATOM 4104 C C . LEU C 1 143 ? -31.270 1.595 17.927 1.00 21.60 136 LEU C C 1
ATOM 4105 O O . LEU C 1 143 ? -30.208 1.886 18.485 1.00 22.75 136 LEU C O 1
ATOM 4110 N N . VAL C 1 144 ? -31.593 2.033 16.710 1.00 19.75 137 VAL C N 1
ATOM 4111 C CA . VAL C 1 144 ? -30.652 2.787 15.875 1.00 19.82 137 VAL C CA 1
ATOM 4112 C C . VAL C 1 144 ? -31.100 4.242 15.784 1.00 20.85 137 VAL C C 1
ATOM 4113 O O . VAL C 1 144 ? -32.168 4.540 15.233 1.00 22.05 137 VAL C O 1
ATOM 4117 N N . VAL C 1 145 ? -30.274 5.157 16.290 1.00 21.52 138 VAL C N 1
ATOM 4118 C CA . VAL C 1 145 ? -30.563 6.584 16.181 1.00 19.32 138 VAL C CA 1
ATOM 4119 C C . VAL C 1 145 ? -30.013 7.092 14.858 1.00 21.15 138 VAL C C 1
ATOM 4120 O O . VAL C 1 145 ? -28.881 6.771 14.479 1.00 21.51 138 VAL C O 1
ATOM 4124 N N . VAL C 1 146 ? -30.820 7.877 14.149 1.00 21.97 139 VAL C N 1
ATOM 4125 C CA . VAL C 1 146 ? -30.494 8.327 12.805 1.00 19.62 139 VAL C CA 1
ATOM 4126 C C . VAL C 1 146 ? -30.812 9.814 12.726 1.00 22.37 139 VAL C C 1
ATOM 4127 O O . VAL C 1 146 ? -31.582 10.347 13.530 1.00 23.68 139 VAL C O 1
ATOM 4131 N N . THR C 1 147 ? -30.184 10.492 11.769 1.00 23.88 140 THR C N 1
ATOM 4132 C CA . THR C 1 147 ? -30.583 11.865 11.493 1.00 25.97 140 THR C CA 1
ATOM 4133 C C . THR C 1 147 ? -31.634 11.897 10.385 1.00 23.64 140 THR C C 1
ATOM 4134 O O . THR C 1 147 ? -31.930 10.892 9.730 1.00 24.32 140 THR C O 1
ATOM 4138 N N . ALA C 1 148 ? -32.204 13.082 10.178 1.00 26.98 141 ALA C N 1
ATOM 4139 C CA . ALA C 1 148 ? -33.084 13.330 9.045 1.00 27.54 141 ALA C CA 1
ATOM 4140 C C . ALA C 1 148 ? -32.351 13.990 7.891 1.00 26.76 141 ALA C C 1
ATOM 4141 O O . ALA C 1 148 ? -32.989 14.423 6.923 1.00 27.33 141 ALA C O 1
ATOM 4143 N N . ASP C 1 149 ? -31.030 14.079 7.970 1.00 24.47 142 ASP C N 1
ATOM 4144 C CA . ASP C 1 149 ? -30.250 14.889 7.053 1.00 27.94 142 ASP C CA 1
ATOM 4145 C C . ASP C 1 149 ? -29.797 14.095 5.830 1.00 27.53 142 ASP C C 1
ATOM 4146 O O . ASP C 1 149 ? -29.821 12.862 5.796 1.00 23.78 142 ASP C O 1
ATOM 4151 N N . LEU C 1 150 ? -29.379 14.844 4.812 1.00 26.31 143 LEU C N 1
ATOM 4152 C CA . LEU C 1 150 ? -28.814 14.267 3.601 1.00 26.41 143 LEU C CA 1
ATOM 4153 C C . LEU C 1 150 ? -27.772 13.206 3.936 1.00 23.46 143 LEU C C 1
ATOM 4154 O O . LEU C 1 150 ? -26.831 13.457 4.694 1.00 26.95 143 LEU C O 1
ATOM 4159 N N . GLY C 1 151 ? -27.948 12.011 3.373 1.00 23.32 144 GLY C N 1
ATOM 4160 C CA . GLY C 1 151 ? -27.035 10.914 3.607 1.00 21.62 144 GLY C CA 1
ATOM 4161 C C . GLY C 1 151 ? -27.523 9.879 4.603 1.00 23.99 144 GLY C C 1
ATOM 4162 O O . GLY C 1 151 ? -26.904 8.811 4.718 1.00 23.24 144 GLY C O 1
ATOM 4163 N N . THR C 1 152 ? -28.616 10.155 5.319 1.00 22.75 145 THR C N 1
ATOM 4164 C CA . THR C 1 152 ? -29.015 9.263 6.406 1.00 20.62 145 THR C CA 1
ATOM 4165 C C . THR C 1 152 ? -29.486 7.903 5.897 1.00 26.05 145 THR C C 1
ATOM 4166 O O . THR C 1 152 ? -29.330 6.897 6.599 1.00 22.89 145 THR C O 1
ATOM 4170 N N . LEU C 1 153 ? -30.061 7.835 4.690 1.00 23.48 146 LEU C N 1
ATOM 4171 C CA . LEU C 1 153 ? -30.631 6.569 4.239 1.00 22.71 146 LEU C CA 1
ATOM 4172 C C . LEU C 1 153 ? -29.540 5.530 4.009 1.00 22.81 146 LEU C C 1
ATOM 4173 O O . LEU C 1 153 ? -29.659 4.379 4.456 1.00 22.37 146 LEU C O 1
ATOM 4178 N N . ASN C 1 154 ? -28.464 5.934 3.330 1.00 23.15 147 ASN C N 1
ATOM 4179 C CA . ASN C 1 154 ? -27.313 5.065 3.121 1.00 19.54 147 ASN C CA 1
ATOM 4180 C C . ASN C 1 154 ? -26.735 4.580 4.444 1.00 21.84 147 ASN C C 1
ATOM 4181 O O . ASN C 1 154 ? -26.480 3.386 4.618 1.00 21.10 147 ASN C O 1
ATOM 4186 N N . HIS C 1 155 ? -26.481 5.505 5.375 1.00 20.44 148 HIS C N 1
ATOM 4187 C CA . HIS C 1 155 ? -25.896 5.106 6.652 1.00 20.13 148 HIS C CA 1
ATOM 4188 C C . HIS C 1 155 ? -26.832 4.183 7.420 1.00 20.71 148 HIS C C 1
ATOM 4189 O O . HIS C 1 155 ? -26.382 3.229 8.075 1.00 22.61 148 HIS C O 1
ATOM 4196 N N . THR C 1 156 ? -28.136 4.452 7.361 1.00 20.38 149 THR C N 1
ATOM 4197 C CA . THR C 1 156 ? -29.088 3.595 8.058 1.00 22.66 149 THR C CA 1
ATOM 4198 C C . THR C 1 156 ? -29.103 2.196 7.449 1.00 22.61 149 THR C C 1
ATOM 4199 O O . THR C 1 156 ? -29.039 1.194 8.176 1.00 22.31 149 THR C O 1
ATOM 4203 N N . LYS C 1 157 ? -29.163 2.108 6.112 1.00 22.21 150 LYS C N 1
ATOM 4204 C CA . LYS C 1 157 ? -29.162 0.806 5.449 1.00 20.65 150 LYS C CA 1
ATOM 4205 C C . LYS C 1 157 ? -27.882 0.031 5.751 1.00 21.80 150 LYS C C 1
ATOM 4206 O O . LYS C 1 157 ? -27.925 -1.180 6.009 1.00 21.46 150 LYS C O 1
ATOM 4212 N N . LEU C 1 158 ? -26.735 0.715 5.731 1.00 22.06 151 LEU C N 1
ATOM 4213 C CA . LEU C 1 158 ? -25.476 0.071 6.093 1.00 21.59 151 LEU C CA 1
ATOM 4214 C C . LEU C 1 158 ? -25.514 -0.458 7.520 1.00 20.35 151 LEU C C 1
ATOM 4215 O O . LEU C 1 158 ? -25.010 -1.555 7.797 1.00 21.57 151 LEU C O 1
ATOM 4220 N N . THR C 1 159 ? -26.074 0.328 8.450 1.00 20.13 152 THR C N 1
ATOM 4221 C CA . THR C 1 159 ? -26.102 -0.089 9.848 1.00 18.95 152 THR C CA 1
ATOM 4222 C C . THR C 1 159 ? -27.042 -1.275 10.051 1.00 20.11 152 THR C C 1
ATOM 4223 O O . THR C 1 159 ? -26.720 -2.203 10.801 1.00 22.02 152 THR C O 1
ATOM 4227 N N . LEU C 1 160 ? -28.200 -1.269 9.385 1.00 22.88 153 LEU C N 1
ATOM 4228 C CA . LEU C 1 160 ? -29.143 -2.376 9.537 1.00 23.81 153 LEU C CA 1
ATOM 4229 C C . LEU C 1 160 ? -28.602 -3.659 8.912 1.00 22.84 153 LEU C C 1
ATOM 4230 O O . LEU C 1 160 ? -28.800 -4.756 9.457 1.00 22.95 153 LEU C O 1
ATOM 4235 N N . GLU C 1 161 ? -27.902 -3.548 7.782 1.00 24.54 154 GLU C N 1
ATOM 4236 C CA . GLU C 1 161 ? -27.283 -4.730 7.189 1.00 20.64 154 GLU C CA 1
ATOM 4237 C C . GLU C 1 161 ? -26.252 -5.335 8.133 1.00 24.38 154 GLU C C 1
ATOM 4238 O O . GLU C 1 161 ? -26.163 -6.567 8.280 1.00 24.56 154 GLU C O 1
ATOM 4244 N N . ALA C 1 162 ? -25.474 -4.480 8.802 1.00 20.64 155 ALA C N 1
ATOM 4245 C CA . ALA C 1 162 ? -24.484 -4.971 9.750 1.00 20.05 155 ALA C CA 1
ATOM 4246 C C . ALA C 1 162 ? -25.149 -5.666 10.934 1.00 21.43 155 ALA C C 1
ATOM 4247 O O . ALA C 1 162 ? -24.634 -6.670 11.434 1.00 22.69 155 ALA C O 1
ATOM 4249 N N . LEU C 1 163 ? -26.279 -5.131 11.417 1.00 20.69 156 LEU C N 1
ATOM 4250 C CA . LEU C 1 163 ? -27.009 -5.817 12.484 1.00 21.16 156 LEU C CA 1
ATOM 4251 C C . LEU C 1 163 ? -27.511 -7.182 12.022 1.00 23.54 156 LEU C C 1
ATOM 4252 O O . LEU C 1 163 ? -27.298 -8.196 12.699 1.00 24.56 156 LEU C O 1
ATOM 4257 N N . ALA C 1 164 ? -28.181 -7.224 10.866 1.00 22.45 157 ALA C N 1
ATOM 4258 C CA . ALA C 1 164 ? -28.768 -8.477 10.397 1.00 23.68 157 ALA C CA 1
ATOM 4259 C C . ALA C 1 164 ? -27.700 -9.522 10.120 1.00 30.96 157 ALA C C 1
ATOM 4260 O O . ALA C 1 164 ? -27.957 -10.722 10.267 1.00 26.10 157 ALA C O 1
ATOM 4262 N N . ALA C 1 165 ? -26.493 -9.087 9.748 1.00 25.15 158 ALA C N 1
ATOM 4263 C CA . ALA C 1 165 ? -25.424 -10.027 9.428 1.00 26.57 158 ALA C CA 1
ATOM 4264 C C . ALA C 1 165 ? -25.015 -10.864 10.634 1.00 31.44 158 ALA C C 1
ATOM 4265 O O . ALA C 1 165 ? -24.529 -11.987 10.463 1.00 30.76 158 ALA C O 1
ATOM 4267 N N . GLN C 1 166 ? -25.199 -10.346 11.852 1.00 23.61 159 GLN C N 1
ATOM 4268 C CA . GLN C 1 166 ? -24.886 -11.079 13.075 1.00 24.72 159 GLN C CA 1
ATOM 4269 C C . GLN C 1 166 ? -26.133 -11.425 13.883 1.00 24.08 159 GLN C C 1
ATOM 4270 O O . GLN C 1 166 ? -26.035 -11.694 15.085 1.00 28.17 159 GLN C O 1
ATOM 4276 N N . GLN C 1 167 ? -27.299 -11.422 13.243 1.00 25.22 160 GLN C N 1
ATOM 4277 C CA . GLN C 1 167 ? -28.556 -11.817 13.874 1.00 31.34 160 GLN C CA 1
ATOM 4278 C C . GLN C 1 167 ? -28.866 -10.982 15.113 1.00 33.29 160 GLN C C 1
ATOM 4279 O O . GLN C 1 167 ? -29.370 -11.497 16.113 1.00 29.46 160 GLN C O 1
ATOM 4285 N N . VAL C 1 168 ? -28.547 -9.691 15.061 1.00 26.31 161 VAL C N 1
ATOM 4286 C CA . VAL C 1 168 ? -28.973 -8.741 16.085 1.00 25.12 161 VAL C CA 1
ATOM 4287 C C . VAL C 1 168 ? -30.251 -8.083 15.584 1.00 27.12 161 VAL C C 1
ATOM 4288 O O . VAL C 1 168 ? -30.241 -7.355 14.584 1.00 25.69 161 VAL C O 1
ATOM 4292 N N . SER C 1 169 ? -31.359 -8.359 16.261 1.00 29.33 162 SER C N 1
ATOM 4293 C CA . SER C 1 169 ? -32.627 -7.758 15.881 1.00 30.58 162 SER C CA 1
ATOM 4294 C C . SER C 1 169 ? -32.552 -6.242 16.001 1.00 22.67 162 SER C C 1
ATOM 4295 O O . SER C 1 169 ? -31.950 -5.706 16.940 1.00 24.68 162 SER C O 1
ATOM 4298 N N . CYS C 1 170 ? -33.174 -5.555 15.047 1.00 27.62 163 CYS C N 1
ATOM 4299 C CA . CYS C 1 170 ? -33.322 -4.108 15.106 1.00 26.28 163 CYS C CA 1
ATOM 4300 C C . CYS C 1 170 ? -34.638 -3.778 15.804 1.00 27.23 163 CYS C C 1
ATOM 4301 O O . CYS C 1 170 ? -35.716 -4.184 15.348 1.00 26.96 163 CYS C O 1
ATOM 4304 N N . ALA C 1 171 ? -34.548 -3.063 16.921 1.00 25.45 164 ALA C N 1
ATOM 4305 C CA . ALA C 1 171 ? -35.742 -2.665 17.651 1.00 23.52 164 ALA C CA 1
ATOM 4306 C C . ALA C 1 171 ? -36.449 -1.487 17.002 1.00 30.90 164 ALA C C 1
ATOM 4307 O O . ALA C 1 171 ? -37.547 -1.121 17.440 1.00 29.12 164 ALA C O 1
ATOM 4309 N N . GLY C 1 172 ? -35.852 -0.894 15.975 1.00 24.52 165 GLY C N 1
ATOM 4310 C CA . GLY C 1 172 ? -36.423 0.238 15.284 1.00 26.04 165 GLY C CA 1
ATOM 4311 C C . GLY C 1 172 ? -35.439 1.381 15.188 1.00 29.56 165 GLY C C 1
ATOM 4312 O O . GLY C 1 172 ? -34.281 1.282 15.589 1.00 23.81 165 GLY C O 1
ATOM 4313 N N . LEU C 1 173 ? -35.928 2.487 14.635 1.00 25.35 166 LEU C N 1
ATOM 4314 C CA . LEU C 1 173 ? -35.153 3.698 14.423 1.00 23.60 166 LEU C CA 1
ATOM 4315 C C . LEU C 1 173 ? -35.703 4.812 15.303 1.00 25.18 166 LEU C C 1
ATOM 4316 O O . LEU C 1 173 ? -36.887 4.822 15.644 1.00 26.12 166 LEU C O 1
ATOM 4321 N N . VAL C 1 174 ? -34.838 5.750 15.671 1.00 25.02 167 VAL C N 1
ATOM 4322 C CA . VAL C 1 174 ? -35.278 7.016 16.247 1.00 22.33 167 VAL C CA 1
ATOM 4323 C C . VAL C 1 174 ? -34.562 8.146 15.526 1.00 23.15 167 VAL C C 1
ATOM 4324 O O . VAL C 1 174 ? -33.330 8.147 15.430 1.00 24.56 167 VAL C O 1
ATOM 4328 N N . ILE C 1 175 ? -35.330 9.100 15.013 1.00 24.54 168 ILE C N 1
ATOM 4329 C CA . ILE C 1 175 ? -34.745 10.323 14.482 1.00 27.11 168 ILE C CA 1
ATOM 4330 C C . ILE C 1 175 ? -34.347 11.200 15.665 1.00 25.75 168 ILE C C 1
ATOM 4331 O O . ILE C 1 175 ? -35.192 11.584 16.481 1.00 24.02 168 ILE C O 1
ATOM 4336 N N . GLY C 1 176 ? -33.050 11.503 15.770 1.00 22.74 169 GLY C N 1
ATOM 4337 C CA . GLY C 1 176 ? -32.542 12.177 16.951 1.00 22.79 169 GLY C CA 1
ATOM 4338 C C . GLY C 1 176 ? -32.958 13.630 17.041 1.00 24.26 169 GLY C C 1
ATOM 4339 O O . GLY C 1 176 ? -33.101 14.166 18.144 1.00 27.85 169 GLY C O 1
ATOM 4340 N N . SER C 1 177 ? -33.164 14.280 15.897 1.00 25.46 170 SER C N 1
ATOM 4341 C CA . SER C 1 177 ? -33.579 15.681 15.876 1.00 28.43 170 SER C CA 1
ATOM 4342 C C . SER C 1 177 ? -34.476 15.899 14.668 1.00 26.59 170 SER C C 1
ATOM 4343 O O . SER C 1 177 ? -34.027 15.747 13.528 1.00 27.14 170 SER C O 1
ATOM 4346 N N . TRP C 1 178 ? -35.734 16.260 14.918 1.00 27.32 171 TRP C N 1
ATOM 4347 C CA . TRP C 1 178 ? -36.718 16.420 13.859 1.00 29.48 171 TRP C CA 1
ATOM 4348 C C . TRP C 1 178 ? -37.053 17.894 13.696 1.00 42.15 171 TRP C C 1
ATOM 4349 O O . TRP C 1 178 ? -37.556 18.517 14.646 1.00 33.94 171 TRP C O 1
ATOM 4360 N N . PRO C 1 179 ? -36.799 18.485 12.528 1.00 38.21 172 PRO C N 1
ATOM 4361 C CA . PRO C 1 179 ? -37.050 19.920 12.355 1.00 36.00 172 PRO C CA 1
ATOM 4362 C C . PRO C 1 179 ? -38.534 20.214 12.220 1.00 38.13 172 PRO C C 1
ATOM 4363 O O . PRO C 1 179 ? -39.318 19.393 11.737 1.00 42.09 172 PRO C O 1
ATOM 4367 N N . ASP C 1 180 ? -38.916 21.405 12.664 1.00 49.48 173 ASP C N 1
ATOM 4368 C CA . ASP C 1 180 ? -40.293 21.877 12.546 1.00 56.63 173 ASP C CA 1
ATOM 4369 C C . ASP C 1 180 ? -40.275 23.268 11.929 1.00 58.21 173 ASP C C 1
ATOM 4370 O O . ASP C 1 180 ? -39.726 24.207 12.544 1.00 58.91 173 ASP C O 1
ATOM 4375 N N . PRO C 1 181 ? -40.825 23.448 10.719 1.00 59.88 174 PRO C N 1
ATOM 4376 C CA . PRO C 1 181 ? -41.376 22.348 9.920 1.00 58.56 174 PRO C CA 1
ATOM 4377 C C . PRO C 1 181 ? -40.277 21.622 9.146 1.00 36.89 174 PRO C C 1
ATOM 4378 O O . PRO C 1 181 ? -39.202 22.192 8.954 1.00 40.01 174 PRO C O 1
ATOM 4382 N N . PRO C 1 182 ? -40.528 20.381 8.727 1.00 38.75 175 PRO C N 1
ATOM 4383 C CA . PRO C 1 182 ? -39.507 19.640 7.975 1.00 35.40 175 PRO C CA 1
ATOM 4384 C C . PRO C 1 182 ? -39.421 20.140 6.539 1.00 42.78 175 PRO C C 1
ATOM 4385 O O . PRO C 1 182 ? -40.442 20.328 5.872 1.00 41.51 175 PRO C O 1
ATOM 4389 N N . GLY C 1 183 ? -38.197 20.357 6.067 1.00 38.51 176 GLY C N 1
ATOM 4390 C CA . GLY C 1 183 ? -37.968 20.691 4.678 1.00 36.27 176 GLY C CA 1
ATOM 4391 C C . GLY C 1 183 ? -38.155 19.480 3.778 1.00 37.18 176 GLY C C 1
ATOM 4392 O O . GLY C 1 183 ? -38.524 18.387 4.210 1.00 32.29 176 GLY C O 1
ATOM 4393 N N . LEU C 1 184 ? -37.895 19.691 2.484 1.00 32.47 177 LEU C N 1
ATOM 4394 C CA . LEU C 1 184 ? -38.099 18.624 1.507 1.00 32.27 177 LEU C CA 1
ATOM 4395 C C . LEU C 1 184 ? -37.229 17.411 1.817 1.00 27.85 177 LEU C C 1
ATOM 4396 O O . LEU C 1 184 ? -37.701 16.269 1.777 1.00 32.22 177 LEU C O 1
ATOM 4401 N N . VAL C 1 185 ? -35.950 17.637 2.122 1.00 29.67 178 VAL C N 1
ATOM 4402 C CA . VAL C 1 185 ? -35.044 16.514 2.362 1.00 29.16 178 VAL C CA 1
ATOM 4403 C C . VAL C 1 185 ? -35.432 15.772 3.640 1.00 31.04 178 VAL C C 1
ATOM 4404 O O . VAL C 1 185 ? -35.524 14.538 3.655 1.00 27.44 178 VAL C O 1
ATOM 4408 N N . ALA C 1 186 ? -35.687 16.509 4.727 1.00 28.83 179 ALA C N 1
ATOM 4409 C CA . ALA C 1 186 ? -36.081 15.858 5.975 1.00 26.92 179 ALA C CA 1
ATOM 4410 C C . ALA C 1 186 ? -37.373 15.065 5.811 1.00 32.98 179 ALA C C 1
ATOM 4411 O O . ALA C 1 186 ? -37.473 13.926 6.279 1.00 28.29 179 ALA C O 1
ATOM 4413 N N . ALA C 1 187 ? -38.370 15.642 5.134 1.00 29.00 180 ALA C N 1
ATOM 4414 C CA . ALA C 1 187 ? -39.644 14.952 4.963 1.00 28.78 180 ALA C CA 1
ATOM 4415 C C . ALA C 1 187 ? -39.483 13.692 4.119 1.00 28.94 180 ALA C C 1
ATOM 4416 O O . ALA C 1 187 ? -40.004 12.627 4.467 1.00 28.69 180 ALA C O 1
ATOM 4418 N N . SER C 1 188 ? -38.785 13.811 2.986 1.00 30.28 181 SER C N 1
ATOM 4419 C CA . SER C 1 188 ? -38.528 12.658 2.131 1.00 27.60 181 SER C CA 1
ATOM 4420 C C . SER C 1 188 ? -37.778 11.572 2.887 1.00 23.79 181 SER C C 1
ATOM 4421 O O . SER C 1 188 ? -38.116 10.386 2.785 1.00 25.32 181 SER C O 1
ATOM 4424 N N . ASN C 1 189 ? -36.790 11.970 3.690 1.00 28.60 182 ASN C N 1
ATOM 4425 C CA . ASN C 1 189 ? -36.004 10.999 4.441 1.00 27.24 182 ASN C CA 1
ATOM 4426 C C . ASN C 1 189 ? -36.853 10.255 5.459 1.00 27.98 182 ASN C C 1
ATOM 4427 O O . ASN C 1 189 ? -36.719 9.034 5.604 1.00 28.60 182 ASN C O 1
ATOM 4432 N N . ARG C 1 190 ? -37.721 10.964 6.188 1.00 28.75 183 ARG C N 1
ATOM 4433 C CA . ARG C 1 190 ? -38.538 10.281 7.185 1.00 31.43 183 ARG C CA 1
ATOM 4434 C C . ARG C 1 190 ? -39.452 9.257 6.532 1.00 28.62 183 ARG C C 1
ATOM 4435 O O . ARG C 1 190 ? -39.616 8.143 7.044 1.00 29.96 183 ARG C O 1
ATOM 4443 N N . SER C 1 191 ? -40.041 9.605 5.387 1.00 28.77 184 SER C N 1
ATOM 4444 C CA . SER C 1 191 ? -40.860 8.637 4.673 1.00 29.21 184 SER C CA 1
ATOM 4445 C C . SER C 1 191 ? -40.033 7.428 4.247 1.00 29.92 184 SER C C 1
ATOM 4446 O O . SER C 1 191 ? -40.480 6.282 4.377 1.00 30.68 184 SER C O 1
ATOM 4449 N N . ALA C 1 192 ? -38.811 7.662 3.762 1.00 27.45 185 ALA C N 1
ATOM 4450 C CA . ALA C 1 192 ? -37.990 6.550 3.291 1.00 28.10 185 ALA C CA 1
ATOM 4451 C C . ALA C 1 192 ? -37.492 5.701 4.452 1.00 32.28 185 ALA C C 1
ATOM 4452 O O . ALA C 1 192 ? -37.395 4.474 4.336 1.00 30.44 185 ALA C O 1
ATOM 4454 N N . LEU C 1 193 ? -37.171 6.341 5.578 1.00 30.01 186 LEU C N 1
ATOM 4455 C CA . LEU C 1 193 ? -36.731 5.600 6.757 1.00 26.26 186 LEU C CA 1
ATOM 4456 C C . LEU C 1 193 ? -37.818 4.656 7.257 1.00 30.16 186 LEU C C 1
ATOM 4457 O O . LEU C 1 193 ? -37.536 3.511 7.628 1.00 29.52 186 LEU C O 1
ATOM 4462 N N . ALA C 1 194 ? -39.069 5.121 7.274 1.00 29.60 187 ALA C N 1
ATOM 4463 C CA . ALA C 1 194 ? -40.174 4.280 7.713 1.00 32.06 187 ALA C CA 1
ATOM 4464 C C . ALA C 1 194 ? -40.381 3.076 6.802 1.00 41.13 187 ALA C C 1
ATOM 4465 O O . ALA C 1 194 ? -40.983 2.087 7.233 1.00 38.82 187 ALA C O 1
ATOM 4467 N N . ARG C 1 195 ? -39.900 3.134 5.559 1.00 34.57 188 ARG C N 1
ATOM 4468 C CA . ARG C 1 195 ? -39.948 1.964 4.690 1.00 39.06 188 ARG C CA 1
ATOM 4469 C C . ARG C 1 195 ? -38.797 1.000 4.951 1.00 42.81 188 ARG C C 1
ATOM 4470 O O . ARG C 1 195 ? -38.871 -0.163 4.535 1.00 41.00 188 ARG C O 1
ATOM 4478 N N . ILE C 1 196 ? -37.748 1.458 5.630 1.00 33.81 189 ILE C N 1
ATOM 4479 C CA . ILE C 1 196 ? -36.608 0.620 5.986 1.00 32.72 189 ILE C CA 1
ATOM 4480 C C . ILE C 1 196 ? -36.865 -0.134 7.283 1.00 34.97 189 ILE C C 1
ATOM 4481 O O . ILE C 1 196 ? -36.515 -1.310 7.404 1.00 33.99 189 ILE C O 1
ATOM 4486 N N . ALA C 1 197 ? -37.467 0.533 8.264 1.00 28.28 190 ALA C N 1
ATOM 4487 C CA . ALA C 1 197 ? -37.715 -0.063 9.569 1.00 33.31 190 ALA C CA 1
ATOM 4488 C C . ALA C 1 197 ? -38.721 0.807 10.307 1.00 29.95 190 ALA C C 1
ATOM 4489 O O . ALA C 1 197 ? -39.083 1.895 9.852 1.00 36.88 190 ALA C O 1
ATOM 4491 N N . MET C 1 198 ? -39.166 0.313 11.457 1.00 27.27 191 MET C N 1
ATOM 4492 C CA . MET C 1 198 ? -40.117 1.052 12.279 1.00 29.31 191 MET C CA 1
ATOM 4493 C C . MET C 1 198 ? -39.455 2.306 12.843 1.00 30.29 191 MET C C 1
ATOM 4494 O O . MET C 1 198 ? -38.416 2.229 13.504 1.00 30.69 191 MET C O 1
ATOM 4499 N N . VAL C 1 199 ? -40.050 3.466 12.582 1.00 28.74 192 VAL C N 1
ATOM 4500 C CA . VAL C 1 199 ? -39.584 4.714 13.175 1.00 28.22 192 VAL C CA 1
ATOM 4501 C C . VAL C 1 199 ? -40.334 4.868 14.495 1.00 37.01 192 VAL C C 1
ATOM 4502 O O . VAL C 1 199 ? -41.523 5.193 14.519 1.00 34.58 192 VAL C O 1
ATOM 4506 N N . ARG C 1 200 ? -39.633 4.609 15.604 1.00 27.91 193 ARG C N 1
ATOM 4507 C CA . ARG C 1 200 ? -40.282 4.590 16.909 1.00 27.75 193 ARG C CA 1
ATOM 4508 C C . ARG C 1 200 ? -40.572 5.992 17.418 1.00 34.24 193 ARG C C 1
ATOM 4509 O O . ARG C 1 200 ? -41.547 6.189 18.152 1.00 33.26 193 ARG C O 1
ATOM 4517 N N . ALA C 1 201 ? -39.740 6.966 17.057 1.00 32.89 194 ALA C N 1
ATOM 4518 C CA . ALA C 1 201 ? -39.928 8.337 17.508 1.00 30.86 194 ALA C CA 1
ATOM 4519 C C . ALA C 1 201 ? -39.094 9.263 16.636 1.00 29.20 194 ALA C C 1
ATOM 4520 O O . ALA C 1 201 ? -38.135 8.842 15.986 1.00 31.96 194 ALA C O 1
ATOM 4522 N N . ALA C 1 202 ? -39.484 10.536 16.623 1.00 30.81 195 ALA C N 1
ATOM 4523 C CA . ALA C 1 202 ? -38.713 11.603 15.990 1.00 27.27 195 ALA C CA 1
ATOM 4524 C C . ALA C 1 202 ? -38.677 12.725 17.021 1.00 29.09 195 ALA C C 1
ATOM 4525 O O . ALA C 1 202 ? -39.685 13.410 17.220 1.00 32.17 195 ALA C O 1
ATOM 4527 N N . LEU C 1 203 ? -37.544 12.888 17.699 1.00 29.30 196 LEU C N 1
ATOM 4528 C CA . LEU C 1 203 ? -37.494 13.813 18.826 1.00 27.87 196 LEU C CA 1
ATOM 4529 C C . LEU C 1 203 ? -37.467 15.245 18.313 1.00 28.53 196 LEU C C 1
ATOM 4530 O O . LEU C 1 203 ? -36.670 15.564 17.423 1.00 29.95 196 LEU C O 1
ATOM 4535 N N . PRO C 1 204 ? -38.314 16.126 18.838 1.00 30.28 197 PRO C N 1
ATOM 4536 C CA . PRO C 1 204 ? -38.273 17.527 18.412 1.00 32.84 197 PRO C CA 1
ATOM 4537 C C . PRO C 1 204 ? -36.877 18.109 18.565 1.00 30.44 197 PRO C C 1
ATOM 4538 O O . PRO C 1 204 ? -36.172 17.835 19.540 1.00 29.11 197 PRO C O 1
ATOM 4542 N N . ALA C 1 205 ? -36.468 18.894 17.570 1.00 30.52 198 ALA C N 1
ATOM 4543 C CA . ALA C 1 205 ? -35.216 19.628 17.682 1.00 34.10 198 ALA C CA 1
ATOM 4544 C C . ALA C 1 205 ? -35.210 20.453 18.963 1.00 29.99 198 ALA C C 1
ATOM 4545 O O . ALA C 1 205 ? -36.229 21.032 19.351 1.00 36.62 198 ALA C O 1
ATOM 4547 N N . GLY C 1 206 ? -34.061 20.486 19.636 1.00 28.56 199 GLY C N 1
ATOM 4548 C CA . GLY C 1 206 ? -33.952 21.207 20.887 1.00 30.54 199 GLY C CA 1
ATOM 4549 C C . GLY C 1 206 ? -34.416 20.453 22.115 1.00 41.01 199 GLY C C 1
ATOM 4550 O O . GLY C 1 206 ? -34.467 21.042 23.202 1.00 35.16 199 GLY C O 1
ATOM 4551 N N . ALA C 1 207 ? -34.750 19.166 21.984 1.00 33.13 200 ALA C N 1
ATOM 4552 C CA . ALA C 1 207 ? -35.250 18.408 23.131 1.00 29.54 200 ALA C CA 1
ATOM 4553 C C . ALA C 1 207 ? -34.254 18.386 24.283 1.00 30.37 200 ALA C C 1
ATOM 4554 O O . ALA C 1 207 ? -34.659 18.405 25.452 1.00 31.04 200 ALA C O 1
ATOM 4556 N N . ALA C 1 208 ? -32.953 18.373 23.984 1.00 27.00 201 ALA C N 1
ATOM 4557 C CA . ALA C 1 208 ? -31.945 18.280 25.032 1.00 31.16 201 ALA C CA 1
ATOM 4558 C C . ALA C 1 208 ? -31.877 19.523 25.916 1.00 28.38 201 ALA C C 1
ATOM 4559 O O . ALA C 1 208 ? -31.227 19.477 26.965 1.00 30.72 201 ALA C O 1
ATOM 4561 N N . SER C 1 209 ? -32.509 20.625 25.523 1.00 31.20 202 SER C N 1
ATOM 4562 C CA . SER C 1 209 ? -32.484 21.843 26.321 1.00 31.65 202 SER C CA 1
ATOM 4563 C C . SER C 1 209 ? -33.710 21.997 27.212 1.00 37.62 202 SER C C 1
ATOM 4564 O O . SER C 1 209 ? -33.779 22.962 27.981 1.00 38.52 202 SER C O 1
ATOM 4567 N N . LEU C 1 210 ? -34.672 21.082 27.129 1.00 35.00 203 LEU C N 1
ATOM 4568 C CA . LEU C 1 210 ? -35.864 21.176 27.957 1.00 33.54 203 LEU C CA 1
ATOM 4569 C C . LEU C 1 210 ? -35.534 20.869 29.414 1.00 33.80 203 LEU C C 1
ATOM 4570 O O . LEU C 1 210 ? -34.619 20.099 29.726 1.00 34.63 203 LEU C O 1
ATOM 4575 N N . ASP C 1 211 ? -36.279 21.488 30.324 1.00 37.57 204 ASP C N 1
ATOM 4576 C CA . ASP C 1 211 ? -36.114 21.052 31.698 1.00 35.79 204 ASP C CA 1
ATOM 4577 C C . ASP C 1 211 ? -36.872 19.744 31.910 1.00 38.89 204 ASP C C 1
ATOM 4578 O O . ASP C 1 211 ? -37.589 19.264 31.027 1.00 31.51 204 ASP C O 1
ATOM 4583 N N . ALA C 1 212 ? -36.694 19.162 33.099 1.00 36.37 205 ALA C N 1
ATOM 4584 C CA . ALA C 1 212 ? -37.098 17.773 33.319 1.00 33.31 205 ALA C CA 1
ATOM 4585 C C . ALA C 1 212 ? -38.592 17.572 33.094 1.00 35.80 205 ALA C C 1
ATOM 4586 O O . ALA C 1 212 ? -39.010 16.559 32.519 1.00 32.45 205 ALA C O 1
ATOM 4588 N N . GLY C 1 213 ? -39.415 18.523 33.534 1.00 39.94 206 GLY C N 1
ATOM 4589 C CA . GLY C 1 213 ? -40.850 18.374 33.357 1.00 30.62 206 GLY C CA 1
ATOM 4590 C C . GLY C 1 213 ? -41.266 18.395 31.899 1.00 39.23 206 GLY C C 1
ATOM 4591 O O . GLY C 1 213 ? -42.049 17.551 31.452 1.00 37.39 206 GLY C O 1
ATOM 4592 N N . ASP C 1 214 ? -40.750 19.365 31.134 1.00 31.59 207 ASP C N 1
ATOM 4593 C CA . ASP C 1 214 ? -41.065 19.423 29.713 1.00 31.34 207 ASP C CA 1
ATOM 4594 C C . ASP C 1 214 ? -40.442 18.256 28.960 1.00 30.65 207 ASP C C 1
ATOM 4595 O O . ASP C 1 214 ? -41.025 17.768 27.986 1.00 34.34 207 ASP C O 1
ATOM 4600 N N . PHE C 1 215 ? -39.262 17.806 29.391 1.00 34.72 208 PHE C N 1
ATOM 4601 C CA . PHE C 1 215 ? -38.629 16.668 28.734 1.00 31.87 208 PHE C CA 1
ATOM 4602 C C . PHE C 1 215 ? -39.462 15.407 28.908 1.00 33.75 208 PHE C C 1
ATOM 4603 O O . PHE C 1 215 ? -39.630 14.628 27.961 1.00 31.53 208 PHE C O 1
ATOM 4611 N N . ALA C 1 216 ? -39.991 15.194 30.117 1.00 31.85 209 ALA C N 1
ATOM 4612 C CA . ALA C 1 216 ? -40.848 14.042 30.365 1.00 36.29 209 ALA C CA 1
ATOM 4613 C C . ALA C 1 216 ? -42.098 14.083 29.495 1.00 34.73 209 ALA C C 1
ATOM 4614 O O . ALA C 1 216 ? -42.523 13.053 28.958 1.00 34.71 209 ALA C O 1
ATOM 4616 N N . ALA C 1 217 ? -42.715 15.264 29.358 1.00 35.13 210 ALA C N 1
ATOM 4617 C CA . ALA C 1 217 ? -43.904 15.376 28.517 1.00 32.03 210 ALA C CA 1
ATOM 4618 C C . ALA C 1 217 ? -43.578 15.075 27.062 1.00 31.98 210 ALA C C 1
ATOM 4619 O O . ALA C 1 217 ? -44.326 14.360 26.385 1.00 37.78 210 ALA C O 1
ATOM 4621 N N . MET C 1 218 ? -42.471 15.631 26.564 1.00 29.51 211 MET C N 1
ATOM 4622 C CA . MET C 1 218 ? -42.027 15.342 25.205 1.00 31.02 211 MET C CA 1
ATOM 4623 C C . MET C 1 218 ? -41.827 13.841 25.004 1.00 29.14 211 MET C C 1
ATOM 4624 O O . MET C 1 218 ? -42.300 13.265 24.017 1.00 31.29 211 MET C O 1
ATOM 4629 N N . SER C 1 219 ? -41.132 13.192 25.943 1.00 32.38 212 SER C N 1
ATOM 4630 C CA . SER C 1 219 ? -40.817 11.772 25.797 1.00 28.84 212 SER C CA 1
ATOM 4631 C C . SER C 1 219 ? -42.076 10.913 25.807 1.00 32.46 212 SER C C 1
ATOM 4632 O O . SER C 1 219 ? -42.171 9.936 25.056 1.00 30.30 212 SER C O 1
ATOM 4635 N N . ALA C 1 220 ? -43.052 11.254 26.650 1.00 32.17 213 ALA C N 1
ATOM 4636 C CA . ALA C 1 220 ? -44.281 10.467 26.687 1.00 37.56 213 ALA C CA 1
ATOM 4637 C C . ALA C 1 220 ? -45.042 10.585 25.376 1.00 34.98 213 ALA C C 1
ATOM 4638 O O . ALA C 1 220 ? -45.643 9.610 24.907 1.00 39.53 213 ALA C O 1
ATOM 4640 N N . ALA C 1 221 ? -45.013 11.765 24.756 1.00 34.17 214 ALA C N 1
ATOM 4641 C CA . ALA C 1 221 ? -45.643 11.950 23.458 1.00 34.82 214 ALA C CA 1
ATOM 4642 C C . ALA C 1 221 ? -44.824 11.371 22.310 1.00 39.15 214 ALA C C 1
ATOM 4643 O O . ALA C 1 221 ? -45.399 11.038 21.269 1.00 36.69 214 ALA C O 1
ATOM 4645 N N . ALA C 1 222 ? -43.505 11.231 22.476 1.00 35.07 215 ALA C N 1
ATOM 4646 C CA . ALA C 1 222 ? -42.651 10.890 21.338 1.00 32.47 215 ALA C CA 1
ATOM 4647 C C . ALA C 1 222 ? -42.794 9.425 20.946 1.00 32.11 215 ALA C C 1
ATOM 4648 O O . ALA C 1 222 ? -42.706 9.082 19.761 1.00 34.09 215 ALA C O 1
ATOM 4650 N N . PHE C 1 223 ? -43.004 8.556 21.926 1.00 36.45 216 PHE C N 1
ATOM 4651 C CA . PHE C 1 223 ? -43.009 7.115 21.742 1.00 34.40 216 PHE C CA 1
ATOM 4652 C C . PHE C 1 223 ? -44.415 6.561 21.923 1.00 50.69 216 PHE C C 1
ATOM 4653 O O . PHE C 1 223 ? -45.223 7.109 22.679 1.00 38.92 216 PHE C O 1
ATOM 4661 N N . ASP C 1 224 ? -44.689 5.456 21.234 1.00 39.89 217 ASP C N 1
ATOM 4662 C CA . ASP C 1 224 ? -45.884 4.668 21.509 1.00 42.28 217 ASP C CA 1
ATOM 4663 C C . ASP C 1 224 ? -45.727 3.990 22.866 1.00 49.35 217 ASP C C 1
ATOM 4664 O O . ASP C 1 224 ? -44.833 3.155 23.050 1.00 44.01 217 ASP C O 1
ATOM 4669 N N . ARG C 1 225 ? -46.593 4.353 23.820 1.00 44.09 218 ARG C N 1
ATOM 4670 C CA . ARG C 1 225 ? -46.479 3.807 25.171 1.00 41.19 218 ARG C CA 1
ATOM 4671 C C . ARG C 1 225 ? -46.637 2.291 25.181 1.00 43.25 218 ARG C C 1
ATOM 4672 O O . ARG C 1 225 ? -45.984 1.606 25.978 1.00 43.75 218 ARG C O 1
ATOM 4680 N N . ASN C 1 226 ? -47.493 1.750 24.311 1.00 37.77 219 ASN C N 1
ATOM 4681 C CA . ASN C 1 226 ? -47.622 0.299 24.214 1.00 45.82 219 ASN C CA 1
ATOM 4682 C C . ASN C 1 226 ? -46.303 -0.348 23.812 1.00 44.21 219 ASN C C 1
ATOM 4683 O O . ASN C 1 226 ? -45.898 -1.360 24.396 1.00 45.17 219 ASN C O 1
ATOM 4688 N N . TRP C 1 227 ? -45.619 0.220 22.814 1.00 43.95 220 TRP C N 1
ATOM 4689 C CA . TRP C 1 227 ? -44.334 -0.336 22.399 1.00 37.01 220 TRP C CA 1
ATOM 4690 C C . TRP C 1 227 ? -43.310 -0.247 23.523 1.00 42.65 220 TRP C C 1
ATOM 4691 O O . TRP C 1 227 ? -42.577 -1.209 23.785 1.00 40.87 220 TRP C O 1
ATOM 4702 N N . VAL C 1 228 ? -43.246 0.902 24.199 1.00 35.83 221 VAL C N 1
ATOM 4703 C CA . VAL C 1 228 ? -42.285 1.075 25.285 1.00 41.01 221 VAL C CA 1
ATOM 4704 C C . VAL C 1 228 ? -42.560 0.080 26.404 1.00 45.45 221 VAL C C 1
ATOM 4705 O O . VAL C 1 228 ? -41.668 -0.658 26.838 1.00 39.27 221 VAL C O 1
ATOM 4709 N N . ALA C 1 229 ? -43.800 0.053 26.892 1.00 43.95 222 ALA C N 1
ATOM 4710 C CA . ALA C 1 229 ? -44.132 -0.815 28.015 1.00 53.04 222 ALA C CA 1
ATOM 4711 C C . ALA C 1 229 ? -44.035 -2.289 27.638 1.00 47.02 222 ALA C C 1
ATOM 4712 O O . ALA C 1 229 ? -43.773 -3.133 28.503 1.00 56.84 222 ALA C O 1
ATOM 4714 N N . GLY C 1 230 ? -44.221 -2.616 26.364 1.00 42.96 223 GLY C N 1
ATOM 4715 C CA . GLY C 1 230 ? -44.063 -3.972 25.886 1.00 46.54 223 GLY C CA 1
ATOM 4716 C C . GLY C 1 230 ? -42.638 -4.429 25.687 1.00 46.37 223 GLY C C 1
ATOM 4717 O O . GLY C 1 230 ? -42.416 -5.579 25.297 1.00 46.42 223 GLY C O 1
ATOM 4718 N N . LEU C 1 231 ? -41.655 -3.559 25.945 1.00 43.64 224 LEU C N 1
ATOM 4719 C CA . LEU C 1 231 ? -40.259 -3.945 25.767 1.00 43.59 224 LEU C CA 1
ATOM 4720 C C . LEU C 1 231 ? -39.790 -4.917 26.844 1.00 43.96 224 LEU C C 1
ATOM 4721 O O . LEU C 1 231 ? -38.914 -5.751 26.580 1.00 41.59 224 LEU C O 1
ATOM 4726 N N . VAL C 1 232 ? -40.338 -4.827 28.055 1.00 43.84 225 VAL C N 1
ATOM 4727 C CA . VAL C 1 232 ? -39.991 -5.767 29.114 1.00 36.92 225 VAL C CA 1
ATOM 4728 C C . VAL C 1 232 ? -41.112 -6.790 29.235 1.00 39.12 225 VAL C C 1
ATOM 4729 O O . VAL C 1 232 ? -42.303 -6.449 29.186 1.00 35.78 225 VAL C O 1
ATOM 4733 N N . GLY C 1 233 ? -40.728 -8.056 29.327 1.00 30.56 226 GLY C N 1
ATOM 4734 C CA . GLY C 1 233 ? -41.684 -9.137 29.462 1.00 33.75 226 GLY C CA 1
ATOM 4735 C C . GLY C 1 233 ? -42.076 -9.371 30.906 1.00 41.92 226 GLY C C 1
ATOM 4736 O O . GLY C 1 233 ? -42.942 -10.195 31.173 1.00 28.99 226 GLY C O 1
ATOM 4737 N N . GLY D 1 7 ? -10.456 -8.134 -21.573 1.00 53.50 0 GLY D N 1
ATOM 4738 C CA . GLY D 1 7 ? -10.938 -6.772 -21.737 1.00 55.07 0 GLY D CA 1
ATOM 4739 C C . GLY D 1 7 ? -10.223 -5.759 -20.863 1.00 47.16 0 GLY D C 1
ATOM 4740 O O . GLY D 1 7 ? -9.065 -5.951 -20.487 1.00 47.20 0 GLY D O 1
ATOM 4741 N N . GLY D 1 8 ? -10.916 -4.671 -20.538 1.00 39.89 1 GLY D N 1
ATOM 4742 C CA . GLY D 1 8 ? -10.370 -3.623 -19.704 1.00 32.46 1 GLY D CA 1
ATOM 4743 C C . GLY D 1 8 ? -10.667 -3.849 -18.238 1.00 36.08 1 GLY D C 1
ATOM 4744 O O . GLY D 1 8 ? -11.061 -4.938 -17.812 1.00 34.96 1 GLY D O 1
ATOM 4745 N N . THR D 1 9 ? -10.481 -2.790 -17.453 1.00 29.33 2 THR D N 1
ATOM 4746 C CA . THR D 1 9 ? -10.750 -2.824 -16.020 1.00 29.40 2 THR D CA 1
ATOM 4747 C C . THR D 1 9 ? -11.875 -1.851 -15.710 1.00 31.79 2 THR D C 1
ATOM 4748 O O . THR D 1 9 ? -11.777 -0.662 -16.035 1.00 29.10 2 THR D O 1
ATOM 4752 N N . ILE D 1 10 ? -12.946 -2.358 -15.105 1.00 27.66 3 ILE D N 1
ATOM 4753 C CA . ILE D 1 10 ? -14.015 -1.525 -14.566 1.00 28.45 3 ILE D CA 1
ATOM 4754 C C . ILE D 1 10 ? -13.808 -1.410 -13.067 1.00 28.54 3 ILE D C 1
ATOM 4755 O O . ILE D 1 10 ? -13.623 -2.422 -12.378 1.00 27.92 3 ILE D O 1
ATOM 4760 N N . LEU D 1 11 ? -13.868 -0.185 -12.559 1.00 24.21 4 LEU D N 1
ATOM 4761 C CA . LEU D 1 11 ? -13.720 0.097 -11.140 1.00 26.84 4 LEU D CA 1
ATOM 4762 C C . LEU D 1 11 ? -14.861 1.019 -10.742 1.00 26.46 4 LEU D C 1
ATOM 4763 O O . LEU D 1 11 ? -15.004 2.103 -11.321 1.00 23.40 4 LEU D O 1
ATOM 4768 N N . VAL D 1 12 ? -15.702 0.590 -9.792 1.00 24.04 5 VAL D N 1
ATOM 4769 C CA . VAL D 1 12 ? -16.705 1.516 -9.278 1.00 23.31 5 VAL D CA 1
ATOM 4770 C C . VAL D 1 12 ? -16.037 2.375 -8.219 1.00 26.00 5 VAL D C 1
ATOM 4771 O O . VAL D 1 12 ? -15.139 1.920 -7.498 1.00 25.77 5 VAL D O 1
ATOM 4775 N N . VAL D 1 13 ? -16.410 3.646 -8.182 1.00 20.83 6 VAL D N 1
ATOM 4776 C CA . VAL D 1 13 ? -15.897 4.584 -7.191 1.00 23.00 6 VAL D CA 1
ATOM 4777 C C . VAL D 1 13 ? -17.075 4.996 -6.330 1.00 22.44 6 VAL D C 1
ATOM 4778 O O . VAL D 1 13 ? -17.963 5.732 -6.781 1.00 21.66 6 VAL D O 1
ATOM 4782 N N . THR D 1 14 ? -17.092 4.515 -5.095 1.00 20.31 7 THR D N 1
ATOM 4783 C CA . THR D 1 14 ? -18.141 4.808 -4.140 1.00 19.39 7 THR D CA 1
ATOM 4784 C C . THR D 1 14 ? -17.571 5.680 -3.026 1.00 22.29 7 THR D C 1
ATOM 4785 O O . THR D 1 14 ? -16.427 6.136 -3.082 1.00 20.23 7 THR D O 1
ATOM 4789 N N . GLY D 1 15 ? -18.396 5.958 -2.028 1.00 22.78 8 GLY D N 1
ATOM 4790 C CA . GLY D 1 15 ? -17.933 6.736 -0.897 1.00 20.12 8 GLY D CA 1
ATOM 4791 C C . GLY D 1 15 ? -18.661 6.303 0.354 1.00 20.38 8 GLY D C 1
ATOM 4792 O O . GLY D 1 15 ? -19.656 5.579 0.299 1.00 22.08 8 GLY D O 1
ATOM 4793 N N . THR D 1 16 ? -18.165 6.774 1.503 1.00 19.44 9 THR D N 1
ATOM 4794 C CA . THR D 1 16 ? -18.889 6.512 2.738 1.00 19.78 9 THR D CA 1
ATOM 4795 C C . THR D 1 16 ? -20.186 7.308 2.814 1.00 22.33 9 THR D C 1
ATOM 4796 O O . THR D 1 16 ? -21.059 6.977 3.621 1.00 24.70 9 THR D O 1
ATOM 4800 N N . GLY D 1 17 ? -20.332 8.334 1.989 1.00 23.15 10 GLY D N 1
ATOM 4801 C CA . GLY D 1 17 ? -21.546 9.117 1.976 1.00 22.85 10 GLY D CA 1
ATOM 4802 C C . GLY D 1 17 ? -21.490 10.119 0.848 1.00 22.14 10 GLY D C 1
ATOM 4803 O O . GLY D 1 17 ? -20.744 9.945 -0.117 1.00 25.72 10 GLY D O 1
ATOM 4804 N N . THR D 1 18 ? -22.284 11.179 0.974 1.00 26.57 11 THR D N 1
ATOM 4805 C CA . THR D 1 18 ? -22.248 12.249 -0.014 1.00 28.00 11 THR D CA 1
ATOM 4806 C C . THR D 1 18 ? -21.360 13.385 0.482 1.00 26.71 11 THR D C 1
ATOM 4807 O O . THR D 1 18 ? -21.198 13.592 1.685 1.00 26.90 11 THR D O 1
ATOM 4811 N N . GLY D 1 19 ? -20.758 14.103 -0.464 1.00 27.72 12 GLY D N 1
ATOM 4812 C CA . GLY D 1 19 ? -19.878 15.206 -0.115 1.00 28.84 12 GLY D CA 1
ATOM 4813 C C . GLY D 1 19 ? -18.538 14.804 0.468 1.00 32.02 12 GLY D C 1
ATOM 4814 O O . GLY D 1 19 ? -17.934 15.588 1.218 1.00 30.02 12 GLY D O 1
ATOM 4815 N N . VAL D 1 20 ? -18.052 13.601 0.140 1.00 23.32 13 VAL D N 1
ATOM 4816 C CA . VAL D 1 20 ? -16.803 13.075 0.687 1.00 22.79 13 VAL D CA 1
ATOM 4817 C C . VAL D 1 20 ? -15.635 13.157 -0.290 1.00 23.76 13 VAL D C 1
ATOM 4818 O O . VAL D 1 20 ? -14.500 12.833 0.096 1.00 26.00 13 VAL D O 1
ATOM 4822 N N . GLY D 1 21 ? -15.869 13.557 -1.533 1.00 26.83 14 GLY D N 1
ATOM 4823 C CA . GLY D 1 21 ? -14.815 13.698 -2.510 1.00 30.75 14 GLY D CA 1
ATOM 4824 C C . GLY D 1 21 ? -14.830 12.716 -3.673 1.00 30.44 14 GLY D C 1
ATOM 4825 O O . GLY D 1 21 ? -13.791 12.556 -4.330 1.00 28.98 14 GLY D O 1
ATOM 4826 N N . LYS D 1 22 ? -15.963 12.066 -3.948 1.00 27.58 15 LYS D N 1
ATOM 4827 C CA . LYS D 1 22 ? -16.010 11.055 -5.002 1.00 25.63 15 LYS D CA 1
ATOM 4828 C C . LYS D 1 22 ? -15.597 11.631 -6.354 1.00 23.83 15 LYS D C 1
ATOM 4829 O O . LYS D 1 22 ? -14.775 11.043 -7.062 1.00 24.36 15 LYS D O 1
ATOM 4835 N N . THR D 1 23 ? -16.165 12.779 -6.734 1.00 26.75 16 THR D N 1
ATOM 4836 C CA . THR D 1 23 ? -15.899 13.321 -8.065 1.00 27.83 16 THR D CA 1
ATOM 4837 C C . THR D 1 23 ? -14.432 13.712 -8.220 1.00 25.65 16 THR D C 1
ATOM 4838 O O . THR D 1 23 ? -13.792 13.373 -9.224 1.00 25.55 16 THR D O 1
ATOM 4842 N N . VAL D 1 24 ? -13.873 14.408 -7.224 1.00 28.01 17 VAL D N 1
ATOM 4843 C CA . VAL D 1 24 ? -12.475 14.814 -7.332 1.00 29.83 17 VAL D CA 1
ATOM 4844 C C . VAL D 1 24 ? -11.545 13.605 -7.298 1.00 31.78 17 VAL D C 1
ATOM 4845 O O . VAL D 1 24 ? -10.491 13.611 -7.947 1.00 29.01 17 VAL D O 1
ATOM 4849 N N . VAL D 1 25 ? -11.915 12.534 -6.587 1.00 27.86 18 VAL D N 1
ATOM 4850 C CA . VAL D 1 25 ? -11.086 11.333 -6.630 1.00 26.09 18 VAL D CA 1
ATOM 4851 C C . VAL D 1 25 ? -11.168 10.675 -8.003 1.00 22.75 18 VAL D C 1
ATOM 4852 O O . VAL D 1 25 ? -10.167 10.171 -8.536 1.00 24.85 18 VAL D O 1
ATOM 4856 N N . CYS D 1 26 ? -12.356 10.659 -8.601 1.00 24.45 19 CYS D N 1
ATOM 4857 C CA . CYS D 1 26 ? -12.470 10.107 -9.945 1.00 22.22 19 CYS D CA 1
ATOM 4858 C C . CYS D 1 26 ? -11.576 10.869 -10.911 1.00 25.29 19 CYS D C 1
ATOM 4859 O O . CYS D 1 26 ? -10.848 10.269 -11.711 1.00 24.40 19 CYS D O 1
ATOM 4862 N N . ALA D 1 27 ? -11.608 12.200 -10.821 1.00 27.85 20 ALA D N 1
ATOM 4863 C CA . ALA D 1 27 ? -10.754 13.046 -11.650 1.00 25.58 20 ALA D CA 1
ATOM 4864 C C . ALA D 1 27 ? -9.276 12.779 -11.386 1.00 27.36 20 ALA D C 1
ATOM 4865 O O . ALA D 1 27 ? -8.483 12.642 -12.326 1.00 32.36 20 ALA D O 1
ATOM 4867 N N . ALA D 1 28 ? -8.884 12.692 -10.111 1.00 25.03 21 ALA D N 1
ATOM 4868 C CA . ALA D 1 28 ? -7.476 12.497 -9.782 1.00 25.17 21 ALA D CA 1
ATOM 4869 C C . ALA D 1 28 ? -6.969 11.148 -10.270 1.00 33.45 21 ALA D C 1
ATOM 4870 O O . ALA D 1 28 ? -5.882 11.057 -10.856 1.00 29.74 21 ALA D O 1
ATOM 4872 N N . LEU D 1 29 ? -7.737 10.079 -10.031 1.00 26.73 22 LEU D N 1
ATOM 4873 C CA . LEU D 1 29 ? -7.320 8.771 -10.519 1.00 24.47 22 LEU D CA 1
ATOM 4874 C C . LEU D 1 29 ? -7.317 8.741 -12.042 1.00 27.00 22 LEU D C 1
ATOM 4875 O O . LEU D 1 29 ? -6.415 8.159 -12.657 1.00 28.92 22 LEU D O 1
ATOM 4880 N N . ALA D 1 30 ? -8.306 9.380 -12.667 1.00 26.25 23 ALA D N 1
ATOM 4881 C CA . ALA D 1 30 ? -8.322 9.440 -14.125 1.00 28.15 23 ALA D CA 1
ATOM 4882 C C . ALA D 1 30 ? -7.091 10.167 -14.651 1.00 32.37 23 ALA D C 1
ATOM 4883 O O . ALA D 1 30 ? -6.467 9.723 -15.620 1.00 30.60 23 ALA D O 1
ATOM 4885 N N . SER D 1 31 ? -6.709 11.269 -14.005 1.00 29.59 24 SER D N 1
ATOM 4886 C CA . SER D 1 31 ? -5.517 12.004 -14.425 1.00 33.06 24 SER D CA 1
ATOM 4887 C C . SER D 1 31 ? -4.258 11.168 -14.229 1.00 34.73 24 SER D C 1
ATOM 4888 O O . SER D 1 31 ? -3.412 11.081 -15.126 1.00 32.17 24 SER D O 1
ATOM 4891 N N . ALA D 1 32 ? -4.118 10.537 -13.062 1.00 30.53 25 ALA D N 1
ATOM 4892 C CA . ALA D 1 32 ? -2.958 9.686 -12.816 1.00 32.44 25 ALA D CA 1
ATOM 4893 C C . ALA D 1 32 ? -2.876 8.552 -13.830 1.00 31.21 25 ALA D C 1
ATOM 4894 O O . ALA D 1 32 ? -1.788 8.213 -14.309 1.00 39.59 25 ALA D O 1
ATOM 4896 N N . ALA D 1 33 ? -4.018 7.952 -14.168 1.00 26.86 26 ALA D N 1
ATOM 4897 C CA . ALA D 1 33 ? -4.014 6.852 -15.123 1.00 29.35 26 ALA D CA 1
ATOM 4898 C C . ALA D 1 33 ? -3.671 7.337 -16.529 1.00 29.12 26 ALA D C 1
ATOM 4899 O O . ALA D 1 33 ? -2.883 6.697 -17.234 1.00 30.22 26 ALA D O 1
ATOM 4901 N N . ARG D 1 34 ? -4.244 8.466 -16.951 1.00 27.09 27 ARG D N 1
ATOM 4902 C CA . ARG D 1 34 ? -3.915 8.995 -18.273 1.00 33.06 27 ARG D CA 1
ATOM 4903 C C . ARG D 1 34 ? -2.426 9.290 -18.393 1.00 40.75 27 ARG D C 1
ATOM 4904 O O . ARG D 1 34 ? -1.809 8.998 -19.425 1.00 34.85 27 ARG D O 1
ATOM 4912 N N . GLN D 1 35 ? -1.824 9.848 -17.338 1.00 35.63 28 GLN D N 1
ATOM 4913 C CA . GLN D 1 35 ? -0.395 10.130 -17.383 1.00 39.46 28 GLN D CA 1
ATOM 4914 C C . GLN D 1 35 ? 0.441 8.857 -17.424 1.00 37.12 28 GLN D C 1
ATOM 4915 O O . GLN D 1 35 ? 1.575 8.890 -17.914 1.00 47.32 28 GLN D O 1
ATOM 4921 N N . ALA D 1 36 ? -0.097 7.734 -16.952 1.00 34.89 29 ALA D N 1
ATOM 4922 C CA . ALA D 1 36 ? 0.563 6.444 -17.098 1.00 34.93 29 ALA D CA 1
ATOM 4923 C C . ALA D 1 36 ? 0.311 5.801 -18.461 1.00 33.24 29 ALA D C 1
ATOM 4924 O O . ALA D 1 36 ? 0.697 4.645 -18.665 1.00 42.15 29 ALA D O 1
ATOM 4926 N N . GLY D 1 37 ? -0.336 6.513 -19.382 1.00 39.88 30 GLY D N 1
ATOM 4927 C CA . GLY D 1 37 ? -0.613 5.998 -20.707 1.00 40.90 30 GLY D CA 1
ATOM 4928 C C . GLY D 1 37 ? -1.866 5.161 -20.836 1.00 40.71 30 GLY D C 1
ATOM 4929 O O . GLY D 1 37 ? -2.023 4.469 -21.849 1.00 39.20 30 GLY D O 1
ATOM 4930 N N . ILE D 1 38 ? -2.760 5.199 -19.849 1.00 31.26 31 ILE D N 1
ATOM 4931 C CA . ILE D 1 38 ? -3.968 4.383 -19.837 1.00 28.04 31 ILE D CA 1
ATOM 4932 C C . ILE D 1 38 ? -5.127 5.214 -20.373 1.00 27.18 31 ILE D C 1
ATOM 4933 O O . ILE D 1 38 ? -5.305 6.372 -19.979 1.00 32.76 31 ILE D O 1
ATOM 4938 N N . ASP D 1 39 ? -5.896 4.636 -21.293 1.00 25.20 32 ASP D N 1
ATOM 4939 C CA . ASP D 1 39 ? -7.140 5.252 -21.743 1.00 27.21 32 ASP D CA 1
ATOM 4940 C C . ASP D 1 39 ? -8.181 5.174 -20.629 1.00 31.30 32 ASP D C 1
ATOM 4941 O O . ASP D 1 39 ? -8.363 4.118 -20.016 1.00 30.03 32 ASP D O 1
ATOM 4946 N N . VAL D 1 40 ? -8.863 6.286 -20.356 1.00 28.24 33 VAL D N 1
ATOM 4947 C CA . VAL D 1 40 ? -9.771 6.380 -19.214 1.00 24.60 33 VAL D CA 1
ATOM 4948 C C . VAL D 1 40 ? -11.136 6.864 -19.679 1.00 25.72 33 VAL D C 1
ATOM 4949 O O . VAL D 1 40 ? -11.231 7.850 -20.417 1.00 28.76 33 VAL D O 1
ATOM 4953 N N . ALA D 1 41 ? -12.185 6.156 -19.263 1.00 25.16 34 ALA D N 1
ATOM 4954 C CA . ALA D 1 41 ? -13.559 6.626 -19.361 1.00 22.69 34 ALA D CA 1
ATOM 4955 C C . ALA D 1 41 ? -14.119 6.804 -17.957 1.00 28.45 34 ALA D C 1
ATOM 4956 O O . ALA D 1 41 ? -13.747 6.077 -17.035 1.00 26.40 34 ALA D O 1
ATOM 4958 N N . VAL D 1 42 ? -15.023 7.763 -17.787 1.00 20.52 35 VAL D N 1
ATOM 4959 C CA . VAL D 1 42 ? -15.718 7.934 -16.512 1.00 21.28 35 VAL D CA 1
ATOM 4960 C C . VAL D 1 42 ? -17.217 7.929 -16.769 1.00 26.43 35 VAL D C 1
ATOM 4961 O O . VAL D 1 42 ? -17.709 8.666 -17.630 1.00 24.41 35 VAL D O 1
ATOM 4965 N N . CYS D 1 43 ? -17.939 7.097 -16.021 1.00 25.72 36 CYS D N 1
ATOM 4966 C CA . CYS D 1 43 ? -19.387 6.975 -16.121 1.00 23.56 36 CYS D CA 1
ATOM 4967 C C . CYS D 1 43 ? -20.004 7.424 -14.803 1.00 27.00 36 CYS D C 1
ATOM 4968 O O . CYS D 1 43 ? -19.661 6.890 -13.742 1.00 24.56 36 CYS D O 1
ATOM 4971 N N . LYS D 1 44 ? -20.905 8.404 -14.865 1.00 21.26 37 LYS D N 1
ATOM 4972 C CA . LYS D 1 44 ? -21.744 8.778 -13.725 1.00 21.17 37 LYS D CA 1
ATOM 4973 C C . LYS D 1 44 ? -23.180 8.534 -14.161 1.00 22.53 37 LYS D C 1
ATOM 4974 O O . LYS D 1 44 ? -23.822 9.429 -14.731 1.00 22.38 37 LYS D O 1
ATOM 4980 N N . PRO D 1 45 ? -23.707 7.324 -13.968 1.00 21.21 38 PRO D N 1
ATOM 4981 C CA . PRO D 1 45 ? -25.014 7.011 -14.570 1.00 19.74 38 PRO D CA 1
ATOM 4982 C C . PRO D 1 45 ? -26.138 7.901 -14.071 1.00 24.24 38 PRO D C 1
ATOM 4983 O O . PRO D 1 45 ? -26.995 8.302 -14.873 1.00 22.34 38 PRO D O 1
ATOM 4987 N N . VAL D 1 46 ? -26.162 8.235 -12.779 1.00 24.15 39 VAL D N 1
ATOM 4988 C CA . VAL D 1 46 ? -27.205 9.073 -12.195 1.00 23.42 39 VAL D CA 1
ATOM 4989 C C . VAL D 1 46 ? -26.544 10.256 -11.493 1.00 26.89 39 VAL D C 1
ATOM 4990 O O . VAL D 1 46 ? -25.658 10.067 -10.650 1.00 27.10 39 VAL D O 1
ATOM 4994 N N . GLN D 1 47 ? -26.971 11.470 -11.849 1.00 25.53 40 GLN D N 1
ATOM 4995 C CA . GLN D 1 47 ? -26.484 12.720 -11.274 1.00 30.67 40 GLN D CA 1
ATOM 4996 C C . GLN D 1 47 ? -27.678 13.495 -10.733 1.00 33.42 40 GLN D C 1
ATOM 4997 O O . GLN D 1 47 ? -28.684 13.643 -11.431 1.00 29.90 40 GLN D O 1
ATOM 5003 N N . THR D 1 48 ? -27.578 13.987 -9.499 1.00 27.22 41 THR D N 1
ATOM 5004 C CA . THR D 1 48 ? -28.597 14.879 -8.960 1.00 20.69 41 THR D CA 1
ATOM 5005 C C . THR D 1 48 ? -27.979 16.241 -8.660 1.00 22.57 41 THR D C 1
ATOM 5006 O O . THR D 1 48 ? -26.775 16.459 -8.820 1.00 26.38 41 THR D O 1
ATOM 5010 N N . GLY D 1 49 ? -28.828 17.168 -8.224 1.00 27.23 42 GLY D N 1
ATOM 5011 C CA . GLY D 1 49 ? -28.373 18.510 -7.927 1.00 25.70 42 GLY D CA 1
ATOM 5012 C C . GLY D 1 49 ? -27.971 19.347 -9.124 1.00 32.43 42 GLY D C 1
ATOM 5013 O O . GLY D 1 49 ? -27.168 20.274 -8.976 1.00 30.97 42 GLY D O 1
ATOM 5014 N N . THR D 1 50 ? -28.502 19.057 -10.314 1.00 26.49 43 THR D N 1
ATOM 5015 C CA . THR D 1 50 ? -28.063 19.829 -11.474 1.00 29.36 43 THR D CA 1
ATOM 5016 C C . THR D 1 50 ? -28.638 21.241 -11.509 1.00 40.71 43 THR D C 1
ATOM 5017 O O . THR D 1 50 ? -28.192 22.046 -12.334 1.00 44.82 43 THR D O 1
ATOM 5021 N N . ALA D 1 51 ? -29.596 21.566 -10.636 1.00 30.72 44 ALA D N 1
ATOM 5022 C CA . ALA D 1 51 ? -30.172 22.909 -10.640 1.00 38.00 44 ALA D CA 1
ATOM 5023 C C . ALA D 1 51 ? -29.138 23.963 -10.262 1.00 47.33 44 ALA D C 1
ATOM 5024 O O . ALA D 1 51 ? -29.114 25.053 -10.846 1.00 58.00 44 ALA D O 1
ATOM 5026 N N . ARG D 1 52 ? -28.279 23.662 -9.292 1.00 51.09 45 ARG D N 1
ATOM 5027 C CA . ARG D 1 52 ? -27.289 24.615 -8.808 1.00 54.57 45 ARG D CA 1
ATOM 5028 C C . ARG D 1 52 ? -25.988 24.575 -9.598 1.00 61.24 45 ARG D C 1
ATOM 5029 O O . ARG D 1 52 ? -25.064 25.331 -9.279 1.00 74.33 45 ARG D O 1
ATOM 5037 N N . GLY D 1 53 ? -25.887 23.718 -10.610 1.00 55.67 46 GLY D N 1
ATOM 5038 C CA . GLY D 1 53 ? -24.711 23.655 -11.451 1.00 63.21 46 GLY D CA 1
ATOM 5039 C C . GLY D 1 53 ? -23.871 22.402 -11.322 1.00 68.64 46 GLY D C 1
ATOM 5040 O O . GLY D 1 53 ? -22.815 22.322 -11.962 1.00 65.97 46 GLY D O 1
ATOM 5041 N N . ASP D 1 54 ? -24.295 21.427 -10.519 1.00 59.75 47 ASP D N 1
ATOM 5042 C CA . ASP D 1 54 ? -23.554 20.178 -10.394 1.00 55.11 47 ASP D CA 1
ATOM 5043 C C . ASP D 1 54 ? -23.641 19.382 -11.690 1.00 53.36 47 ASP D C 1
ATOM 5044 O O . ASP D 1 54 ? -24.732 18.984 -12.111 1.00 60.65 47 ASP D O 1
ATOM 5049 N N . ASP D 1 55 ? -22.497 19.165 -12.332 1.00 59.20 48 ASP D N 1
ATOM 5050 C CA . ASP D 1 55 ? -22.349 18.110 -13.337 1.00 35.24 48 ASP D CA 1
ATOM 5051 C C . ASP D 1 55 ? -20.958 17.537 -13.105 1.00 39.15 48 ASP D C 1
ATOM 5052 O O . ASP D 1 55 ? -19.958 18.145 -13.496 1.00 39.63 48 ASP D O 1
ATOM 5057 N N . ASP D 1 56 ? -20.898 16.387 -12.430 1.00 27.45 49 ASP D N 1
ATOM 5058 C CA . ASP D 1 56 ? -19.608 15.837 -12.041 1.00 26.97 49 ASP D CA 1
ATOM 5059 C C . ASP D 1 56 ? -18.789 15.415 -13.254 1.00 24.58 49 ASP D C 1
ATOM 5060 O O . ASP D 1 56 ? -17.559 15.518 -13.228 1.00 30.40 49 ASP D O 1
ATOM 5065 N N . LEU D 1 57 ? -19.445 14.934 -14.315 1.00 28.56 50 LEU D N 1
ATOM 5066 C CA . LEU D 1 57 ? -18.717 14.548 -15.520 1.00 26.38 50 LEU D CA 1
ATOM 5067 C C . LEU D 1 57 ? -17.969 15.737 -16.114 1.00 28.74 50 LEU D C 1
ATOM 5068 O O . LEU D 1 57 ? -16.800 15.615 -16.502 1.00 27.09 50 LEU D O 1
ATOM 5073 N N . ALA D 1 58 ? -18.616 16.903 -16.162 1.00 28.81 51 ALA D N 1
ATOM 5074 C CA . ALA D 1 58 ? -17.942 18.096 -16.670 1.00 33.50 51 ALA D CA 1
ATOM 5075 C C . ALA D 1 58 ? -16.739 18.454 -15.805 1.00 29.77 51 ALA D C 1
ATOM 5076 O O . ALA D 1 58 ? -15.685 18.843 -16.323 1.00 36.35 51 ALA D O 1
ATOM 5078 N N . GLU D 1 59 ? -16.878 18.317 -14.482 1.00 29.76 52 GLU D N 1
ATOM 5079 C CA . GLU D 1 59 ? -15.754 18.549 -13.583 1.00 27.58 52 GLU D CA 1
ATOM 5080 C C . GLU D 1 59 ? -14.604 17.587 -13.863 1.00 33.32 52 GLU D C 1
ATOM 5081 O O . GLU D 1 59 ? -13.432 17.985 -13.842 1.00 32.62 52 GLU D O 1
ATOM 5087 N N . VAL D 1 60 ? -14.912 16.312 -14.123 1.00 26.15 53 VAL D N 1
ATOM 5088 C CA . VAL D 1 60 ? -13.858 15.365 -14.478 1.00 25.00 53 VAL D CA 1
ATOM 5089 C C . VAL D 1 60 ? -13.200 15.766 -15.797 1.00 26.19 53 VAL D C 1
ATOM 5090 O O . VAL D 1 60 ? -11.971 15.722 -15.935 1.00 28.46 53 VAL D O 1
ATOM 5094 N N . GLY D 1 61 ? -14.005 16.150 -16.790 1.00 29.45 54 GLY D N 1
ATOM 5095 C CA . GLY D 1 61 ? -13.437 16.573 -18.063 1.00 27.96 54 GLY D CA 1
ATOM 5096 C C . GLY D 1 61 ? -12.519 17.774 -17.920 1.00 30.66 54 GLY D C 1
ATOM 5097 O O . GLY D 1 61 ? -11.442 17.820 -18.518 1.00 39.35 54 GLY D O 1
ATOM 5098 N N . ARG D 1 62 ? -12.922 18.744 -17.100 1.00 29.68 55 ARG D N 1
ATOM 5099 C CA . ARG D 1 62 ? -12.100 19.928 -16.861 1.00 36.84 55 ARG D CA 1
ATOM 5100 C C . ARG D 1 62 ? -10.838 19.591 -16.073 1.00 38.14 55 ARG D C 1
ATOM 5101 O O . ARG D 1 62 ? -9.744 20.063 -16.404 1.00 32.86 55 ARG D O 1
ATOM 5109 N N . LEU D 1 63 ? -10.961 18.776 -15.026 1.00 35.33 56 LEU D N 1
ATOM 5110 C CA . LEU D 1 63 ? -9.810 18.517 -14.169 1.00 30.71 56 LEU D CA 1
ATOM 5111 C C . LEU D 1 63 ? -8.825 17.537 -14.794 1.00 31.54 56 LEU D C 1
ATOM 5112 O O . LEU D 1 63 ? -7.609 17.708 -14.647 1.00 34.18 56 LEU D O 1
ATOM 5117 N N . ALA D 1 64 ? -9.319 16.495 -15.477 1.00 29.21 57 ALA D N 1
ATOM 5118 C CA . ALA D 1 64 ? -8.465 15.409 -15.943 1.00 26.10 57 ALA D CA 1
ATOM 5119 C C . ALA D 1 64 ? -8.390 15.271 -17.457 1.00 29.24 57 ALA D C 1
ATOM 5120 O O . ALA D 1 64 ? -7.566 14.488 -17.944 1.00 30.29 57 ALA D O 1
ATOM 5122 N N . GLY D 1 65 ? -9.220 15.989 -18.211 1.00 31.59 58 GLY D N 1
ATOM 5123 C CA . GLY D 1 65 ? -9.172 15.915 -19.657 1.00 31.37 58 GLY D CA 1
ATOM 5124 C C . GLY D 1 65 ? -9.777 14.667 -20.257 1.00 33.40 58 GLY D C 1
ATOM 5125 O O . GLY D 1 65 ? -9.640 14.456 -21.465 1.00 30.35 58 GLY D O 1
ATOM 5126 N N . VAL D 1 66 ? -10.422 13.824 -19.447 1.00 26.17 59 VAL D N 1
ATOM 5127 C CA . VAL D 1 66 ? -11.173 12.691 -19.973 1.00 24.31 59 VAL D CA 1
ATOM 5128 C C . VAL D 1 66 ? -12.220 13.179 -20.970 1.00 28.66 59 VAL D C 1
ATOM 5129 O O . VAL D 1 66 ? -12.907 14.185 -20.739 1.00 27.94 59 VAL D O 1
ATOM 5133 N N . THR D 1 67 ? -12.346 12.471 -22.095 1.00 26.61 60 THR D N 1
ATOM 5134 C CA . THR D 1 67 ? -13.401 12.790 -23.054 1.00 25.29 60 THR D CA 1
ATOM 5135 C C . THR D 1 67 ? -14.524 11.769 -23.094 1.00 30.10 60 THR D C 1
ATOM 5136 O O . THR D 1 67 ? -15.648 12.127 -23.457 1.00 25.46 60 THR D O 1
ATOM 5140 N N . GLN D 1 68 ? -14.258 10.513 -22.736 1.00 25.22 61 GLN D N 1
ATOM 5141 C CA . GLN D 1 68 ? -15.308 9.499 -22.705 1.00 24.55 61 GLN D CA 1
ATOM 5142 C C . GLN D 1 68 ? -16.007 9.633 -21.359 1.00 28.17 61 GLN D C 1
ATOM 5143 O O . GLN D 1 68 ? -15.602 9.056 -20.349 1.00 24.76 61 GLN D O 1
ATOM 5149 N N . LEU D 1 69 ? -17.056 10.448 -21.364 1.00 23.54 62 LEU D N 1
ATOM 5150 C CA . LEU D 1 69 ? -17.785 10.883 -20.180 1.00 22.61 62 LEU D CA 1
ATOM 5151 C C . LEU D 1 69 ? -19.242 10.516 -20.428 1.00 28.29 62 LEU D C 1
ATOM 5152 O O . LEU D 1 69 ? -19.900 11.123 -21.281 1.00 24.81 62 LEU D O 1
ATOM 5157 N N . ALA D 1 70 ? -19.737 9.504 -19.719 1.00 22.70 63 ALA D N 1
ATOM 5158 C CA . ALA D 1 70 ? -21.018 8.890 -20.040 1.00 21.73 63 ALA D CA 1
ATOM 5159 C C . ALA D 1 70 ? -21.981 8.967 -18.862 1.00 24.06 63 ALA D C 1
ATOM 5160 O O . ALA D 1 70 ? -21.596 8.742 -17.708 1.00 24.16 63 ALA D O 1
ATOM 5162 N N . GLY D 1 71 ? -23.243 9.259 -19.173 1.00 23.78 64 GLY D N 1
ATOM 5163 C CA . GLY D 1 71 ? -24.272 9.414 -18.159 1.00 23.14 64 GLY D CA 1
ATOM 5164 C C . GLY D 1 71 ? -25.629 9.092 -18.750 1.00 24.60 64 GLY D C 1
ATOM 5165 O O . GLY D 1 71 ? -25.809 9.074 -19.972 1.00 24.77 64 GLY D O 1
ATOM 5166 N N . LEU D 1 72 ? -26.586 8.819 -17.866 1.00 21.91 65 LEU D N 1
ATOM 5167 C CA . LEU D 1 72 ? -27.929 8.417 -18.275 1.00 21.20 65 LEU D CA 1
ATOM 5168 C C . LEU D 1 72 ? -29.040 9.332 -17.782 1.00 20.90 65 LEU D C 1
ATOM 5169 O O . LEU D 1 72 ? -30.059 9.462 -18.469 1.00 22.62 65 LEU D O 1
ATOM 5174 N N . ALA D 1 73 ? -28.896 9.941 -16.608 1.00 20.99 66 ALA D N 1
ATOM 5175 C CA . ALA D 1 73 ? -30.009 10.661 -16.013 1.00 21.64 66 ALA D CA 1
ATOM 5176 C C . ALA D 1 73 ? -29.467 11.804 -15.172 1.00 25.50 66 ALA D C 1
ATOM 5177 O O . ALA D 1 73 ? -28.433 11.658 -14.512 1.00 26.41 66 ALA D O 1
ATOM 5179 N N . ARG D 1 74 ? -30.152 12.946 -15.230 1.00 22.86 67 ARG D N 1
ATOM 5180 C CA . ARG D 1 74 ? -29.802 14.126 -14.446 1.00 23.27 67 ARG D CA 1
ATOM 5181 C C . ARG D 1 74 ? -31.060 14.683 -13.802 1.00 26.62 67 ARG D C 1
ATOM 5182 O O . ARG D 1 74 ? -32.042 14.962 -14.500 1.00 24.48 67 ARG D O 1
ATOM 5190 N N . TYR D 1 75 ? -31.030 14.850 -12.471 1.00 24.51 68 TYR D N 1
ATOM 5191 C CA . TYR D 1 75 ? -32.169 15.400 -11.745 1.00 27.13 68 TYR D CA 1
ATOM 5192 C C . TYR D 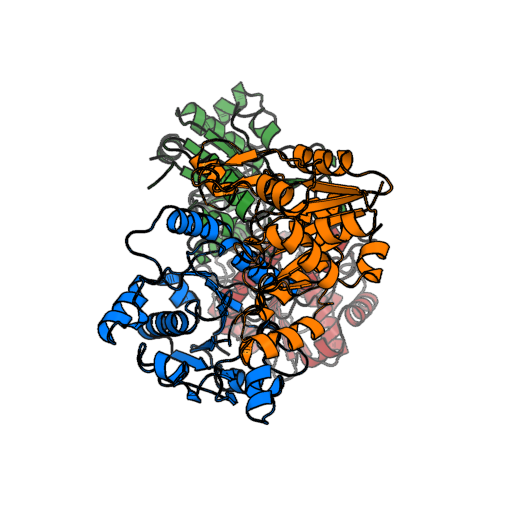1 75 ? -31.790 16.718 -11.085 1.00 25.23 68 TYR D C 1
ATOM 5193 O O . TYR D 1 75 ? -30.694 16.846 -10.531 1.00 26.55 68 TYR D O 1
ATOM 5202 N N . PRO D 1 76 ? -32.660 17.728 -11.157 1.00 26.34 69 PRO D N 1
ATOM 5203 C CA . PRO D 1 76 ? -32.234 19.066 -10.717 1.00 24.57 69 PRO D CA 1
ATOM 5204 C C . PRO D 1 76 ? -32.100 19.212 -9.208 1.00 23.32 69 PRO D C 1
ATOM 5205 O O . PRO D 1 76 ? -31.209 19.940 -8.763 1.00 26.24 69 PRO D O 1
ATOM 5209 N N . GLN D 1 77 ? -32.946 18.560 -8.412 1.00 24.08 70 GLN D N 1
ATOM 5210 C CA . GLN D 1 77 ? -32.918 18.794 -6.971 1.00 25.54 70 GLN D CA 1
ATOM 5211 C C . GLN D 1 77 ? -31.702 18.119 -6.336 1.00 27.46 70 GLN D C 1
ATOM 5212 O O . GLN D 1 77 ? -31.296 17.029 -6.764 1.00 27.51 70 GLN D O 1
ATOM 5218 N N . PRO D 1 78 ? -31.090 18.750 -5.315 1.00 27.15 71 PRO D N 1
ATOM 5219 C CA . PRO D 1 78 ? -29.936 18.164 -4.603 1.00 29.02 71 PRO D CA 1
ATOM 5220 C C . PRO D 1 78 ? -30.407 17.187 -3.532 1.00 30.32 71 PRO D C 1
ATOM 5221 O O . PRO D 1 78 ? -30.384 17.446 -2.315 1.00 27.46 71 PRO D O 1
ATOM 5225 N N . MET D 1 79 ? -30.888 16.036 -3.986 1.00 24.37 72 MET D N 1
ATOM 5226 C CA . MET D 1 79 ? -31.457 15.014 -3.123 1.00 23.71 72 MET D CA 1
ATOM 5227 C C . MET D 1 79 ? -30.874 13.668 -3.528 1.00 23.55 72 MET D C 1
ATOM 5228 O O . MET D 1 79 ? -30.185 13.552 -4.544 1.00 25.54 72 MET D O 1
ATOM 5233 N N . ALA D 1 80 ? -31.154 12.643 -2.723 1.00 24.08 73 ALA D N 1
ATOM 5234 C CA . ALA D 1 80 ? -30.855 11.287 -3.165 1.00 23.03 73 ALA D CA 1
ATOM 5235 C C . ALA D 1 80 ? -31.594 11.004 -4.473 1.00 25.73 73 ALA D C 1
ATOM 5236 O O . ALA D 1 80 ? -32.693 11.519 -4.684 1.00 24.59 73 ALA D O 1
ATOM 5238 N N . PRO D 1 81 ? -31.013 10.188 -5.364 1.00 24.11 7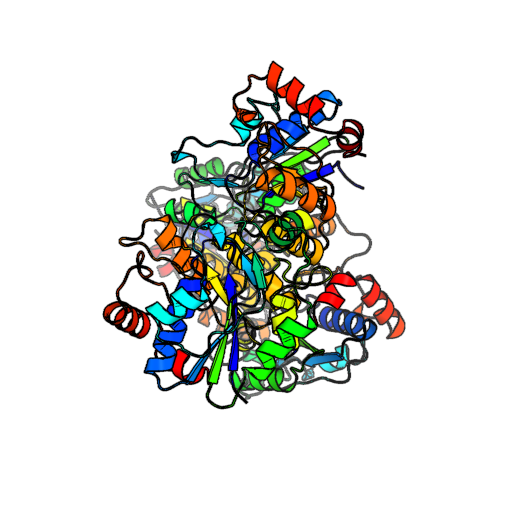4 PRO D N 1
ATOM 5239 C CA . PRO D 1 81 ? -31.672 9.924 -6.661 1.00 28.31 74 PRO D CA 1
ATOM 5240 C C . PRO D 1 81 ? -33.153 9.596 -6.577 1.00 27.24 74 PRO D C 1
ATOM 5241 O O . PRO D 1 81 ? -33.958 10.208 -7.299 1.00 25.15 74 PRO D O 1
ATOM 5245 N N . ALA D 1 82 ? -33.545 8.653 -5.718 1.00 23.57 75 ALA D N 1
ATOM 5246 C CA . ALA D 1 82 ? -34.956 8.296 -5.633 1.00 26.16 75 ALA D CA 1
ATOM 5247 C C . ALA D 1 82 ? -35.818 9.515 -5.318 1.00 28.94 75 ALA D C 1
ATOM 5248 O O . ALA D 1 82 ? -36.881 9.700 -5.920 1.00 26.38 75 ALA D O 1
ATOM 5250 N N . ALA D 1 83 ? -35.373 10.361 -4.385 1.00 26.44 76 ALA D N 1
ATOM 5251 C CA . ALA D 1 83 ? -36.182 11.513 -3.997 1.00 25.22 76 ALA D CA 1
ATOM 5252 C C . ALA D 1 83 ? -36.151 12.593 -5.070 1.00 25.92 76 ALA D C 1
ATOM 5253 O O . ALA D 1 83 ? -37.164 13.260 -5.317 1.00 27.81 76 ALA D O 1
ATOM 5255 N N . ALA D 1 84 ? -34.992 12.788 -5.709 1.00 24.65 77 ALA D N 1
ATOM 5256 C CA . ALA D 1 84 ? -34.905 13.748 -6.807 1.00 24.76 77 ALA D CA 1
ATOM 5257 C C . ALA D 1 84 ? -35.805 13.336 -7.964 1.00 25.18 77 ALA D C 1
ATOM 5258 O O . ALA D 1 84 ? -36.445 14.184 -8.600 1.00 27.89 77 ALA D O 1
ATOM 5260 N N . ALA D 1 85 ? -35.859 12.035 -8.256 1.00 27.91 78 ALA D N 1
ATOM 5261 C CA . ALA D 1 85 ? -36.754 11.541 -9.296 1.00 28.91 78 ALA D CA 1
ATOM 5262 C C . ALA D 1 85 ? -38.211 11.764 -8.916 1.00 29.43 78 ALA D C 1
ATOM 5263 O O . ALA D 1 85 ? -39.009 12.233 -9.735 1.00 30.31 78 ALA D O 1
ATOM 5265 N N . GLU D 1 86 ? -38.574 11.452 -7.671 1.00 27.01 79 GLU D N 1
ATOM 5266 C CA . GLU D 1 86 ? -39.953 11.660 -7.239 1.00 32.69 79 GLU D CA 1
ATOM 5267 C C . GLU D 1 86 ? -40.335 13.135 -7.301 1.00 27.51 79 GLU D C 1
ATOM 5268 O O . GLU D 1 86 ? -41.448 13.478 -7.716 1.00 34.82 79 GLU D O 1
ATOM 5274 N N . HIS D 1 87 ? -39.421 14.023 -6.904 1.00 25.65 80 HIS D N 1
ATOM 5275 C CA . HIS D 1 87 ? -39.702 15.454 -6.967 1.00 28.84 80 HIS D CA 1
ATOM 5276 C C . HIS D 1 87 ? -40.012 15.890 -8.395 1.00 33.25 80 HIS D C 1
ATOM 5277 O O . HIS D 1 87 ? -40.986 16.614 -8.635 1.00 33.60 80 HIS D O 1
ATOM 5284 N N . ALA D 1 88 ? -39.204 15.446 -9.357 1.00 27.25 81 ALA D N 1
ATOM 5285 C CA . ALA D 1 88 ? -39.415 15.771 -10.766 1.00 26.90 81 ALA D CA 1
ATOM 5286 C C . ALA D 1 88 ? -40.582 15.021 -11.393 1.00 28.74 81 ALA D C 1
ATOM 5287 O O . ALA D 1 88 ? -40.964 15.344 -12.523 1.00 32.09 81 ALA D O 1
ATOM 5289 N N . GLY D 1 89 ? -41.146 14.027 -10.713 1.00 37.26 82 GLY D N 1
ATOM 5290 C CA . GLY D 1 89 ? -42.225 13.256 -11.296 1.00 27.31 82 GLY D CA 1
ATOM 5291 C C . GLY D 1 89 ? -41.800 12.282 -12.365 1.00 35.28 82 GLY D C 1
ATOM 5292 O O . GLY D 1 89 ? -42.609 11.942 -13.236 1.00 33.39 82 GLY D O 1
ATOM 5293 N N . MET D 1 90 ? -40.548 11.832 -12.341 1.00 27.08 83 MET D N 1
ATOM 5294 C CA . MET D 1 90 ? -40.048 10.872 -13.309 1.00 29.03 83 MET D CA 1
ATOM 5295 C C . MET D 1 90 ? -39.308 9.760 -12.580 1.00 28.21 83 MET D C 1
ATOM 5296 O O . MET D 1 90 ? -38.890 9.916 -11.434 1.00 37.15 83 MET D O 1
ATOM 5301 N N . ALA D 1 91 ? -39.177 8.623 -13.252 1.00 27.96 84 ALA D N 1
ATOM 5302 C CA . ALA D 1 91 ? -38.536 7.463 -12.656 1.00 24.80 84 ALA D CA 1
ATOM 5303 C C . ALA D 1 91 ? -37.015 7.558 -12.762 1.00 28.79 84 ALA D C 1
ATOM 5304 O O . ALA D 1 91 ? -36.464 8.316 -13.561 1.00 29.54 84 ALA D O 1
ATOM 5306 N N . LEU D 1 92 ? -36.340 6.765 -11.929 1.00 25.93 85 LEU D N 1
ATOM 5307 C CA . LEU D 1 92 ? -34.930 6.484 -12.120 1.00 23.53 85 LEU D CA 1
ATOM 5308 C C . LEU D 1 92 ? -34.729 5.696 -13.417 1.00 25.57 85 LEU D C 1
ATOM 5309 O O . LEU D 1 92 ? -35.677 5.123 -13.957 1.00 27.16 85 LEU D O 1
ATOM 5314 N N . PRO D 1 93 ? -33.502 5.641 -13.933 1.00 23.24 86 PRO D N 1
ATOM 5315 C CA . PRO D 1 93 ? -33.228 4.755 -15.070 1.00 24.27 86 PRO D CA 1
ATOM 5316 C C . PRO D 1 93 ? -33.377 3.293 -14.681 1.00 26.95 86 PRO D C 1
ATOM 5317 O O . PRO D 1 93 ? -33.453 2.917 -13.504 1.00 27.42 86 PRO D O 1
ATOM 5321 N N . ALA D 1 94 ? -33.421 2.455 -15.710 1.00 27.62 87 ALA D N 1
ATOM 5322 C CA . ALA D 1 94 ? -33.528 1.020 -15.515 1.00 30.77 87 ALA D CA 1
ATOM 5323 C C . ALA D 1 94 ? -32.170 0.416 -15.176 1.00 28.79 87 ALA D C 1
ATOM 5324 O O . ALA D 1 94 ? -31.120 0.907 -15.598 1.00 25.17 87 ALA D O 1
ATOM 5326 N N . ARG D 1 95 ? -32.202 -0.671 -14.403 1.00 25.99 88 ARG D N 1
ATOM 5327 C CA . ARG D 1 95 ? -30.971 -1.393 -14.095 1.00 24.98 88 ARG D CA 1
ATOM 5328 C C . ARG D 1 95 ? -30.237 -1.814 -15.361 1.00 23.38 88 ARG D C 1
ATOM 5329 O O . ARG D 1 95 ? -29.007 -1.694 -15.447 1.00 25.08 88 ARG D O 1
ATOM 5337 N N . ASP D 1 96 ? -30.964 -2.323 -16.359 1.00 25.18 89 ASP D N 1
ATOM 5338 C CA . ASP D 1 96 ? -30.252 -2.807 -17.536 1.00 23.14 89 ASP D CA 1
ATOM 5339 C C . ASP D 1 96 ? -29.576 -1.663 -18.289 1.00 23.50 89 ASP D C 1
ATOM 5340 O O . ASP D 1 96 ? -28.492 -1.858 -18.844 1.00 24.11 89 ASP D O 1
ATOM 5345 N N . GLN D 1 97 ? -30.155 -0.455 -18.260 1.00 24.20 90 GLN D N 1
ATOM 5346 C CA . GLN D 1 97 ? -29.480 0.699 -18.855 1.00 24.91 90 GLN D CA 1
ATOM 5347 C C . GLN D 1 97 ? -28.115 0.922 -18.219 1.00 21.47 90 GLN D C 1
ATOM 5348 O O . GLN D 1 97 ? -27.123 1.166 -18.914 1.00 22.29 90 GLN D O 1
ATOM 5354 N N . ILE D 1 98 ? -28.056 0.891 -16.884 1.00 22.15 91 ILE D N 1
ATOM 5355 C CA . ILE D 1 98 ? -26.812 1.226 -16.198 1.00 23.52 91 ILE D CA 1
ATOM 5356 C C . ILE D 1 98 ? -25.747 0.185 -16.501 1.00 23.74 91 ILE D C 1
ATOM 5357 O O . ILE D 1 98 ? -24.621 0.510 -16.892 1.00 22.44 91 ILE D O 1
ATOM 5362 N N . VAL D 1 99 ? -26.080 -1.088 -16.304 1.00 24.42 92 VAL D N 1
ATOM 5363 C CA . VAL D 1 99 ? -25.076 -2.124 -16.507 1.00 21.81 92 VAL D CA 1
ATOM 5364 C C . VAL D 1 99 ? -24.634 -2.182 -17.969 1.00 24.00 92 VAL D C 1
ATOM 5365 O O . VAL D 1 99 ? -23.444 -2.343 -18.265 1.00 22.09 92 VAL D O 1
ATOM 5369 N N . ARG D 1 100 ? -25.575 -2.052 -18.911 1.00 22.31 93 ARG D N 1
ATOM 5370 C CA . ARG D 1 100 ? -25.205 -2.151 -20.319 1.00 23.38 93 ARG D CA 1
ATOM 5371 C C . ARG D 1 100 ? -24.342 -0.973 -20.759 1.00 23.90 93 ARG D C 1
ATOM 5372 O O . ARG D 1 100 ? -23.425 -1.142 -21.572 1.00 23.47 93 ARG D O 1
ATOM 5380 N N . LEU D 1 101 ? -24.621 0.229 -20.248 1.00 21.06 94 LEU D N 1
ATOM 5381 C CA . LEU D 1 101 ? -23.784 1.375 -20.610 1.00 24.34 94 LEU D CA 1
ATOM 5382 C C . LEU D 1 101 ? -22.342 1.149 -20.174 1.00 26.87 94 LEU D C 1
ATOM 5383 O O . LEU D 1 101 ? -21.399 1.398 -20.935 1.00 23.00 94 LEU D O 1
ATOM 5388 N N . ILE D 1 102 ? -22.157 0.651 -18.954 1.00 24.25 95 ILE D N 1
ATOM 5389 C CA . ILE D 1 102 ? -20.816 0.420 -18.431 1.00 22.54 95 ILE D CA 1
ATOM 5390 C C . ILE D 1 102 ? -20.105 -0.655 -19.235 1.00 24.74 95 ILE D C 1
ATOM 5391 O O . ILE D 1 102 ? -18.934 -0.500 -19.606 1.00 23.79 95 ILE D O 1
ATOM 5396 N N . ALA D 1 103 ? -20.802 -1.765 -19.503 1.00 24.23 96 ALA D N 1
ATOM 5397 C CA . ALA D 1 103 ? -20.230 -2.855 -20.286 1.00 27.82 96 ALA D CA 1
ATOM 5398 C C . ALA D 1 103 ? -19.830 -2.399 -21.681 1.00 29.07 96 ALA D C 1
ATOM 5399 O O . ALA D 1 103 ? -18.843 -2.898 -22.237 1.00 29.03 96 ALA D O 1
ATOM 5401 N N . ASP D 1 104 ? -20.584 -1.468 -22.268 1.00 23.94 97 ASP D N 1
ATOM 5402 C CA . ASP D 1 104 ? -20.231 -0.976 -23.595 1.00 26.88 97 ASP D CA 1
ATOM 5403 C C . ASP D 1 104 ? -19.042 -0.017 -23.550 1.00 25.89 97 ASP D C 1
ATOM 5404 O O . ASP D 1 104 ? -18.289 0.066 -24.527 1.00 24.99 97 ASP D O 1
ATOM 5409 N N . LEU D 1 105 ? -18.858 0.702 -22.434 1.00 23.05 98 LEU D N 1
ATOM 5410 C CA . LEU D 1 105 ? -17.689 1.567 -22.271 1.00 23.89 98 LEU D CA 1
ATOM 5411 C C . LEU D 1 105 ? -16.408 0.761 -22.138 1.00 27.27 98 LEU D C 1
ATOM 5412 O O . LEU D 1 105 ? -15.340 1.215 -22.557 1.00 27.91 98 LEU D O 1
ATOM 5417 N N . ASP D 1 106 ? -16.499 -0.413 -21.524 1.00 26.27 99 ASP D N 1
ATOM 5418 C CA . ASP D 1 106 ? -15.328 -1.227 -21.224 1.00 28.59 99 ASP D CA 1
ATOM 5419 C C . ASP D 1 106 ? -14.645 -1.706 -22.496 1.00 29.27 99 ASP D C 1
ATOM 5420 O O . ASP D 1 106 ? -15.305 -2.201 -23.411 1.00 32.00 99 ASP D O 1
ATOM 5425 N N . ARG D 1 107 ? -13.323 -1.561 -22.560 1.00 27.00 100 ARG D N 1
ATOM 5426 C CA . ARG D 1 107 ? -12.573 -2.066 -23.706 1.00 32.48 100 ARG D CA 1
ATOM 5427 C C . ARG D 1 107 ? -11.142 -2.362 -23.269 1.00 34.12 100 ARG D C 1
ATOM 5428 O O . ARG D 1 107 ? -10.671 -1.826 -22.256 1.00 29.57 100 ARG D O 1
ATOM 5436 N N . PRO D 1 108 ? -10.434 -3.227 -23.999 1.00 33.37 101 PRO D N 1
ATOM 5437 C CA . PRO D 1 108 ? -9.040 -3.523 -23.650 1.00 41.46 101 PRO D CA 1
ATOM 5438 C C . PRO D 1 108 ? -8.186 -2.263 -23.598 1.00 30.95 101 PRO D C 1
ATOM 5439 O O . PRO D 1 108 ? -8.303 -1.370 -24.442 1.00 38.16 101 PRO D O 1
ATOM 5443 N N . GLY D 1 109 ? -7.325 -2.199 -22.582 1.00 34.45 102 GLY D N 1
ATOM 5444 C CA . GLY D 1 109 ? -6.444 -1.071 -22.382 1.00 40.20 102 GLY D CA 1
ATOM 5445 C C . GLY D 1 109 ? -7.076 0.126 -21.709 1.00 33.52 102 GLY D C 1
ATOM 5446 O O . GLY D 1 109 ? -6.396 1.145 -21.535 1.00 32.22 102 GLY D O 1
ATOM 5447 N N . ARG D 1 110 ? -8.348 0.042 -21.334 1.00 29.26 103 ARG D N 1
ATOM 5448 C CA . ARG D 1 110 ? -9.080 1.162 -20.764 1.00 27.32 103 ARG D CA 1
ATOM 5449 C C . ARG D 1 110 ? -9.424 0.896 -19.305 1.00 23.86 103 ARG D C 1
ATOM 5450 O O . ARG D 1 110 ? -9.852 -0.206 -18.944 1.00 27.69 103 ARG D O 1
ATOM 5458 N N . LEU D 1 111 ? -9.224 1.915 -18.475 1.00 24.10 104 LEU D N 1
ATOM 5459 C CA . LEU D 1 111 ? -9.760 1.956 -17.121 1.00 26.26 104 LEU D CA 1
ATOM 5460 C C . LEU D 1 111 ? -11.077 2.723 -17.162 1.00 26.17 104 LEU D C 1
ATOM 5461 O O . LEU D 1 111 ? -11.102 3.896 -17.554 1.00 27.05 104 LEU D O 1
ATOM 5466 N N . THR D 1 112 ? -12.167 2.058 -16.793 1.00 23.31 105 THR D N 1
ATOM 5467 C CA . THR D 1 112 ? -13.494 2.668 -16.754 1.00 21.30 105 THR D CA 1
ATOM 5468 C C . THR D 1 112 ? -13.897 2.865 -15.296 1.00 28.46 105 THR D C 1
ATOM 5469 O O . THR D 1 112 ? -14.079 1.891 -14.557 1.00 24.63 105 THR D O 1
ATOM 5473 N N . LEU D 1 113 ? -14.034 4.120 -14.885 1.00 24.57 106 LEU D N 1
ATOM 5474 C CA . LEU D 1 113 ? -14.460 4.457 -13.534 1.00 21.26 106 LEU D CA 1
ATOM 5475 C C . LEU D 1 113 ? -15.960 4.716 -13.522 1.00 26.34 106 LEU D C 1
ATOM 5476 O O . LEU D 1 113 ? -16.465 5.490 -14.338 1.00 24.98 106 LEU D O 1
ATOM 5481 N N . VAL D 1 114 ? -16.668 4.098 -12.582 1.00 23.34 107 VAL D N 1
ATOM 5482 C CA . VAL D 1 114 ? -18.106 4.281 -12.451 1.00 20.88 107 VAL D CA 1
ATOM 5483 C C . VAL D 1 114 ? -18.363 5.001 -11.133 1.00 24.51 107 VAL D C 1
ATOM 5484 O O . VAL D 1 114 ? -18.189 4.421 -10.057 1.00 24.42 107 VAL D O 1
ATOM 5488 N N . GLU D 1 115 ? -18.787 6.257 -11.204 1.00 22.46 108 GLU D N 1
ATOM 5489 C CA . GLU D 1 115 ? -18.997 7.058 -10.008 1.00 21.98 108 GLU D CA 1
ATOM 5490 C C . GLU D 1 115 ? -20.437 6.921 -9.529 1.00 24.51 108 GLU D C 1
ATOM 5491 O O . GLU D 1 115 ? -21.377 7.207 -10.278 1.00 25.87 108 GLU D O 1
ATOM 5497 N N . GLY D 1 116 ? -20.608 6.512 -8.276 1.00 22.28 109 GLY D N 1
ATOM 5498 C CA . GLY D 1 116 ? -21.928 6.463 -7.695 1.00 22.06 109 GLY D CA 1
ATOM 5499 C C . GLY D 1 116 ? -22.445 7.833 -7.281 1.00 21.15 109 GLY D C 1
ATOM 5500 O O . GLY D 1 116 ? -21.746 8.849 -7.323 1.00 28.67 109 GLY D O 1
ATOM 5501 N N . ALA D 1 117 ? -23.710 7.847 -6.879 1.00 21.36 110 ALA D N 1
ATOM 5502 C CA . ALA D 1 117 ? -24.309 8.997 -6.220 1.00 20.90 110 ALA D CA 1
ATOM 5503 C C . ALA D 1 117 ? -24.401 8.696 -4.732 1.00 24.25 110 ALA D C 1
ATOM 5504 O O . ALA D 1 117 ? -24.976 7.675 -4.337 1.00 23.06 110 ALA D O 1
ATOM 5506 N N . GLY D 1 118 ? -23.839 9.583 -3.910 1.00 20.75 111 GLY D N 1
ATOM 5507 C CA . GLY D 1 118 ? -23.791 9.324 -2.482 1.00 20.10 111 GLY D CA 1
ATOM 5508 C C . GLY D 1 118 ? -23.007 8.055 -2.192 1.00 22.75 111 GLY D C 1
ATOM 5509 O O . GLY D 1 118 ? -22.044 7.702 -2.890 1.00 22.25 111 GLY D O 1
ATOM 5510 N N . GLY D 1 119 ? -23.444 7.336 -1.154 1.00 18.96 112 GLY D N 1
ATOM 5511 C CA . GLY D 1 119 ? -22.751 6.153 -0.686 1.00 21.13 112 GLY D CA 1
ATOM 5512 C C . GLY D 1 119 ? -23.192 4.854 -1.355 1.00 19.30 112 GLY D C 1
ATOM 5513 O O . GLY D 1 119 ? -24.010 4.827 -2.275 1.00 21.02 112 GLY D O 1
ATOM 5514 N N . LEU D 1 120 ? -22.645 3.748 -0.837 1.00 19.77 113 LEU D N 1
ATOM 5515 C CA . LEU D 1 120 ? -22.683 2.482 -1.567 1.00 19.77 113 LEU D CA 1
ATOM 5516 C C . LEU D 1 120 ? -24.097 1.935 -1.710 1.00 19.84 113 LEU D C 1
ATOM 5517 O O . LEU D 1 120 ? -24.417 1.316 -2.732 1.00 21.30 113 LEU D O 1
ATOM 5522 N N . LEU D 1 121 ? -24.955 2.122 -0.709 1.00 20.65 114 LEU D N 1
ATOM 5523 C CA . LEU D 1 121 ? -26.269 1.487 -0.724 1.00 19.48 114 LEU D CA 1
ATOM 5524 C C . LEU D 1 121 ? -27.373 2.427 -1.194 1.00 20.25 114 LEU D C 1
ATOM 5525 O O . LEU D 1 121 ? -28.558 2.142 -0.991 1.00 25.01 114 LEU D O 1
ATOM 5530 N N . VAL D 1 122 ? -27.000 3.525 -1.849 1.00 19.48 115 VAL D N 1
ATOM 5531 C CA . VAL D 1 122 ? -27.968 4.451 -2.428 1.00 21.94 115 VAL D CA 1
ATOM 5532 C C . VAL D 1 122 ? -28.666 3.800 -3.619 1.00 21.49 115 VAL D C 1
ATOM 5533 O O . VAL D 1 122 ? -28.023 3.180 -4.477 1.00 23.19 115 VAL D O 1
ATOM 5537 N N . GLU D 1 123 ? -29.986 3.957 -3.689 1.00 23.08 116 GLU D N 1
ATOM 5538 C CA . GLU D 1 123 ? -30.741 3.404 -4.807 1.00 21.28 116 GLU D CA 1
ATOM 5539 C C . GLU D 1 123 ? -30.457 4.203 -6.076 1.00 23.07 116 GLU D C 1
ATOM 5540 O O . GLU D 1 123 ? -30.647 5.423 -6.112 1.00 24.67 116 GLU D O 1
ATOM 5546 N N . LEU D 1 124 ? -30.006 3.510 -7.120 1.00 20.09 117 LEU D N 1
ATOM 5547 C CA . LEU D 1 124 ? -29.796 4.130 -8.419 1.00 21.66 117 LEU D CA 1
ATOM 5548 C C . LEU D 1 124 ? -30.824 3.698 -9.457 1.00 24.31 117 LEU D C 1
ATOM 5549 O O . LEU D 1 124 ? -30.965 4.383 -10.475 1.00 28.03 117 LEU D O 1
ATOM 5554 N N . ALA D 1 125 ? -31.560 2.610 -9.221 1.00 29.32 118 ALA D N 1
ATOM 5555 C CA . ALA D 1 125 ? -32.544 2.126 -10.184 1.00 29.39 118 ALA D CA 1
ATOM 5556 C C . ALA D 1 125 ? -33.518 1.175 -9.502 1.00 33.63 118 ALA D C 1
ATOM 5557 O O . ALA D 1 125 ? -33.250 0.663 -8.409 1.00 32.48 118 ALA D O 1
ATOM 5559 N N . GLU D 1 126 ? -34.675 0.967 -10.170 1.00 38.45 119 GLU D N 1
ATOM 5560 C CA . GLU D 1 126 ? -35.527 -0.223 -10.093 1.00 56.31 119 GLU D CA 1
ATOM 5561 C C . GLU D 1 126 ? -36.003 -0.453 -8.661 1.00 46.61 119 GLU D C 1
ATOM 5562 O O . GLU D 1 126 ? -36.268 0.539 -7.971 1.00 62.57 119 GLU D O 1
ATOM 5568 N N . PRO D 1 127 ? -36.191 -1.717 -8.152 1.00 47.48 120 PRO D N 1
ATOM 5569 C CA . PRO D 1 127 ? -36.386 -1.837 -6.700 1.00 40.83 120 PRO D CA 1
ATOM 5570 C C . PRO D 1 127 ? -35.078 -1.955 -5.927 1.00 41.79 120 PRO D C 1
ATOM 5571 O O . PRO D 1 127 ? -34.571 -3.062 -5.718 1.00 35.71 120 PRO D O 1
ATOM 5575 N N . GLY D 1 128 ? -34.524 -0.821 -5.499 1.00 31.66 121 GLY D N 1
ATOM 5576 C CA . GLY D 1 128 ? -33.364 -0.843 -4.625 1.00 33.19 121 GLY D CA 1
ATOM 5577 C C . GLY D 1 128 ? -32.079 -1.343 -5.252 1.00 28.27 121 GLY D C 1
ATOM 5578 O O . GLY D 1 128 ? -31.242 -1.919 -4.549 1.00 32.09 121 GLY D O 1
ATOM 5579 N N . VAL D 1 129 ? -31.891 -1.136 -6.552 1.00 26.12 122 VAL D N 1
ATOM 5580 C CA . VAL D 1 129 ? -30.634 -1.501 -7.199 1.00 26.85 122 VAL D CA 1
ATOM 5581 C C . VAL D 1 129 ? -29.578 -0.469 -6.834 1.00 29.48 122 VAL D C 1
ATOM 5582 O O . VAL D 1 129 ? -29.798 0.734 -6.995 1.00 25.60 122 VAL D O 1
ATOM 5586 N N . THR D 1 130 ? -28.431 -0.934 -6.342 1.00 24.69 123 THR D N 1
ATOM 5587 C CA . THR D 1 130 ? -27.358 -0.074 -5.853 1.00 20.82 123 THR D CA 1
ATOM 5588 C C . THR D 1 130 ? -26.110 -0.242 -6.701 1.00 20.55 123 THR D C 1
ATOM 5589 O O . THR D 1 130 ? -26.007 -1.154 -7.523 1.00 22.32 123 THR D O 1
ATOM 5593 N N . LEU D 1 131 ? -25.134 0.636 -6.448 1.00 19.70 124 LEU D N 1
ATOM 5594 C CA . LEU D 1 131 ? -23.824 0.505 -7.075 1.00 17.41 124 LEU D CA 1
ATOM 5595 C C . LEU D 1 131 ? -23.146 -0.803 -6.691 1.00 22.33 124 LEU D C 1
ATOM 5596 O O . LEU D 1 131 ? -22.337 -1.327 -7.467 1.00 21.22 124 LEU D O 1
ATOM 5601 N N . ARG D 1 132 ? -23.445 -1.341 -5.501 1.00 20.80 125 ARG D N 1
ATOM 5602 C CA . ARG D 1 132 ? -22.911 -2.656 -5.151 1.00 18.92 125 ARG D CA 1
ATOM 5603 C C . ARG D 1 132 ? -23.434 -3.715 -6.112 1.00 20.66 125 ARG D C 1
ATOM 5604 O O . ARG D 1 132 ? -22.666 -4.560 -6.592 1.00 21.11 125 ARG D O 1
ATOM 5612 N N . ASP D 1 133 ? -24.739 -3.666 -6.418 1.00 20.54 126 ASP D N 1
ATOM 5613 C CA . ASP D 1 133 ? -25.320 -4.594 -7.388 1.00 23.47 126 ASP D CA 1
ATOM 5614 C C . ASP D 1 133 ? -24.667 -4.432 -8.752 1.00 23.32 126 ASP D C 1
ATOM 5615 O O . ASP D 1 133 ? -24.393 -5.422 -9.448 1.00 21.57 126 ASP D O 1
ATOM 5620 N N . VAL D 1 134 ? -24.427 -3.183 -9.156 1.00 20.87 127 VAL D N 1
ATOM 5621 C CA . VAL D 1 134 ? -23.790 -2.916 -10.439 1.00 20.37 127 VAL D CA 1
ATOM 5622 C C . VAL D 1 134 ? -22.391 -3.517 -10.473 1.00 22.40 127 VAL D C 1
ATOM 5623 O O . VAL D 1 134 ? -21.988 -4.126 -11.472 1.00 23.49 127 VAL D O 1
ATOM 5627 N N . ALA D 1 135 ? -21.636 -3.375 -9.373 1.00 20.13 128 ALA D N 1
ATOM 5628 C CA . ALA D 1 135 ? -20.276 -3.908 -9.333 1.00 20.64 128 ALA D CA 1
ATOM 5629 C C . ALA D 1 135 ? -20.270 -5.425 -9.499 1.00 21.57 128 ALA D C 1
ATOM 5630 O O . ALA D 1 135 ? -19.406 -5.976 -10.196 1.00 23.52 128 ALA D O 1
ATOM 5632 N N . VAL D 1 136 ? -21.229 -6.117 -8.871 1.00 22.42 129 VAL D N 1
ATOM 5633 C CA . VAL D 1 136 ? -21.337 -7.567 -9.042 1.00 21.48 129 VAL D CA 1
ATOM 5634 C C . VAL D 1 136 ? -21.603 -7.901 -10.504 1.00 22.94 129 VAL D C 1
ATOM 5635 O O . VAL D 1 136 ? -20.961 -8.781 -11.090 1.00 22.51 129 VAL D O 1
ATOM 5639 N N . ASP D 1 137 ? -22.534 -7.173 -11.122 1.00 21.96 130 ASP D N 1
ATOM 5640 C CA . ASP D 1 137 ? -23.003 -7.533 -12.457 1.00 19.28 130 ASP D CA 1
ATOM 5641 C C . ASP D 1 137 ? -21.967 -7.281 -13.545 1.00 24.00 130 ASP D C 1
ATOM 5642 O O . ASP D 1 137 ? -22.061 -7.898 -14.612 1.00 21.44 130 ASP D O 1
ATOM 5647 N N . VAL D 1 138 ? -21.006 -6.379 -13.331 1.00 21.34 131 VAL D N 1
ATOM 5648 C CA . VAL D 1 138 ? -19.945 -6.162 -14.312 1.00 20.69 131 VAL D CA 1
ATOM 5649 C C . VAL D 1 138 ? -18.599 -6.657 -13.800 1.00 23.34 131 VAL D C 1
ATOM 5650 O O . VAL D 1 138 ? -17.571 -6.469 -14.474 1.00 23.31 131 VAL D O 1
ATOM 5654 N N . ALA D 1 139 ? -18.590 -7.324 -12.641 1.00 23.30 132 ALA D N 1
ATOM 5655 C CA . ALA D 1 139 ? -17.386 -7.893 -12.027 1.00 21.92 132 ALA D CA 1
ATOM 5656 C C . ALA D 1 139 ? -16.328 -6.815 -11.795 1.00 27.33 132 ALA D C 1
ATOM 5657 O O . ALA D 1 139 ? -15.152 -6.975 -12.132 1.00 29.88 132 ALA D O 1
ATOM 5659 N N . ALA D 1 140 ? -16.765 -5.695 -11.228 1.00 22.05 133 ALA D N 1
ATOM 5660 C CA . ALA D 1 140 ? -15.880 -4.590 -10.883 1.00 23.57 133 ALA D CA 1
ATOM 5661 C C . ALA D 1 140 ? -15.516 -4.651 -9.407 1.00 22.09 133 ALA D C 1
ATOM 5662 O O . ALA D 1 140 ? -16.339 -5.037 -8.575 1.00 24.32 133 ALA D O 1
ATOM 5664 N N . ALA D 1 141 ? -14.283 -4.263 -9.091 1.00 22.56 134 ALA D N 1
ATOM 5665 C CA . ALA D 1 141 ? -13.918 -3.951 -7.716 1.00 23.12 134 ALA D CA 1
ATOM 5666 C C . ALA D 1 141 ? -14.408 -2.548 -7.359 1.00 22.78 134 ALA D C 1
ATOM 5667 O O . ALA D 1 141 ? -14.852 -1.786 -8.218 1.00 23.13 134 ALA D O 1
ATOM 5669 N N . ALA D 1 142 ? -14.311 -2.192 -6.073 1.00 20.66 135 ALA D N 1
ATOM 5670 C CA . ALA D 1 142 ? -14.828 -0.921 -5.576 1.00 19.79 135 ALA D CA 1
ATOM 5671 C C . ALA D 1 142 ? -13.720 -0.143 -4.875 1.00 21.84 135 ALA D C 1
ATOM 5672 O O . ALA D 1 142 ? -13.069 -0.670 -3.970 1.00 24.20 135 ALA D O 1
ATOM 5674 N N . LEU D 1 143 ? -13.492 1.094 -5.318 1.00 23.37 136 LEU D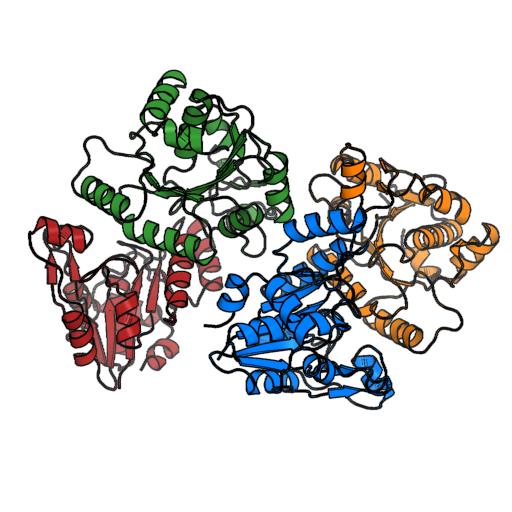 N 1
ATOM 5675 C CA . LEU D 1 143 ? -12.621 2.042 -4.631 1.00 25.15 136 LEU D CA 1
ATOM 5676 C C . LEU D 1 143 ? -13.498 2.924 -3.748 1.00 20.46 136 LEU D C 1
ATOM 5677 O O . LEU D 1 143 ? -14.496 3.474 -4.226 1.00 23.47 136 LEU D O 1
ATOM 5682 N N . VAL D 1 144 ? -13.139 3.063 -2.469 1.00 20.66 137 VAL D N 1
ATOM 5683 C CA . VAL D 1 144 ? -14.009 3.717 -1.491 1.00 22.56 137 VAL D CA 1
ATOM 5684 C C . VAL D 1 144 ? -13.390 5.046 -1.081 1.00 22.97 137 VAL D C 1
ATOM 5685 O O . VAL D 1 144 ? -12.306 5.075 -0.484 1.00 24.39 137 VAL D O 1
ATOM 5689 N N . VAL D 1 145 ? -14.095 6.139 -1.356 1.00 21.49 138 VAL D N 1
ATOM 5690 C CA . VAL D 1 145 ? -13.660 7.465 -0.927 1.00 20.74 138 VAL D CA 1
ATOM 5691 C C . VAL D 1 145 ? -14.160 7.716 0.488 1.00 23.73 138 VAL D C 1
ATOM 5692 O O . VAL D 1 145 ? -15.347 7.532 0.785 1.00 22.23 138 VAL D O 1
ATOM 5696 N N . VAL D 1 146 ? -13.251 8.142 1.366 1.00 22.58 139 VAL D N 1
ATOM 5697 C CA . VAL D 1 146 ? -13.568 8.398 2.763 1.00 19.40 139 VAL D CA 1
ATOM 5698 C C . VAL D 1 146 ? -13.058 9.785 3.130 1.00 24.45 139 VAL D C 1
ATOM 5699 O O . VAL D 1 146 ? -12.219 10.365 2.436 1.00 24.83 139 VAL D O 1
ATOM 5703 N N . THR D 1 147 ? -13.573 10.314 4.241 1.00 23.22 140 THR D N 1
ATOM 5704 C CA . THR D 1 147 ? -13.007 11.527 4.817 1.00 21.72 140 THR D CA 1
ATOM 5705 C C . THR D 1 147 ? -12.004 11.162 5.906 1.00 25.74 140 THR D C 1
ATOM 5706 O O . THR D 1 147 ? -11.914 10.017 6.354 1.00 25.85 140 THR D O 1
ATOM 5710 N N . ALA D 1 148 ? -11.233 12.160 6.324 1.00 25.44 141 ALA D N 1
ATOM 5711 C CA . ALA D 1 148 ? -10.352 12.030 7.474 1.00 22.40 141 ALA D CA 1
ATOM 5712 C C . ALA D 1 148 ? -11.014 12.519 8.756 1.00 23.75 141 ALA D C 1
ATOM 5713 O O . ALA D 1 148 ? -10.341 12.643 9.778 1.00 26.48 141 ALA D O 1
ATOM 5715 N N . ASP D 1 149 ? -12.313 12.800 8.722 1.00 23.25 142 ASP D N 1
ATOM 5716 C CA . ASP D 1 149 ? -12.987 13.496 9.805 1.00 26.17 142 ASP D CA 1
ATOM 5717 C C . ASP D 1 149 ? -13.551 12.528 10.839 1.00 27.43 142 ASP D C 1
ATOM 5718 O O . ASP D 1 149 ? -13.707 11.328 10.598 1.00 24.36 142 ASP D O 1
ATOM 5723 N N . LEU D 1 150 ? -13.878 13.088 12.001 1.00 26.35 143 LEU D N 1
ATOM 5724 C CA . LEU D 1 150 ? -14.511 12.335 13.078 1.00 20.79 143 LEU D CA 1
ATOM 5725 C C . LEU D 1 150 ? -15.704 11.545 12.552 1.00 24.30 143 LEU D C 1
ATOM 5726 O O . LEU D 1 150 ? -16.586 12.100 11.894 1.00 23.58 143 LEU D O 1
ATOM 5731 N N . GLY D 1 151 ? -15.729 10.243 12.857 1.00 23.90 144 GLY D N 1
ATOM 5732 C CA . GLY D 1 151 ? -16.777 9.351 12.402 1.00 21.75 144 GLY D CA 1
ATOM 5733 C C . GLY D 1 151 ? -16.424 8.525 11.180 1.00 23.44 144 GLY D C 1
ATOM 5734 O O . GLY D 1 151 ? -17.187 7.621 10.822 1.00 23.13 144 GLY D O 1
ATOM 5735 N N . THR D 1 152 ? -15.291 8.797 10.531 1.00 20.20 145 THR D N 1
ATOM 5736 C CA . THR D 1 152 ? -14.996 8.107 9.274 1.00 19.63 145 THR D CA 1
ATOM 5737 C C . THR D 1 152 ? -14.728 6.611 9.466 1.00 22.39 145 THR D C 1
ATOM 5738 O O . THR D 1 152 ? -15.025 5.813 8.564 1.00 20.70 145 THR D O 1
ATOM 5742 N N . LEU D 1 153 ? -14.175 6.198 10.607 1.00 21.80 146 LEU D N 1
ATOM 5743 C CA . LEU D 1 153 ? -13.807 4.790 10.735 1.00 20.38 146 LEU D CA 1
ATOM 5744 C C . LEU D 1 153 ? -15.047 3.903 10.742 1.00 19.48 146 LEU D C 1
ATOM 5745 O O . LEU D 1 153 ? -15.078 2.858 10.072 1.00 21.69 146 LEU D O 1
ATOM 5750 N N . ASN D 1 154 ? -16.070 4.293 11.506 1.00 21.51 147 ASN D N 1
ATOM 5751 C CA . ASN D 1 154 ? -17.330 3.553 11.516 1.00 20.30 147 ASN D CA 1
ATOM 5752 C C . ASN D 1 154 ? -17.924 3.456 10.116 1.00 20.55 147 ASN D C 1
ATOM 5753 O O . ASN D 1 154 ? -18.301 2.371 9.664 1.00 20.33 147 ASN D O 1
ATOM 5758 N N . HIS D 1 155 ? -18.044 4.593 9.424 1.00 20.27 148 HIS D N 1
ATOM 5759 C CA . HIS D 1 155 ? -18.632 4.571 8.088 1.00 18.59 148 HIS D CA 1
ATOM 5760 C C . HIS D 1 155 ? -17.805 3.726 7.127 1.00 21.16 148 HIS D C 1
ATOM 5761 O O . HIS D 1 155 ? -18.361 3.019 6.276 1.00 20.57 148 HIS D O 1
ATOM 5768 N N . THR D 1 156 ? -16.476 3.789 7.247 1.00 21.83 149 THR D N 1
ATOM 5769 C CA . THR D 1 156 ? -15.617 2.993 6.380 1.00 21.86 149 THR D CA 1
ATOM 5770 C C . THR D 1 156 ? -15.795 1.507 6.660 1.00 20.17 149 THR D C 1
ATOM 5771 O O . THR D 1 156 ? -15.954 0.712 5.729 1.00 21.39 149 THR D O 1
ATOM 5775 N N . LYS D 1 157 ? -15.800 1.116 7.942 1.00 20.77 150 LYS D N 1
ATOM 5776 C CA . LYS D 1 157 ? -15.969 -0.295 8.283 1.00 20.01 150 LYS D CA 1
ATOM 5777 C C . LYS D 1 157 ? -17.323 -0.813 7.816 1.00 22.62 150 LYS D C 1
ATOM 5778 O O . LYS D 1 157 ? -17.425 -1.942 7.317 1.00 22.51 150 LYS D O 1
ATOM 5784 N N . LEU D 1 158 ? -18.374 -0.000 7.966 1.00 20.58 151 LEU D N 1
ATOM 5785 C CA . LEU D 1 158 ? -19.695 -0.399 7.494 1.00 20.07 151 LEU D CA 1
ATOM 5786 C C . LEU D 1 158 ? -19.689 -0.609 5.987 1.00 22.86 151 LEU D C 1
ATOM 5787 O O . LEU D 1 158 ? -20.302 -1.554 5.482 1.00 21.04 151 LEU D O 1
ATOM 5792 N N . THR D 1 159 ? -19.027 0.289 5.254 1.00 18.08 152 THR D N 1
ATOM 5793 C CA . THR D 1 159 ? -19.030 0.200 3.798 1.00 18.31 152 THR D CA 1
ATOM 5794 C C . THR D 1 159 ? -18.233 -1.006 3.324 1.00 21.56 152 THR D C 1
ATOM 5795 O O . THR D 1 159 ? -18.643 -1.698 2.385 1.00 20.54 152 THR D O 1
ATOM 5799 N N . LEU D 1 160 ? -17.103 -1.282 3.973 1.00 19.87 153 LEU D N 1
ATOM 5800 C CA . LEU D 1 160 ? -16.295 -2.437 3.597 1.00 21.61 153 LEU D CA 1
ATOM 5801 C C . LEU D 1 160 ? -17.000 -3.749 3.933 1.00 22.54 153 LEU D C 1
ATOM 5802 O O . LEU D 1 160 ? -16.930 -4.704 3.150 1.00 21.79 153 LEU D O 1
ATOM 5807 N N . GLU D 1 161 ? -17.705 -3.816 5.071 1.00 23.06 154 GLU D N 1
ATOM 5808 C CA . GLU D 1 161 ? -18.493 -5.016 5.360 1.00 21.64 154 GLU D CA 1
ATOM 5809 C C . GLU D 1 161 ? -19.555 -5.232 4.289 1.00 24.58 154 GLU D C 1
ATOM 5810 O O . GLU D 1 161 ? -19.793 -6.363 3.855 1.00 22.11 154 GLU D O 1
ATOM 5816 N N . ALA D 1 162 ? -20.186 -4.149 3.830 1.00 21.25 155 ALA D N 1
ATOM 5817 C CA . ALA D 1 162 ? -21.213 -4.290 2.808 1.00 19.56 155 ALA D CA 1
ATOM 5818 C C . ALA D 1 162 ? -20.624 -4.784 1.493 1.00 24.10 155 ALA D C 1
ATOM 5819 O O . ALA D 1 162 ? -21.256 -5.578 0.793 1.00 22.31 155 ALA D O 1
ATOM 5821 N N . LEU D 1 163 ? -19.431 -4.310 1.120 1.00 19.22 156 LEU D N 1
ATOM 5822 C CA . LEU D 1 163 ? -18.797 -4.835 -0.091 1.00 21.21 156 LEU D CA 1
ATOM 5823 C C . LEU D 1 163 ? -18.512 -6.323 0.055 1.00 22.08 156 LEU D C 1
ATOM 5824 O O . LEU D 1 163 ? -18.809 -7.123 -0.845 1.00 23.39 156 LEU D O 1
ATOM 5829 N N . ALA D 1 164 ? -17.920 -6.705 1.190 1.00 20.35 157 ALA D N 1
ATOM 5830 C CA . ALA D 1 164 ? -17.529 -8.097 1.406 1.00 22.65 157 ALA D CA 1
ATOM 5831 C C . ALA D 1 164 ? -18.726 -9.034 1.391 1.00 22.04 157 ALA D C 1
ATOM 5832 O O . ALA D 1 164 ? -18.604 -10.186 0.950 1.00 24.79 157 ALA D O 1
ATOM 5834 N N . ALA D 1 165 ? -19.886 -8.557 1.849 1.00 21.88 158 ALA D N 1
ATOM 5835 C CA . ALA D 1 165 ? -21.074 -9.397 1.937 1.00 26.22 158 ALA D CA 1
ATOM 5836 C C . ALA D 1 165 ? -21.536 -9.888 0.570 1.00 26.69 158 ALA D C 1
ATOM 5837 O O . ALA D 1 165 ? -22.154 -10.953 0.477 1.00 28.75 158 ALA D O 1
ATOM 5839 N N . GLN D 1 166 ? -21.250 -9.140 -0.500 1.00 24.98 159 GLN D N 1
ATOM 5840 C CA . GLN D 1 166 ? -21.594 -9.562 -1.853 1.00 24.35 159 GLN D CA 1
ATOM 5841 C C . GLN D 1 166 ? -20.358 -9.911 -2.674 1.00 22.54 159 GLN D C 1
ATOM 5842 O O . GLN D 1 166 ? -20.423 -9.941 -3.913 1.00 24.60 159 GLN D O 1
ATOM 5848 N N . GLN D 1 167 ? -19.231 -10.162 -2.001 1.00 24.35 160 GLN D N 1
ATOM 5849 C CA . GLN D 1 167 ? -17.983 -10.577 -2.637 1.00 22.05 160 GLN D CA 1
ATOM 5850 C C . GLN D 1 167 ? -17.510 -9.570 -3.686 1.00 27.85 160 GLN D C 1
ATOM 5851 O O . GLN D 1 167 ? -16.964 -9.937 -4.726 1.00 27.00 160 GLN D O 1
ATOM 5857 N N . VAL D 1 168 ? -17.701 -8.284 -3.407 1.00 22.56 161 VAL D N 1
ATOM 5858 C CA . VAL D 1 168 ? -17.122 -7.230 -4.234 1.00 22.28 161 VAL D CA 1
ATOM 5859 C C . VAL D 1 168 ? -15.775 -6.854 -3.633 1.00 25.13 161 VAL D C 1
ATOM 5860 O O . VAL D 1 168 ? -15.707 -6.404 -2.482 1.00 24.73 161 VAL D O 1
ATOM 5864 N N . SER D 1 169 ? -14.702 -7.029 -4.406 1.00 22.03 162 SER D N 1
ATOM 5865 C CA . SER D 1 169 ? -13.375 -6.711 -3.893 1.00 24.46 162 SER D CA 1
ATOM 5866 C C . SER D 1 169 ? -13.245 -5.219 -3.634 1.00 26.27 162 SER D C 1
ATOM 5867 O O . SER D 1 169 ? -13.781 -4.392 -4.377 1.00 25.54 162 SER D O 1
ATOM 5870 N N . CYS D 1 170 ? -12.525 -4.878 -2.576 1.00 25.09 163 CYS D N 1
ATOM 5871 C CA . CYS D 1 170 ? -12.189 -3.493 -2.293 1.00 23.25 163 CYS D CA 1
ATOM 5872 C C . CYS D 1 170 ? -10.823 -3.202 -2.889 1.00 24.25 163 CYS D C 1
ATOM 5873 O O . CYS D 1 170 ? -9.834 -3.850 -2.523 1.00 27.41 163 CYS D O 1
ATOM 5876 N N . ALA D 1 171 ? -10.775 -2.243 -3.822 1.00 23.57 164 ALA D N 1
ATOM 5877 C CA . ALA D 1 171 ? -9.533 -1.803 -4.445 1.00 22.54 164 ALA D CA 1
ATOM 5878 C C . ALA D 1 171 ? -8.730 -0.859 -3.562 1.00 26.40 164 ALA D C 1
ATOM 5879 O O . ALA D 1 171 ? -7.601 -0.507 -3.924 1.00 29.93 164 ALA D O 1
ATOM 5881 N N . GLY D 1 172 ? -9.277 -0.449 -2.424 1.00 25.18 165 GLY D N 1
ATOM 5882 C CA . GLY D 1 172 ? -8.590 0.426 -1.502 1.00 28.10 165 GLY D CA 1
ATOM 5883 C C . GLY D 1 172 ? -9.435 1.619 -1.126 1.00 25.39 165 GLY D C 1
ATOM 5884 O O . GLY D 1 172 ? -10.589 1.761 -1.532 1.00 23.97 165 GLY D O 1
ATOM 5885 N N . LEU D 1 173 ? -8.832 2.493 -0.322 1.00 22.62 166 LEU D N 1
ATOM 5886 C CA . LEU D 1 173 ? -9.454 3.732 0.119 1.00 20.57 166 LEU D CA 1
ATOM 5887 C C . LEU D 1 173 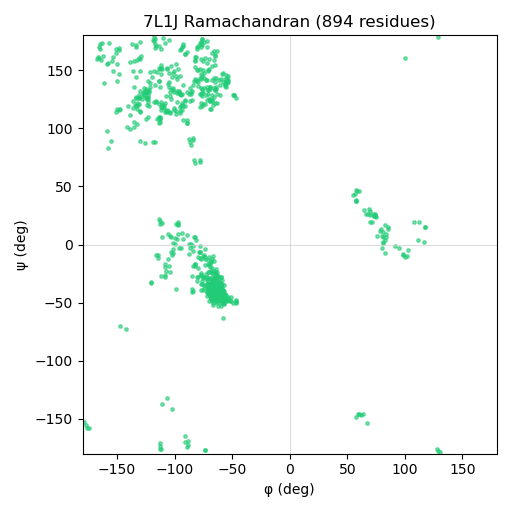? -8.736 4.929 -0.487 1.00 23.87 166 LEU D C 1
ATOM 5888 O O . LEU D 1 173 ? -7.537 4.876 -0.766 1.00 30.54 166 LEU D O 1
ATOM 5893 N N . VAL D 1 174 ? -9.474 6.018 -0.682 1.00 23.57 167 VAL D N 1
ATOM 5894 C CA . VAL D 1 174 ? -8.871 7.316 -0.956 1.00 25.31 167 VAL D CA 1
ATOM 5895 C C . VAL D 1 174 ? -9.488 8.325 -0.003 1.00 25.24 167 VAL D C 1
ATOM 5896 O O . VAL D 1 174 ? -10.716 8.427 0.093 1.00 25.62 167 VAL D O 1
ATOM 5900 N N . ILE D 1 175 ? -8.642 9.051 0.719 1.00 26.96 168 ILE D N 1
ATOM 5901 C CA . ILE D 1 175 ? -9.105 10.176 1.520 1.00 24.24 168 ILE D CA 1
ATOM 5902 C C . ILE D 1 175 ? -9.366 11.345 0.578 1.00 27.39 168 ILE D C 1
ATOM 5903 O O . ILE D 1 175 ? -8.468 11.783 -0.147 1.00 29.54 168 ILE D O 1
ATOM 5908 N N . GLY D 1 176 ? -10.603 11.843 0.582 1.00 23.42 169 GLY D N 1
ATOM 5909 C CA . GLY D 1 176 ? -11.000 12.829 -0.409 1.00 27.46 169 GLY D CA 1
ATOM 5910 C C . GLY D 1 176 ? -10.371 14.191 -0.200 1.00 31.87 169 GLY D C 1
ATOM 5911 O O . GLY D 1 176 ? -10.161 14.935 -1.162 1.00 28.61 169 GLY D O 1
ATOM 5912 N N . SER D 1 177 ? -10.061 14.538 1.046 1.00 28.22 170 SER D N 1
ATOM 5913 C CA . SER D 1 177 ? -9.502 15.847 1.365 1.00 28.78 170 SER D CA 1
ATOM 5914 C C . SER D 1 177 ? -8.618 15.676 2.587 1.00 34.50 170 SER D C 1
ATOM 5915 O O . SER D 1 177 ? -9.106 15.289 3.654 1.00 28.02 170 SER D O 1
ATOM 5918 N N . TRP D 1 178 ? -7.326 15.930 2.422 1.00 32.47 171 TRP D N 1
ATOM 5919 C CA . TRP D 1 178 ? -6.360 15.728 3.493 1.00 31.23 171 TRP D CA 1
ATOM 5920 C C . TRP D 1 178 ? -5.898 17.084 4.002 1.00 43.42 171 TRP D C 1
ATOM 5921 O O . TRP D 1 178 ? -5.262 17.838 3.247 1.00 40.84 171 TRP D O 1
ATOM 5932 N N . PRO D 1 179 ? -6.201 17.445 5.246 1.00 39.54 172 PRO D N 1
ATOM 5933 C CA . PRO D 1 179 ? -5.885 18.795 5.723 1.00 49.71 172 PRO D CA 1
ATOM 5934 C C . PRO D 1 179 ? -4.387 19.007 5.885 1.00 45.71 172 PRO D C 1
ATOM 5935 O O . PRO D 1 179 ? -3.595 18.068 5.993 1.00 47.31 172 PRO D O 1
ATOM 5939 N N . ASP D 1 180 ? -4.009 20.282 5.893 1.00 59.10 173 ASP D N 1
ATOM 5940 C CA . ASP D 1 180 ? -2.627 20.700 6.083 1.00 60.42 173 ASP D CA 1
ATOM 5941 C C . ASP D 1 180 ? -2.588 21.921 6.996 1.00 62.22 173 ASP D C 1
ATOM 5942 O O . ASP D 1 180 ? -3.045 23.004 6.607 1.00 55.69 173 ASP D O 1
ATOM 5947 N N . PRO D 1 181 ? -2.068 21.787 8.226 1.00 62.91 174 PRO D N 1
ATOM 5948 C CA . PRO D 1 181 ? -1.565 20.531 8.791 1.00 66.07 174 PRO D CA 1
ATOM 5949 C C . PRO D 1 181 ? -2.693 19.668 9.357 1.00 41.38 174 PRO D C 1
ATOM 5950 O O . PRO D 1 181 ? -3.761 20.197 9.661 1.00 46.81 174 PRO D O 1
ATOM 5954 N N . PRO D 1 182 ? -2.466 18.360 9.484 1.00 44.02 175 PRO D N 1
ATOM 5955 C CA . PRO D 1 182 ? -3.502 17.482 10.052 1.00 42.18 175 PRO D CA 1
ATOM 5956 C C . PRO D 1 182 ? -3.588 17.637 11.565 1.00 41.37 175 PRO D C 1
ATOM 5957 O O . PRO D 1 182 ? -2.575 17.585 12.267 1.00 43.65 175 PRO D O 1
ATOM 5961 N N . GLY D 1 183 ? -4.804 17.831 12.064 1.00 43.50 176 GLY D N 1
ATOM 5962 C CA . GLY D 1 183 ? -5.043 17.842 13.491 1.00 39.71 176 GLY D CA 1
ATOM 5963 C C . GLY D 1 183 ? -4.962 16.443 14.075 1.00 35.96 176 GLY D C 1
ATOM 5964 O O . GLY D 1 183 ? -4.666 15.458 13.394 1.00 34.20 176 GLY D O 1
ATOM 5965 N N . LEU D 1 184 ? -5.240 16.363 15.380 1.00 31.00 177 LEU D N 1
ATOM 5966 C CA . LEU D 1 184 ? -5.147 15.088 16.088 1.00 31.81 177 LEU D CA 1
ATOM 5967 C C . LEU D 1 184 ? -6.070 14.045 15.469 1.00 28.61 177 LEU D C 1
ATOM 5968 O O . LEU D 1 184 ? -5.655 12.911 15.204 1.00 31.09 177 LEU D O 1
ATOM 5973 N N . VAL D 1 185 ? -7.328 14.419 15.231 1.00 32.61 178 VAL D N 1
ATOM 5974 C CA . VAL D 1 185 ? -8.313 13.462 14.737 1.00 24.87 178 VAL D CA 1
ATOM 5975 C C . VAL D 1 185 ? -7.942 12.987 13.336 1.00 26.09 178 VAL D C 1
ATOM 5976 O O . VAL D 1 185 ? -7.928 11.783 13.056 1.00 26.53 178 VAL D O 1
ATOM 5980 N N . ALA D 1 186 ? -7.599 13.920 12.443 1.00 30.32 179 ALA D N 1
ATOM 5981 C CA . ALA D 1 186 ? -7.254 13.526 11.077 1.00 29.60 179 ALA D CA 1
ATOM 5982 C C . ALA D 1 186 ? -6.035 12.612 11.050 1.00 28.80 179 ALA D C 1
ATOM 5983 O O . ALA D 1 186 ? -6.014 11.611 10.321 1.00 27.65 179 ALA D O 1
ATOM 5985 N N . ALA D 1 187 ? -5.009 12.934 11.843 1.00 31.38 180 ALA D N 1
ATOM 5986 C CA . ALA D 1 187 ? -3.807 12.106 11.856 1.00 31.48 180 ALA D CA 1
ATOM 5987 C C . ALA D 1 187 ? -4.098 10.727 12.431 1.00 27.85 180 ALA D C 1
ATOM 5988 O O . ALA D 1 187 ? -3.612 9.715 11.910 1.00 30.97 180 ALA D O 1
ATOM 5990 N N . SER D 1 188 ? -4.893 10.668 13.502 1.00 26.38 181 SER D N 1
ATOM 5991 C CA . SER D 1 188 ? -5.282 9.381 14.067 1.00 26.60 181 SER D CA 1
ATOM 5992 C C . SER D 1 188 ? -6.102 8.572 13.067 1.00 26.25 181 SER D C 1
ATOM 5993 O O . SER D 1 188 ? -5.870 7.369 12.892 1.00 24.50 181 SER D O 1
ATOM 5996 N N . ASN D 1 189 ? -7.063 9.223 12.410 1.00 27.51 182 ASN D N 1
ATOM 5997 C CA . ASN D 1 189 ? -7.929 8.536 11.456 1.00 24.52 182 ASN D CA 1
ATOM 5998 C C . ASN D 1 189 ? -7.139 7.958 10.286 1.00 22.93 182 ASN D C 1
ATOM 5999 O O . ASN D 1 189 ? -7.416 6.839 9.835 1.00 25.97 182 ASN D O 1
ATOM 6004 N N . ARG D 1 190 ? -6.159 8.705 9.770 1.00 27.60 183 ARG D N 1
ATOM 6005 C CA . ARG D 1 190 ? -5.410 8.202 8.622 1.00 29.34 183 ARG D CA 1
ATOM 6006 C C . ARG D 1 190 ? -4.647 6.935 8.976 1.00 28.62 183 ARG D C 1
ATOM 6007 O O . ARG D 1 190 ? -4.643 5.968 8.205 1.00 30.19 183 ARG D O 1
ATOM 6015 N N . SER D 1 191 ? -4.018 6.907 10.159 1.00 27.73 184 SER D N 1
ATOM 6016 C CA . SER D 1 191 ? -3.343 5.696 10.608 1.00 27.33 184 SER D CA 1
ATOM 6017 C C . SER D 1 191 ? -4.327 4.547 10.771 1.00 28.25 184 SER D C 1
ATOM 6018 O O . SER D 1 191 ? -4.035 3.411 10.381 1.00 28.53 184 SER D O 1
ATOM 6021 N N . ALA D 1 192 ? -5.497 4.821 11.359 1.00 27.38 185 ALA D N 1
ATOM 6022 C CA . ALA D 1 192 ? -6.458 3.747 11.594 1.00 27.50 185 ALA D CA 1
ATOM 6023 C C . ALA D 1 192 ? -7.069 3.255 10.287 1.00 26.59 185 ALA D C 1
ATOM 6024 O O . ALA D 1 192 ? -7.320 2.055 10.127 1.00 27.63 185 ALA D O 1
ATOM 6026 N N . LEU D 1 193 ? -7.314 4.168 9.341 1.00 25.20 186 LEU D N 1
ATOM 6027 C CA . LEU D 1 193 ? -7.824 3.759 8.035 1.00 24.56 186 LEU D CA 1
ATOM 6028 C C . LEU D 1 193 ? -6.849 2.822 7.339 1.00 27.16 186 LEU D C 1
ATOM 6029 O O . LEU D 1 193 ? -7.258 1.825 6.731 1.00 28.93 186 LEU D O 1
ATOM 6034 N N . ALA D 1 194 ? -5.551 3.120 7.432 1.00 30.85 187 ALA D N 1
ATOM 6035 C CA . ALA D 1 194 ? -4.529 2.289 6.813 1.00 30.48 187 ALA D CA 1
ATOM 6036 C C . ALA D 1 194 ? -4.466 0.896 7.418 1.00 34.65 187 ALA D C 1
ATOM 6037 O O . ALA D 1 194 ? -3.990 -0.034 6.756 1.00 35.72 187 ALA D O 1
ATOM 6039 N N . ARG D 1 195 ? -4.924 0.724 8.652 1.00 29.08 188 ARG D N 1
ATOM 6040 C CA . ARG D 1 195 ? -4.999 -0.615 9.213 1.00 32.60 188 ARG D CA 1
ATOM 6041 C C . ARG D 1 195 ? -6.255 -1.353 8.772 1.00 32.84 188 ARG D C 1
ATOM 6042 O O . ARG D 1 195 ? -6.304 -2.583 8.873 1.00 39.25 188 ARG D O 1
ATOM 6050 N N . ILE D 1 196 ? -7.247 -0.634 8.254 1.00 30.36 189 ILE D N 1
ATOM 6051 C CA . ILE D 1 196 ? -8.465 -1.240 7.724 1.00 30.65 189 ILE D CA 1
ATOM 6052 C C . ILE D 1 196 ? -8.281 -1.688 6.279 1.00 33.58 189 ILE D C 1
ATOM 6053 O O . ILE D 1 196 ? -8.776 -2.741 5.878 1.00 28.54 189 ILE D O 1
ATOM 6058 N N . ALA D 1 197 ? -7.593 -0.892 5.472 1.00 31.40 190 ALA D N 1
ATOM 6059 C CA . ALA D 1 197 ? -7.439 -1.203 4.059 1.00 28.30 190 ALA D CA 1
ATOM 6060 C C . ALA D 1 197 ? -6.291 -0.369 3.515 1.00 31.10 190 ALA D C 1
ATOM 6061 O O . ALA D 1 197 ? -5.737 0.485 4.208 1.00 34.63 190 ALA D O 1
ATOM 6063 N N . MET D 1 198 ? -5.933 -0.634 2.263 1.00 31.55 191 MET D N 1
ATOM 6064 C CA . MET D 1 198 ? -4.896 0.148 1.602 1.00 29.60 191 MET D CA 1
ATOM 6065 C C . MET D 1 198 ? -5.407 1.557 1.332 1.00 32.71 191 MET D C 1
ATOM 6066 O O . MET D 1 198 ? -6.455 1.731 0.702 1.00 34.35 191 MET D O 1
ATOM 6071 N N . VAL D 1 199 ? -4.679 2.566 1.805 1.00 28.41 192 VAL D N 1
ATOM 6072 C CA . VAL D 1 199 ? -4.985 3.954 1.480 1.00 27.61 192 VAL D CA 1
ATOM 6073 C C . VAL D 1 199 ? -4.211 4.276 0.204 1.00 32.05 192 VAL D C 1
ATOM 6074 O O . VAL D 1 199 ? -2.990 4.453 0.226 1.00 30.54 192 VAL D O 1
ATOM 6078 N N . ARG D 1 200 ? -4.926 4.336 -0.924 1.00 30.22 193 ARG D N 1
ATOM 6079 C CA . ARG D 1 200 ? -4.255 4.537 -2.205 1.00 29.08 193 ARG D CA 1
ATOM 6080 C C . ARG D 1 200 ? -3.795 5.977 -2.390 1.00 31.45 193 ARG D C 1
ATOM 6081 O O . ARG D 1 200 ? -2.833 6.219 -3.130 1.00 32.40 193 ARG D O 1
ATOM 6089 N N . ALA D 1 201 ? -4.475 6.936 -1.763 1.00 29.07 194 ALA D N 1
ATOM 6090 C CA . ALA D 1 201 ? -4.148 8.350 -1.909 1.00 31.18 194 ALA D CA 1
ATOM 6091 C C . ALA D 1 201 ? -4.873 9.154 -0.838 1.00 31.93 194 ALA D C 1
ATOM 6092 O O . ALA D 1 201 ? -5.842 8.693 -0.226 1.00 29.79 194 ALA D O 1
ATOM 6094 N N . ALA D 1 202 ? -4.377 10.370 -0.619 1.00 32.17 195 ALA D N 1
ATOM 6095 C CA . ALA D 1 202 ? -5.010 11.350 0.261 1.00 28.90 195 ALA D CA 1
ATOM 6096 C C . ALA D 1 202 ? -4.886 12.687 -0.458 1.00 30.49 195 ALA D C 1
ATOM 6097 O O . ALA D 1 202 ? -3.823 13.313 -0.413 1.00 31.78 195 ALA D O 1
ATOM 6099 N N . LEU D 1 203 ? -5.954 13.110 -1.129 1.00 30.86 196 LEU D N 1
ATOM 6100 C CA . LEU D 1 203 ? -5.869 14.291 -1.983 1.00 31.47 196 LEU D CA 1
ATOM 6101 C C . LEU D 1 203 ? -5.700 15.538 -1.124 1.00 29.29 196 LEU D C 1
ATOM 6102 O O . LEU D 1 203 ? -6.425 15.707 -0.135 1.00 31.74 196 LEU D O 1
ATOM 6107 N N . PRO D 1 204 ? -4.769 16.429 -1.466 1.00 40.41 197 PRO D N 1
ATOM 6108 C CA . PRO D 1 204 ? -4.661 17.693 -0.729 1.00 42.28 197 PRO D CA 1
ATOM 6109 C C . PRO D 1 204 ? -5.982 18.444 -0.742 1.00 39.01 197 PRO D C 1
ATOM 6110 O O . PRO D 1 204 ? -6.680 18.500 -1.758 1.00 39.46 197 PRO D O 1
ATOM 6114 N N . ALA D 1 205 ? -6.331 19.015 0.408 1.00 34.71 198 ALA D N 1
ATOM 6115 C CA . ALA D 1 205 ? -7.519 19.851 0.481 1.00 31.12 198 ALA D CA 1
ATOM 6116 C C . ALA D 1 205 ? -7.447 20.950 -0.573 1.00 33.68 198 ALA D C 1
ATOM 6117 O O . ALA D 1 205 ? -6.369 21.466 -0.882 1.00 42.03 198 ALA D O 1
ATOM 6119 N N . GLY D 1 206 ? -8.598 21.280 -1.155 1.00 35.94 199 GLY D N 1
ATOM 6120 C CA . GLY D 1 206 ? -8.650 22.274 -2.211 1.00 41.45 199 GLY D CA 1
ATOM 6121 C C . GLY D 1 206 ? -8.224 21.796 -3.583 1.00 42.23 199 GLY D C 1
ATOM 6122 O O . GLY D 1 206 ? -8.043 22.627 -4.482 1.00 40.69 199 GLY D O 1
ATOM 6123 N N . ALA D 1 207 ? -8.072 20.485 -3.782 1.00 39.16 200 ALA D N 1
ATOM 6124 C CA . ALA D 1 207 ? -7.636 19.968 -5.076 1.00 37.44 200 ALA D CA 1
ATOM 6125 C C . ALA D 1 207 ? -8.645 20.264 -6.179 1.00 36.18 200 ALA D C 1
ATOM 6126 O O . ALA D 1 207 ? -8.259 20.410 -7.345 1.00 40.10 200 ALA D O 1
ATOM 6128 N N . ALA D 1 208 ? -9.932 20.374 -5.838 1.00 32.49 201 ALA D N 1
ATOM 6129 C CA . ALA D 1 208 ? -10.963 20.542 -6.857 1.00 39.96 201 ALA D CA 1
ATOM 6130 C C . ALA D 1 208 ? -10.896 21.897 -7.551 1.00 46.62 201 ALA D C 1
ATOM 6131 O O . ALA D 1 208 ? -11.500 22.061 -8.617 1.00 44.01 201 ALA D O 1
ATOM 6133 N N . SER D 1 209 ? -10.189 22.868 -6.975 1.00 44.99 202 SER D N 1
ATOM 6134 C CA . SER D 1 209 ? -10.078 24.199 -7.557 1.00 43.72 202 SER D CA 1
ATOM 6135 C C . SER D 1 209 ? -8.714 24.451 -8.191 1.00 52.08 202 SER D C 1
ATOM 6136 O O . SER D 1 209 ? -8.413 25.592 -8.561 1.00 47.46 202 SER D O 1
ATOM 6139 N N . LEU D 1 210 ? -7.884 23.420 -8.312 1.00 39.83 203 LEU D N 1
ATOM 6140 C CA . LEU D 1 210 ? -6.644 23.536 -9.064 1.00 40.46 203 LEU D CA 1
ATOM 6141 C C . LEU D 1 210 ? -6.942 23.641 -10.554 1.00 48.50 203 LEU D C 1
ATOM 6142 O O . LEU D 1 210 ? -7.944 23.118 -11.049 1.00 44.98 203 LEU D O 1
ATOM 6147 N N . ASP D 1 211 ? -6.066 24.339 -11.272 1.00 48.48 204 ASP D N 1
ATOM 6148 C CA . ASP D 1 211 ? -6.176 24.358 -12.720 1.00 50.89 204 ASP D CA 1
ATOM 6149 C C . ASP D 1 211 ? -5.754 23.002 -13.283 1.00 48.16 204 ASP D C 1
ATOM 6150 O O . ASP D 1 211 ? -5.220 22.144 -12.575 1.00 39.56 204 ASP D O 1
ATOM 6155 N N . ALA D 1 212 ? -6.011 22.810 -14.580 1.00 44.64 205 ALA D N 1
ATOM 6156 C CA . ALA D 1 212 ? -5.744 21.516 -15.198 1.00 43.72 205 ALA D CA 1
ATOM 6157 C C . ALA D 1 212 ? -4.286 21.106 -15.025 1.00 50.69 205 ALA D C 1
ATOM 6158 O O . ALA D 1 212 ? -3.990 19.934 -14.753 1.00 48.12 205 ALA D O 1
ATOM 6160 N N . GLY D 1 213 ? -3.364 22.062 -15.156 1.00 38.34 206 GLY D N 1
ATOM 6161 C CA . GLY D 1 213 ? -1.953 21.730 -15.038 1.00 41.30 206 GLY D CA 1
ATOM 6162 C C . GLY D 1 213 ? -1.572 21.320 -13.630 1.00 43.53 206 GLY D C 1
ATOM 6163 O O . GLY D 1 213 ? -0.918 20.293 -13.425 1.00 39.86 206 GLY D O 1
ATOM 6164 N N . ASP D 1 214 ? -1.986 22.114 -12.640 1.00 46.04 207 ASP D N 1
ATOM 6165 C CA . ASP D 1 214 ? -1.676 21.799 -11.248 1.00 45.89 207 ASP D CA 1
ATOM 6166 C C . ASP D 1 214 ? -2.388 20.531 -10.793 1.00 43.03 207 ASP D C 1
ATOM 6167 O O . ASP D 1 214 ? -1.833 19.747 -10.013 1.00 38.06 207 ASP D O 1
ATOM 6172 N N . PHE D 1 215 ? -3.618 20.315 -11.263 1.00 42.28 208 PHE D N 1
ATOM 6173 C CA . PHE D 1 215 ? -4.348 19.109 -10.882 1.00 41.96 208 PHE D CA 1
ATOM 6174 C C . PHE D 1 215 ? -3.635 17.855 -11.371 1.00 42.23 208 PHE D C 1
ATOM 6175 O O . PHE D 1 215 ? -3.545 16.857 -10.644 1.00 38.71 208 PHE D O 1
ATOM 6183 N N . ALA D 1 216 ? -3.128 17.883 -12.606 1.00 39.57 209 ALA D N 1
ATOM 6184 C CA . ALA D 1 216 ? -2.386 16.739 -13.124 1.00 33.90 209 ALA D CA 1
ATOM 6185 C C . ALA D 1 216 ? -1.135 16.470 -12.297 1.00 36.96 209 ALA D C 1
ATOM 6186 O O . ALA D 1 216 ? -0.767 15.311 -12.066 1.00 34.64 209 ALA D O 1
ATOM 6188 N N . ALA D 1 217 ? -0.459 17.528 -11.848 1.00 39.83 210 ALA D N 1
ATOM 6189 C CA . ALA D 1 217 ? 0.720 17.340 -11.009 1.00 34.81 210 ALA D CA 1
ATOM 6190 C C . ALA D 1 217 ? 0.336 16.787 -9.641 1.00 37.85 210 ALA D C 1
ATOM 6191 O O . ALA D 1 217 ? 1.039 15.933 -9.085 1.00 35.88 210 ALA D O 1
ATOM 6193 N N . MET D 1 218 ? -0.770 17.275 -9.081 1.00 40.29 211 MET D N 1
ATOM 6194 C CA . MET D 1 218 ? -1.261 16.737 -7.819 1.00 35.08 211 MET D CA 1
ATOM 6195 C C . MET D 1 218 ? -1.625 15.266 -7.964 1.00 40.11 211 MET D C 1
ATOM 6196 O O . MET D 1 218 ? -1.272 14.443 -7.111 1.00 33.47 211 MET D O 1
ATOM 6201 N N . SER D 1 219 ? -2.333 14.919 -9.042 1.00 37.88 212 SER D N 1
ATOM 6202 C CA . SER D 1 219 ? -2.791 13.545 -9.226 1.00 36.03 212 SER D CA 1
ATOM 6203 C C . SER D 1 219 ? -1.622 12.586 -9.392 1.00 35.54 212 SER D C 1
ATOM 6204 O O . SER D 1 219 ? -1.638 11.480 -8.841 1.00 35.68 212 SER D O 1
ATO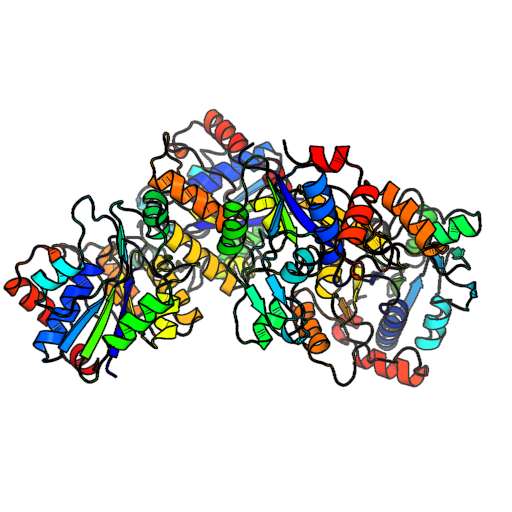M 6207 N N . ALA D 1 220 ? -0.603 12.983 -10.158 1.00 39.69 213 ALA D N 1
ATOM 6208 C CA . ALA D 1 220 ? 0.533 12.096 -10.386 1.00 35.80 213 ALA D CA 1
ATOM 6209 C C . ALA D 1 220 ? 1.272 11.795 -9.088 1.00 39.38 213 ALA D C 1
ATOM 6210 O O . ALA D 1 220 ? 1.729 10.666 -8.873 1.00 45.84 213 ALA D O 1
ATOM 6212 N N . ALA D 1 221 ? 1.388 12.787 -8.204 1.00 39.72 214 ALA D N 1
ATOM 6213 C CA . ALA D 1 221 ? 2.049 12.566 -6.926 1.00 41.08 214 ALA D CA 1
ATOM 6214 C C . ALA D 1 221 ? 1.171 11.821 -5.929 1.00 39.98 214 ALA D C 1
ATOM 6215 O O . ALA D 1 221 ? 1.703 11.135 -5.051 1.00 38.01 214 ALA D O 1
ATOM 6217 N N . ALA D 1 222 ? -0.155 11.927 -6.054 1.00 41.64 215 ALA D N 1
ATOM 6218 C CA . ALA D 1 222 ? -1.046 11.413 -5.017 1.00 38.05 215 ALA D CA 1
ATOM 6219 C C . ALA D 1 222 ? -1.093 9.889 -4.989 1.00 35.62 215 ALA D C 1
ATOM 6220 O O . ALA D 1 222 ? -1.236 9.300 -3.913 1.00 37.17 215 ALA D O 1
ATOM 6222 N N . PHE D 1 223 ? -0.986 9.238 -6.144 1.00 34.52 216 PHE D N 1
ATOM 6223 C CA . PHE D 1 223 ? -1.108 7.791 -6.251 1.00 36.69 216 PHE D CA 1
ATOM 6224 C C . PHE D 1 223 ? 0.245 7.136 -6.488 1.00 37.49 216 PHE D C 1
ATOM 6225 O O . PHE D 1 223 ? 1.143 7.723 -7.100 1.00 46.03 216 PHE D O 1
ATOM 6233 N N . ASP D 1 224 ? 0.368 5.900 -6.012 1.00 43.96 217 ASP D N 1
ATOM 6234 C CA . ASP D 1 224 ? 1.519 5.069 -6.336 1.00 35.98 217 ASP D CA 1
ATOM 6235 C C . ASP D 1 224 ? 1.494 4.734 -7.823 1.00 47.70 217 ASP D C 1
ATOM 6236 O O . ASP D 1 224 ? 0.537 4.124 -8.311 1.00 37.52 217 ASP D O 1
ATOM 6241 N N . ARG D 1 225 ? 2.542 5.141 -8.546 1.00 50.77 218 ARG D N 1
ATOM 6242 C CA . ARG D 1 225 ? 2.556 4.956 -9.994 1.00 44.79 218 ARG D CA 1
ATOM 6243 C C . ARG D 1 225 ? 2.462 3.487 -10.381 1.00 41.57 218 ARG D C 1
ATOM 6244 O O . ARG D 1 225 ? 1.828 3.152 -11.389 1.00 42.80 218 ARG D O 1
ATOM 6246 N N . ASN D 1 226 ? 3.076 2.595 -9.597 1.00 43.08 219 ASN D N 1
ATOM 6247 C CA . ASN D 1 226 ? 3.022 1.173 -9.923 1.00 43.07 219 ASN D CA 1
ATOM 6248 C C . ASN D 1 226 ? 1.621 0.609 -9.724 1.00 45.36 219 ASN D C 1
ATOM 6249 O O . ASN D 1 226 ? 1.173 -0.237 -10.508 1.00 40.88 219 ASN D O 1
ATOM 6254 N N . TRP D 1 227 ? 0.917 1.047 -8.676 1.00 36.54 220 TRP D N 1
ATOM 6255 C CA . TRP D 1 227 ? -0.457 0.589 -8.492 1.00 35.69 220 TRP D CA 1
ATOM 6256 C C . TRP D 1 227 ? -1.339 1.050 -9.647 1.00 38.96 220 TRP D C 1
ATOM 6257 O O . TRP D 1 227 ? -2.131 0.268 -10.186 1.00 31.46 220 TRP D O 1
ATOM 6268 N N . VAL D 1 228 ? -1.199 2.313 -10.052 1.00 31.39 221 VAL D N 1
ATOM 6269 C CA . VAL D 1 228 ? -2.009 2.846 -11.149 1.00 37.08 221 VAL D CA 1
ATOM 6270 C C . VAL D 1 228 ? -1.775 2.047 -12.425 1.00 35.22 221 VAL D C 1
ATOM 6271 O O . VAL D 1 228 ? -2.721 1.553 -13.052 1.00 34.83 221 VAL D O 1
ATOM 6275 N N . ALA D 1 229 ? -0.507 1.898 -12.822 1.00 37.89 222 ALA D N 1
ATOM 6276 C CA . ALA D 1 229 ? -0.191 1.170 -14.049 1.00 40.12 222 ALA D CA 1
ATOM 6277 C C . ALA D 1 229 ? -0.685 -0.270 -13.996 1.00 40.16 222 ALA D C 1
ATOM 6278 O O . ALA D 1 229 ? -1.106 -0.820 -15.020 1.00 43.46 222 ALA D O 1
ATOM 6280 N N . GLY D 1 230 ? -0.656 -0.894 -12.825 1.00 35.54 223 GLY D N 1
ATOM 6281 C CA . GLY D 1 230 ? -1.136 -2.252 -12.720 1.00 38.15 223 GLY D CA 1
ATOM 6282 C C . GLY D 1 230 ? -2.634 -2.423 -12.773 1.00 37.24 223 GLY D C 1
ATOM 6283 O O . GLY D 1 230 ? -3.115 -3.561 -12.763 1.00 35.71 223 GLY D O 1
ATOM 6284 N N . LEU D 1 231 ? -3.398 -1.329 -12.835 1.00 38.36 224 LEU D N 1
ATOM 6285 C CA . LEU D 1 231 ? -4.852 -1.460 -12.857 1.00 42.25 224 LEU D CA 1
ATOM 6286 C C . LEU D 1 231 ? -5.354 -2.012 -14.183 1.00 35.78 224 LEU D C 1
ATOM 6287 O O . LEU D 1 231 ? -6.410 -2.651 -14.221 1.00 33.43 224 LEU D O 1
ATOM 6292 N N . VAL D 1 232 ? -4.621 -1.780 -15.268 1.00 30.95 225 VAL D N 1
ATOM 6293 C CA . VAL D 1 232 ? -5.024 -2.262 -16.583 1.00 28.21 225 VAL D CA 1
ATOM 6294 C C . VAL D 1 232 ? -3.899 -3.080 -17.210 1.00 41.05 225 VAL D C 1
ATOM 6295 O O . VAL D 1 232 ? -2.731 -2.699 -17.128 1.00 42.61 225 VAL D O 1
#

Foldseek 3Di:
DKAEEEEFELWPPQASLLVLLLLLLQLVVVVFAEAEEEAEEEQVLVVDDSQVLSCQQRVHPRYYYHHYFNHPDQRVVSCVVVVHAADALVVLLVRQVVPDDARYYYYYYYHTGFQGQRHPPSDGVLNSCVVNVHAYEYEFALDPPGVVSVVVRVVVNVVSPRHHLAYEHNEQEVVDDPSSVVSVVVRCVVTNHFFYQHHPLSVDGRVVNSVSSNVGGDSVSSVVSHD/DAAEEEEFELWAPQASLLVLLLLLLLLVVLVFQEAEEAAEEEQPQVPDDSQVLSCFQRVHDNYYYHYYFNHPDQRCVSCVVVVHFAAAPCVVLVVQVVVDDHRYYYYYYYHTGFQGQRHPPSQGVLNSCLSNVHAYEYEFALDPPGVVSVVVRVVVNVVSPHHYLFYEHNEQEVVRDDSSVVSVVVRVVVTNHFFYQYHPLSVDGRVVNSVSSNVGGDSVSSVVSD/DFFKAEEEEFELWPPQASLLVLLLLLLLLVVLVFAEAEEEAEEEAVLVVDDSQVLSCQARVDPRYYYHYYFHHLDQRVVRCVVVVHFADAPVVVLVRQVVSTGARHYYYYYYHTGFQGQRHPPSDGVLNSCVVNVHAYEYEFALDPPGVVSVVVRVVVNVVSPRHYLWYERNEQEVVDDPSSVVSVVVRVVVTPHFFYQYHPLSVDGRVVNSVSSNVGGDSCSSSVSID/DAAEEEEFELWAPQARLLVLLLLLLQLVVLVFQEAEEAAEEEQPQVPDDSQVLSCFQRVHDNYYYHYYFNHPDQRCVSCVVVVHFADAPVVVLVVQVVVDDPRYYYYYYYHTGFQGARHDVRDGVLNSCLSNVHAYEYEFALDPPGVVSVVVRVVVNVVSPRHYLWYERNEQEVPDDPSSVVSVVVRVVVTPHQFYQHHPLSVDGNVVNSVSSNVGGDSVSSSVSD

Nearest PDB structures (foldseek):
  6e06-assembly2_D  TM=9.998E-01  e=2.668E-44  Mycobacterium tuberculosis H37Rv
  3fmf-assembly2_D  TM=1.001E+00  e=1.610E-43  Mycobacterium tuberculosis
  3fmf-assembly2_C  TM=9.993E-01  e=7.125E-43  Mycobacterium tuberculosis
  4a0r-assembly1_B  TM=7.452E-01  e=1.516E-10  Arabidopsis thaliana
  4a0r-assembly1_A  TM=7.590E-01  e=2.998E-10  Arabidopsis thaliana

Organism: Mycobacterium tuberculosis (strain ATCC 25618 / H37Rv) (NCBI:txid83332)

GO terms:
  GO:0000287 magnesium ion binding (F, IDA)
  GO:0005524 ATP binding (F, IDA)
  GO:0004141 dethiobiotin synthase activity (F, IDA)
  GO:0009102 biotin biosynthetic process (P, IDA)

Radius of gyration: 30.9 Å; Cα contacts (8 Å, |Δi|>4): 2189; chains: 4; bounding box: 72×70×84 Å

Solvent-accessible surface area: 34683 Å² total; per-residue (Å²): 83,30,34,18,3,0,0,0,0,5,4,64,80,18,18,14,20,16,0,0,0,0,0,0,4,8,0,103,96,59,70,19,46,6,0,0,0,10,1,2,10,20,0,36,61,183,62,65,40,19,20,52,56,0,17,158,5,12,35,5,118,67,64,14,38,71,13,113,2,48,50,52,18,31,5,40,14,0,4,139,100,40,72,94,83,19,12,43,86,101,81,0,34,172,29,0,57,106,28,43,98,92,27,28,0,0,0,0,1,1,9,16,3,0,1,20,41,2,0,115,121,38,10,5,3,27,34,0,1,73,64,22,96,6,29,0,0,0,0,0,36,2,92,92,23,5,38,6,30,0,55,2,0,26,55,4,1,38,66,82,145,9,74,45,13,2,0,0,0,5,59,43,44,138,112,62,45,111,41,10,43,32,10,90,57,18,0,44,70,22,6,57,33,55,5,16,0,60,57,50,4,46,104,55,88,68,51,78,0,31,66,23,0,52,91,24,10,85,78,86,39,4,54,64,30,15,107,83,30,31,18,4,0,0,0,0,4,5,64,79,17,21,14,28,17,0,0,0,0,0,0,3,7,0,116,96,54,71,21,71,6,0,0,0,12,1,1,16,21,0,41,76,171,55,47,50,24,22,49,69,0,17,115,5,8,36,6,111,78,59,16,42,64,18,171,14,57,51,47,16,34,5,39,13,0,4,133,99,32,66,131,73,9,12,48,87,80,86,0,26,154,40,0,53,114,22,33,130,106,44,12,0,0,0,0,1,2,10,16,2,0,11,21,31,2,0,53,75,24,7,14,2,25,37,0,1,73,66,19,95,6,26,0,0,0,0,0,36,1,88,93,22,4,34,3,32,0,54,2,0,30,59,4,2,66,51,81,155,9,74,47,15,2,0,0,0,5,58,45,39,135,114,58,45,121,44,6,48,31,9,94,83,31,0,62,92,55,22,120,36,53,5,16,0,66,54,54,6,55,104,52,87,53,55,82,0,28,68,26,0,48,91,26,9,87,76,124,40,2,55,63,26,69,234,159,27,25,30,17,2,0,0,0,0,6,4,64,80,19,19,15,21,17,0,0,0,0,0,0,3,9,0,120,66,24,71,16,57,7,0,0,0,10,1,1,10,22,1,44,66,168,62,41,43,17,21,57,59,0,17,134,2,8,36,5,124,71,62,14,36,57,12,114,3,54,50,47,20,32,4,41,17,0,3,134,92,38,72,102,83,17,17,50,37,19,18,0,10,65,31,0,48,86,26,24,106,109,43,12,0,0,0,0,1,2,10,15,3,0,2,20,42,2,0,112,88,36,7,7,3,23,42,0,1,50,35,20,95,6,30,0,0,0,0,0,36,4,93,92,23,4,29,4,30,0,59,2,0,27,59,5,1,69,66,90,132,8,77,45,13,2,0,0,0,5,62,40,47,138,112,55,43,113,43,11,41,29,10,87,68,12,0,60,184,52,22,117,34,58,4,16,0,64,60,50,5,42,95,56,104,56,58,91,0,30,64,22,0,46,90,24,9,86,141,124,42,0,42,60,34,30,122,96,24,38,20,4,0,0,0,0,5,5,65,79,17,21,15,19,16,0,0,0,0,0,0,4,8,0,116,97,52,71,18,71,5,0,0,0,10,1,1,14,20,1,39,74,175,62,43,39,18,20,60,56,0,19,133,4,9,36,6,109,79,59,16,43,62,19,169,13,57,49,52,17,33,4,42,13,1,5,138,94,35,65,129,86,29,12,30,84,85,82,0,26,162,41,0,56,119,22,42,130,108,41,11,0,0,0,0,1,3,9,15,4,0,7,17,40,2,0,82,130,42,6,12,3,24,37,0,0,74,67,23,97,6,29,0,0,0,0,0,36,2,92,88,21,4,37,5,33,0,55,2,0,28,64,3,2,69,67,88,161,9,78,51,15,3,0,0,0,5,59,43,46,136,114,58,44,110,44,11,44,36,10,86,71,29,0,59,193,59,23,116,33,55,4,15,0,65,59,48,5,40,97,50,82,60,51,80,0,30,66,19,0,49,92,25,9,88,74,126,40,2,52,64,30,67

B-factor: mean 29.21, std 9.38, range [14.75, 82.2]